Protein AF-A0A354BS02-F1 (afdb_monomer_lite)

Radius of gyration: 36.71 Å; chains: 1; bounding box: 96×66×116 Å

Sequence (1036 aa):
MIKRTTTLLITLSLFSIITPDICSGQAYDDGSKKVTSSFQWPEGKKMAISLTFDDARLSQIDKGIPLLDKYGVKGTFYVSPGSLMQRLDGWKKAVKTGHDIGNHSVVHPCTGNFTWARSKALEDYSLLSMKSELDSASNIIKEALGIDPVSFAYPCGQKFTGKGVNTKSYIPVIASMFESGRGWLDEAANDPSYCDMAQLTGMELDGKSFDQILKLIETAKAGGQWLVLAGHEMNVDGVQTSRLETLEAICKYASDPANGVWIDNVHNIASYVKEKRGEKAHEKMPLYRNPVYPVAMRVSDLLTQMTLEEKIGQINMPCVYEGPLGKTIQEKTEAVRKLTEGKFEGMPGPIGGFFTLANTILHEGTLQQANFFNELQKTAINKTRLGIPLLQTEEGTHGLMCSGGTIFPEGLALGSTWNMKLINDIYTIAAREARSVGIHQIFTLVVEPNRDPRLGRNQEGYSEDPWFCSMMAKTIVNAVQGSDVSARDKTVAGLCHYPGQSQPSGGLERGAMEISERTLREVFLPPWETGIKIAGALGVMATYPAIDRIPTHANEFILTKILREEFGFKGLVLSEGGGLNTISYMNLAKNAGETGEFALKAGLDVGISYEDGYILPMIENVKGGKVSMELIDRAVTRILEQKFRLGLFENPFVDSAYAVNVTHTKESQYVALEAAREGIVLLKNEKDLLPLKKEIRSIAVIGPNADNEKNQLGDYTSKVVLQEIVTVLDGVKAKVGSGTSVKYIKGCDVIGDKYQDIAGARKIAKASDIAIVVLGENEWQSPDKTGTNGEGYDVASLDLTGSQEELLKVVYETGTPVILVLINGRPLSIRWAAEKIPAIVEAWIPGEMGGHAVADILFGDCNPSGKLTITVPRHSGQLPSYYNYMPEKEHWINEGWGKAYADMPATPLWEFGFGLSYTEFEYSNLQITPSETGTHGDIHVSVDVKNTGRREGKEVAQLYIRDLIASVTVPVKELKGFDKVLLQPGQQKTVRFKLTHDDLSLYNKYMDRVVEPGTFEVMVGGSSQDIRVKGKFEIK

Structure (mmCIF, N/CA/C/O backbone):
data_AF-A0A354BS02-F1
#
_entry.id   AF-A0A354BS02-F1
#
loop_
_atom_site.group_PDB
_atom_site.id
_atom_site.type_symbol
_atom_site.label_atom_id
_atom_site.label_alt_id
_atom_site.label_comp_id
_atom_site.label_asym_id
_atom_site.label_entity_id
_atom_site.label_seq_id
_atom_site.pdbx_PDB_ins_code
_atom_site.Cartn_x
_atom_site.Cartn_y
_atom_site.Cartn_z
_atom_site.occupancy
_atom_site.B_iso_or_equiv
_atom_site.auth_seq_id
_atom_site.auth_comp_id
_atom_site.auth_asym_id
_atom_site.auth_atom_id
_atom_site.pdbx_PDB_model_num
ATOM 1 N N . MET A 1 1 ? -58.705 -1.487 -15.635 1.00 28.72 1 MET A N 1
ATOM 2 C CA . MET A 1 1 ? -59.235 -0.810 -16.839 1.00 28.72 1 MET A CA 1
ATOM 3 C C . MET A 1 1 ? -58.769 0.644 -16.828 1.00 28.72 1 MET A C 1
ATOM 5 O O . MET A 1 1 ? -58.981 1.298 -15.824 1.00 28.72 1 MET A O 1
ATOM 9 N N . ILE A 1 2 ? -58.202 1.110 -17.950 1.00 26.27 2 ILE A N 1
ATOM 10 C CA . ILE A 1 2 ? -58.206 2.510 -18.438 1.00 26.27 2 ILE A CA 1
ATOM 11 C C . ILE A 1 2 ? -57.230 3.542 -17.805 1.00 26.27 2 ILE A C 1
ATOM 13 O O . ILE A 1 2 ? -57.414 3.998 -16.689 1.00 26.27 2 ILE A O 1
ATOM 17 N N . LYS A 1 3 ? -56.253 3.925 -18.660 1.00 25.09 3 LYS A N 1
ATOM 18 C CA . LYS A 1 3 ? -55.643 5.246 -19.005 1.00 25.09 3 LYS A CA 1
ATOM 19 C C . LYS A 1 3 ? -55.232 6.222 -17.880 1.00 25.09 3 LYS A C 1
ATOM 21 O O . LYS A 1 3 ? -56.056 6.621 -17.079 1.00 25.09 3 LYS A O 1
ATOM 26 N N . ARG A 1 4 ? -53.951 6.620 -17.760 1.00 28.12 4 ARG A N 1
ATOM 27 C CA . ARG A 1 4 ? -53.107 7.523 -18.606 1.00 28.12 4 ARG A CA 1
ATOM 28 C C . ARG A 1 4 ? -53.584 8.984 -18.694 1.00 28.12 4 ARG A C 1
ATOM 30 O O . ARG A 1 4 ? -54.427 9.277 -19.533 1.00 28.12 4 ARG A O 1
ATOM 37 N N . THR A 1 5 ? -52.890 9.844 -17.939 1.00 28.70 5 THR A N 1
ATOM 38 C CA . THR A 1 5 ? -52.533 11.273 -18.158 1.00 28.70 5 THR A CA 1
ATOM 39 C C . THR A 1 5 ? -51.672 11.674 -16.942 1.00 28.70 5 THR A C 1
ATOM 41 O O . THR A 1 5 ? -52.013 11.244 -15.848 1.00 28.70 5 THR A O 1
ATOM 44 N N . THR A 1 6 ? -50.553 12.402 -16.945 1.00 26.86 6 THR A N 1
ATOM 45 C CA . THR A 1 6 ? -49.752 13.194 -17.900 1.00 26.86 6 THR A CA 1
ATOM 46 C C . THR A 1 6 ? -48.403 13.390 -17.171 1.00 26.86 6 THR A C 1
ATOM 48 O O . THR A 1 6 ? -48.414 13.583 -15.959 1.00 26.86 6 THR A O 1
ATOM 51 N N . THR A 1 7 ? -47.228 13.233 -17.780 1.00 25.17 7 THR A N 1
ATOM 52 C CA . THR A 1 7 ? -46.321 14.358 -18.096 1.00 25.17 7 THR A CA 1
ATOM 53 C C . THR A 1 7 ? -45.189 13.813 -18.960 1.00 25.17 7 THR A C 1
ATOM 55 O O . THR A 1 7 ? -44.450 12.920 -18.555 1.00 25.17 7 THR A O 1
ATOM 58 N N . LEU A 1 8 ? -45.125 14.335 -20.181 1.00 25.73 8 LEU A N 1
ATOM 59 C CA . LEU A 1 8 ? -44.116 14.081 -21.192 1.00 25.73 8 LEU A CA 1
ATOM 60 C C . LEU A 1 8 ? -43.230 15.327 -21.232 1.00 25.73 8 LEU A C 1
ATOM 62 O O . LEU A 1 8 ? -43.694 16.384 -21.650 1.00 25.73 8 LEU A O 1
ATOM 66 N N . LEU A 1 9 ? -41.985 15.211 -20.784 1.00 24.38 9 LEU A N 1
ATOM 67 C CA . LEU A 1 9 ? -40.919 16.139 -21.138 1.00 24.38 9 LEU A CA 1
ATOM 68 C C . LEU A 1 9 ? -39.575 15.426 -20.969 1.00 24.38 9 LEU A C 1
ATOM 70 O O . LEU A 1 9 ? -39.285 14.879 -19.911 1.00 24.38 9 LEU A O 1
ATOM 74 N N . ILE A 1 10 ? -38.781 15.505 -22.038 1.00 25.69 10 ILE A N 1
ATOM 75 C CA . ILE A 1 10 ? -37.363 15.144 -22.150 1.00 25.69 10 ILE A CA 1
ATOM 76 C C . ILE A 1 10 ? -37.089 13.655 -22.438 1.00 25.69 10 ILE A C 1
ATOM 78 O O . ILE A 1 10 ? -36.631 12.880 -21.607 1.00 25.69 10 ILE A O 1
ATOM 82 N N . THR A 1 11 ? -37.290 13.285 -23.703 1.00 29.92 11 THR A N 1
ATOM 83 C CA . THR A 1 11 ? -36.511 12.247 -24.396 1.00 29.92 11 THR A CA 1
ATOM 84 C C . THR A 1 11 ? -35.736 12.929 -25.513 1.00 29.92 11 THR A C 1
ATOM 86 O O . THR A 1 11 ? -36.372 13.334 -26.481 1.00 29.92 11 THR A O 1
ATOM 89 N N . LEU A 1 12 ? -34.414 13.076 -25.360 1.00 26.66 12 LEU A N 1
ATOM 90 C CA . LEU A 1 12 ? -33.385 13.088 -26.421 1.00 26.66 12 LEU A CA 1
ATOM 91 C C . LEU A 1 12 ? -32.039 13.550 -25.832 1.00 26.66 12 LEU A C 1
ATOM 93 O O . LEU A 1 12 ? -31.660 14.709 -25.951 1.00 26.66 12 LEU A O 1
ATOM 97 N N . SER A 1 13 ? -31.319 12.632 -25.188 1.00 27.30 13 SER A N 1
ATOM 98 C CA . SER A 1 13 ? -29.888 12.788 -24.879 1.00 27.30 13 SER A CA 1
ATOM 99 C C . SER A 1 13 ? -29.284 11.440 -24.474 1.00 27.30 13 SER A C 1
ATOM 101 O O . SER A 1 13 ? -28.909 11.205 -23.333 1.00 27.30 13 SER A O 1
ATOM 103 N N . LEU A 1 14 ? -29.225 10.517 -25.432 1.00 28.14 14 LEU A N 1
ATOM 104 C CA . LEU A 1 14 ? -28.499 9.251 -25.311 1.00 28.14 14 LEU A CA 1
ATOM 105 C C . LEU A 1 14 ? -27.933 8.897 -26.688 1.00 28.14 14 LEU A C 1
ATOM 107 O O . LEU A 1 14 ? -28.407 7.979 -27.329 1.00 28.14 14 LEU A O 1
ATOM 111 N N . PHE A 1 15 ? -27.001 9.718 -27.174 1.00 26.17 15 PHE A N 1
ATOM 112 C CA . PHE A 1 15 ? -26.013 9.400 -28.218 1.00 26.17 15 PHE A CA 1
ATOM 113 C C . PHE A 1 15 ? -25.020 10.571 -28.288 1.00 26.17 15 PHE A C 1
ATOM 115 O O . PHE A 1 15 ? -25.043 11.387 -29.201 1.00 26.17 15 PHE A O 1
ATOM 122 N N . SER A 1 16 ? -24.208 10.730 -27.244 1.00 26.75 16 SER A N 1
ATOM 123 C CA . SER A 1 16 ? -23.024 11.606 -27.231 1.00 26.75 16 SER A CA 1
ATOM 124 C C . SER A 1 16 ? -22.088 11.128 -26.124 1.00 26.75 16 SER A C 1
ATOM 126 O O . SER A 1 16 ? -21.835 11.825 -25.151 1.00 26.75 16 SER A O 1
ATOM 128 N N . ILE A 1 17 ? -21.650 9.876 -26.227 1.00 33.22 17 ILE A N 1
ATOM 129 C CA . ILE A 1 17 ? -20.509 9.360 -25.474 1.00 33.22 17 ILE A CA 1
ATOM 130 C C . ILE A 1 17 ? -19.709 8.545 -26.482 1.00 33.22 17 ILE A C 1
ATOM 132 O O . ILE A 1 17 ? -20.242 7.584 -27.030 1.00 33.22 17 ILE A O 1
ATOM 136 N N . ILE A 1 18 ? -18.489 9.014 -26.744 1.00 30.03 18 ILE A N 1
ATOM 137 C CA . ILE A 1 18 ? -17.275 8.361 -27.265 1.00 30.03 18 ILE A CA 1
ATOM 138 C C . ILE A 1 18 ? -16.557 9.388 -28.152 1.00 30.03 18 ILE A C 1
ATOM 140 O O . ILE A 1 18 ? -16.787 9.453 -29.352 1.00 30.03 18 ILE A O 1
ATOM 144 N N . THR A 1 19 ? -15.670 10.164 -27.533 1.00 25.91 19 THR A N 1
ATOM 145 C CA . THR A 1 19 ? -14.375 10.561 -28.105 1.00 25.91 19 THR A CA 1
ATOM 146 C C . THR A 1 19 ? -13.430 10.862 -26.936 1.00 25.91 19 THR A C 1
ATOM 148 O O . THR A 1 19 ? -13.609 11.863 -26.246 1.00 25.91 19 THR A O 1
ATOM 151 N N . PRO A 1 20 ? -12.445 9.998 -26.643 1.00 30.59 20 PRO A N 1
ATOM 152 C CA . PRO A 1 20 ? -11.220 10.423 -25.990 1.00 30.59 20 PRO A CA 1
ATOM 153 C C . PRO A 1 20 ? -10.284 10.971 -27.071 1.00 30.59 20 PRO A C 1
ATOM 155 O O . PRO A 1 20 ? -9.922 10.239 -27.992 1.00 30.59 20 PRO A O 1
ATOM 158 N N . ASP A 1 21 ? -9.898 12.241 -26.960 1.00 25.50 21 ASP A N 1
ATOM 159 C CA . ASP A 1 21 ? -8.846 12.831 -27.790 1.00 25.50 21 ASP A CA 1
ATOM 160 C C . ASP A 1 21 ? -7.500 12.167 -27.466 1.00 25.50 21 ASP A C 1
ATOM 162 O O . ASP A 1 21 ? -6.736 12.590 -26.600 1.00 25.50 21 ASP A O 1
ATOM 166 N N . ILE A 1 22 ? -7.234 11.082 -28.186 1.00 31.38 22 ILE A N 1
ATOM 167 C CA . ILE A 1 22 ? -5.904 10.596 -28.522 1.00 31.38 22 ILE A CA 1
ATOM 168 C C . ILE A 1 22 ? -5.712 10.979 -29.983 1.00 31.38 22 ILE A C 1
ATOM 170 O O . ILE A 1 22 ? -6.235 10.301 -30.859 1.00 31.38 22 ILE A O 1
ATOM 174 N N . CYS A 1 23 ? -5.002 12.077 -30.232 1.00 28.00 23 CYS A N 1
ATOM 175 C CA . CYS A 1 23 ? -4.124 12.256 -31.388 1.00 28.00 23 CYS A CA 1
ATOM 176 C C . CYS A 1 23 ? -3.534 13.667 -31.342 1.00 28.00 23 CYS A C 1
ATOM 178 O O . CYS A 1 23 ? -4.193 14.645 -31.677 1.00 28.00 23 CYS A O 1
ATOM 180 N N . SER A 1 24 ? -2.237 13.781 -31.063 1.00 31.80 24 SER A N 1
ATOM 181 C CA . SER A 1 24 ? -1.431 14.865 -31.635 1.00 31.80 24 SER A CA 1
ATOM 182 C C . SER A 1 24 ? -1.188 14.589 -33.130 1.00 31.80 24 SER A C 1
ATOM 184 O O . SER A 1 24 ? -0.051 14.492 -33.585 1.00 31.80 24 SER A O 1
ATOM 186 N N . GLY A 1 25 ? -2.270 14.385 -33.878 1.00 33.53 25 GLY A N 1
ATOM 187 C CA . GLY A 1 25 ? -2.303 14.164 -35.317 1.00 33.53 25 GLY A CA 1
ATOM 188 C C . GLY A 1 25 ? -3.422 15.028 -35.876 1.00 33.53 25 GLY A C 1
ATOM 189 O O . GLY A 1 25 ? -4.485 15.110 -35.268 1.00 33.53 25 GLY A O 1
ATOM 190 N N . GLN A 1 26 ? -3.149 15.738 -36.970 1.00 36.22 26 GLN A N 1
ATOM 191 C CA . GLN A 1 26 ? -4.096 16.653 -37.610 1.00 36.22 26 GLN A CA 1
ATOM 192 C C . GLN A 1 26 ? -5.499 16.033 -37.706 1.00 36.22 26 GLN A C 1
ATOM 194 O O . GLN A 1 26 ? -5.660 14.938 -38.240 1.00 36.22 26 GLN A O 1
ATOM 199 N N . ALA A 1 27 ? -6.505 16.743 -37.191 1.00 35.94 27 ALA A N 1
ATOM 200 C CA . ALA A 1 27 ? -7.903 16.366 -37.349 1.00 35.94 27 ALA A CA 1
ATOM 201 C C . ALA A 1 27 ? -8.261 16.270 -38.843 1.00 35.94 27 ALA A C 1
ATOM 203 O O . ALA A 1 27 ? -7.871 17.135 -39.632 1.00 35.94 27 ALA A O 1
ATOM 204 N N . TYR A 1 28 ? -9.009 15.234 -39.225 1.00 38.12 28 TYR A N 1
ATOM 205 C CA . TYR A 1 28 ? -9.583 15.133 -40.566 1.00 38.12 28 TYR A CA 1
ATOM 206 C C . TYR A 1 28 ? -10.642 16.232 -40.754 1.00 38.12 28 TYR A C 1
ATOM 208 O O . TYR A 1 28 ? -11.520 16.399 -39.908 1.00 38.12 28 TYR A O 1
ATOM 216 N N . ASP A 1 29 ? -10.536 16.986 -41.852 1.00 47.91 29 ASP A N 1
ATOM 217 C CA . ASP A 1 29 ? -11.510 18.005 -42.264 1.00 47.91 29 ASP A CA 1
ATOM 218 C C . ASP A 1 29 ? -12.873 17.344 -42.556 1.00 47.91 29 ASP A C 1
ATOM 220 O O . ASP A 1 29 ? -12.931 16.263 -43.145 1.00 47.91 29 ASP A O 1
ATOM 224 N N . ASP A 1 30 ? -13.979 17.981 -42.167 1.00 48.28 30 ASP A N 1
ATOM 225 C CA . ASP A 1 30 ? -15.344 17.428 -42.252 1.00 48.28 30 ASP A CA 1
ATOM 226 C C . ASP A 1 30 ? -15.929 17.435 -43.681 1.00 48.28 30 ASP A C 1
ATOM 228 O O . ASP A 1 30 ? -17.108 17.143 -43.899 1.00 48.28 30 ASP A O 1
ATOM 232 N N . GLY A 1 31 ? -15.096 17.768 -44.670 1.00 46.62 31 GLY A N 1
ATOM 233 C CA . GLY A 1 31 ? -15.442 17.790 -46.087 1.00 46.62 31 GLY A CA 1
ATOM 234 C C . GLY A 1 31 ? -16.284 18.996 -46.515 1.00 46.62 31 GLY A C 1
ATOM 235 O O . GLY A 1 31 ? -16.718 19.047 -47.667 1.00 46.62 31 GLY A O 1
ATOM 236 N N . SER A 1 32 ? -16.518 19.985 -45.643 1.00 42.81 32 SER A N 1
ATOM 237 C CA . SER A 1 32 ? -17.361 21.149 -45.961 1.00 42.81 32 SER A CA 1
ATOM 238 C C . SER A 1 32 ? -16.666 22.243 -46.790 1.00 42.81 32 SER A C 1
ATOM 240 O O . SER A 1 32 ? -17.338 23.142 -47.309 1.00 42.81 32 SER A O 1
ATOM 242 N N . LYS A 1 33 ? -15.342 22.172 -46.996 1.00 44.88 33 LYS A N 1
ATOM 243 C CA . LYS A 1 33 ? -14.582 23.104 -47.847 1.00 44.88 33 LYS A CA 1
ATOM 244 C C . LYS A 1 33 ? -13.908 22.376 -49.011 1.00 44.88 33 LYS A C 1
ATOM 246 O O . LYS A 1 33 ? -13.169 21.420 -48.822 1.00 44.88 33 LYS A O 1
ATOM 251 N N . LYS A 1 34 ? -14.097 22.879 -50.240 1.00 42.97 34 LYS A N 1
ATOM 252 C CA . LYS A 1 34 ? -13.237 22.528 -51.385 1.00 42.97 34 LYS A CA 1
ATOM 253 C C . LYS A 1 34 ? -11.831 23.064 -51.112 1.00 42.97 34 LYS A C 1
ATOM 255 O O . LYS A 1 34 ? -11.533 24.209 -51.445 1.00 42.97 34 LYS A O 1
ATOM 260 N N . VAL A 1 35 ? -10.987 22.257 -50.482 1.00 45.34 35 VAL A N 1
ATOM 261 C CA . VAL A 1 35 ? -9.570 22.566 -50.302 1.00 45.34 35 VAL A CA 1
ATOM 262 C C . VAL A 1 35 ? -8.863 22.265 -51.621 1.00 45.34 35 VAL A C 1
ATOM 264 O O . VAL A 1 35 ? -8.707 21.116 -52.020 1.00 45.34 35 VAL A O 1
ATOM 267 N N . THR A 1 36 ? -8.458 23.306 -52.345 1.00 49.44 36 THR A N 1
ATOM 268 C CA . THR A 1 36 ? -7.369 23.180 -53.319 1.00 49.44 36 THR A CA 1
ATOM 269 C C . THR A 1 36 ? -6.092 22.920 -52.526 1.00 49.44 36 THR A C 1
ATOM 271 O O . THR A 1 36 ? -5.727 23.768 -51.710 1.00 49.44 36 THR A O 1
ATOM 274 N N . SER A 1 37 ? -5.451 21.764 -52.729 1.00 53.25 37 SER A N 1
ATOM 275 C CA . SER A 1 37 ? -4.179 21.415 -52.081 1.00 53.25 37 SER A CA 1
ATOM 276 C C . SER A 1 37 ? -3.185 22.579 -52.195 1.00 53.25 37 SER A C 1
ATOM 278 O O . SER A 1 37 ? -2.930 23.089 -53.287 1.00 53.25 37 SER A O 1
ATOM 280 N N . SER A 1 38 ? -2.661 23.043 -51.057 1.00 65.06 38 SER A N 1
ATOM 281 C CA . SER A 1 38 ? -1.632 24.090 -50.983 1.00 65.06 38 SER A CA 1
ATOM 282 C C . SER A 1 38 ? -0.214 23.534 -51.165 1.00 65.06 38 SER A C 1
ATOM 284 O O . SER A 1 38 ? 0.758 24.291 -51.094 1.00 65.06 38 SER A O 1
ATOM 286 N N . PHE A 1 39 ? -0.086 22.222 -51.394 1.00 86.31 39 PHE A N 1
ATOM 287 C CA . PHE A 1 39 ? 1.188 21.545 -51.572 1.00 86.31 39 PHE A CA 1
ATOM 288 C C . PHE A 1 39 ? 1.863 21.986 -52.876 1.00 86.31 39 PHE A C 1
ATOM 290 O O . PHE A 1 39 ? 1.281 21.914 -53.959 1.00 86.31 39 PHE A O 1
ATOM 297 N N . GLN A 1 40 ? 3.111 22.443 -52.779 1.00 88.94 40 GLN A N 1
ATOM 298 C CA . GLN A 1 40 ? 3.878 22.904 -53.932 1.00 88.94 40 GLN A CA 1
ATOM 299 C C . GLN A 1 40 ? 4.818 21.804 -54.418 1.00 88.94 40 GLN A C 1
ATOM 301 O O . GLN A 1 40 ? 5.766 21.444 -53.725 1.00 88.94 40 GLN A O 1
ATOM 306 N N . TRP A 1 41 ? 4.564 21.308 -55.627 1.00 92.69 41 TRP A N 1
ATOM 307 C CA . TRP A 1 41 ? 5.465 20.418 -56.359 1.00 92.69 41 TRP A CA 1
ATOM 308 C C . TRP A 1 41 ? 6.677 21.189 -56.920 1.00 92.69 41 TRP A C 1
ATOM 310 O O . TRP A 1 41 ? 6.593 22.408 -57.120 1.00 92.69 41 TRP A O 1
ATOM 320 N N . PRO A 1 42 ? 7.816 20.517 -57.190 1.00 91.69 42 PRO A N 1
ATOM 321 C CA . PRO A 1 42 ? 9.027 21.195 -57.645 1.00 91.69 42 PRO A CA 1
ATOM 322 C C . PRO A 1 42 ? 8.810 21.876 -58.999 1.00 91.69 42 PRO A C 1
ATOM 324 O O . PRO A 1 42 ? 7.957 21.461 -59.776 1.00 91.69 42 PRO A O 1
ATOM 327 N N . GLU A 1 43 ? 9.582 22.929 -59.283 1.00 88.31 43 GLU A N 1
ATOM 328 C CA . GLU A 1 43 ? 9.665 23.567 -60.611 1.00 88.31 43 GLU A CA 1
ATOM 329 C C . GLU A 1 43 ? 8.308 23.961 -61.242 1.00 88.31 43 GLU A C 1
ATOM 331 O O . GLU A 1 43 ? 8.148 23.964 -62.462 1.00 88.31 43 GLU A O 1
ATOM 336 N N . GLY A 1 44 ? 7.302 24.287 -60.421 1.00 82.94 44 GLY A N 1
ATOM 337 C CA . GLY A 1 44 ? 5.974 24.695 -60.900 1.00 82.94 44 GLY A CA 1
ATOM 338 C C . GLY A 1 44 ? 5.137 23.559 -61.500 1.00 82.94 44 GLY A C 1
ATOM 339 O O . GLY A 1 44 ? 4.165 23.816 -62.217 1.00 82.94 44 GLY A O 1
ATOM 340 N N . LYS A 1 45 ? 5.502 22.301 -61.228 1.00 93.75 45 LYS A N 1
ATOM 341 C CA . LYS A 1 45 ? 4.715 21.124 -61.607 1.00 93.75 45 LYS A CA 1
ATOM 342 C C . LYS A 1 45 ? 3.355 21.142 -60.897 1.00 93.75 45 LYS A C 1
ATOM 344 O O . LYS A 1 45 ? 3.184 21.738 -59.838 1.00 93.75 45 LYS A O 1
ATOM 349 N N . LYS A 1 46 ? 2.360 20.511 -61.516 1.00 93.00 46 LYS A N 1
ATOM 350 C CA . LYS A 1 46 ? 0.971 20.459 -61.036 1.00 93.00 46 LYS A CA 1
ATOM 351 C C . LYS A 1 46 ? 0.651 19.166 -60.301 1.00 93.00 46 LYS A C 1
ATOM 353 O O . LYS A 1 46 ? -0.291 19.150 -59.529 1.00 93.00 46 LYS A O 1
ATOM 358 N N . MET A 1 47 ? 1.391 18.092 -60.559 1.00 95.56 47 MET A N 1
ATOM 359 C CA . MET A 1 47 ? 1.194 16.786 -59.931 1.00 95.56 47 MET A CA 1
ATOM 360 C C . MET A 1 47 ? 2.452 15.923 -60.048 1.00 95.56 47 MET A C 1
ATOM 362 O O . MET A 1 47 ? 3.338 16.242 -60.852 1.00 95.56 47 MET A O 1
ATOM 366 N N . ALA A 1 48 ? 2.474 14.795 -59.335 1.00 97.50 48 ALA A N 1
ATOM 367 C CA . ALA A 1 48 ? 3.519 13.781 -59.454 1.00 97.50 48 ALA A CA 1
ATOM 368 C C . ALA A 1 48 ? 2.967 12.412 -59.892 1.00 97.50 48 ALA A C 1
ATOM 370 O O . ALA A 1 48 ? 1.876 12.025 -59.474 1.00 97.50 48 ALA A O 1
ATOM 371 N N . ILE A 1 49 ? 3.716 11.667 -60.710 1.00 97.94 49 ILE A N 1
ATOM 372 C CA . ILE A 1 49 ? 3.425 10.281 -61.104 1.00 97.94 49 ILE A CA 1
ATOM 373 C C . ILE A 1 49 ? 4.587 9.382 -60.684 1.00 97.94 49 ILE A C 1
ATOM 375 O O . ILE A 1 49 ? 5.734 9.676 -61.012 1.00 97.94 49 ILE A O 1
ATOM 379 N N . SER A 1 50 ? 4.285 8.246 -60.057 1.00 98.12 50 SER A N 1
ATOM 380 C CA . SER A 1 50 ? 5.247 7.155 -59.875 1.00 98.12 50 SER A CA 1
ATOM 381 C C . SER A 1 50 ? 4.797 5.900 -60.600 1.00 98.12 50 SER A C 1
ATOM 383 O O . SER A 1 50 ? 3.651 5.475 -60.464 1.00 98.12 50 SER A O 1
ATOM 385 N N . LEU A 1 51 ? 5.712 5.295 -61.357 1.00 98.06 51 LEU A N 1
ATOM 386 C CA . LEU A 1 51 ? 5.504 3.995 -61.990 1.00 98.06 51 LEU A CA 1
ATOM 387 C C . LEU A 1 51 ? 6.138 2.916 -61.121 1.00 98.06 51 LEU A C 1
ATOM 389 O O . LEU A 1 51 ? 7.337 2.974 -60.840 1.00 98.06 51 LEU A O 1
ATOM 393 N N . THR A 1 52 ? 5.331 1.949 -60.702 1.00 97.81 52 THR A N 1
ATOM 394 C CA . THR A 1 52 ? 5.737 0.895 -59.776 1.00 97.81 52 THR A CA 1
ATOM 395 C C . THR A 1 52 ? 5.442 -0.487 -60.336 1.00 97.81 52 THR A C 1
ATOM 397 O O . THR A 1 52 ? 4.402 -0.678 -60.970 1.00 97.81 52 THR A O 1
ATOM 400 N N . PHE A 1 53 ? 6.354 -1.439 -60.118 1.00 97.56 53 PHE A N 1
ATOM 401 C CA . PHE A 1 53 ? 6.216 -2.797 -60.644 1.00 97.56 53 PHE A CA 1
ATOM 402 C C . PHE A 1 53 ? 6.605 -3.880 -59.634 1.00 97.56 53 PHE A C 1
ATOM 404 O O . PHE A 1 53 ? 7.651 -3.763 -58.994 1.00 97.56 53 PHE A O 1
ATOM 411 N N . ASP A 1 54 ? 5.800 -4.942 -59.549 1.00 95.50 54 ASP A N 1
ATOM 412 C CA . ASP A 1 54 ? 5.909 -5.985 -58.512 1.00 95.50 54 ASP A CA 1
ATOM 413 C C . ASP A 1 54 ? 6.532 -7.295 -59.028 1.00 95.50 54 ASP A C 1
ATOM 415 O O . ASP A 1 54 ? 6.699 -7.506 -60.230 1.00 95.50 54 ASP A O 1
ATOM 419 N N . ASP A 1 55 ? 6.909 -8.188 -58.112 1.00 92.44 55 ASP A N 1
ATOM 420 C CA . ASP A 1 55 ? 7.421 -9.553 -58.342 1.00 92.44 55 ASP A CA 1
ATOM 421 C C . ASP A 1 55 ? 8.791 -9.720 -59.026 1.00 92.44 55 ASP A C 1
ATOM 423 O O . ASP A 1 55 ? 9.242 -10.858 -59.197 1.00 92.44 55 ASP A O 1
ATOM 427 N N . ALA A 1 56 ? 9.472 -8.644 -59.431 1.00 94.00 56 ALA A N 1
ATOM 428 C CA . ALA A 1 56 ? 10.717 -8.716 -60.211 1.00 94.00 56 ALA A CA 1
ATOM 429 C C . ALA A 1 56 ? 10.600 -9.571 -61.499 1.00 94.00 56 ALA A C 1
ATOM 431 O O . ALA A 1 56 ? 11.455 -10.416 -61.790 1.00 94.00 56 ALA A O 1
ATOM 432 N N . ARG A 1 57 ? 9.526 -9.380 -62.280 1.00 94.00 57 ARG A N 1
ATOM 433 C CA . ARG A 1 57 ? 9.268 -10.136 -63.522 1.00 94.00 57 ARG A CA 1
ATOM 434 C C . ARG A 1 57 ? 10.390 -9.931 -64.545 1.00 94.00 57 ARG A C 1
ATOM 436 O O . ARG A 1 57 ? 10.855 -8.812 -64.747 1.00 94.00 57 ARG A O 1
ATOM 443 N N . LEU A 1 58 ? 10.765 -10.982 -65.283 1.00 93.25 58 LEU A N 1
ATOM 444 C CA . LEU A 1 58 ? 11.868 -10.934 -66.266 1.00 93.25 58 LEU A CA 1
ATOM 445 C C . LEU A 1 58 ? 11.710 -9.799 -67.295 1.00 93.25 58 LEU A C 1
ATOM 447 O O . LEU A 1 58 ? 12.674 -9.114 -67.632 1.00 93.25 58 LEU A O 1
ATOM 451 N N . SER A 1 59 ? 10.475 -9.547 -67.739 1.00 94.50 59 SER A N 1
ATOM 452 C CA . SER A 1 59 ? 10.151 -8.482 -68.694 1.00 94.50 59 SER A CA 1
ATOM 453 C C . SER A 1 59 ? 10.480 -7.072 -68.191 1.00 94.50 59 SER A C 1
ATOM 455 O O . SER A 1 59 ? 10.704 -6.179 -69.007 1.00 94.50 59 SER A O 1
ATOM 457 N N . GLN A 1 60 ? 10.507 -6.855 -66.870 1.00 96.25 60 GLN A N 1
ATOM 458 C CA . GLN A 1 60 ? 10.841 -5.555 -66.282 1.00 96.25 60 GLN A CA 1
ATOM 459 C C . GLN A 1 60 ? 12.287 -5.182 -66.608 1.00 96.25 60 GLN A C 1
ATOM 461 O O . GLN A 1 60 ? 12.532 -4.081 -67.085 1.00 96.25 60 GLN A O 1
ATOM 466 N N . ILE A 1 61 ? 13.228 -6.120 -66.465 1.00 95.94 61 ILE A N 1
ATOM 467 C CA . ILE A 1 61 ? 14.625 -5.925 -66.876 1.00 95.94 61 ILE A CA 1
ATOM 468 C C . ILE A 1 61 ? 14.755 -5.908 -68.401 1.00 95.94 61 ILE A C 1
ATOM 470 O O . ILE A 1 61 ? 15.394 -5.017 -68.957 1.00 95.94 61 ILE A O 1
ATOM 474 N N . ASP A 1 62 ? 14.161 -6.895 -69.076 1.00 93.69 62 ASP A N 1
ATOM 475 C CA . ASP A 1 62 ? 14.452 -7.159 -70.489 1.00 93.69 62 ASP A CA 1
ATOM 476 C C . ASP A 1 62 ? 13.822 -6.107 -71.430 1.00 93.69 62 ASP A C 1
ATOM 478 O O . ASP A 1 62 ? 14.360 -5.834 -72.503 1.00 93.69 62 ASP A O 1
ATOM 482 N N . LYS A 1 63 ? 12.685 -5.507 -71.046 1.00 94.81 63 LYS A N 1
ATOM 483 C CA . LYS A 1 63 ? 11.921 -4.558 -71.883 1.00 94.81 63 LYS A CA 1
ATOM 484 C C . LYS A 1 63 ? 11.552 -3.268 -71.156 1.00 94.81 63 LYS A C 1
ATOM 486 O O . LYS A 1 63 ? 11.605 -2.194 -71.751 1.00 94.81 63 LYS A O 1
ATOM 491 N N . GLY A 1 64 ? 11.183 -3.376 -69.883 1.00 95.19 64 GLY A N 1
ATOM 492 C CA . GLY A 1 64 ? 10.663 -2.269 -69.092 1.00 95.19 64 GLY A CA 1
ATOM 493 C C . GLY A 1 64 ? 11.678 -1.173 -68.792 1.00 95.19 64 GLY A C 1
ATOM 494 O O . GLY A 1 64 ? 11.495 -0.032 -69.203 1.00 95.19 64 GLY A O 1
ATOM 495 N N . ILE A 1 65 ? 12.769 -1.516 -68.113 1.00 95.69 65 ILE A N 1
ATOM 496 C CA . ILE A 1 65 ? 13.844 -0.585 -67.759 1.00 95.69 65 ILE A CA 1
ATOM 497 C C . ILE A 1 65 ? 14.438 0.089 -69.000 1.00 95.69 65 ILE A C 1
ATOM 499 O O . ILE A 1 65 ? 14.507 1.313 -68.996 1.00 95.69 65 ILE A O 1
ATOM 503 N N . PRO A 1 66 ? 14.777 -0.625 -70.097 1.00 95.94 66 PRO A N 1
ATOM 504 C CA . PRO A 1 66 ? 15.209 0.028 -71.333 1.00 95.94 66 PRO A CA 1
ATOM 505 C C . PRO A 1 66 ? 14.214 1.070 -71.864 1.00 95.94 66 PRO A C 1
ATOM 507 O O . PRO A 1 66 ? 14.634 2.114 -72.363 1.00 95.94 66 PRO A O 1
ATOM 510 N N . LEU A 1 67 ? 12.905 0.808 -71.754 1.00 96.19 67 LEU A N 1
ATOM 511 C CA . LEU A 1 67 ? 11.870 1.767 -72.136 1.00 96.19 67 LEU A CA 1
ATOM 512 C C . LEU A 1 67 ? 11.861 2.986 -71.205 1.00 96.19 67 LEU A C 1
ATOM 514 O O . LEU A 1 67 ? 11.811 4.106 -71.700 1.00 96.19 67 LEU A O 1
ATOM 518 N N . LEU A 1 68 ? 11.922 2.796 -69.886 1.00 96.62 68 LEU A N 1
ATOM 519 C CA . LEU A 1 68 ? 11.932 3.910 -68.931 1.00 96.62 68 LEU A CA 1
ATOM 520 C C . LEU A 1 68 ? 13.204 4.763 -69.067 1.00 96.62 68 LEU A C 1
ATOM 522 O O . LEU A 1 68 ? 13.116 5.988 -69.177 1.00 96.62 68 LEU A O 1
ATOM 526 N N . ASP A 1 69 ? 14.370 4.120 -69.168 1.00 95.19 69 ASP A N 1
ATOM 527 C CA . ASP A 1 69 ? 15.666 4.776 -69.359 1.00 95.19 69 ASP A CA 1
ATOM 528 C C . ASP A 1 69 ? 15.713 5.588 -70.663 1.00 95.19 69 ASP A C 1
ATOM 530 O O . ASP A 1 69 ? 16.282 6.679 -70.677 1.00 95.19 69 ASP A O 1
ATOM 534 N N . LYS A 1 70 ? 15.058 5.121 -71.742 1.00 95.12 70 LYS A N 1
ATOM 535 C CA . LYS A 1 70 ? 14.923 5.871 -73.009 1.00 95.12 70 LYS A CA 1
ATOM 536 C C . LYS A 1 70 ? 14.290 7.256 -72.809 1.00 95.12 70 LYS A C 1
ATOM 538 O O . LYS A 1 70 ? 14.641 8.177 -73.542 1.00 95.12 70 LYS A O 1
ATOM 543 N N . TYR A 1 71 ? 13.384 7.408 -71.842 1.00 94.94 71 TYR A N 1
ATOM 544 C CA . TYR A 1 71 ? 12.726 8.681 -71.511 1.00 94.94 71 TYR A CA 1
ATOM 545 C C . TYR A 1 71 ? 13.316 9.360 -70.266 1.00 94.94 71 TYR A C 1
ATOM 547 O O . TYR A 1 71 ? 12.787 10.372 -69.814 1.00 94.94 71 TYR A O 1
ATOM 555 N N . GLY A 1 72 ? 14.397 8.814 -69.695 1.00 93.56 72 GLY A N 1
ATOM 556 C CA . GLY A 1 72 ? 14.993 9.311 -68.453 1.00 93.56 72 GLY A CA 1
ATOM 557 C C . GLY A 1 72 ? 14.110 9.127 -67.213 1.00 93.56 72 GLY A C 1
ATOM 558 O O . GLY A 1 72 ? 14.396 9.722 -66.179 1.00 93.56 72 GLY A O 1
ATOM 559 N N . VAL A 1 73 ? 13.055 8.312 -67.296 1.00 95.69 73 VAL A N 1
ATOM 560 C CA . VAL A 1 73 ? 12.089 8.099 -66.211 1.00 95.69 73 VAL A CA 1
ATOM 561 C C . VAL A 1 73 ? 12.620 7.062 -65.228 1.00 95.69 73 VAL A C 1
ATOM 563 O O . VAL A 1 73 ? 13.077 5.991 -65.627 1.00 95.69 73 VAL A O 1
ATOM 566 N N . LYS A 1 74 ? 12.512 7.343 -63.928 1.00 96.94 74 LYS A N 1
ATOM 567 C CA . LYS A 1 74 ? 12.850 6.388 -62.867 1.00 96.94 74 LYS A CA 1
ATOM 568 C C . LYS A 1 74 ? 11.580 5.754 -62.314 1.00 96.94 74 LYS A C 1
ATOM 570 O O . LYS A 1 74 ? 10.717 6.433 -61.782 1.00 96.94 74 LYS A O 1
ATOM 575 N N . GLY A 1 75 ? 11.444 4.444 -62.499 1.00 97.00 75 GLY A N 1
ATOM 576 C CA . GLY A 1 75 ? 10.434 3.624 -61.823 1.00 97.00 75 GLY A CA 1
ATOM 577 C C . GLY A 1 75 ? 10.922 3.058 -60.486 1.00 97.00 75 GLY A C 1
ATOM 578 O O . GLY A 1 75 ? 12.132 3.013 -60.242 1.00 97.00 75 GLY A O 1
ATOM 579 N N . THR A 1 76 ? 9.972 2.589 -59.675 1.00 98.25 76 THR A N 1
ATOM 580 C CA . THR A 1 76 ? 10.219 1.750 -58.493 1.00 98.25 76 THR A CA 1
ATOM 581 C C . THR A 1 76 ? 9.890 0.295 -58.810 1.00 98.25 76 THR A C 1
ATOM 583 O O . THR A 1 76 ? 8.826 -0.001 -59.352 1.00 98.25 76 THR A O 1
ATOM 586 N N . PHE A 1 77 ? 10.765 -0.629 -58.434 1.00 97.88 77 PHE A N 1
ATOM 587 C CA . PHE A 1 77 ? 10.552 -2.062 -58.612 1.00 97.88 77 PHE A CA 1
ATOM 588 C C . PHE A 1 77 ? 10.581 -2.760 -57.260 1.00 97.88 77 PHE A C 1
ATOM 590 O O . PHE A 1 77 ? 11.601 -2.736 -56.576 1.00 97.88 77 PHE A O 1
ATOM 597 N N . TYR A 1 78 ? 9.477 -3.386 -56.873 1.00 97.50 78 TYR A N 1
ATOM 598 C CA . TYR A 1 78 ? 9.386 -4.127 -55.625 1.00 97.50 78 TYR A CA 1
ATOM 599 C C . TYR A 1 78 ? 9.712 -5.586 -55.895 1.00 97.50 78 TYR A C 1
ATOM 601 O O . TYR A 1 78 ? 9.000 -6.294 -56.608 1.00 97.50 78 TYR A O 1
ATOM 609 N N . VAL A 1 79 ? 10.844 -6.024 -55.356 1.00 94.75 79 VAL A N 1
ATOM 610 C CA . VAL A 1 79 ? 11.458 -7.285 -55.755 1.00 94.75 79 VAL A CA 1
ATOM 611 C C . VAL A 1 79 ? 11.265 -8.349 -54.683 1.00 94.75 79 VAL A C 1
ATOM 613 O O . VAL A 1 79 ? 11.565 -8.143 -53.505 1.00 94.75 79 VAL A O 1
ATOM 616 N N . SER A 1 80 ? 10.797 -9.522 -55.104 1.00 91.19 80 SER A N 1
ATOM 617 C CA . SER A 1 80 ? 10.896 -10.732 -54.291 1.00 91.19 80 SER A CA 1
ATOM 618 C C . SER A 1 80 ? 12.280 -11.360 -54.516 1.00 91.19 80 SER A C 1
ATOM 620 O O . SER A 1 80 ? 12.650 -11.601 -55.673 1.00 91.19 80 SER A O 1
ATOM 622 N N . PRO A 1 81 ? 13.058 -11.662 -53.459 1.00 88.62 81 PRO A N 1
ATOM 623 C CA . PRO A 1 81 ? 14.426 -12.168 -53.566 1.00 88.62 81 PRO A CA 1
ATOM 624 C C . PRO A 1 81 ? 14.614 -13.362 -54.513 1.00 88.62 81 PRO A C 1
ATOM 626 O O . PRO A 1 81 ? 15.574 -13.392 -55.279 1.00 88.62 81 PRO A O 1
ATOM 629 N N . GLY A 1 82 ? 13.688 -14.327 -54.529 1.00 86.75 82 GLY A N 1
ATOM 630 C CA . GLY A 1 82 ? 13.784 -15.485 -55.427 1.00 86.75 82 GLY A CA 1
ATOM 631 C C . GLY A 1 82 ? 13.748 -15.116 -56.918 1.00 86.75 82 GLY A C 1
ATOM 632 O O . GLY A 1 82 ? 14.482 -15.691 -57.722 1.00 86.75 82 GLY A O 1
ATOM 633 N N . SER A 1 83 ? 12.930 -14.131 -57.291 1.00 88.19 83 SER A N 1
ATOM 634 C CA . SER A 1 83 ? 12.814 -13.636 -58.670 1.00 88.19 83 SER A CA 1
ATOM 635 C C . SER A 1 83 ? 13.959 -12.691 -59.036 1.00 88.19 83 SER A C 1
ATOM 637 O O . SER A 1 83 ? 14.503 -12.780 -60.138 1.00 88.19 83 SER A O 1
ATOM 639 N N . LEU A 1 84 ? 14.388 -11.847 -58.087 1.00 91.06 84 LEU A N 1
ATOM 640 C CA . LEU A 1 84 ? 15.531 -10.939 -58.229 1.00 91.06 84 LEU A CA 1
ATOM 641 C C . LEU A 1 84 ? 16.778 -11.674 -58.752 1.00 91.06 84 LEU A C 1
ATOM 643 O O . LEU A 1 84 ? 17.434 -11.220 -59.694 1.00 91.06 84 LEU A O 1
ATOM 647 N N . MET A 1 85 ? 17.079 -12.842 -58.177 1.00 90.25 85 MET A N 1
ATOM 648 C CA . MET A 1 85 ? 18.294 -13.602 -58.489 1.00 90.25 85 MET A CA 1
ATOM 649 C C . MET A 1 85 ? 18.356 -14.102 -59.941 1.00 90.25 85 MET A C 1
ATOM 651 O O . MET A 1 85 ? 19.447 -14.323 -60.461 1.00 90.25 85 MET A O 1
ATOM 655 N N . GLN A 1 86 ? 17.224 -14.219 -60.644 1.00 91.44 86 GLN A N 1
ATOM 656 C CA . GLN A 1 86 ? 17.176 -14.713 -62.031 1.00 91.44 86 GLN A CA 1
ATOM 657 C C . GLN A 1 86 ? 17.752 -13.719 -63.059 1.00 91.44 86 GLN A C 1
ATOM 659 O O . GLN A 1 86 ? 18.089 -14.103 -64.186 1.00 91.44 86 GLN A O 1
ATOM 664 N N . ARG A 1 87 ? 17.839 -12.432 -62.693 1.00 91.44 87 ARG A N 1
ATOM 665 C CA . ARG A 1 87 ? 18.338 -11.328 -63.534 1.00 91.44 87 ARG A CA 1
ATOM 666 C C . ARG A 1 87 ? 19.197 -10.341 -62.734 1.00 91.44 87 ARG A C 1
ATOM 668 O O . ARG A 1 87 ? 19.121 -9.133 -62.950 1.00 91.44 87 ARG A O 1
ATOM 675 N N . LEU A 1 88 ? 20.025 -10.843 -61.815 1.00 93.56 88 LEU A N 1
ATOM 676 C CA . LEU A 1 88 ? 20.759 -10.019 -60.845 1.00 93.56 88 LEU A CA 1
ATOM 677 C C . LEU A 1 88 ? 21.567 -8.870 -61.478 1.00 93.56 88 LEU A C 1
ATOM 679 O O . LEU A 1 88 ? 21.514 -7.742 -60.991 1.00 93.56 88 LEU A O 1
ATOM 683 N N . ASP A 1 89 ? 22.280 -9.118 -62.578 1.00 93.50 89 ASP A N 1
ATOM 684 C CA . ASP A 1 89 ? 23.076 -8.075 -63.245 1.00 93.50 89 ASP A CA 1
ATOM 685 C C . ASP A 1 89 ? 22.210 -6.959 -63.848 1.00 93.50 89 ASP A C 1
ATOM 687 O O . ASP A 1 89 ? 22.602 -5.789 -63.837 1.00 93.50 89 ASP A O 1
ATOM 691 N N . GLY A 1 90 ? 21.006 -7.301 -64.317 1.00 94.31 90 GLY A N 1
ATOM 692 C CA . GLY A 1 90 ? 20.014 -6.328 -64.770 1.00 94.31 90 GLY A CA 1
ATOM 693 C C . GLY A 1 90 ? 19.539 -5.432 -63.629 1.00 94.31 90 GLY A C 1
ATOM 694 O O . GLY A 1 90 ? 19.499 -4.214 -63.781 1.00 94.31 90 GLY A O 1
ATOM 695 N N . TRP A 1 91 ? 19.281 -6.014 -62.457 1.00 96.19 91 TRP A N 1
ATOM 696 C CA . TRP A 1 91 ? 18.901 -5.268 -61.255 1.00 96.19 91 TRP A CA 1
ATOM 697 C C . TRP A 1 91 ? 20.036 -4.391 -60.714 1.00 96.19 91 TRP A C 1
ATOM 699 O O . TRP A 1 91 ? 19.809 -3.235 -60.367 1.00 96.19 91 TRP A O 1
ATOM 709 N N . LYS A 1 92 ? 21.287 -4.867 -60.740 1.00 95.31 92 LYS A N 1
ATOM 710 C CA . LYS A 1 92 ? 22.462 -4.032 -60.425 1.00 95.31 92 LYS A CA 1
ATOM 711 C C . LYS A 1 92 ? 22.588 -2.843 -61.376 1.00 95.31 92 LYS A C 1
ATOM 713 O O . LYS A 1 92 ? 22.987 -1.758 -60.957 1.00 95.31 92 LYS A O 1
ATOM 718 N N . LYS A 1 93 ? 22.264 -3.031 -62.661 1.00 94.56 93 LYS A N 1
ATOM 719 C CA . LYS A 1 93 ? 22.216 -1.935 -63.634 1.00 94.56 93 LYS A CA 1
ATOM 720 C C . LYS A 1 93 ? 21.076 -0.962 -63.320 1.00 94.56 93 LYS A C 1
ATOM 722 O O . LYS A 1 93 ? 21.331 0.234 -63.346 1.00 94.56 93 LYS A O 1
ATOM 727 N N . ALA A 1 94 ? 19.891 -1.464 -62.971 1.00 94.81 94 ALA A N 1
ATOM 728 C CA . ALA A 1 94 ? 18.737 -0.654 -62.575 1.00 94.81 94 ALA A CA 1
ATOM 729 C C . ALA A 1 94 ? 19.065 0.297 -61.412 1.00 94.81 94 ALA A C 1
ATOM 731 O O . ALA A 1 94 ? 18.811 1.496 -61.494 1.00 94.81 94 ALA A O 1
ATOM 732 N N . VAL A 1 95 ? 19.715 -0.228 -60.367 1.00 95.06 95 VAL A N 1
ATOM 733 C CA . VAL A 1 95 ? 20.194 0.567 -59.225 1.00 95.06 95 VAL A CA 1
ATOM 734 C C . VAL A 1 95 ? 21.169 1.652 -59.688 1.00 95.06 95 VAL A C 1
ATOM 736 O O . VAL A 1 95 ? 21.012 2.821 -59.348 1.00 95.06 95 VAL A O 1
ATOM 739 N N . LYS A 1 96 ? 22.158 1.297 -60.521 1.00 93.38 96 LYS A N 1
ATOM 740 C CA . LYS A 1 96 ? 23.142 2.261 -61.050 1.00 93.38 96 LYS A CA 1
ATOM 741 C C . LYS A 1 96 ? 22.516 3.349 -61.919 1.00 93.38 96 LYS A C 1
ATOM 743 O O . LYS A 1 96 ? 23.064 4.446 -61.977 1.00 93.38 96 LYS A O 1
ATOM 748 N N . THR A 1 97 ? 21.414 3.058 -62.609 1.00 92.50 97 THR A N 1
ATOM 749 C CA . THR A 1 97 ? 20.687 4.056 -63.398 1.00 92.50 97 THR A CA 1
ATOM 750 C C . THR A 1 97 ? 19.674 4.843 -62.568 1.00 92.50 97 THR A C 1
ATOM 752 O O . THR A 1 97 ? 19.017 5.712 -63.128 1.00 92.50 97 THR A O 1
ATOM 755 N N . GLY A 1 98 ? 19.586 4.636 -61.250 1.00 93.88 98 GLY A N 1
ATOM 756 C CA . GLY A 1 98 ? 18.772 5.452 -60.342 1.00 93.88 98 GLY A CA 1
ATOM 757 C C . GLY A 1 98 ? 17.317 4.998 -60.201 1.00 93.88 98 GLY A C 1
ATOM 758 O O . GLY A 1 98 ? 16.472 5.788 -59.781 1.00 93.88 98 GLY A O 1
ATOM 759 N N . HIS A 1 99 ? 16.997 3.759 -60.580 1.00 97.38 99 HIS A N 1
ATOM 760 C CA . HIS A 1 99 ? 15.713 3.155 -60.224 1.00 97.38 99 HIS A CA 1
ATOM 761 C C . HIS A 1 99 ? 15.673 2.801 -58.736 1.00 97.38 99 HIS A C 1
ATOM 763 O O . HIS A 1 99 ? 16.665 2.326 -58.182 1.00 97.38 99 HIS A O 1
ATOM 769 N N . ASP A 1 100 ? 14.511 2.997 -58.114 1.00 97.00 100 ASP A N 1
ATOM 770 C CA . ASP A 1 100 ? 14.263 2.573 -56.735 1.00 97.00 100 ASP A CA 1
ATOM 771 C C . ASP A 1 100 ? 13.952 1.071 -56.712 1.00 97.00 100 ASP A C 1
ATOM 773 O O . ASP A 1 100 ? 13.170 0.582 -57.533 1.00 97.00 100 ASP A O 1
ATOM 777 N N . ILE A 1 101 ? 14.568 0.340 -55.785 1.00 97.56 101 ILE A N 1
ATOM 778 C CA . ILE A 1 101 ? 14.350 -1.094 -55.599 1.00 97.56 101 ILE A CA 1
ATOM 779 C C . ILE A 1 101 ? 13.791 -1.313 -54.194 1.00 97.56 101 ILE A C 1
ATOM 781 O O . ILE A 1 101 ? 14.504 -1.219 -53.193 1.00 97.56 101 ILE A O 1
ATOM 785 N N . GLY A 1 102 ? 12.498 -1.615 -54.144 1.00 96.00 102 GLY A N 1
ATOM 786 C CA . GLY A 1 102 ? 11.738 -1.809 -52.921 1.00 96.00 102 GLY A CA 1
ATOM 787 C C . GLY A 1 102 ? 11.607 -3.276 -52.516 1.00 96.00 102 GLY A C 1
ATOM 788 O O . GLY A 1 102 ? 11.848 -4.205 -53.288 1.00 96.00 102 GLY A O 1
ATOM 789 N N . ASN A 1 103 ? 11.184 -3.492 -51.277 1.00 97.06 103 ASN A N 1
ATOM 790 C CA . ASN A 1 103 ? 10.950 -4.811 -50.704 1.00 97.06 103 ASN A CA 1
ATOM 791 C C . ASN A 1 103 ? 9.551 -5.336 -51.086 1.00 97.06 103 ASN A C 1
ATOM 793 O O . ASN A 1 103 ? 8.560 -4.613 -50.956 1.00 97.06 103 ASN A O 1
ATOM 797 N N . HIS A 1 104 ? 9.461 -6.599 -51.518 1.00 94.81 104 HIS A N 1
ATOM 798 C CA . HIS A 1 104 ? 8.190 -7.288 -51.776 1.00 94.81 104 HIS A CA 1
ATOM 799 C C . HIS A 1 104 ? 8.071 -8.633 -51.048 1.00 94.81 104 HIS A C 1
ATOM 801 O O . HIS A 1 104 ? 7.485 -9.584 -51.569 1.00 94.81 104 HIS A O 1
ATOM 807 N N . SER A 1 105 ? 8.636 -8.723 -49.839 1.00 94.31 105 SER A N 1
ATOM 808 C CA . SER A 1 105 ? 8.769 -9.931 -49.006 1.00 94.31 105 SER A CA 1
ATOM 809 C C . SER A 1 105 ? 9.587 -11.067 -49.648 1.00 94.31 105 SER A C 1
ATOM 811 O O . SER A 1 105 ? 9.937 -11.018 -50.827 1.00 94.31 105 SER A O 1
ATOM 813 N N . VAL A 1 106 ? 9.934 -12.093 -48.864 1.00 91.62 106 VAL A N 1
ATOM 814 C CA . VAL A 1 106 ? 10.699 -13.261 -49.330 1.00 91.62 106 VAL A CA 1
ATOM 815 C C . VAL A 1 106 ? 9.792 -14.211 -50.099 1.00 91.62 106 VAL A C 1
ATOM 817 O O . VAL A 1 106 ? 10.101 -14.590 -51.229 1.00 91.62 106 VAL A O 1
ATOM 820 N N . VAL A 1 107 ? 8.677 -14.603 -49.483 1.00 90.56 107 VAL A N 1
ATOM 821 C CA . VAL A 1 107 ? 7.791 -15.651 -49.986 1.00 90.56 107 VAL A CA 1
ATOM 822 C C . VAL A 1 107 ? 6.505 -15.114 -50.592 1.00 90.56 107 VAL A C 1
ATOM 824 O O . VAL A 1 107 ? 5.728 -15.923 -51.087 1.00 90.56 107 VAL A O 1
ATOM 827 N N . HIS A 1 108 ? 6.259 -13.802 -50.607 1.00 91.19 108 HIS A N 1
ATOM 828 C CA . HIS A 1 108 ? 5.006 -13.207 -51.089 1.00 91.19 108 HIS A CA 1
ATOM 829 C C . HIS A 1 108 ? 3.783 -13.798 -50.347 1.00 91.19 108 HIS A C 1
ATOM 831 O O . HIS A 1 108 ? 2.997 -14.543 -50.955 1.00 91.19 108 HIS A O 1
ATOM 837 N N . PRO A 1 109 ? 3.668 -13.584 -49.014 1.00 92.75 109 PRO A N 1
ATOM 838 C CA . PRO A 1 109 ? 2.552 -14.081 -48.215 1.00 92.75 109 PRO A CA 1
ATOM 839 C C . PRO A 1 109 ? 1.262 -13.348 -48.590 1.00 92.75 109 PRO A C 1
ATOM 841 O O . PRO A 1 109 ? 1.273 -12.151 -48.855 1.00 92.75 109 PRO A O 1
ATOM 844 N N . CYS A 1 110 ? 0.138 -14.059 -48.623 1.00 92.88 110 CYS A N 1
ATOM 845 C CA . CYS A 1 110 ? -1.153 -13.489 -49.018 1.00 92.88 110 CYS A CA 1
ATOM 846 C C . CYS A 1 110 ? -2.301 -14.165 -48.256 1.00 92.88 110 CYS A C 1
ATOM 848 O O . CYS A 1 110 ? -2.059 -15.068 -47.462 1.00 92.88 110 CYS A O 1
ATOM 850 N N . THR A 1 111 ? -3.549 -13.749 -48.479 1.00 91.69 111 THR A N 1
ATOM 851 C CA . THR A 1 111 ? -4.710 -14.395 -47.852 1.00 91.69 111 THR A CA 1
ATOM 852 C C . THR A 1 111 ? -4.804 -15.874 -48.238 1.00 91.69 111 THR A C 1
ATOM 854 O O . THR A 1 111 ? -4.726 -16.238 -49.415 1.00 91.69 111 THR A O 1
ATOM 857 N N . GLY A 1 112 ? -5.043 -16.737 -47.250 1.00 90.62 112 GLY A N 1
ATOM 858 C CA . GLY A 1 112 ? -5.293 -18.170 -47.427 1.00 90.62 112 GLY A CA 1
ATOM 859 C C . GLY A 1 112 ? -6.560 -18.491 -48.234 1.00 90.62 112 GLY A C 1
ATOM 860 O O . GLY A 1 112 ? -6.771 -19.646 -48.626 1.00 90.62 112 GLY A O 1
ATOM 861 N N . ASN A 1 113 ? -7.381 -17.479 -48.539 1.00 90.88 113 ASN A N 1
ATOM 862 C CA . ASN A 1 113 ? -8.465 -17.582 -49.516 1.00 90.88 113 ASN A CA 1
ATOM 863 C C . ASN A 1 113 ? -7.942 -17.905 -50.921 1.00 90.88 113 ASN A C 1
ATOM 865 O O . ASN A 1 113 ? -8.617 -18.594 -51.689 1.00 90.88 113 ASN A O 1
ATOM 869 N N . PHE A 1 114 ? -6.718 -17.488 -51.249 1.00 90.62 114 PHE A N 1
ATOM 870 C CA . PHE A 1 114 ? -6.053 -17.934 -52.460 1.00 90.62 114 PHE A CA 1
ATOM 871 C C . PHE A 1 114 ? -5.384 -19.287 -52.235 1.00 90.62 114 PHE A C 1
ATOM 873 O O . PHE A 1 114 ? -4.472 -19.431 -51.423 1.00 90.62 114 PHE A O 1
ATOM 880 N N . THR A 1 115 ? -5.793 -20.292 -53.012 1.00 89.81 115 THR A N 1
ATOM 881 C CA . THR A 1 115 ? -5.268 -21.663 -52.894 1.00 89.81 115 THR A CA 1
ATOM 882 C C . THR A 1 115 ? -3.739 -21.726 -52.996 1.00 89.81 115 THR A C 1
ATOM 884 O O . THR A 1 115 ? -3.121 -22.514 -52.287 1.00 89.81 115 THR A O 1
ATOM 887 N N . TRP A 1 116 ? -3.122 -20.864 -53.812 1.00 89.69 116 TRP A N 1
ATOM 888 C CA . TRP A 1 116 ? -1.666 -20.789 -53.985 1.00 89.69 116 TRP A CA 1
ATOM 889 C C . TRP A 1 116 ? -0.919 -20.171 -52.788 1.00 89.69 116 TRP A C 1
ATOM 891 O O . TRP A 1 116 ? 0.292 -20.349 -52.673 1.00 89.69 116 TRP A O 1
ATOM 901 N N . ALA A 1 117 ? -1.613 -19.452 -51.900 1.00 89.56 117 ALA A N 1
ATOM 902 C CA . ALA A 1 117 ? -1.017 -18.744 -50.768 1.00 89.56 117 ALA A CA 1
ATOM 903 C C . ALA A 1 117 ? -1.181 -19.475 -49.427 1.00 89.56 117 ALA A C 1
ATOM 905 O O . ALA A 1 117 ? -0.597 -19.056 -48.436 1.00 89.56 117 ALA A O 1
ATOM 906 N N . ARG A 1 118 ? -1.935 -20.583 -49.369 1.00 91.69 118 ARG A N 1
ATOM 907 C CA . ARG A 1 118 ? -2.288 -21.263 -48.105 1.00 91.69 118 ARG A CA 1
ATOM 908 C C . ARG A 1 118 ? -1.100 -21.699 -47.249 1.00 91.69 118 ARG A C 1
ATOM 910 O O . ARG A 1 118 ? -1.210 -21.691 -46.034 1.00 91.69 118 ARG A O 1
ATOM 917 N N . SER A 1 119 ? 0.027 -22.067 -47.854 1.00 90.06 119 SER A N 1
ATOM 918 C CA . SER A 1 119 ? 1.245 -22.450 -47.120 1.00 90.06 119 SER A CA 1
ATOM 919 C C . SER A 1 119 ? 2.023 -21.260 -46.541 1.00 90.06 119 SER A C 1
ATOM 921 O O . SER A 1 119 ? 3.044 -21.454 -45.892 1.00 90.06 119 SER A O 1
ATOM 923 N N . LYS A 1 120 ? 1.578 -20.037 -46.831 1.00 91.81 120 LYS A N 1
ATOM 924 C CA . LYS A 1 120 ? 2.179 -18.750 -46.458 1.00 91.81 120 LYS A CA 1
ATOM 925 C C . LYS A 1 120 ? 1.073 -17.720 -46.190 1.00 91.81 120 LYS A C 1
ATOM 927 O O . LYS A 1 120 ? 1.150 -16.569 -46.620 1.00 91.81 120 LYS A O 1
ATOM 932 N N . ALA A 1 121 ? -0.004 -18.186 -45.559 1.00 94.81 121 ALA A N 1
ATOM 933 C CA . ALA A 1 121 ? -1.211 -17.409 -45.347 1.00 94.81 121 ALA A CA 1
ATOM 934 C C . ALA A 1 121 ? -0.956 -16.296 -44.322 1.00 94.81 121 ALA A C 1
ATOM 936 O O . ALA A 1 121 ? -0.472 -16.571 -43.224 1.00 94.81 121 ALA A O 1
ATOM 937 N N . LEU A 1 122 ? -1.310 -15.049 -44.640 1.00 95.00 122 LEU A N 1
ATOM 938 C CA . LEU A 1 122 ? -1.176 -13.916 -43.707 1.00 95.00 122 LEU A CA 1
ATOM 939 C C . LEU A 1 122 ? -1.997 -14.116 -42.427 1.00 95.00 122 LEU A C 1
ATOM 941 O O . LEU A 1 122 ? -1.654 -13.610 -41.359 1.00 95.00 122 LEU A O 1
ATOM 945 N N . GLU A 1 123 ? -3.063 -14.898 -42.516 1.00 95.19 123 GLU A N 1
ATOM 946 C CA . GLU A 1 123 ? -3.887 -15.295 -41.389 1.00 95.19 123 GLU A CA 1
ATOM 947 C C . GLU A 1 123 ? -3.111 -16.131 -40.347 1.00 95.19 123 GLU A C 1
ATOM 949 O O . GLU A 1 123 ? -3.500 -16.157 -39.180 1.00 95.19 123 GLU A O 1
ATOM 954 N N . ASP A 1 124 ? -2.011 -16.783 -40.737 1.00 93.81 124 ASP A N 1
ATOM 955 C CA . ASP A 1 124 ? -1.120 -17.538 -39.842 1.00 93.81 124 ASP A CA 1
ATOM 956 C C . ASP A 1 124 ? 0.089 -16.709 -39.362 1.00 93.81 124 ASP A C 1
ATOM 958 O O . ASP A 1 124 ? 0.883 -17.176 -38.544 1.00 93.81 124 ASP A O 1
ATOM 962 N N . TYR A 1 125 ? 0.237 -15.468 -39.839 1.00 93.38 125 TYR A N 1
ATOM 963 C CA . TYR A 1 125 ? 1.323 -14.578 -39.434 1.00 93.38 125 TYR A CA 1
ATOM 964 C C . TYR A 1 125 ? 0.993 -13.837 -38.130 1.00 93.38 125 TYR A C 1
ATOM 966 O O . TYR A 1 125 ? -0.138 -13.426 -37.871 1.00 93.38 125 TYR A O 1
ATOM 974 N N . SER A 1 126 ? 2.032 -13.589 -37.334 1.00 89.06 126 SER A N 1
ATOM 975 C CA . SER A 1 126 ? 2.049 -12.561 -36.290 1.00 89.06 126 SER A CA 1
ATOM 976 C C . SER A 1 126 ? 2.725 -11.290 -36.824 1.00 89.06 126 SER A C 1
ATOM 978 O O . SER A 1 126 ? 3.397 -11.325 -37.856 1.00 89.06 126 SER A O 1
ATOM 980 N N . LEU A 1 127 ? 2.614 -10.159 -36.116 1.00 86.25 127 LEU A N 1
ATOM 981 C CA . LEU A 1 127 ? 3.385 -8.953 -36.470 1.00 86.25 127 LEU A CA 1
ATOM 982 C C . LEU A 1 127 ? 4.900 -9.220 -36.465 1.00 86.25 127 LEU A C 1
ATOM 984 O O . LEU A 1 127 ? 5.621 -8.691 -37.307 1.00 86.25 127 LEU A O 1
ATOM 988 N N . LEU A 1 128 ? 5.370 -10.086 -35.561 1.00 81.44 128 LEU A N 1
ATOM 989 C CA . LEU A 1 128 ? 6.777 -10.461 -35.464 1.00 81.44 128 LEU A CA 1
ATOM 990 C C . LEU A 1 128 ? 7.233 -11.311 -36.654 1.00 81.44 128 LEU A C 1
ATOM 992 O O . LEU A 1 128 ? 8.279 -11.030 -37.234 1.00 81.44 128 LEU A O 1
ATOM 996 N N . SER A 1 129 ? 6.455 -12.328 -37.039 1.00 89.38 129 SER A N 1
ATOM 997 C CA . SER A 1 129 ? 6.805 -13.159 -38.197 1.00 89.38 129 SER A CA 1
ATOM 998 C C . SER A 1 129 ? 6.735 -12.354 -39.494 1.00 89.38 129 SER A C 1
ATOM 1000 O O . SER A 1 129 ? 7.605 -12.511 -40.344 1.00 89.38 129 SER A O 1
ATOM 1002 N N . MET A 1 130 ? 5.776 -11.426 -39.612 1.00 93.25 130 MET A N 1
ATOM 1003 C CA . MET A 1 130 ? 5.727 -10.482 -40.730 1.00 93.25 130 MET A CA 1
ATOM 1004 C C . MET A 1 130 ? 6.961 -9.584 -40.760 1.00 93.25 130 MET A C 1
ATOM 1006 O O . MET A 1 130 ? 7.565 -9.407 -41.809 1.00 93.25 130 MET A O 1
ATOM 1010 N N . LYS A 1 131 ? 7.396 -9.046 -39.619 1.00 86.31 131 LYS A N 1
ATOM 1011 C CA . LYS A 1 131 ? 8.623 -8.250 -39.576 1.00 86.31 131 LYS A CA 1
ATOM 1012 C C . LYS A 1 131 ? 9.860 -9.062 -39.977 1.00 86.31 131 LYS A C 1
ATOM 1014 O O . LYS A 1 131 ? 10.658 -8.581 -40.773 1.00 86.31 131 LYS A O 1
ATOM 1019 N N . SER A 1 132 ? 10.003 -10.284 -39.464 1.00 87.38 132 SER A N 1
ATOM 1020 C CA . SER A 1 132 ? 11.133 -11.168 -39.784 1.00 87.38 132 SER A CA 1
ATOM 1021 C C . SER A 1 132 ? 11.198 -11.516 -41.274 1.00 87.38 132 SER A C 1
ATOM 1023 O O . SER A 1 132 ? 12.278 -11.497 -41.866 1.00 87.38 132 SER A O 1
ATOM 1025 N N . GLU A 1 133 ? 10.044 -11.762 -41.892 1.00 92.81 133 GLU A N 1
ATOM 1026 C CA . GLU A 1 133 ? 9.892 -11.934 -43.338 1.00 92.81 133 GLU A CA 1
ATOM 1027 C C . GLU A 1 133 ? 10.430 -10.711 -44.106 1.00 92.81 133 GLU A C 1
ATOM 1029 O O . GLU A 1 133 ? 11.220 -10.845 -45.041 1.00 92.81 133 GLU A O 1
ATOM 1034 N N . LEU A 1 134 ? 10.052 -9.502 -43.682 1.00 93.88 134 LEU A N 1
ATOM 1035 C CA . LEU A 1 134 ? 10.470 -8.256 -44.328 1.00 93.88 134 LEU A CA 1
ATOM 1036 C C . LEU A 1 134 ? 11.955 -7.947 -44.113 1.00 93.88 134 LEU A C 1
ATOM 1038 O O . LEU A 1 134 ? 12.630 -7.575 -45.072 1.00 93.88 134 LEU A O 1
ATOM 1042 N N . ASP A 1 135 ? 12.477 -8.138 -42.898 1.00 90.00 135 ASP A N 1
ATOM 1043 C CA . ASP A 1 135 ? 13.904 -7.977 -42.593 1.00 90.00 135 ASP A CA 1
ATOM 1044 C C . ASP A 1 135 ? 14.746 -8.931 -43.449 1.00 90.00 135 ASP A C 1
ATOM 1046 O O . ASP A 1 135 ? 15.752 -8.523 -44.029 1.00 90.00 135 ASP A O 1
ATOM 1050 N N . SER A 1 136 ? 14.305 -10.187 -43.584 1.00 93.06 136 SER A N 1
ATOM 1051 C CA . SER A 1 136 ? 14.990 -11.198 -44.395 1.00 93.06 136 SER A CA 1
ATOM 1052 C C . SER A 1 136 ? 15.047 -10.786 -45.864 1.00 93.06 136 SER A C 1
ATOM 1054 O O . SER A 1 136 ? 16.112 -10.836 -46.476 1.00 93.06 136 SER A O 1
ATOM 1056 N N . ALA A 1 137 ? 13.932 -10.309 -46.424 1.00 94.38 137 ALA A N 1
ATOM 1057 C CA . ALA A 1 137 ? 13.911 -9.800 -47.792 1.00 94.38 137 ALA A CA 1
ATOM 1058 C C . ALA A 1 137 ? 14.844 -8.594 -47.970 1.00 94.38 137 ALA A C 1
ATOM 1060 O O . ALA A 1 137 ? 15.626 -8.571 -48.920 1.00 94.38 137 ALA A O 1
ATOM 1061 N N . SER A 1 138 ? 14.823 -7.632 -47.041 1.00 94.50 138 SER A N 1
ATOM 1062 C CA . SER A 1 138 ? 15.699 -6.456 -47.099 1.00 94.50 138 SER A CA 1
ATOM 1063 C C . SER A 1 138 ? 17.178 -6.831 -47.022 1.00 94.50 138 SER A C 1
ATOM 1065 O O . SER A 1 138 ? 17.972 -6.294 -47.790 1.00 94.50 138 SER A O 1
ATOM 1067 N N . ASN A 1 139 ? 17.550 -7.775 -46.153 1.00 91.19 139 ASN A N 1
ATOM 1068 C CA . ASN A 1 139 ? 18.929 -8.247 -46.032 1.00 91.19 139 ASN A CA 1
ATOM 1069 C C . ASN A 1 139 ? 19.405 -8.943 -47.309 1.00 91.19 139 ASN A C 1
ATOM 1071 O O . ASN A 1 139 ? 20.491 -8.637 -47.792 1.00 91.19 139 ASN A O 1
ATOM 1075 N N . ILE A 1 140 ? 18.579 -9.804 -47.912 1.00 93.88 140 ILE A N 1
ATOM 1076 C CA . ILE A 1 140 ? 18.944 -10.465 -49.173 1.00 93.88 140 ILE A CA 1
ATOM 1077 C C . ILE A 1 140 ? 19.103 -9.435 -50.299 1.00 93.88 140 ILE A C 1
ATOM 1079 O O . ILE A 1 140 ? 20.059 -9.511 -51.068 1.00 93.88 140 ILE A O 1
ATOM 1083 N N . ILE A 1 141 ? 18.204 -8.447 -50.396 1.00 95.12 141 ILE A N 1
ATOM 1084 C CA . ILE A 1 141 ? 18.326 -7.370 -51.392 1.00 95.12 141 ILE A CA 1
ATOM 1085 C C . ILE A 1 141 ? 19.614 -6.569 -51.160 1.00 95.12 141 ILE A C 1
ATOM 1087 O O . ILE A 1 141 ? 20.347 -6.300 -52.115 1.00 95.12 141 ILE A O 1
ATOM 1091 N N . LYS A 1 142 ? 19.932 -6.246 -49.902 1.00 94.31 142 LYS A N 1
ATOM 1092 C CA . LYS A 1 142 ? 21.160 -5.543 -49.523 1.00 94.31 142 LYS A CA 1
ATOM 1093 C C . LYS A 1 142 ? 22.413 -6.309 -49.906 1.00 94.31 142 LYS A C 1
ATOM 1095 O O . LYS A 1 142 ? 23.306 -5.734 -50.521 1.00 94.31 142 LYS A O 1
ATOM 1100 N N . GLU A 1 143 ? 22.474 -7.595 -49.593 1.00 94.00 143 GLU A N 1
ATOM 1101 C CA . GLU A 1 143 ? 23.600 -8.453 -49.959 1.00 94.00 143 GLU A CA 1
ATOM 1102 C C . GLU A 1 143 ? 23.740 -8.595 -51.481 1.00 94.00 143 GLU A C 1
ATOM 1104 O O . GLU A 1 143 ? 24.850 -8.567 -52.014 1.00 94.00 143 GLU A O 1
ATOM 1109 N N . ALA A 1 144 ? 22.622 -8.697 -52.204 1.00 93.56 144 ALA A N 1
ATOM 1110 C CA . ALA A 1 144 ? 22.618 -8.901 -53.648 1.00 93.56 144 ALA A CA 1
ATOM 1111 C C . ALA A 1 144 ? 22.961 -7.629 -54.452 1.00 93.56 144 ALA A C 1
ATOM 1113 O O . ALA A 1 144 ? 23.664 -7.706 -55.469 1.00 93.56 144 ALA A O 1
ATOM 1114 N N . LEU A 1 145 ? 22.452 -6.467 -54.027 1.00 95.44 145 LEU A N 1
ATOM 1115 C CA . LEU A 1 145 ? 22.493 -5.212 -54.791 1.00 95.44 145 LEU A CA 1
ATOM 1116 C C . LEU A 1 145 ? 23.334 -4.101 -54.147 1.00 95.44 145 LEU A C 1
ATOM 1118 O O . LEU A 1 145 ? 23.653 -3.130 -54.830 1.00 95.44 145 LEU A O 1
ATOM 1122 N N . GLY A 1 146 ? 23.720 -4.233 -52.875 1.00 92.69 146 GLY A N 1
ATOM 1123 C CA . GLY A 1 146 ? 24.492 -3.223 -52.146 1.00 92.69 146 GLY A CA 1
ATOM 1124 C C . GLY A 1 146 ? 23.683 -1.996 -51.713 1.00 92.69 146 GLY A C 1
ATOM 1125 O O . GLY A 1 146 ? 24.271 -0.941 -51.490 1.00 92.69 146 GLY A O 1
ATOM 1126 N N . ILE A 1 147 ? 22.356 -2.117 -51.616 1.00 92.88 147 ILE A N 1
ATOM 1127 C CA . ILE A 1 147 ? 21.435 -1.034 -51.234 1.00 92.88 147 ILE A CA 1
ATOM 1128 C C . ILE A 1 147 ? 20.482 -1.476 -50.120 1.00 92.88 147 ILE A C 1
ATOM 1130 O O . ILE A 1 147 ? 20.085 -2.635 -50.066 1.00 92.88 147 ILE A O 1
ATOM 1134 N N . ASP A 1 148 ? 20.078 -0.558 -49.246 1.00 91.25 148 ASP A N 1
ATOM 1135 C CA . ASP A 1 148 ? 19.015 -0.804 -48.269 1.00 91.25 148 ASP A CA 1
ATOM 1136 C C . ASP A 1 148 ? 17.656 -0.427 -48.890 1.00 91.25 148 ASP A C 1
ATOM 1138 O O . ASP A 1 148 ? 17.473 0.739 -49.238 1.00 91.25 148 ASP A O 1
ATOM 1142 N N . PRO A 1 149 ? 16.692 -1.359 -49.036 1.00 93.75 149 PRO A N 1
ATOM 1143 C CA . PRO A 1 149 ? 15.363 -1.017 -49.540 1.00 93.75 149 PRO A CA 1
ATOM 1144 C C . PRO A 1 149 ? 14.653 -0.043 -48.600 1.00 93.75 149 PRO A C 1
ATOM 1146 O O . PRO A 1 149 ? 14.502 -0.321 -47.408 1.00 93.75 149 PRO A O 1
ATOM 1149 N N . VAL A 1 150 ? 14.190 1.080 -49.147 1.00 93.25 150 VAL A N 1
ATOM 1150 C CA . VAL A 1 150 ? 13.506 2.148 -48.396 1.00 93.25 150 VAL A CA 1
ATOM 1151 C C . VAL A 1 150 ? 11.999 2.174 -48.633 1.00 93.25 150 VAL A C 1
ATOM 1153 O O . VAL A 1 150 ? 11.274 2.783 -47.855 1.00 93.25 150 VAL A O 1
ATOM 1156 N N . SER A 1 151 ? 11.504 1.485 -49.658 1.00 94.69 151 SER A N 1
ATOM 1157 C CA . SER A 1 151 ? 10.080 1.374 -49.973 1.00 94.69 151 SER A CA 1
ATOM 1158 C C . SER A 1 151 ? 9.614 -0.085 -49.885 1.00 94.69 151 SER A C 1
ATOM 1160 O O . SER A 1 151 ? 10.379 -1.021 -50.132 1.00 94.69 151 SER A O 1
ATOM 1162 N N . PHE A 1 152 ? 8.348 -0.297 -49.522 1.00 96.69 152 PHE A N 1
ATOM 1163 C CA . PHE A 1 152 ? 7.709 -1.613 -49.453 1.00 96.69 152 PHE A CA 1
ATOM 1164 C C . PHE A 1 152 ? 6.397 -1.659 -50.241 1.00 96.69 152 PHE A C 1
ATOM 1166 O O . PHE A 1 152 ? 5.670 -0.670 -50.317 1.00 96.69 152 PHE A O 1
ATOM 1173 N N . ALA A 1 153 ? 6.077 -2.827 -50.791 1.00 96.56 153 ALA A N 1
ATOM 1174 C CA . ALA A 1 153 ? 4.814 -3.097 -51.461 1.00 96.56 153 ALA A CA 1
ATOM 1175 C C . ALA A 1 153 ? 4.058 -4.226 -50.779 1.00 96.56 153 ALA A C 1
ATOM 1177 O O . ALA A 1 153 ? 4.581 -5.337 -50.671 1.00 96.56 153 ALA A O 1
ATOM 1178 N N . TYR A 1 154 ? 2.817 -3.952 -50.375 1.00 95.88 154 TYR A N 1
ATOM 1179 C CA . TYR A 1 154 ? 1.946 -4.938 -49.743 1.00 95.88 154 TYR A CA 1
ATOM 1180 C C . TYR A 1 154 ? 1.583 -6.047 -50.749 1.00 95.88 154 TYR A C 1
ATOM 1182 O O . TYR A 1 154 ? 0.918 -5.744 -51.745 1.00 95.88 154 TYR A O 1
ATOM 1190 N N . PRO A 1 155 ? 1.958 -7.320 -50.507 1.00 92.44 155 PRO A N 1
ATOM 1191 C CA . PRO A 1 155 ? 1.562 -8.451 -51.346 1.00 92.44 155 PRO A CA 1
ATOM 1192 C C . PRO A 1 155 ? 0.054 -8.473 -51.610 1.00 92.44 155 PRO A C 1
ATOM 1194 O O . PRO A 1 155 ? -0.753 -8.582 -50.681 1.00 92.44 155 PRO A O 1
ATOM 1197 N N . CYS A 1 156 ? -0.342 -8.342 -52.878 1.00 89.38 156 CYS A N 1
ATOM 1198 C CA . CYS A 1 156 ? -1.749 -8.251 -53.296 1.00 89.38 156 CYS A CA 1
ATOM 1199 C C . CYS A 1 156 ? -2.576 -7.184 -52.531 1.00 89.38 156 CYS A C 1
ATOM 1201 O O . CYS A 1 156 ? -3.781 -7.359 -52.339 1.00 89.38 156 CYS A O 1
ATOM 1203 N N . GLY A 1 157 ? -1.938 -6.120 -52.030 1.00 89.00 157 GLY A N 1
ATOM 1204 C CA . GLY A 1 157 ? -2.584 -5.037 -51.277 1.00 89.00 157 GLY A CA 1
ATOM 1205 C C . GLY A 1 157 ? -3.043 -5.390 -49.852 1.00 89.00 157 GLY A C 1
ATOM 1206 O O . GLY A 1 157 ? -3.685 -4.563 -49.204 1.00 89.00 157 GLY A O 1
ATOM 1207 N N . GLN A 1 158 ? -2.735 -6.586 -49.337 1.00 93.06 158 GLN A N 1
ATOM 1208 C CA . GLN A 1 158 ? -3.168 -7.026 -48.003 1.00 93.06 158 GLN A CA 1
ATOM 1209 C C . GLN A 1 158 ? -2.395 -6.294 -46.898 1.00 93.06 158 GLN A C 1
ATOM 1211 O O . GLN A 1 158 ? -1.184 -6.188 -46.988 1.00 93.06 158 GLN A O 1
ATOM 1216 N N . LYS A 1 159 ? -3.071 -5.798 -45.850 1.00 94.19 159 LYS A N 1
ATOM 1217 C CA . LYS A 1 159 ? -2.467 -4.946 -44.790 1.00 94.19 159 LYS A CA 1
ATOM 1218 C C . LYS A 1 159 ? -2.603 -5.514 -43.367 1.00 94.19 159 LYS A C 1
ATOM 1220 O O . LYS A 1 159 ? -2.228 -4.859 -42.392 1.00 94.19 159 LYS A O 1
ATOM 1225 N N . PHE A 1 160 ? -3.139 -6.728 -43.236 1.00 94.88 160 PHE A N 1
ATOM 1226 C CA . PHE A 1 160 ? -3.468 -7.351 -41.953 1.00 94.88 160 PHE A CA 1
ATOM 1227 C C . PHE A 1 160 ? -2.883 -8.761 -41.828 1.00 94.88 160 PHE A C 1
ATOM 1229 O O . PHE A 1 160 ? -2.754 -9.472 -42.822 1.00 94.88 160 PHE A O 1
ATOM 1236 N N . THR A 1 161 ? -2.562 -9.163 -40.598 1.00 94.69 161 THR A N 1
ATOM 1237 C CA . THR A 1 161 ? -2.183 -10.535 -40.221 1.00 94.69 161 THR A CA 1
ATOM 1238 C C . THR A 1 161 ? -3.118 -11.085 -39.144 1.00 94.69 161 THR A C 1
ATOM 1240 O O . THR A 1 161 ? -3.834 -10.319 -38.498 1.00 94.69 161 THR A O 1
ATOM 1243 N N . GLY A 1 162 ? -3.122 -12.404 -38.928 1.00 92.38 162 GLY A N 1
ATOM 1244 C CA . GLY A 1 162 ? -3.932 -13.074 -37.900 1.00 92.38 162 GLY A CA 1
ATOM 1245 C C . GLY A 1 162 ? -5.391 -13.357 -38.301 1.00 92.38 162 GLY A C 1
ATOM 1246 O O . GLY A 1 162 ? -5.867 -12.925 -39.351 1.00 92.38 162 GLY A O 1
ATOM 1247 N N . LYS A 1 163 ? -6.121 -14.097 -37.448 1.00 92.38 163 LYS A N 1
ATOM 1248 C CA . LYS A 1 163 ? -7.504 -14.570 -37.691 1.00 92.38 163 LYS A CA 1
ATOM 1249 C C . LYS A 1 163 ? -8.510 -14.016 -36.681 1.00 92.38 163 LYS A C 1
ATOM 1251 O O . LYS A 1 163 ? -8.286 -14.097 -35.473 1.00 92.38 163 LYS A O 1
ATOM 1256 N N . GLY A 1 164 ? -9.672 -13.577 -37.168 1.00 89.00 164 GLY A N 1
ATOM 1257 C CA . GLY A 1 164 ? -10.827 -13.212 -36.341 1.00 89.00 164 GLY A CA 1
ATOM 1258 C C . GLY A 1 164 ? -10.512 -12.083 -35.358 1.00 89.00 164 GLY A C 1
ATOM 1259 O O . GLY A 1 164 ? -9.987 -11.046 -35.747 1.00 89.00 164 GLY A O 1
ATOM 1260 N N . VAL A 1 165 ? -10.789 -12.296 -34.069 1.00 79.50 165 VAL A N 1
ATOM 1261 C CA . VAL A 1 165 ? -10.494 -11.312 -33.005 1.00 79.50 165 VAL A CA 1
ATOM 1262 C C . VAL A 1 165 ? -8.996 -11.009 -32.844 1.00 79.50 165 VAL A C 1
ATOM 1264 O O . VAL A 1 165 ? -8.641 -10.022 -32.210 1.00 79.50 165 VAL A O 1
ATOM 1267 N N . ASN A 1 166 ? -8.119 -11.829 -33.435 1.00 80.00 166 ASN A N 1
ATOM 1268 C CA . ASN A 1 166 ? -6.668 -11.646 -33.402 1.00 80.00 166 ASN A CA 1
ATOM 1269 C C . ASN A 1 166 ? -6.112 -10.936 -34.647 1.00 80.00 166 ASN A C 1
ATOM 1271 O O . ASN A 1 166 ? -4.892 -10.846 -34.786 1.00 80.00 166 ASN A O 1
ATOM 1275 N N . THR A 1 167 ? -6.961 -10.466 -35.568 1.00 91.50 167 THR A N 1
ATOM 1276 C CA . THR A 1 167 ? -6.506 -9.754 -36.766 1.00 91.50 167 THR A CA 1
ATOM 1277 C C . THR A 1 167 ? -5.886 -8.402 -36.393 1.00 91.50 167 THR A C 1
ATOM 1279 O O . THR A 1 167 ? -6.507 -7.593 -35.706 1.00 91.50 167 THR A O 1
ATOM 1282 N N . LYS A 1 168 ? -4.653 -8.143 -36.845 1.00 88.38 168 LYS A N 1
ATOM 1283 C CA . LYS A 1 168 ? -3.898 -6.912 -36.556 1.00 88.38 168 LYS A CA 1
ATOM 1284 C C . LYS A 1 168 ? -3.379 -6.273 -37.839 1.00 88.38 168 LYS A C 1
ATOM 1286 O O . LYS A 1 168 ? -2.899 -6.966 -38.732 1.00 88.38 168 LYS A O 1
ATOM 1291 N N . SER A 1 169 ? -3.449 -4.945 -37.917 1.00 93.00 169 SER A N 1
ATOM 1292 C CA . SER A 1 169 ? -2.773 -4.184 -38.974 1.00 93.00 169 SER A CA 1
ATOM 1293 C C . SER A 1 169 ? -1.262 -4.304 -38.800 1.00 93.00 169 SER A C 1
ATOM 1295 O O . SER A 1 169 ? -0.760 -4.112 -37.691 1.00 93.00 169 SER A O 1
ATOM 1297 N N . TYR A 1 170 ? -0.536 -4.588 -39.882 1.00 92.38 170 TYR A N 1
ATOM 1298 C CA . TYR A 1 170 ? 0.929 -4.534 -39.879 1.00 92.38 170 TYR A CA 1
ATOM 1299 C C . TYR A 1 170 ? 1.483 -3.250 -40.507 1.00 92.38 170 TYR A C 1
ATOM 1301 O O . TYR A 1 170 ? 2.689 -3.122 -40.686 1.00 92.38 170 TYR A O 1
ATOM 1309 N N . ILE A 1 171 ? 0.635 -2.253 -40.760 1.00 91.50 171 ILE A N 1
ATOM 1310 C CA . ILE A 1 171 ? 1.060 -0.923 -41.219 1.00 91.50 171 ILE A CA 1
ATOM 1311 C C . ILE A 1 171 ? 2.055 -0.268 -40.244 1.00 91.50 171 ILE A C 1
ATOM 1313 O O . ILE A 1 171 ? 3.067 0.244 -40.719 1.00 91.50 171 ILE A O 1
ATOM 1317 N N . PRO A 1 172 ? 1.895 -0.358 -38.903 1.00 84.19 172 PRO A N 1
ATOM 1318 C CA . PRO A 1 172 ? 2.915 0.142 -37.975 1.00 84.19 172 PRO A CA 1
ATOM 1319 C C . PRO A 1 172 ? 4.278 -0.555 -38.124 1.00 84.19 172 PRO A C 1
ATOM 1321 O O . PRO A 1 172 ? 5.316 0.074 -37.922 1.00 84.19 172 PRO A O 1
ATOM 1324 N N . VAL A 1 173 ? 4.299 -1.837 -38.526 1.00 85.12 173 VAL A N 1
ATOM 1325 C CA . VAL A 1 173 ? 5.550 -2.542 -38.862 1.00 85.12 173 VAL A CA 1
ATOM 1326 C C . VAL A 1 173 ? 6.199 -1.866 -40.066 1.00 85.12 173 VAL A C 1
ATOM 1328 O O . VAL A 1 173 ? 7.380 -1.531 -40.001 1.00 85.12 173 VAL A O 1
ATOM 1331 N N . ILE A 1 174 ? 5.427 -1.603 -41.124 1.00 91.00 174 ILE A N 1
ATOM 1332 C CA . ILE A 1 174 ? 5.923 -0.948 -42.341 1.00 91.00 174 ILE A CA 1
ATOM 1333 C C . ILE A 1 174 ? 6.436 0.459 -42.040 1.00 91.00 174 ILE A C 1
ATOM 1335 O O . ILE A 1 174 ? 7.568 0.765 -42.401 1.00 91.00 174 ILE A O 1
ATOM 1339 N N . ALA A 1 175 ? 5.672 1.263 -41.296 1.00 85.88 175 ALA A N 1
ATOM 1340 C CA . ALA A 1 175 ? 6.076 2.600 -40.865 1.00 85.88 175 ALA A CA 1
ATOM 1341 C C . ALA A 1 175 ? 7.409 2.586 -40.096 1.00 85.88 175 ALA A C 1
ATOM 1343 O O . ALA A 1 175 ? 8.248 3.465 -40.278 1.00 85.88 175 ALA A O 1
ATOM 1344 N N . SER A 1 176 ? 7.647 1.556 -39.274 1.00 77.38 176 SER A N 1
ATOM 1345 C CA . SER A 1 176 ? 8.899 1.416 -38.518 1.00 77.38 176 SER A CA 1
ATOM 1346 C C . SER A 1 176 ? 10.102 0.967 -39.360 1.00 77.38 176 SER A C 1
ATOM 1348 O O . SER A 1 176 ? 11.245 1.142 -38.936 1.00 77.38 176 SER A O 1
ATOM 1350 N N . MET A 1 177 ? 9.872 0.383 -40.540 1.00 85.06 177 MET A N 1
ATOM 1351 C CA . MET A 1 177 ? 10.910 -0.276 -41.344 1.00 85.06 177 MET A CA 1
ATOM 1352 C C . MET A 1 177 ? 11.253 0.445 -42.645 1.00 85.06 177 MET A C 1
ATOM 1354 O O . MET A 1 177 ? 12.406 0.376 -43.071 1.00 85.06 177 MET A O 1
ATOM 1358 N N . PHE A 1 178 ? 10.274 1.101 -43.263 1.00 90.50 178 PHE A N 1
ATOM 1359 C CA . PHE A 1 178 ? 10.366 1.663 -44.604 1.00 90.50 178 PHE A CA 1
ATOM 1360 C C . PHE A 1 178 ? 9.907 3.119 -44.607 1.00 90.50 178 PHE A C 1
ATOM 1362 O O . PHE A 1 178 ? 9.014 3.515 -43.859 1.00 90.50 178 PHE A O 1
ATOM 1369 N N . GLU A 1 179 ? 10.493 3.913 -45.496 1.00 89.75 179 GLU A N 1
ATOM 1370 C CA . GLU A 1 179 ? 10.072 5.282 -45.753 1.00 89.75 179 GLU A CA 1
ATOM 1371 C C . GLU A 1 179 ? 8.636 5.330 -46.273 1.00 89.75 179 GLU A C 1
ATOM 1373 O O . GLU A 1 179 ? 7.888 6.227 -45.876 1.00 89.75 179 GLU A O 1
ATOM 1378 N N . SER A 1 180 ? 8.276 4.377 -47.139 1.00 93.62 180 SER A N 1
ATOM 1379 C CA . SER A 1 180 ? 6.939 4.260 -47.704 1.00 93.62 180 SER A CA 1
ATOM 1380 C C . SER A 1 180 ? 6.463 2.814 -47.856 1.00 93.62 180 SER A C 1
ATOM 1382 O O . SER A 1 180 ? 7.252 1.892 -48.066 1.00 93.62 180 SER A O 1
ATOM 1384 N N . GLY A 1 181 ? 5.148 2.622 -47.765 1.00 95.25 181 GLY A N 1
ATOM 1385 C CA . GLY A 1 181 ? 4.448 1.366 -47.997 1.00 95.25 181 GLY A CA 1
ATOM 1386 C C . GLY A 1 181 ? 3.316 1.577 -48.992 1.00 95.25 181 GLY A C 1
ATOM 1387 O O . GLY A 1 181 ? 2.465 2.428 -48.766 1.00 95.25 181 GLY A O 1
ATOM 1388 N N . ARG A 1 182 ? 3.290 0.816 -50.085 1.00 95.56 182 ARG A N 1
ATOM 1389 C CA . ARG A 1 182 ? 2.407 1.058 -51.232 1.00 95.56 182 ARG A CA 1
ATOM 1390 C C . ARG A 1 182 ? 1.425 -0.099 -51.445 1.00 95.56 182 ARG A C 1
ATOM 1392 O O . ARG A 1 182 ? 1.828 -1.262 -51.492 1.00 95.56 182 ARG A O 1
ATOM 1399 N N . GLY A 1 183 ? 0.133 0.229 -51.536 1.00 92.94 183 GLY A N 1
ATOM 1400 C CA . GLY A 1 183 ? -0.997 -0.692 -51.723 1.00 92.94 183 GLY A CA 1
ATOM 1401 C C . GLY A 1 183 ? -1.197 -1.195 -53.160 1.00 92.94 183 GLY A C 1
ATOM 1402 O O . GLY A 1 183 ? -0.332 -1.069 -54.020 1.00 92.94 183 GLY A O 1
ATOM 1403 N N . TRP A 1 184 ? -2.335 -1.819 -53.441 1.00 88.75 184 TRP A N 1
ATOM 1404 C CA . TRP A 1 184 ? -2.675 -2.280 -54.788 1.00 88.75 184 TRP A CA 1
ATOM 1405 C C . TRP A 1 184 ? -4.196 -2.366 -54.928 1.00 88.75 184 TRP A C 1
ATOM 1407 O O . TRP A 1 184 ? -4.857 -2.823 -53.997 1.00 88.75 184 TRP A O 1
ATOM 1417 N N . LEU A 1 185 ? -4.725 -1.954 -56.088 1.00 85.44 185 LEU A N 1
ATOM 1418 C CA . LEU A 1 185 ? -6.164 -1.830 -56.389 1.00 85.44 185 LEU A CA 1
ATOM 1419 C C . LEU A 1 185 ? -6.896 -0.746 -55.574 1.00 85.44 185 LEU A C 1
ATOM 1421 O O . LEU A 1 185 ? -8.080 -0.884 -55.278 1.00 85.44 185 LEU A O 1
ATOM 1425 N N . ASP A 1 186 ? -6.210 0.344 -55.230 1.00 89.75 186 ASP A N 1
ATOM 1426 C CA . ASP A 1 186 ? -6.830 1.483 -54.544 1.00 89.75 186 ASP A CA 1
ATOM 1427 C C . ASP A 1 186 ? -7.591 2.410 -55.528 1.00 89.75 186 ASP A C 1
ATOM 1429 O O . ASP A 1 186 ? -7.319 2.442 -56.733 1.00 89.75 186 ASP A O 1
ATOM 1433 N N . GLU A 1 187 ? -8.554 3.186 -55.018 1.00 83.75 187 GLU A N 1
ATOM 1434 C CA . GLU A 1 187 ? -9.537 3.926 -55.838 1.00 83.75 187 GLU A CA 1
ATOM 1435 C C . GLU A 1 187 ? -9.194 5.408 -56.091 1.00 83.75 187 GLU A C 1
ATOM 1437 O O . GLU A 1 187 ? -9.856 6.063 -56.899 1.00 83.75 187 GLU A O 1
ATOM 1442 N N . ALA A 1 188 ? -8.170 5.954 -55.429 1.00 87.81 188 ALA A N 1
ATOM 1443 C CA . ALA A 1 188 ? -7.821 7.374 -55.500 1.00 87.81 188 ALA A CA 1
ATOM 1444 C C . ALA A 1 188 ? -6.305 7.608 -55.472 1.00 87.81 188 ALA A C 1
ATOM 1446 O O . ALA A 1 188 ? -5.552 6.742 -55.038 1.00 87.81 188 ALA A O 1
ATOM 1447 N N . ALA A 1 189 ? -5.872 8.789 -55.926 1.00 93.56 189 ALA A N 1
ATOM 1448 C CA . ALA A 1 189 ? -4.487 9.246 -55.825 1.00 93.56 189 ALA A CA 1
ATOM 1449 C C . ALA A 1 189 ? -4.172 9.796 -54.420 1.00 93.56 189 ALA A C 1
ATOM 1451 O O . ALA A 1 189 ? -5.067 10.177 -53.664 1.00 93.56 189 ALA A O 1
ATOM 1452 N N . ASN A 1 190 ? -2.886 9.876 -54.079 1.00 95.44 190 ASN A N 1
ATOM 1453 C CA . ASN A 1 190 ? -2.427 10.326 -52.767 1.00 95.44 190 ASN A CA 1
ATOM 1454 C C . ASN A 1 190 ? -2.449 11.856 -52.679 1.00 95.44 190 ASN A C 1
ATOM 1456 O O . ASN A 1 190 ? -1.852 12.535 -53.514 1.00 95.44 190 ASN A O 1
ATOM 1460 N N . ASP A 1 191 ? -3.085 12.412 -51.648 1.00 94.06 191 ASP A N 1
ATOM 1461 C CA . ASP A 1 191 ? -2.945 13.836 -51.338 1.00 94.06 191 ASP A CA 1
ATOM 1462 C C . ASP A 1 191 ? -1.589 14.084 -50.650 1.00 94.06 191 ASP A C 1
ATOM 1464 O O . ASP A 1 191 ? -1.392 13.634 -49.517 1.00 94.06 191 ASP A O 1
ATOM 1468 N N . PRO A 1 192 ? -0.645 14.801 -51.282 1.00 92.25 192 PRO A N 1
ATOM 1469 C CA . PRO A 1 192 ? 0.675 15.043 -50.716 1.00 92.25 192 PRO A CA 1
ATOM 1470 C C . PRO A 1 192 ? 0.654 15.928 -49.465 1.00 92.25 192 PRO A C 1
ATOM 1472 O O . PRO A 1 192 ? 1.669 15.987 -48.782 1.00 92.25 192 PRO A O 1
ATOM 1475 N N . SER A 1 193 ? -0.459 16.555 -49.084 1.00 88.75 193 SER A N 1
ATOM 1476 C CA . SER A 1 193 ? -0.585 17.240 -47.790 1.00 88.75 193 SER A CA 1
ATOM 1477 C C . SER A 1 193 ? -0.954 16.305 -46.634 1.00 88.75 193 SER A C 1
ATOM 1479 O O . SER A 1 193 ? -0.646 16.640 -45.495 1.00 88.75 193 SER A O 1
ATOM 1481 N N . TYR A 1 194 ? -1.571 15.148 -46.910 1.00 86.75 194 TYR A N 1
ATOM 1482 C CA . TYR A 1 194 ? -2.199 14.309 -45.875 1.00 86.75 194 TYR A CA 1
ATOM 1483 C C . TYR A 1 194 ? -1.867 12.816 -45.926 1.00 86.75 194 TYR A C 1
ATOM 1485 O O . TYR A 1 194 ? -2.033 12.132 -44.922 1.00 86.75 194 TYR A O 1
ATOM 1493 N N . CYS A 1 195 ? -1.435 12.274 -47.067 1.00 89.94 195 CYS A N 1
ATOM 1494 C CA . CYS A 1 195 ? -1.254 10.832 -47.222 1.00 89.94 195 CYS A CA 1
ATOM 1495 C C . CYS A 1 195 ? -0.297 10.242 -46.172 1.00 89.94 195 CYS A C 1
ATOM 1497 O O . CYS A 1 195 ? 0.769 10.811 -45.911 1.00 89.94 195 CYS A O 1
ATOM 1499 N N . ASP A 1 196 ? -0.668 9.085 -45.619 1.00 90.06 196 ASP A N 1
ATOM 1500 C CA . ASP A 1 196 ? 0.198 8.275 -44.764 1.00 90.06 196 ASP A CA 1
ATOM 1501 C C . ASP A 1 196 ? 1.227 7.550 -45.636 1.00 90.06 196 ASP A C 1
ATOM 1503 O O . ASP A 1 196 ? 0.885 6.757 -46.517 1.00 90.06 196 ASP A O 1
ATOM 1507 N N . MET A 1 197 ? 2.504 7.820 -45.380 1.00 92.75 197 MET A N 1
ATOM 1508 C CA . MET A 1 197 ? 3.608 7.258 -46.149 1.00 92.75 197 MET A CA 1
ATOM 1509 C C . MET A 1 197 ? 3.684 5.737 -46.023 1.00 92.75 197 MET A C 1
ATOM 1511 O O . MET A 1 197 ? 4.048 5.076 -46.989 1.00 92.75 197 MET A O 1
ATOM 1515 N N . ALA A 1 198 ? 3.285 5.151 -44.893 1.00 91.94 198 ALA A N 1
ATOM 1516 C CA . ALA A 1 198 ? 3.266 3.700 -44.720 1.00 91.94 198 ALA A CA 1
ATOM 1517 C C . ALA A 1 198 ? 2.085 3.020 -45.438 1.00 91.94 198 ALA A C 1
ATOM 1519 O O . ALA A 1 198 ? 2.038 1.788 -45.503 1.00 91.94 198 ALA A O 1
ATOM 1520 N N . GLN A 1 199 ? 1.139 3.797 -45.975 1.00 92.81 199 GLN A N 1
ATOM 1521 C CA . GLN A 1 199 ? -0.088 3.305 -46.593 1.00 92.81 199 GLN A CA 1
ATOM 1522 C C . GLN A 1 199 ? -0.477 4.107 -47.849 1.00 92.81 199 GLN A C 1
ATOM 1524 O O . GLN A 1 199 ? -1.640 4.466 -48.043 1.00 92.81 199 GLN A O 1
ATOM 1529 N N . LEU A 1 200 ? 0.485 4.350 -48.736 1.00 95.44 200 LEU A N 1
ATOM 1530 C CA . LEU A 1 200 ? 0.229 4.956 -50.037 1.00 95.44 200 LEU A CA 1
ATOM 1531 C C . LEU A 1 200 ? -0.736 4.100 -50.860 1.00 95.44 200 LEU A C 1
ATOM 1533 O O . LEU A 1 200 ? -0.634 2.871 -50.907 1.00 95.44 200 LEU A O 1
ATOM 1537 N N . THR A 1 201 ? -1.645 4.773 -51.552 1.00 95.00 201 THR A N 1
ATOM 1538 C CA . THR A 1 201 ? -2.538 4.162 -52.541 1.00 95.00 201 THR A CA 1
ATOM 1539 C C . THR A 1 201 ? -1.759 3.792 -53.802 1.00 95.00 201 THR A C 1
ATOM 1541 O O . THR A 1 201 ? -0.914 4.566 -54.256 1.00 95.00 201 THR A O 1
ATOM 1544 N N . GLY A 1 202 ? -2.023 2.605 -54.354 1.00 94.44 202 GLY A N 1
ATOM 1545 C CA . GLY A 1 202 ? -1.473 2.122 -55.621 1.00 94.44 202 GLY A CA 1
ATOM 1546 C C . GLY A 1 202 ? -2.590 1.793 -56.610 1.00 94.44 202 GLY A C 1
ATOM 1547 O O . GLY A 1 202 ? -3.314 0.809 -56.437 1.00 94.44 202 GLY A O 1
ATOM 1548 N N . MET A 1 203 ? -2.726 2.602 -57.661 1.00 94.25 203 MET A N 1
ATOM 1549 C CA . MET A 1 203 ? -3.755 2.425 -58.686 1.00 94.25 203 MET A CA 1
ATOM 1550 C C . MET A 1 203 ? -3.302 1.421 -59.745 1.00 94.25 203 MET A C 1
ATOM 1552 O O . MET A 1 203 ? -2.173 1.473 -60.223 1.00 94.25 203 MET A O 1
ATOM 1556 N N . GLU A 1 204 ? -4.190 0.517 -60.145 1.00 94.50 204 GLU A N 1
ATOM 1557 C CA . GLU A 1 204 ? -3.873 -0.535 -61.114 1.00 94.50 204 GLU A CA 1
ATOM 1558 C C . GLU A 1 204 ? -3.449 0.032 -62.480 1.00 94.50 204 GLU A C 1
ATOM 1560 O O . GLU A 1 204 ? -4.130 0.893 -63.042 1.00 94.50 204 GLU A O 1
ATOM 1565 N N . LEU A 1 205 ? -2.357 -0.486 -63.041 1.00 95.25 205 LEU A N 1
ATOM 1566 C CA . LEU A 1 205 ? -1.883 -0.166 -64.390 1.00 95.25 205 LEU A CA 1
ATOM 1567 C C . LEU A 1 205 ? -2.135 -1.300 -65.390 1.00 95.25 205 LEU A C 1
ATOM 1569 O O . LEU A 1 205 ? -2.352 -1.048 -66.578 1.00 95.25 205 LEU A O 1
ATOM 1573 N N . ASP A 1 206 ? -2.117 -2.544 -64.919 1.00 94.75 206 ASP A N 1
ATOM 1574 C CA . ASP A 1 206 ? -2.199 -3.717 -65.781 1.00 94.75 206 ASP A CA 1
ATOM 1575 C C . ASP A 1 206 ? -3.498 -3.745 -66.600 1.00 94.75 206 ASP A C 1
ATOM 1577 O O . ASP A 1 206 ? -4.590 -3.440 -66.121 1.00 94.75 206 ASP A O 1
ATOM 1581 N N . GLY A 1 207 ? -3.375 -4.089 -67.883 1.00 92.62 207 GLY A N 1
ATOM 1582 C CA . GLY A 1 207 ? -4.500 -4.199 -68.812 1.00 92.62 207 GLY A CA 1
ATOM 1583 C C . GLY A 1 207 ? -5.171 -2.879 -69.220 1.00 92.62 207 GLY A C 1
ATOM 1584 O O . GLY A 1 207 ? -6.008 -2.905 -70.126 1.00 92.62 207 GLY A O 1
ATOM 1585 N N . LYS A 1 208 ? -4.811 -1.736 -68.619 1.00 93.81 208 LYS A N 1
ATOM 1586 C CA . LYS A 1 208 ? -5.391 -0.429 -68.961 1.00 93.81 208 LYS A CA 1
ATOM 1587 C C . LYS A 1 208 ? -4.736 0.165 -70.208 1.00 93.81 208 LYS A C 1
ATOM 1589 O O . LYS A 1 208 ? -3.533 0.054 -70.422 1.00 93.81 208 LYS A O 1
ATOM 1594 N N . SER A 1 209 ? -5.559 0.810 -71.030 1.00 95.69 209 SER A N 1
ATOM 1595 C CA . SER A 1 209 ? -5.115 1.648 -72.148 1.00 95.69 209 SER A CA 1
ATOM 1596 C C . SER A 1 209 ? -4.653 3.023 -71.661 1.00 95.69 209 SER A C 1
ATOM 1598 O O . SER A 1 209 ? -5.054 3.480 -70.586 1.00 95.69 209 SER A O 1
ATOM 1600 N N . PHE A 1 210 ? -3.876 3.731 -72.485 1.00 96.62 210 PHE A N 1
ATOM 1601 C CA . PHE A 1 210 ? -3.462 5.095 -72.163 1.00 96.62 210 PHE A CA 1
ATOM 1602 C C . PHE A 1 210 ? -4.648 6.040 -71.928 1.00 96.62 210 PHE A C 1
ATOM 1604 O O . PHE A 1 210 ? -4.595 6.813 -70.983 1.00 96.62 210 PHE A O 1
ATOM 1611 N N . ASP A 1 211 ? -5.752 5.927 -72.673 1.00 95.88 211 ASP A N 1
ATOM 1612 C CA . ASP A 1 211 ? -6.942 6.771 -72.462 1.00 95.88 211 ASP A CA 1
ATOM 1613 C C . ASP A 1 211 ? -7.566 6.588 -71.071 1.00 95.88 211 ASP A C 1
ATOM 1615 O O . ASP A 1 211 ? -8.108 7.526 -70.483 1.00 95.88 211 ASP A O 1
ATOM 1619 N N . GLN A 1 212 ? -7.499 5.373 -70.522 1.00 95.19 212 GLN A N 1
ATOM 1620 C CA . GLN A 1 212 ? -7.972 5.096 -69.166 1.00 95.19 212 GLN A CA 1
ATOM 1621 C C . GLN A 1 212 ? -7.020 5.684 -68.122 1.00 95.19 212 GLN A C 1
ATOM 1623 O O . GLN A 1 212 ? -7.487 6.282 -67.155 1.00 95.19 212 GLN A O 1
ATOM 1628 N N . ILE A 1 213 ? -5.706 5.567 -68.333 1.00 96.25 213 ILE A N 1
ATOM 1629 C CA . ILE A 1 213 ? -4.701 6.159 -67.441 1.00 96.25 213 ILE A CA 1
ATOM 1630 C C . ILE A 1 213 ? -4.726 7.688 -67.508 1.00 96.25 213 ILE A C 1
ATOM 1632 O O . ILE A 1 213 ? -4.649 8.344 -66.476 1.00 96.25 213 ILE A O 1
ATOM 1636 N N . LEU A 1 214 ? -4.916 8.270 -68.690 1.00 95.81 214 LEU A N 1
ATOM 1637 C CA . LEU A 1 214 ? -4.989 9.712 -68.887 1.00 95.81 214 LEU A CA 1
ATOM 1638 C C . LEU A 1 214 ? -6.129 10.331 -68.070 1.00 95.81 214 LEU A C 1
ATOM 1640 O O . LEU A 1 214 ? -5.947 11.388 -67.479 1.00 95.81 214 LEU A O 1
ATOM 1644 N N . LYS A 1 215 ? -7.274 9.647 -67.939 1.00 94.25 215 LYS A N 1
ATOM 1645 C CA . LYS A 1 215 ? -8.361 10.092 -67.046 1.00 94.25 215 LYS A CA 1
ATOM 1646 C C . LYS A 1 215 ? -7.930 10.145 -65.578 1.00 94.25 215 LYS A C 1
ATOM 1648 O O . LYS A 1 215 ? -8.307 11.082 -64.875 1.00 94.25 215 LYS A O 1
ATOM 1653 N N . LEU A 1 216 ? -7.139 9.173 -65.120 1.00 93.88 216 LEU A N 1
ATOM 1654 C CA . LEU A 1 216 ? -6.586 9.168 -63.761 1.00 93.88 216 LEU A CA 1
ATOM 1655 C C . LEU A 1 216 ? -5.571 10.301 -63.576 1.00 93.88 216 LEU A C 1
ATOM 1657 O O . LEU A 1 216 ? -5.625 11.003 -62.570 1.00 93.88 216 LEU A O 1
ATOM 1661 N N . ILE A 1 217 ? -4.707 10.520 -64.573 1.00 95.50 217 ILE A N 1
ATOM 1662 C CA . ILE A 1 217 ? -3.732 11.618 -64.591 1.00 95.50 217 ILE A CA 1
ATOM 1663 C C . ILE A 1 217 ? -4.447 12.967 -64.497 1.00 95.50 217 ILE A C 1
ATOM 1665 O O . ILE A 1 217 ? -4.126 13.754 -63.616 1.00 95.50 217 ILE A O 1
ATOM 1669 N N . GLU A 1 218 ? -5.440 13.236 -65.347 1.00 93.94 218 GLU A N 1
ATOM 1670 C CA . GLU A 1 218 ? -6.160 14.517 -65.329 1.00 93.94 218 GLU A CA 1
ATOM 1671 C C . GLU A 1 218 ? -6.943 14.726 -64.024 1.00 93.94 218 GLU A C 1
ATOM 1673 O O . GLU A 1 218 ? -7.000 15.843 -63.509 1.00 93.94 218 GLU A O 1
ATOM 1678 N N . THR A 1 219 ? -7.484 13.653 -63.439 1.00 92.62 219 THR A N 1
ATOM 1679 C CA . THR A 1 219 ? -8.156 13.715 -62.131 1.00 92.62 219 THR A CA 1
ATOM 1680 C C . THR A 1 219 ? -7.168 14.072 -61.018 1.00 92.62 219 THR A C 1
ATOM 1682 O O . THR A 1 219 ? -7.395 15.034 -60.285 1.00 92.62 219 THR A O 1
ATOM 1685 N N . ALA A 1 220 ? -6.038 13.362 -60.926 1.00 92.75 220 ALA A N 1
ATOM 1686 C CA . ALA A 1 220 ? -4.998 13.640 -59.935 1.00 92.75 220 ALA A CA 1
ATOM 1687 C C . ALA A 1 220 ? -4.403 15.047 -60.118 1.00 92.75 220 ALA A C 1
ATOM 1689 O O . ALA A 1 220 ? -4.184 15.773 -59.150 1.00 92.75 220 ALA A O 1
ATOM 1690 N N . LYS A 1 221 ? -4.212 15.476 -61.370 1.00 93.12 221 LYS A N 1
ATOM 1691 C CA . LYS A 1 221 ? -3.715 16.806 -61.738 1.00 93.12 221 LYS A CA 1
ATOM 1692 C C . LYS A 1 221 ? -4.656 17.930 -61.331 1.00 93.12 221 LYS A C 1
ATOM 1694 O O . LYS A 1 221 ? -4.179 18.970 -60.884 1.00 93.12 221 LYS A O 1
ATOM 1699 N N . ALA A 1 222 ? -5.970 17.733 -61.445 1.00 90.44 222 ALA A N 1
ATOM 1700 C CA . ALA A 1 222 ? -6.956 18.705 -60.975 1.00 90.44 222 ALA A CA 1
ATOM 1701 C C . ALA A 1 222 ? -6.901 18.901 -59.448 1.00 90.44 222 ALA A C 1
ATOM 1703 O O . ALA A 1 222 ? -7.174 20.000 -58.968 1.00 90.44 222 ALA A O 1
ATOM 1704 N N . GLY A 1 223 ? -6.529 17.856 -58.701 1.00 87.50 223 GLY A N 1
ATOM 1705 C CA . GLY A 1 223 ? -6.375 17.888 -57.244 1.00 87.50 223 GLY A CA 1
ATOM 1706 C C . GLY A 1 223 ? -4.967 18.222 -56.739 1.00 87.50 223 GLY A C 1
ATOM 1707 O O . GLY A 1 223 ? -4.784 18.341 -55.532 1.00 87.50 223 GLY A O 1
ATOM 1708 N N . GLY A 1 224 ? -3.970 18.356 -57.618 1.00 93.00 224 GLY A N 1
ATOM 1709 C CA . GLY A 1 224 ? -2.575 18.531 -57.204 1.00 93.00 224 GLY A CA 1
ATOM 1710 C C . GLY A 1 224 ? -1.947 17.286 -56.564 1.00 93.00 224 GLY A C 1
ATOM 1711 O O . GLY A 1 224 ? -1.037 17.404 -55.749 1.00 93.00 224 GLY A O 1
ATOM 1712 N N . GLN A 1 225 ? -2.452 16.095 -56.882 1.00 95.75 225 GLN A N 1
ATOM 1713 C CA . GLN A 1 225 ? -2.174 14.855 -56.155 1.00 95.75 225 GLN A CA 1
ATOM 1714 C C . GLN A 1 225 ? -0.965 14.079 -56.698 1.00 95.75 225 GLN A C 1
ATOM 1716 O O . GLN A 1 225 ? -0.438 14.351 -57.777 1.00 95.75 225 GLN A O 1
ATOM 1721 N N . TRP A 1 226 ? -0.543 13.069 -55.943 1.00 97.12 226 TRP A N 1
ATOM 1722 C CA . TRP A 1 226 ? 0.474 12.103 -56.334 1.00 97.12 226 TRP A CA 1
ATOM 1723 C C . TRP A 1 226 ? -0.164 10.781 -56.772 1.00 97.12 226 TRP A C 1
ATOM 1725 O O . TRP A 1 226 ? -0.718 10.027 -55.968 1.00 97.12 226 TRP A O 1
ATOM 1735 N N . LEU A 1 227 ? -0.076 10.496 -58.069 1.00 97.38 227 LEU A N 1
ATOM 1736 C CA . LEU A 1 227 ? -0.598 9.280 -58.679 1.00 97.38 227 LEU A CA 1
ATOM 1737 C C . LEU A 1 227 ? 0.477 8.187 -58.703 1.00 97.38 227 LEU A C 1
ATOM 1739 O O . LEU A 1 227 ? 1.462 8.291 -59.431 1.00 97.38 227 LEU A O 1
ATOM 1743 N N . VAL A 1 228 ? 0.268 7.107 -57.956 1.00 97.75 228 VAL A N 1
ATOM 1744 C CA . VAL A 1 228 ? 1.147 5.931 -57.983 1.00 97.75 228 VAL A CA 1
ATOM 1745 C C . VAL A 1 228 ? 0.464 4.834 -58.791 1.00 97.75 228 VAL A C 1
ATOM 1747 O O . VAL A 1 228 ? -0.603 4.355 -58.413 1.00 97.75 228 VAL A O 1
ATOM 1750 N N . LEU A 1 229 ? 1.062 4.453 -59.918 1.00 97.56 229 LEU A N 1
ATOM 1751 C CA . LEU A 1 229 ? 0.564 3.412 -60.815 1.00 97.56 229 LEU A CA 1
ATOM 1752 C C . LEU A 1 229 ? 1.310 2.102 -60.543 1.00 97.56 229 LEU A C 1
ATOM 1754 O O . LEU A 1 229 ? 2.540 2.076 -60.572 1.00 97.56 229 LEU A O 1
ATOM 1758 N N . ALA A 1 230 ? 0.574 1.027 -60.283 1.00 96.38 230 ALA A N 1
ATOM 1759 C CA . ALA A 1 230 ? 1.091 -0.282 -59.902 1.00 96.38 230 ALA A CA 1
ATOM 1760 C C . ALA A 1 230 ? 0.782 -1.336 -60.970 1.00 96.38 230 ALA A C 1
ATOM 1762 O O . ALA A 1 230 ? -0.382 -1.576 -61.305 1.00 96.38 230 ALA A O 1
ATOM 1763 N N . GLY A 1 231 ? 1.833 -1.960 -61.497 1.00 94.94 231 GLY A N 1
ATOM 1764 C CA . GLY A 1 231 ? 1.754 -3.030 -62.487 1.00 94.94 231 GLY A CA 1
ATOM 1765 C C . GLY A 1 231 ? 2.648 -4.222 -62.152 1.00 94.94 231 GLY A C 1
ATOM 1766 O O . GLY A 1 231 ? 3.376 -4.203 -61.165 1.00 94.94 231 GLY A O 1
ATOM 1767 N N . HIS A 1 232 ? 2.626 -5.256 -62.989 1.00 95.12 232 HIS A N 1
ATOM 1768 C CA . HIS A 1 232 ? 3.476 -6.441 -62.805 1.00 95.12 232 HIS A CA 1
ATOM 1769 C C . HIS A 1 232 ? 4.361 -6.684 -64.031 1.00 95.12 232 HIS A C 1
ATOM 1771 O O . HIS A 1 232 ? 5.533 -6.304 -64.048 1.00 95.12 232 HIS A O 1
ATOM 1777 N N . GLU A 1 233 ? 3.837 -7.313 -65.084 1.00 94.25 233 GLU A N 1
ATOM 1778 C CA . GLU A 1 233 ? 4.614 -7.580 -66.298 1.00 94.25 233 GLU A CA 1
ATOM 1779 C C . GLU A 1 233 ? 4.684 -6.356 -67.218 1.00 94.25 233 GLU A C 1
ATOM 1781 O O . GLU A 1 233 ? 3.775 -5.537 -67.253 1.00 94.25 233 GLU A O 1
ATOM 1786 N N . MET A 1 234 ? 5.755 -6.238 -68.007 1.00 95.94 234 MET A N 1
ATOM 1787 C CA . MET A 1 234 ? 5.975 -5.122 -68.940 1.00 95.94 234 MET A CA 1
ATOM 1788 C C . MET A 1 234 ? 6.167 -5.674 -70.352 1.00 95.94 234 MET A C 1
ATOM 1790 O O . MET A 1 234 ? 7.288 -5.947 -70.789 1.00 95.94 234 MET A O 1
ATOM 1794 N N . ASN A 1 235 ? 5.061 -5.907 -71.057 1.00 93.50 235 ASN A N 1
ATOM 1795 C CA . ASN A 1 235 ? 5.069 -6.608 -72.341 1.00 93.50 235 ASN A CA 1
ATOM 1796 C C . ASN A 1 235 ? 4.013 -6.053 -73.312 1.00 93.50 235 ASN A C 1
ATOM 1798 O O . ASN A 1 235 ? 3.311 -5.094 -72.998 1.00 93.50 235 ASN A O 1
ATOM 1802 N N . VAL A 1 236 ? 3.946 -6.599 -74.527 1.00 89.12 236 VAL A N 1
ATOM 1803 C CA . VAL A 1 236 ? 2.940 -6.201 -75.529 1.00 89.12 236 VAL A CA 1
ATOM 1804 C C . VAL A 1 236 ? 1.550 -6.751 -75.188 1.00 89.12 236 VAL A C 1
ATOM 1806 O O . VAL A 1 236 ? 0.556 -6.053 -75.361 1.00 89.12 236 VAL A O 1
ATOM 1809 N N . ASP A 1 237 ? 1.494 -7.961 -74.638 1.00 84.88 237 ASP A N 1
ATOM 1810 C CA . ASP A 1 237 ? 0.295 -8.681 -74.221 1.00 84.88 237 ASP A CA 1
ATOM 1811 C C . ASP A 1 237 ? 0.596 -9.601 -73.021 1.00 84.88 237 ASP A C 1
ATOM 1813 O O . ASP A 1 237 ? 1.757 -9.810 -72.659 1.00 84.88 237 ASP A O 1
ATOM 1817 N N . GLY A 1 238 ? -0.460 -10.113 -72.380 1.00 85.06 238 GLY A N 1
ATOM 1818 C CA . GLY A 1 238 ? -0.369 -11.023 -71.236 1.00 85.06 238 GLY A CA 1
ATOM 1819 C C . GLY A 1 238 ? -1.445 -10.788 -70.170 1.00 85.06 238 GLY A C 1
ATOM 1820 O O . GLY A 1 238 ? -2.301 -9.906 -70.298 1.00 85.06 238 GLY A O 1
ATOM 1821 N N . VAL A 1 239 ? -1.420 -11.622 -69.127 1.00 79.56 239 VAL A N 1
ATOM 1822 C CA . VAL A 1 239 ? -2.288 -11.517 -67.941 1.00 79.56 239 VAL A CA 1
ATOM 1823 C C . VAL A 1 239 ? -1.506 -10.773 -66.856 1.00 79.56 239 VAL A C 1
ATOM 1825 O O . VAL A 1 239 ? -0.356 -11.117 -66.616 1.00 79.56 239 VAL A O 1
ATOM 1828 N N . GLN A 1 240 ? -2.118 -9.769 -66.210 1.00 88.75 240 GLN A N 1
ATOM 1829 C CA . GLN A 1 240 ? -1.421 -8.837 -65.298 1.00 88.75 240 GLN A CA 1
ATOM 1830 C C . GLN A 1 240 ? -0.215 -8.153 -65.968 1.00 88.75 240 GLN A C 1
ATOM 1832 O O . GLN A 1 240 ? 0.913 -8.162 -65.478 1.00 88.75 240 GLN A O 1
ATOM 1837 N N . THR A 1 241 ? -0.464 -7.581 -67.148 1.00 94.81 241 THR A N 1
ATOM 1838 C CA . THR A 1 241 ? 0.567 -6.931 -67.958 1.00 94.81 241 THR A CA 1
ATOM 1839 C C . THR A 1 241 ? 0.271 -5.450 -68.140 1.00 94.81 241 THR A C 1
ATOM 1841 O O . THR A 1 241 ? -0.756 -5.054 -68.700 1.00 94.81 241 THR A O 1
ATOM 1844 N N . SER A 1 242 ? 1.233 -4.629 -67.745 1.00 96.06 242 SER A N 1
ATOM 1845 C CA . SER A 1 242 ? 1.341 -3.223 -68.093 1.00 96.06 242 SER A CA 1
ATOM 1846 C C . SER A 1 242 ? 1.861 -3.113 -69.524 1.00 96.06 242 SER A C 1
ATOM 1848 O O . SER A 1 242 ? 3.019 -3.425 -69.818 1.00 96.06 242 SER A O 1
ATOM 1850 N N . ARG A 1 243 ? 0.981 -2.711 -70.449 1.00 95.88 243 ARG A N 1
ATOM 1851 C CA . ARG A 1 243 ? 1.289 -2.716 -71.885 1.00 95.88 243 ARG A CA 1
ATOM 1852 C C . ARG A 1 243 ? 2.388 -1.711 -72.213 1.00 95.88 243 ARG A C 1
ATOM 1854 O O . ARG A 1 243 ? 2.266 -0.534 -71.868 1.00 95.88 243 ARG A O 1
ATOM 1861 N N . LEU A 1 244 ? 3.416 -2.140 -72.948 1.00 95.56 244 LEU A N 1
ATOM 1862 C CA . LEU A 1 244 ? 4.542 -1.274 -73.338 1.00 95.56 244 LEU A CA 1
ATOM 1863 C C . LEU A 1 244 ? 4.089 -0.020 -74.100 1.00 95.56 244 LEU A C 1
ATOM 1865 O O . LEU A 1 244 ? 4.648 1.050 -73.885 1.00 95.56 244 LEU A O 1
ATOM 1869 N N . GLU A 1 245 ? 3.049 -0.126 -74.933 1.00 95.88 245 GLU A N 1
ATOM 1870 C CA . GLU A 1 245 ? 2.452 1.023 -75.636 1.00 95.88 245 GLU A CA 1
ATOM 1871 C C . GLU A 1 245 ? 1.886 2.074 -74.667 1.00 95.88 245 GLU A C 1
ATOM 1873 O O . GLU A 1 245 ? 2.048 3.275 -74.878 1.00 95.88 245 GLU A O 1
ATOM 1878 N N . THR A 1 246 ? 1.265 1.624 -73.573 1.00 96.88 246 THR A N 1
ATOM 1879 C CA . THR A 1 246 ? 0.651 2.500 -72.570 1.00 96.88 246 THR A CA 1
ATOM 1880 C C . THR A 1 246 ? 1.727 3.130 -71.700 1.00 96.88 246 THR A C 1
ATOM 1882 O O . THR A 1 246 ? 1.698 4.335 -71.478 1.00 96.88 246 THR A O 1
ATOM 1885 N N . LEU A 1 247 ? 2.727 2.349 -71.283 1.00 96.94 247 LEU A N 1
ATOM 1886 C CA . LEU A 1 247 ? 3.900 2.849 -70.566 1.00 96.94 247 LEU A CA 1
ATOM 1887 C C . LEU A 1 247 ? 4.655 3.909 -71.373 1.00 96.94 247 LEU A C 1
ATOM 1889 O O . LEU A 1 247 ? 4.964 4.976 -70.848 1.00 96.94 247 LEU A O 1
ATOM 1893 N N . GLU A 1 248 ? 4.897 3.655 -72.663 1.00 97.19 248 GLU A N 1
ATOM 1894 C CA . GLU A 1 248 ? 5.556 4.626 -73.535 1.00 97.19 248 GLU A CA 1
ATOM 1895 C C . GLU A 1 248 ? 4.724 5.909 -73.681 1.00 97.19 248 GLU A C 1
ATOM 1897 O O . GLU A 1 248 ? 5.284 7.007 -73.663 1.00 97.19 248 GLU A O 1
ATOM 1902 N N . ALA A 1 249 ? 3.397 5.794 -73.796 1.00 97.38 249 ALA A N 1
ATOM 1903 C CA . ALA A 1 249 ? 2.505 6.948 -73.864 1.00 97.38 249 ALA A CA 1
ATOM 1904 C C . ALA A 1 249 ? 2.500 7.766 -72.559 1.00 97.38 249 ALA A C 1
ATOM 1906 O O . ALA A 1 249 ? 2.557 8.994 -72.624 1.00 97.38 249 ALA A O 1
ATOM 1907 N N . ILE A 1 250 ? 2.522 7.113 -71.388 1.00 97.50 250 ILE A N 1
ATOM 1908 C CA . ILE A 1 250 ? 2.648 7.789 -70.085 1.00 97.50 250 ILE A CA 1
ATOM 1909 C C . ILE A 1 250 ? 3.975 8.545 -70.002 1.00 97.50 250 ILE A C 1
ATOM 1911 O O . ILE A 1 250 ? 3.971 9.726 -69.660 1.00 97.50 250 ILE A O 1
ATOM 1915 N N . CYS A 1 251 ? 5.096 7.903 -70.354 1.00 96.31 251 CYS A N 1
ATOM 1916 C CA . CYS A 1 251 ? 6.404 8.556 -70.358 1.00 96.31 251 CYS A CA 1
ATOM 1917 C C . CYS A 1 251 ? 6.418 9.766 -71.299 1.00 96.31 251 CYS A C 1
ATOM 1919 O O . CYS A 1 251 ? 6.784 10.854 -70.872 1.00 96.31 251 CYS A O 1
ATOM 1921 N N . LYS A 1 252 ? 5.941 9.622 -72.544 1.00 96.00 252 LYS A N 1
ATOM 1922 C CA . LYS A 1 252 ? 5.842 10.739 -73.502 1.00 96.00 252 LYS A CA 1
ATOM 1923 C C . LYS A 1 252 ? 4.999 11.896 -72.958 1.00 96.00 252 LYS A C 1
ATOM 1925 O O . LYS A 1 252 ? 5.420 13.044 -73.057 1.00 96.00 252 LYS A O 1
ATOM 1930 N N . TYR A 1 253 ? 3.833 11.598 -72.382 1.00 95.81 253 TYR A N 1
ATOM 1931 C CA . TYR A 1 253 ? 2.944 12.612 -71.815 1.00 95.81 253 TYR A CA 1
ATOM 1932 C C . TYR A 1 253 ? 3.599 13.336 -70.633 1.00 95.81 253 TYR A C 1
ATOM 1934 O O . TYR A 1 253 ? 3.563 14.563 -70.570 1.00 95.81 253 TYR A O 1
ATOM 1942 N N . ALA A 1 254 ? 4.218 12.601 -69.708 1.00 93.56 254 ALA A N 1
ATOM 1943 C CA . ALA A 1 254 ? 4.826 13.180 -68.515 1.00 93.56 254 ALA A CA 1
ATOM 1944 C C . ALA A 1 254 ? 6.129 13.945 -68.806 1.00 93.56 254 ALA A C 1
ATOM 1946 O O . ALA A 1 254 ? 6.431 14.921 -68.119 1.00 93.56 254 ALA A O 1
ATOM 1947 N N . SER A 1 255 ? 6.882 13.531 -69.830 1.00 88.50 255 SER A N 1
ATOM 1948 C CA . SER A 1 255 ? 8.101 14.213 -70.276 1.00 88.50 255 SER A CA 1
ATOM 1949 C C . SER A 1 255 ? 7.831 15.513 -71.040 1.00 88.50 255 SER A C 1
ATOM 1951 O O . SER A 1 255 ? 8.752 16.314 -71.175 1.00 88.50 255 SER A O 1
ATOM 1953 N N . ASP A 1 256 ? 6.608 15.752 -71.527 1.00 92.44 256 ASP A N 1
ATOM 1954 C CA . ASP A 1 256 ? 6.231 17.034 -72.131 1.00 92.44 256 ASP A CA 1
ATOM 1955 C C . ASP A 1 256 ? 6.064 18.110 -71.035 1.00 92.44 256 ASP A C 1
ATOM 1957 O O . ASP A 1 256 ? 5.146 18.021 -70.205 1.00 92.44 256 ASP A O 1
ATOM 1961 N N . PRO A 1 257 ? 6.911 19.161 -71.012 1.00 87.06 257 PRO A N 1
ATOM 1962 C CA . PRO A 1 257 ? 6.836 20.210 -70.001 1.00 87.06 257 PRO A CA 1
ATOM 1963 C C . PRO A 1 257 ? 5.475 20.916 -69.946 1.00 87.06 257 PRO A C 1
ATOM 1965 O O . PRO A 1 257 ? 5.072 21.347 -68.863 1.00 87.06 257 PRO A O 1
ATOM 1968 N N . ALA A 1 258 ? 4.744 20.999 -71.067 1.00 91.06 258 ALA A N 1
ATOM 1969 C CA . ALA A 1 258 ? 3.430 21.642 -71.133 1.00 91.06 258 ALA A CA 1
ATOM 1970 C C . ALA A 1 258 ? 2.384 20.939 -70.250 1.00 91.06 258 ALA A C 1
ATOM 1972 O O . ALA A 1 258 ? 1.438 21.572 -69.770 1.00 91.06 258 ALA A O 1
ATOM 1973 N N . ASN A 1 259 ? 2.574 19.647 -69.973 1.00 93.69 259 ASN A N 1
ATOM 1974 C CA . ASN A 1 259 ? 1.664 18.874 -69.137 1.00 93.69 259 ASN A CA 1
ATOM 1975 C C . ASN A 1 259 ? 1.896 19.088 -67.637 1.00 93.69 259 ASN A C 1
ATOM 1977 O O . ASN A 1 259 ? 1.006 18.774 -66.845 1.00 93.69 259 ASN A O 1
ATOM 1981 N N . GLY A 1 260 ? 3.032 19.670 -67.233 1.00 93.25 260 GLY A N 1
ATOM 1982 C CA . GLY A 1 260 ? 3.303 20.028 -65.840 1.00 93.25 260 GLY A CA 1
ATOM 1983 C C . GLY A 1 260 ? 3.349 18.831 -64.886 1.00 93.25 260 GLY A C 1
ATOM 1984 O O . GLY A 1 260 ? 2.994 18.979 -63.722 1.00 93.25 260 GLY A O 1
ATOM 1985 N N . VAL A 1 261 ? 3.755 17.652 -65.357 1.00 95.88 261 VAL A N 1
ATOM 1986 C CA . VAL A 1 261 ? 3.875 16.437 -64.538 1.00 95.88 261 VAL A CA 1
ATOM 1987 C C . VAL A 1 261 ? 5.323 16.251 -64.086 1.00 95.88 261 VAL A C 1
ATOM 1989 O O . VAL A 1 261 ? 6.257 16.442 -64.873 1.00 95.88 261 VAL A O 1
ATOM 1992 N N . TRP A 1 262 ? 5.520 15.917 -62.812 1.00 96.75 262 TRP A N 1
ATOM 1993 C CA . TRP A 1 262 ? 6.771 15.345 -62.319 1.00 96.75 262 TRP A CA 1
ATOM 1994 C C . TRP A 1 262 ? 6.632 13.825 -62.316 1.00 96.75 262 TRP A C 1
ATOM 1996 O O . TRP A 1 262 ? 5.744 13.299 -61.659 1.00 96.75 262 TRP A O 1
ATOM 2006 N N . ILE A 1 263 ? 7.449 13.111 -63.083 1.00 97.06 263 ILE A N 1
ATOM 2007 C CA . ILE A 1 263 ? 7.445 11.647 -63.090 1.00 97.06 263 ILE A CA 1
ATOM 2008 C C . ILE A 1 263 ? 8.759 11.143 -62.510 1.00 97.06 263 ILE A C 1
ATOM 2010 O O . ILE A 1 263 ? 9.826 11.490 -63.012 1.00 97.06 263 ILE A O 1
ATOM 2014 N N . ASP A 1 264 ? 8.677 10.361 -61.439 1.00 96.88 264 ASP A N 1
ATOM 2015 C CA . ASP A 1 264 ? 9.850 9.865 -60.722 1.00 96.88 264 ASP A CA 1
ATOM 2016 C C . ASP A 1 264 ? 9.509 8.625 -59.885 1.00 96.88 264 ASP A C 1
ATOM 2018 O O . ASP A 1 264 ? 8.347 8.217 -59.769 1.00 96.88 264 ASP A O 1
ATOM 2022 N N . ASN A 1 265 ? 10.530 8.014 -59.294 1.00 97.19 265 ASN A N 1
ATOM 2023 C CA . ASN A 1 265 ? 10.358 6.856 -58.434 1.00 97.19 265 ASN A CA 1
ATOM 2024 C C . ASN A 1 265 ? 9.697 7.251 -57.094 1.00 97.19 265 ASN A C 1
ATOM 2026 O O . ASN A 1 265 ? 9.630 8.426 -56.720 1.00 97.19 265 ASN A O 1
ATOM 2030 N N . VAL A 1 266 ? 9.163 6.258 -56.379 1.00 97.00 266 VAL A N 1
ATOM 2031 C CA . VAL A 1 266 ? 8.412 6.473 -55.132 1.00 97.00 266 VAL A CA 1
ATOM 2032 C C . VAL A 1 266 ? 9.285 7.093 -54.048 1.00 97.00 266 VAL A C 1
ATOM 2034 O O . VAL A 1 266 ? 8.820 7.998 -53.363 1.00 97.00 266 VAL A O 1
ATOM 2037 N N . HIS A 1 267 ? 10.534 6.642 -53.913 1.00 94.88 267 HIS A N 1
ATOM 2038 C CA . HIS A 1 267 ? 11.484 7.176 -52.938 1.00 94.88 267 HIS A CA 1
ATOM 2039 C C . HIS A 1 267 ? 11.695 8.690 -53.109 1.00 94.88 267 HIS A C 1
ATOM 2041 O O . HIS A 1 267 ? 11.468 9.450 -52.171 1.00 94.88 267 HIS A O 1
ATOM 2047 N N . ASN A 1 268 ? 12.022 9.149 -54.319 1.00 95.06 268 ASN A N 1
ATOM 2048 C CA . ASN A 1 268 ? 12.290 10.560 -54.606 1.00 95.06 268 ASN A CA 1
ATOM 2049 C C . ASN A 1 268 ? 11.077 11.451 -54.300 1.00 95.06 268 ASN A C 1
ATOM 2051 O O . ASN A 1 268 ? 11.215 12.513 -53.685 1.00 95.06 268 ASN A O 1
ATOM 2055 N N . ILE A 1 269 ? 9.878 11.016 -54.703 1.00 95.94 269 ILE A N 1
ATOM 2056 C CA . ILE A 1 269 ? 8.647 11.774 -54.450 1.00 95.94 269 ILE A CA 1
ATOM 2057 C C . ILE A 1 269 ? 8.275 11.743 -52.961 1.00 95.94 269 ILE A C 1
ATOM 2059 O O . ILE A 1 269 ? 7.954 12.793 -52.406 1.00 95.94 269 ILE A O 1
ATOM 2063 N N . ALA A 1 270 ? 8.368 10.592 -52.286 1.00 93.56 270 ALA A N 1
ATOM 2064 C CA . ALA A 1 270 ? 8.104 10.478 -50.850 1.00 93.56 270 ALA A CA 1
ATOM 2065 C C . ALA A 1 270 ? 9.049 11.366 -50.028 1.00 93.56 270 ALA A C 1
ATOM 2067 O O . ALA A 1 270 ? 8.582 12.126 -49.178 1.00 93.56 270 ALA A O 1
ATOM 2068 N N . SER A 1 271 ? 10.350 11.333 -50.326 1.00 91.56 271 SER A N 1
ATOM 2069 C CA . SER A 1 271 ? 11.358 12.169 -49.670 1.00 91.56 271 SER A CA 1
ATOM 2070 C C . SER A 1 271 ? 11.060 13.660 -49.846 1.00 91.56 271 SER A C 1
ATOM 2072 O O . SER A 1 271 ? 11.093 14.408 -48.869 1.00 91.56 271 SER A O 1
ATOM 2074 N N . TYR A 1 272 ? 10.677 14.091 -51.053 1.00 93.38 272 TYR A N 1
ATOM 2075 C CA . TYR A 1 272 ? 10.271 15.478 -51.301 1.00 93.38 272 TYR A CA 1
ATOM 2076 C C . TYR A 1 272 ? 9.023 15.872 -50.504 1.00 93.38 272 TYR A C 1
ATOM 2078 O O . TYR A 1 272 ? 8.971 16.952 -49.912 1.00 93.38 272 TYR A O 1
ATOM 2086 N N . VAL A 1 273 ? 8.007 15.004 -50.467 1.00 91.88 273 VAL A N 1
ATOM 2087 C CA . VAL A 1 273 ? 6.779 15.267 -49.705 1.00 91.88 273 VAL A CA 1
ATOM 2088 C C . VAL A 1 273 ? 7.081 15.406 -48.215 1.00 91.88 273 VAL A C 1
ATOM 2090 O O . VAL A 1 273 ? 6.624 16.369 -47.600 1.00 91.88 273 VAL A O 1
ATOM 2093 N N . LYS A 1 274 ? 7.900 14.515 -47.649 1.00 87.31 274 LYS A N 1
ATOM 2094 C CA . LYS A 1 274 ? 8.331 14.591 -46.246 1.00 87.31 274 LYS A CA 1
ATOM 2095 C C . LYS A 1 274 ? 9.083 15.883 -45.947 1.00 87.31 274 LYS A C 1
ATOM 2097 O O . LYS A 1 274 ? 8.733 16.585 -44.999 1.00 87.31 274 LYS A O 1
ATOM 2102 N N . GLU A 1 275 ? 10.040 16.249 -46.800 1.00 87.75 275 GLU A N 1
ATOM 2103 C CA . GLU A 1 275 ? 10.789 17.502 -46.673 1.00 87.75 275 GLU A CA 1
ATOM 2104 C C . GLU A 1 275 ? 9.846 18.717 -46.653 1.00 87.75 275 GLU A C 1
ATOM 2106 O O . GLU A 1 275 ? 9.948 19.575 -45.776 1.00 87.75 275 GLU A O 1
ATOM 2111 N N . LYS A 1 276 ? 8.870 18.773 -47.570 1.00 89.19 276 LYS A N 1
ATOM 2112 C CA . LYS A 1 276 ? 7.893 19.873 -47.639 1.00 89.19 276 LYS A CA 1
ATOM 2113 C C . LYS A 1 276 ? 6.915 19.917 -46.472 1.00 89.19 276 LYS A C 1
ATOM 2115 O O . LYS A 1 276 ? 6.432 21.001 -46.148 1.00 89.19 276 LYS A O 1
ATOM 2120 N N . ARG A 1 277 ? 6.650 18.783 -45.825 1.00 86.69 277 ARG A N 1
ATOM 2121 C CA . ARG A 1 277 ? 5.860 18.715 -44.588 1.00 86.69 277 ARG A CA 1
ATOM 2122 C C . ARG A 1 277 ? 6.674 19.044 -43.330 1.00 86.69 277 ARG A C 1
ATOM 2124 O O . ARG A 1 277 ? 6.089 19.179 -42.260 1.00 86.69 277 ARG A O 1
ATOM 2131 N N . GLY A 1 278 ? 7.997 19.195 -43.439 1.00 79.00 278 GLY A N 1
ATOM 2132 C CA . GLY A 1 278 ? 8.886 19.343 -42.283 1.00 79.00 278 GLY A CA 1
ATOM 2133 C C . GLY A 1 278 ? 9.073 18.043 -41.491 1.00 79.00 278 GLY A C 1
ATOM 2134 O O . GLY A 1 278 ? 9.500 18.082 -40.336 1.00 79.00 278 GLY A O 1
ATOM 2135 N N . GLU A 1 279 ? 8.748 16.896 -42.090 1.00 76.94 279 GLU A N 1
ATOM 2136 C CA . GLU A 1 279 ? 8.986 15.575 -41.511 1.00 76.94 279 GLU A CA 1
ATOM 2137 C C . GLU A 1 279 ? 10.478 15.217 -41.646 1.00 76.94 279 GLU A C 1
ATOM 2139 O O . GLU A 1 279 ? 11.107 15.470 -42.676 1.00 76.94 279 GLU A O 1
ATOM 2144 N N . LYS A 1 280 ? 11.078 14.632 -40.600 1.00 58.78 280 LYS A N 1
ATOM 2145 C CA . LYS A 1 280 ? 12.471 14.154 -40.658 1.00 58.78 280 LYS A CA 1
ATOM 2146 C C . LYS A 1 280 ? 12.588 12.931 -41.580 1.00 58.78 280 LYS A C 1
ATOM 2148 O O . LYS A 1 280 ? 11.639 12.160 -41.719 1.00 58.78 280 LYS A O 1
ATOM 2153 N N . ALA A 1 281 ? 13.776 12.724 -42.158 1.00 55.84 281 ALA A N 1
ATOM 2154 C CA . ALA A 1 281 ? 14.119 11.480 -42.851 1.00 55.84 281 ALA A CA 1
ATOM 2155 C C . ALA A 1 281 ? 13.867 10.260 -41.941 1.00 55.84 281 ALA A C 1
ATOM 2157 O O . ALA A 1 281 ? 14.007 10.355 -40.722 1.00 55.84 281 ALA A O 1
ATOM 2158 N N . HIS A 1 282 ? 13.467 9.128 -42.531 1.00 55.28 282 HIS A N 1
ATOM 2159 C CA . HIS A 1 282 ? 13.141 7.897 -41.800 1.00 55.28 282 HIS A CA 1
ATOM 2160 C C . HIS A 1 282 ? 14.339 7.425 -40.958 1.00 55.28 282 HIS A C 1
ATOM 2162 O O . HIS A 1 282 ? 15.328 6.928 -41.494 1.00 55.28 282 HIS A O 1
ATOM 2168 N N . GLU A 1 283 ? 14.264 7.595 -39.636 1.00 55.09 283 GLU A N 1
ATOM 2169 C CA . GLU A 1 283 ? 15.190 6.978 -38.686 1.00 55.09 283 GLU A CA 1
ATOM 2170 C C . GLU A 1 283 ? 14.571 5.664 -38.196 1.00 55.09 283 GLU A C 1
ATOM 2172 O O . GLU A 1 283 ? 13.525 5.661 -37.542 1.00 55.09 283 GLU A O 1
ATOM 2177 N N . LYS A 1 284 ? 15.216 4.529 -38.497 1.00 61.69 284 LYS A N 1
ATOM 2178 C CA . LYS A 1 284 ? 14.815 3.226 -37.947 1.00 61.69 284 LYS A CA 1
ATOM 2179 C C . LYS A 1 284 ? 14.846 3.298 -36.420 1.00 61.69 284 LYS A C 1
ATOM 2181 O O . LYS A 1 284 ? 15.911 3.451 -35.823 1.00 61.69 284 LYS A O 1
ATOM 2186 N N . MET A 1 285 ? 13.681 3.160 -35.788 1.00 71.06 285 MET A N 1
ATOM 2187 C CA . MET A 1 285 ? 13.591 3.094 -34.330 1.00 71.06 285 MET A CA 1
ATOM 2188 C C . MET A 1 285 ? 14.393 1.887 -33.811 1.00 71.06 285 MET A C 1
ATOM 2190 O O . MET A 1 285 ? 14.196 0.780 -34.325 1.00 71.06 285 MET A O 1
ATOM 2194 N N . PRO A 1 286 ? 15.249 2.054 -32.782 1.00 82.31 286 PRO A N 1
ATOM 2195 C CA . PRO A 1 286 ? 15.890 0.929 -32.104 1.00 82.31 286 PRO A CA 1
ATOM 2196 C C . PRO A 1 286 ? 14.851 -0.094 -31.630 1.00 82.31 286 PRO A C 1
ATOM 2198 O O . PRO A 1 286 ? 13.753 0.295 -31.222 1.00 82.31 286 PRO A O 1
ATOM 2201 N N . LEU A 1 287 ? 15.193 -1.387 -31.646 1.00 85.75 287 LEU A N 1
ATOM 2202 C CA . LEU A 1 287 ? 14.257 -2.468 -31.310 1.00 85.75 287 LEU A CA 1
ATOM 2203 C C . LEU A 1 287 ? 13.634 -2.244 -29.928 1.00 85.75 287 LEU A C 1
ATOM 2205 O O . LEU A 1 287 ? 12.408 -2.266 -29.810 1.00 85.75 287 LEU A O 1
ATOM 2209 N N . TYR A 1 288 ? 14.433 -1.913 -28.910 1.00 92.94 288 TYR A N 1
ATOM 2210 C CA . TYR A 1 288 ? 13.910 -1.631 -27.572 1.00 92.94 288 TYR A CA 1
ATOM 2211 C C . TYR A 1 288 ? 12.957 -0.429 -27.490 1.00 92.94 288 TYR A C 1
ATOM 2213 O O . TYR A 1 288 ? 12.192 -0.342 -26.533 1.00 92.94 288 TYR A O 1
ATOM 2221 N N . ARG A 1 289 ? 12.948 0.493 -28.460 1.00 87.94 289 ARG A N 1
ATOM 2222 C CA . ARG A 1 289 ? 11.995 1.620 -28.509 1.00 87.94 289 ARG A CA 1
ATOM 2223 C C . ARG A 1 289 ? 10.728 1.301 -29.291 1.00 87.94 289 ARG A C 1
ATOM 2225 O O . ARG A 1 289 ? 9.791 2.086 -29.249 1.00 87.94 289 ARG A O 1
ATOM 2232 N N . ASN A 1 290 ? 10.688 0.183 -30.010 1.00 82.81 290 ASN A N 1
ATOM 2233 C CA . ASN A 1 290 ? 9.571 -0.151 -30.879 1.00 82.81 290 ASN A CA 1
ATOM 2234 C C . ASN A 1 290 ? 8.560 -1.061 -30.141 1.00 82.81 290 ASN A C 1
ATOM 2236 O O . ASN A 1 290 ? 8.861 -2.233 -29.893 1.00 82.81 290 ASN A O 1
ATOM 2240 N N . PRO A 1 291 ? 7.349 -0.564 -29.818 1.00 81.50 291 PRO A N 1
ATOM 2241 C CA . PRO A 1 291 ? 6.359 -1.301 -29.030 1.00 81.50 291 PRO A CA 1
ATOM 2242 C C . PRO A 1 291 ? 5.730 -2.488 -29.769 1.00 81.50 291 PRO A C 1
ATOM 2244 O O . PRO A 1 291 ? 5.017 -3.280 -29.158 1.00 81.50 291 PRO A O 1
ATOM 2247 N N . VAL A 1 292 ? 6.000 -2.654 -31.070 1.00 76.50 292 VAL A N 1
ATOM 2248 C CA . VAL A 1 292 ? 5.576 -3.845 -31.821 1.00 76.50 292 VAL A CA 1
ATOM 2249 C C . VAL A 1 292 ? 6.280 -5.108 -31.311 1.00 76.50 292 VAL A C 1
ATOM 2251 O O . VAL A 1 292 ? 5.747 -6.214 -31.443 1.00 76.50 292 VAL A O 1
ATOM 2254 N N . TYR A 1 293 ? 7.465 -4.966 -30.713 1.00 79.25 293 TYR A N 1
ATOM 2255 C CA . TYR A 1 293 ? 8.201 -6.091 -30.158 1.00 79.25 293 TYR A CA 1
ATOM 2256 C C . TYR A 1 293 ? 7.747 -6.431 -28.729 1.00 79.25 293 TYR A C 1
ATOM 2258 O O . TYR A 1 293 ? 7.623 -5.539 -27.890 1.00 79.25 293 TYR A O 1
ATOM 2266 N N . PRO A 1 294 ? 7.576 -7.728 -28.409 1.00 82.88 294 PRO A N 1
ATOM 2267 C CA . PRO A 1 294 ? 7.438 -8.213 -27.042 1.00 82.88 294 PRO A CA 1
ATOM 2268 C C . PRO A 1 294 ? 8.462 -7.621 -26.068 1.00 82.88 294 PRO A C 1
ATOM 2270 O O . PRO A 1 294 ? 9.650 -7.528 -26.386 1.00 82.88 294 PRO A O 1
ATOM 2273 N N . VAL A 1 295 ? 8.005 -7.316 -24.849 1.00 90.81 295 VAL A N 1
ATOM 2274 C CA . VAL A 1 295 ? 8.820 -6.731 -23.768 1.00 90.81 295 VAL A CA 1
ATOM 2275 C C . VAL A 1 295 ? 10.138 -7.479 -23.573 1.00 90.81 295 VAL A C 1
ATOM 2277 O O . VAL A 1 295 ? 11.184 -6.845 -23.542 1.00 90.81 295 VAL A O 1
ATOM 2280 N N . ALA A 1 296 ? 10.121 -8.814 -23.534 1.00 91.06 296 ALA A N 1
ATOM 2281 C CA . ALA A 1 296 ? 11.331 -9.615 -23.337 1.00 91.06 296 ALA A CA 1
ATOM 2282 C C . ALA A 1 296 ? 12.419 -9.349 -24.399 1.00 91.06 296 ALA A C 1
ATOM 2284 O O . ALA A 1 296 ? 13.597 -9.252 -24.066 1.00 91.06 296 ALA A O 1
ATOM 2285 N N . MET A 1 297 ? 12.039 -9.167 -25.670 1.00 89.75 297 MET A N 1
ATOM 2286 C CA . MET A 1 297 ? 13.005 -8.837 -26.726 1.00 89.75 297 MET A CA 1
ATOM 2287 C C . MET A 1 297 ? 13.513 -7.404 -26.604 1.00 89.75 297 MET A C 1
ATOM 2289 O O . MET A 1 297 ? 14.696 -7.162 -26.818 1.00 89.75 297 MET A O 1
ATOM 2293 N N . ARG A 1 298 ? 12.640 -6.462 -26.230 1.00 94.25 298 ARG A N 1
ATOM 2294 C CA . ARG A 1 298 ? 13.025 -5.062 -26.000 1.00 94.25 298 ARG A CA 1
ATOM 2295 C C . ARG A 1 298 ? 14.006 -4.938 -24.836 1.00 94.25 298 ARG A C 1
ATOM 2297 O O . ARG A 1 298 ? 14.989 -4.214 -24.946 1.00 94.25 298 ARG A O 1
ATOM 2304 N N . VAL A 1 299 ? 13.773 -5.681 -23.754 1.00 97.56 299 VAL A N 1
ATOM 2305 C CA . VAL A 1 299 ? 14.686 -5.760 -22.607 1.00 97.56 299 VAL A CA 1
ATOM 2306 C C . VAL A 1 299 ? 16.016 -6.372 -23.022 1.00 97.56 299 VAL A C 1
ATOM 2308 O O . VAL A 1 299 ? 17.048 -5.772 -22.752 1.00 97.56 299 VAL A O 1
ATOM 2311 N N . SER A 1 300 ? 16.006 -7.511 -23.723 1.00 95.50 300 SER A N 1
ATOM 2312 C CA . SER A 1 300 ? 17.237 -8.156 -24.194 1.00 95.50 300 SER A CA 1
ATOM 2313 C C . SER A 1 300 ? 18.059 -7.236 -25.102 1.00 95.50 300 SER A C 1
ATOM 2315 O O . SER A 1 300 ? 19.267 -7.124 -24.919 1.00 95.50 300 SER A O 1
ATOM 2317 N N . ASP A 1 301 ? 17.419 -6.559 -26.059 1.00 96.12 301 ASP A N 1
ATOM 2318 C CA . ASP A 1 301 ? 18.082 -5.604 -26.951 1.00 96.12 301 ASP A CA 1
ATOM 2319 C C . ASP A 1 301 ? 18.713 -4.450 -26.166 1.00 96.12 301 ASP A C 1
ATOM 2321 O O . ASP A 1 301 ? 19.903 -4.173 -26.324 1.00 96.12 301 ASP A O 1
ATOM 2325 N N . LEU A 1 302 ? 17.954 -3.829 -25.258 1.00 98.00 302 LEU A N 1
ATOM 2326 C CA . LEU A 1 302 ? 18.455 -2.725 -24.443 1.00 98.00 302 LEU A CA 1
ATOM 2327 C C . LEU A 1 302 ? 19.610 -3.167 -23.533 1.00 98.00 302 LEU A C 1
ATOM 2329 O O . LEU A 1 302 ? 20.631 -2.489 -23.461 1.00 98.00 302 LEU A O 1
ATOM 2333 N N . LEU A 1 303 ? 19.485 -4.324 -22.884 1.00 97.94 303 LEU A N 1
ATOM 2334 C CA . LEU A 1 303 ? 20.469 -4.841 -21.936 1.00 97.94 303 LEU A CA 1
ATOM 2335 C C . LEU A 1 303 ? 21.835 -5.107 -22.586 1.00 97.94 303 LEU A C 1
ATOM 2337 O O . LEU A 1 303 ? 22.867 -4.853 -21.960 1.00 97.94 303 LEU A O 1
ATOM 2341 N N . THR A 1 304 ? 21.855 -5.576 -23.840 1.00 97.12 304 THR A N 1
ATOM 2342 C CA . THR A 1 304 ? 23.105 -5.793 -24.599 1.00 97.12 304 THR A CA 1
ATOM 2343 C C . THR A 1 304 ? 23.806 -4.494 -24.990 1.00 97.12 304 THR A C 1
ATOM 2345 O O . THR A 1 304 ? 25.014 -4.490 -25.216 1.00 97.12 304 THR A O 1
ATOM 2348 N N . GLN A 1 305 ? 23.069 -3.383 -25.041 1.00 97.50 305 GLN A N 1
ATOM 2349 C CA . GLN A 1 305 ? 23.606 -2.069 -25.381 1.00 97.50 305 GLN A CA 1
ATOM 2350 C C . GLN A 1 305 ? 24.111 -1.297 -24.159 1.00 97.50 305 GLN A C 1
ATOM 2352 O O . GLN A 1 305 ? 24.800 -0.293 -24.347 1.00 97.50 305 GLN A O 1
ATOM 2357 N N . MET A 1 306 ? 23.762 -1.711 -22.937 1.00 98.56 306 MET A N 1
ATOM 2358 C CA . MET A 1 306 ? 24.115 -1.012 -21.697 1.00 98.56 306 MET A CA 1
ATOM 2359 C C . MET A 1 306 ? 25.546 -1.309 -21.230 1.00 98.56 306 MET A C 1
ATOM 2361 O O . MET A 1 306 ? 25.984 -2.462 -21.228 1.00 98.56 306 MET A O 1
ATOM 2365 N N . THR A 1 307 ? 26.245 -0.282 -20.747 1.00 98.25 307 THR A N 1
ATOM 2366 C CA . THR A 1 307 ? 27.517 -0.447 -20.025 1.00 98.25 307 THR A CA 1
ATOM 2367 C C . THR A 1 307 ? 27.280 -0.953 -18.600 1.00 98.25 307 THR A C 1
ATOM 2369 O O . THR A 1 307 ? 26.158 -0.917 -18.089 1.00 98.25 307 THR A O 1
ATOM 2372 N N . LEU A 1 308 ? 28.340 -1.414 -17.924 1.00 98.19 308 LEU A N 1
ATOM 2373 C CA . LEU A 1 308 ? 28.252 -1.781 -16.508 1.00 98.19 308 LEU A CA 1
ATOM 2374 C C . LEU A 1 308 ? 27.813 -0.579 -15.659 1.00 98.19 308 LEU A C 1
ATOM 2376 O O . LEU A 1 308 ? 26.935 -0.710 -14.819 1.00 98.19 308 LEU A O 1
ATOM 2380 N N . GLU A 1 309 ? 28.371 0.600 -15.911 1.00 97.81 309 GLU A N 1
ATOM 2381 C CA . GLU A 1 309 ? 28.054 1.832 -15.192 1.00 97.81 309 GLU A CA 1
ATOM 2382 C C . GLU A 1 309 ? 26.575 2.233 -15.339 1.00 97.81 309 GLU A C 1
ATOM 2384 O O . GLU A 1 309 ? 25.936 2.598 -14.354 1.00 97.81 309 GLU A O 1
ATOM 2389 N N . GLU A 1 310 ? 25.997 2.106 -16.538 1.00 98.31 310 GLU A N 1
ATOM 2390 C CA . GLU A 1 310 ? 24.564 2.344 -16.762 1.00 98.31 310 GLU A CA 1
ATOM 2391 C C . GLU A 1 310 ? 23.696 1.303 -16.044 1.00 98.31 310 GLU A C 1
ATOM 2393 O O . GLU A 1 310 ? 22.665 1.655 -15.475 1.00 98.31 310 GLU A O 1
ATOM 2398 N N . LYS A 1 311 ? 24.115 0.031 -16.024 1.00 98.62 311 LYS A N 1
ATOM 2399 C CA . LYS A 1 311 ? 23.427 -1.040 -15.283 1.00 98.62 311 LYS A CA 1
ATOM 2400 C C . LYS A 1 311 ? 23.444 -0.787 -13.775 1.00 98.62 311 LYS A C 1
ATOM 2402 O O . LYS A 1 311 ? 22.405 -0.906 -13.133 1.00 98.62 311 LYS A O 1
ATOM 2407 N N . ILE A 1 312 ? 24.584 -0.359 -13.230 1.00 97.75 312 ILE A N 1
ATOM 2408 C CA . ILE A 1 312 ? 24.706 0.039 -11.823 1.00 97.75 312 ILE A CA 1
ATOM 2409 C C . ILE A 1 312 ? 23.853 1.276 -11.519 1.00 97.75 312 ILE A C 1
ATOM 2411 O O . ILE A 1 312 ? 23.180 1.318 -10.493 1.00 97.75 312 ILE A O 1
ATOM 2415 N N . GLY A 1 313 ? 23.792 2.252 -12.427 1.00 97.81 313 GLY A N 1
ATOM 2416 C CA . GLY A 1 313 ? 22.869 3.380 -12.295 1.00 97.81 313 GLY A CA 1
ATOM 2417 C C . GLY A 1 313 ? 21.407 2.930 -12.175 1.00 97.81 313 GLY A C 1
ATOM 2418 O O . GLY A 1 313 ? 20.681 3.425 -11.317 1.00 97.81 313 GLY A O 1
ATOM 2419 N N . GLN A 1 314 ? 20.980 1.936 -12.966 1.00 98.38 314 GLN A N 1
ATOM 2420 C CA . GLN A 1 314 ? 19.598 1.442 -12.938 1.00 98.38 314 GLN A CA 1
ATOM 2421 C C . GLN A 1 314 ? 19.194 0.746 -11.632 1.00 98.38 314 GLN A C 1
ATOM 2423 O O . GLN A 1 314 ? 18.050 0.918 -11.219 1.00 98.38 314 GLN A O 1
ATOM 2428 N N . ILE A 1 315 ? 20.093 0.007 -10.971 1.00 97.69 315 ILE A N 1
ATOM 2429 C CA . ILE A 1 315 ? 19.794 -0.683 -9.696 1.00 97.69 315 ILE A CA 1
ATOM 2430 C C . ILE A 1 315 ? 19.773 0.257 -8.478 1.00 97.69 315 ILE A C 1
ATOM 2432 O O . ILE A 1 315 ? 19.590 -0.197 -7.351 1.00 97.69 315 ILE A O 1
ATOM 2436 N N . ASN A 1 316 ? 19.958 1.563 -8.680 1.00 97.56 316 ASN A N 1
ATOM 2437 C CA . ASN A 1 316 ? 19.884 2.571 -7.630 1.00 97.56 316 ASN A CA 1
ATOM 2438 C C . ASN A 1 316 ? 18.674 3.485 -7.867 1.00 97.56 316 ASN A C 1
ATOM 2440 O O . ASN A 1 316 ? 18.508 4.040 -8.956 1.00 97.56 316 ASN A O 1
ATOM 2444 N N . MET A 1 317 ? 17.833 3.648 -6.843 1.00 97.19 317 MET A N 1
ATOM 2445 C CA . MET A 1 317 ? 16.677 4.557 -6.836 1.00 97.19 317 MET A CA 1
ATOM 2446 C C . MET A 1 317 ? 16.600 5.272 -5.481 1.00 97.19 317 MET A C 1
ATOM 2448 O O . MET A 1 317 ? 15.755 4.934 -4.654 1.00 97.19 317 MET A O 1
ATOM 2452 N N . PRO A 1 318 ? 17.524 6.206 -5.200 1.00 95.94 318 PRO A N 1
ATOM 2453 C CA . PRO A 1 318 ? 17.742 6.700 -3.853 1.00 95.94 318 PRO A CA 1
ATOM 2454 C C . PRO A 1 318 ? 16.562 7.522 -3.329 1.00 95.94 318 PRO A C 1
ATOM 2456 O O . PRO A 1 318 ? 15.966 8.322 -4.060 1.00 95.94 318 PRO A O 1
ATOM 2459 N N . CYS A 1 319 ? 16.303 7.375 -2.033 1.00 96.50 319 CYS A N 1
ATOM 2460 C CA . CYS A 1 319 ? 15.517 8.283 -1.225 1.00 96.50 319 CYS A CA 1
ATOM 2461 C C . CYS A 1 319 ? 16.129 9.680 -1.284 1.00 96.50 319 CYS A C 1
ATOM 2463 O O . CYS A 1 319 ? 17.314 9.882 -1.008 1.00 96.50 319 CYS A O 1
ATOM 2465 N N . VAL A 1 320 ? 15.324 10.685 -1.616 1.00 96.19 320 VAL A N 1
ATOM 2466 C CA . VAL A 1 320 ? 15.854 12.045 -1.798 1.00 96.19 320 VAL A CA 1
ATOM 2467 C C . VAL A 1 320 ? 16.235 12.694 -0.463 1.00 96.19 320 VAL A C 1
ATOM 2469 O O . VAL A 1 320 ? 17.043 13.627 -0.435 1.00 96.19 320 VAL A O 1
ATOM 2472 N N . TYR A 1 321 ? 15.736 12.186 0.670 1.00 93.69 321 TYR A N 1
ATOM 2473 C CA . TYR A 1 321 ? 16.128 12.674 1.996 1.00 93.69 321 TYR A CA 1
ATOM 2474 C C . TYR A 1 321 ? 17.583 12.346 2.368 1.00 93.69 321 TYR A C 1
ATOM 2476 O O . TYR A 1 321 ? 18.129 13.025 3.239 1.00 93.69 321 TYR A O 1
ATOM 2484 N N . GLU A 1 322 ? 18.245 11.421 1.667 1.00 92.94 322 GLU A N 1
ATOM 2485 C CA . GLU A 1 322 ? 19.605 10.960 1.967 1.00 92.94 322 GLU A CA 1
ATOM 2486 C C . GLU A 1 322 ? 20.638 12.099 2.021 1.00 92.94 322 GLU A C 1
ATOM 2488 O O . GLU A 1 322 ? 20.641 13.031 1.207 1.00 92.94 322 GLU A O 1
ATOM 2493 N N . GLY A 1 323 ? 21.529 12.026 3.013 1.00 89.62 323 GLY A N 1
ATOM 2494 C CA . GLY A 1 323 ? 22.531 13.058 3.306 1.00 89.62 323 GLY A CA 1
ATOM 2495 C C . GLY A 1 323 ? 23.498 13.367 2.151 1.00 89.62 323 GLY A C 1
ATOM 2496 O O . GLY A 1 323 ? 23.730 14.551 1.888 1.00 89.62 323 GLY A O 1
ATOM 2497 N N . PRO A 1 324 ? 24.031 12.359 1.425 1.00 91.94 324 PRO A N 1
ATOM 2498 C CA . PRO A 1 324 ? 24.898 12.571 0.262 1.00 91.94 324 PRO A CA 1
ATOM 2499 C C . PRO A 1 324 ? 24.281 13.431 -0.848 1.00 91.94 324 PRO A C 1
ATOM 2501 O O . PRO A 1 324 ? 25.014 14.047 -1.616 1.00 91.94 324 PRO A O 1
ATOM 2504 N N . LEU A 1 325 ? 22.950 13.531 -0.917 1.00 94.25 325 LEU A N 1
ATOM 2505 C CA . LEU A 1 325 ? 22.251 14.336 -1.924 1.00 94.25 325 LEU A CA 1
ATOM 2506 C C . LEU A 1 325 ? 22.137 15.821 -1.545 1.00 94.25 325 LEU A C 1
ATOM 2508 O O . LEU A 1 325 ? 21.588 16.606 -2.310 1.00 94.25 325 LEU A O 1
ATOM 2512 N N . GLY A 1 326 ? 22.643 16.222 -0.378 1.00 95.62 326 GLY A N 1
ATOM 2513 C CA . GLY A 1 326 ? 22.584 17.595 0.124 1.00 95.62 326 GLY A CA 1
ATOM 2514 C C . GLY A 1 326 ? 21.662 17.750 1.330 1.00 95.62 326 GLY A C 1
ATOM 2515 O O . GLY A 1 326 ? 20.901 16.846 1.682 1.00 95.62 326 GLY A O 1
ATOM 2516 N N . LYS A 1 327 ? 21.736 18.913 1.986 1.00 95.00 327 LYS A N 1
ATOM 2517 C CA . LYS A 1 327 ? 21.004 19.212 3.231 1.00 95.00 327 LYS A CA 1
ATOM 2518 C C . LYS A 1 327 ? 19.813 20.135 3.004 1.00 95.00 327 LYS A C 1
ATOM 2520 O O . LYS A 1 327 ? 18.855 20.093 3.769 1.00 95.00 327 LYS A O 1
ATOM 2525 N N . THR A 1 328 ? 19.869 20.962 1.966 1.00 96.75 328 THR A N 1
ATOM 2526 C CA . THR A 1 328 ? 18.802 21.902 1.603 1.00 96.75 328 THR A CA 1
ATOM 2527 C C . THR A 1 328 ? 17.992 21.404 0.405 1.00 96.75 328 THR A C 1
ATOM 2529 O O . THR A 1 328 ? 18.473 20.598 -0.392 1.00 96.75 328 THR A O 1
ATOM 2532 N N . ILE A 1 329 ? 16.771 21.925 0.238 1.00 96.81 329 ILE A N 1
ATOM 2533 C CA . ILE A 1 329 ? 15.923 21.644 -0.936 1.00 96.81 329 ILE A CA 1
ATOM 2534 C C . ILE A 1 329 ? 16.662 21.991 -2.236 1.00 96.81 329 ILE A C 1
ATOM 2536 O O . ILE A 1 329 ? 16.623 21.219 -3.192 1.00 96.81 329 ILE A O 1
ATOM 2540 N N . GLN A 1 330 ? 17.381 23.118 -2.267 1.00 97.81 330 GLN A N 1
ATOM 2541 C CA . GLN A 1 330 ? 18.121 23.562 -3.449 1.00 97.81 330 GLN A CA 1
ATOM 2542 C C . GLN A 1 330 ? 19.251 22.592 -3.820 1.00 97.81 330 GLN A C 1
ATOM 2544 O O . GLN A 1 330 ? 19.360 22.200 -4.981 1.00 97.81 330 GLN A O 1
ATOM 2549 N N . GLU A 1 331 ? 20.067 22.180 -2.845 1.00 98.00 331 GLU A N 1
ATOM 2550 C CA . GLU A 1 331 ? 21.150 21.213 -3.068 1.00 98.00 331 GLU A CA 1
ATOM 2551 C C . GLU A 1 331 ? 20.603 19.869 -3.557 1.00 98.00 331 GLU A C 1
ATOM 2553 O O . GLU A 1 331 ? 21.096 19.336 -4.550 1.00 98.00 331 GLU A O 1
ATOM 2558 N N . LYS A 1 332 ? 19.535 19.367 -2.922 1.00 98.00 332 LYS A N 1
ATOM 2559 C CA . LYS A 1 332 ? 18.875 18.111 -3.309 1.00 98.00 332 LYS A CA 1
ATOM 2560 C C . LYS A 1 332 ? 18.267 18.180 -4.707 1.00 98.00 332 LYS A C 1
ATOM 2562 O O . LYS A 1 332 ? 18.409 17.239 -5.482 1.00 98.00 332 LYS A O 1
ATOM 2567 N N . THR A 1 333 ? 17.657 19.307 -5.069 1.00 98.44 333 THR A N 1
ATOM 2568 C CA . THR A 1 333 ? 17.121 19.534 -6.421 1.00 98.44 333 THR A CA 1
ATOM 2569 C C . THR A 1 333 ? 18.229 19.461 -7.475 1.00 98.44 333 THR A C 1
ATOM 2571 O O . THR A 1 333 ? 18.065 18.821 -8.515 1.00 98.44 333 THR A O 1
ATOM 2574 N N . GLU A 1 334 ? 19.382 20.078 -7.207 1.00 98.12 334 GLU A N 1
ATOM 2575 C CA . GLU A 1 334 ? 20.537 20.019 -8.107 1.00 98.12 334 GLU A CA 1
ATOM 2576 C C . GLU A 1 334 ? 21.139 18.606 -8.182 1.00 98.12 334 GLU A C 1
ATOM 2578 O O . GLU A 1 334 ? 21.476 18.131 -9.269 1.00 98.12 334 GLU A O 1
ATOM 2583 N N . ALA A 1 335 ? 21.231 17.900 -7.051 1.00 98.06 335 ALA A N 1
ATOM 2584 C CA . ALA A 1 335 ? 21.693 16.515 -7.004 1.00 98.06 335 ALA A CA 1
ATOM 2585 C C . ALA A 1 335 ? 20.797 15.585 -7.838 1.00 98.06 335 ALA A C 1
ATOM 2587 O O . ALA A 1 335 ? 21.305 14.817 -8.653 1.00 98.06 335 ALA A O 1
ATOM 2588 N N . VAL A 1 336 ? 19.472 15.707 -7.711 1.00 98.31 336 VAL A N 1
ATOM 2589 C CA . VAL A 1 336 ? 18.477 14.955 -8.496 1.00 98.31 336 VAL A CA 1
ATOM 2590 C C . VAL A 1 336 ? 18.651 15.186 -10.004 1.00 98.31 336 VAL A C 1
ATOM 2592 O O . VAL A 1 336 ? 18.662 14.228 -10.784 1.00 98.31 336 VAL A O 1
ATOM 2595 N N . ARG A 1 337 ? 18.858 16.437 -10.440 1.00 98.50 337 ARG A N 1
ATOM 2596 C CA . ARG A 1 337 ? 19.134 16.751 -11.855 1.00 98.50 337 ARG A CA 1
ATOM 2597 C C . ARG A 1 337 ? 20.428 16.097 -12.340 1.00 98.50 337 ARG A C 1
ATOM 2599 O O . ARG A 1 337 ? 20.438 15.460 -13.393 1.00 98.50 337 ARG A O 1
ATOM 2606 N N . LYS A 1 338 ? 21.506 16.190 -11.556 1.00 98.25 338 LYS A N 1
ATOM 2607 C CA . LYS A 1 338 ? 22.800 15.565 -11.881 1.00 98.25 338 LYS A CA 1
ATOM 2608 C C . LYS A 1 338 ? 22.726 14.039 -11.927 1.00 98.25 338 LYS A C 1
ATOM 2610 O O . LYS A 1 338 ? 23.302 13.449 -12.837 1.00 98.25 338 LYS A O 1
ATOM 2615 N N . LEU A 1 339 ? 22.012 13.404 -10.997 1.00 97.94 339 LEU A N 1
ATOM 2616 C CA . LEU A 1 339 ? 21.785 11.952 -10.984 1.00 97.94 339 LEU A CA 1
ATOM 2617 C C . LEU A 1 339 ? 21.022 11.494 -12.229 1.00 97.94 339 LEU A C 1
ATOM 2619 O O . LEU A 1 339 ? 21.391 10.500 -12.852 1.00 97.94 339 LEU A O 1
ATOM 2623 N N . THR A 1 340 ? 20.007 12.261 -12.631 1.00 98.31 340 THR A N 1
ATOM 2624 C CA . THR A 1 340 ? 19.231 12.000 -13.851 1.00 98.31 340 THR A CA 1
ATOM 2625 C C . THR A 1 340 ? 20.105 12.056 -15.108 1.00 98.31 340 THR A C 1
ATOM 2627 O O . THR A 1 340 ? 19.966 11.222 -15.998 1.00 98.31 340 THR A O 1
ATOM 2630 N N . GLU A 1 341 ? 21.036 13.011 -15.182 1.00 97.44 341 GLU A N 1
ATOM 2631 C CA . GLU A 1 341 ? 21.981 13.130 -16.302 1.00 97.44 341 GLU A CA 1
ATOM 2632 C C . GLU A 1 341 ? 23.155 12.131 -16.238 1.00 97.44 341 GLU A C 1
ATOM 2634 O O . GLU A 1 341 ? 23.931 12.060 -17.191 1.00 97.44 341 GLU A O 1
ATOM 2639 N N . GLY A 1 342 ? 23.322 11.383 -15.139 1.00 96.50 342 GLY A N 1
ATOM 2640 C CA . GLY A 1 342 ? 24.497 10.532 -14.910 1.00 96.50 342 GLY A CA 1
ATOM 2641 C C . GLY A 1 342 ? 25.789 11.323 -14.663 1.00 96.50 342 GLY A C 1
ATOM 2642 O O . GLY A 1 342 ? 26.866 10.887 -15.053 1.00 96.50 342 GLY A O 1
ATOM 2643 N N . LYS A 1 343 ? 25.681 12.516 -14.065 1.00 96.75 343 LYS A N 1
ATOM 2644 C CA . LYS A 1 343 ? 26.794 13.450 -13.796 1.00 96.75 343 LYS A CA 1
ATOM 2645 C C . LYS A 1 343 ? 27.033 13.707 -12.307 1.00 96.75 343 LYS A C 1
ATOM 2647 O O . LYS A 1 343 ? 27.774 14.623 -11.952 1.00 96.75 343 LYS A O 1
ATOM 2652 N N . PHE A 1 344 ? 26.352 12.974 -11.433 1.00 96.12 344 PHE A N 1
ATOM 2653 C CA . PHE A 1 344 ? 26.530 13.115 -9.994 1.00 96.12 344 PHE A CA 1
ATOM 2654 C C . PHE A 1 344 ? 27.815 12.410 -9.548 1.00 96.12 344 PHE A C 1
ATOM 2656 O O . PHE A 1 344 ? 28.040 11.250 -9.886 1.00 96.12 344 PHE A O 1
ATOM 2663 N N . GLU A 1 345 ? 28.662 13.110 -8.796 1.00 92.12 345 GLU A N 1
ATOM 2664 C CA . GLU A 1 345 ? 29.913 12.549 -8.288 1.00 92.12 345 GLU A CA 1
ATOM 2665 C C . GLU A 1 345 ? 29.628 11.387 -7.324 1.00 92.12 345 GLU A C 1
ATOM 2667 O O . GLU A 1 345 ? 28.841 11.523 -6.393 1.00 92.12 345 GLU A O 1
ATOM 2672 N N . GLY A 1 346 ? 30.253 10.232 -7.561 1.00 89.62 346 GLY A N 1
ATOM 2673 C CA . GLY A 1 346 ? 30.036 9.013 -6.773 1.00 89.62 346 GLY A CA 1
ATOM 2674 C C . GLY A 1 346 ? 28.942 8.077 -7.303 1.00 89.62 346 GLY A C 1
ATOM 2675 O O . GLY A 1 346 ? 28.906 6.921 -6.888 1.00 89.62 346 GLY A O 1
ATOM 2676 N N . MET A 1 347 ? 28.118 8.510 -8.266 1.00 95.31 347 MET A N 1
ATOM 2677 C CA . MET A 1 347 ? 27.175 7.638 -8.975 1.00 95.31 347 MET A CA 1
ATOM 2678 C C . MET A 1 347 ? 27.712 7.328 -10.384 1.00 95.31 347 MET A C 1
ATOM 2680 O O . MET A 1 347 ? 27.885 8.251 -11.179 1.00 95.31 347 MET A O 1
ATOM 2684 N N . PRO A 1 348 ? 27.990 6.057 -10.729 1.00 92.44 348 PRO A N 1
ATOM 2685 C CA . PRO A 1 348 ? 28.713 5.722 -11.958 1.00 92.44 348 PRO A CA 1
ATOM 2686 C C . PRO A 1 348 ? 27.928 5.945 -13.258 1.00 92.44 348 PRO A C 1
ATOM 2688 O O . PRO A 1 348 ? 28.546 6.120 -14.306 1.00 92.44 348 PRO A O 1
ATOM 2691 N N . GLY A 1 349 ? 26.594 5.940 -13.221 1.00 95.06 349 GLY A N 1
ATOM 2692 C CA . GLY A 1 349 ? 25.764 6.104 -14.413 1.00 95.06 349 GLY A CA 1
ATOM 2693 C C . GLY A 1 349 ? 24.406 6.747 -14.127 1.00 95.06 349 GLY A C 1
ATOM 2694 O O . GLY A 1 349 ? 24.090 7.036 -12.972 1.00 95.06 349 GLY A O 1
ATOM 2695 N N . PRO A 1 350 ? 23.590 6.993 -15.169 1.00 97.19 350 PRO A N 1
ATOM 2696 C CA . PRO A 1 350 ? 22.250 7.549 -15.009 1.00 97.19 350 PRO A CA 1
ATOM 2697 C C . PRO A 1 350 ? 21.362 6.661 -14.132 1.00 97.19 350 PRO A C 1
ATOM 2699 O O . PRO A 1 350 ? 21.278 5.446 -14.336 1.00 97.19 350 PRO A O 1
ATOM 2702 N N . ILE A 1 351 ? 20.692 7.292 -13.171 1.00 97.31 351 ILE A N 1
ATOM 2703 C CA . ILE A 1 351 ? 19.937 6.615 -12.113 1.00 97.31 351 ILE A CA 1
ATOM 2704 C C . ILE A 1 351 ? 18.697 5.872 -12.650 1.00 97.31 351 ILE A C 1
ATOM 2706 O O . ILE A 1 351 ? 18.120 6.238 -13.679 1.00 97.31 351 ILE A O 1
ATOM 2710 N N . GLY A 1 352 ? 18.254 4.825 -11.949 1.00 97.88 352 GLY A N 1
ATOM 2711 C CA . GLY A 1 352 ? 17.040 4.078 -12.288 1.00 97.88 352 GLY A CA 1
ATOM 2712 C C . GLY A 1 352 ? 15.755 4.866 -12.041 1.00 97.88 352 GLY A C 1
ATOM 2713 O O . GLY A 1 352 ? 14.762 4.675 -12.752 1.00 97.88 352 GLY A O 1
ATOM 2714 N N . GLY A 1 353 ? 15.786 5.770 -11.065 1.00 98.12 353 GLY A N 1
ATOM 2715 C CA . GLY A 1 353 ? 14.621 6.460 -10.540 1.00 98.12 353 GLY A CA 1
ATOM 2716 C C . GLY A 1 353 ? 14.917 7.165 -9.222 1.00 98.12 353 GLY A C 1
ATOM 2717 O O . GLY A 1 353 ? 16.079 7.306 -8.842 1.00 98.12 353 GLY A O 1
ATOM 2718 N N . PHE A 1 354 ? 13.862 7.578 -8.526 1.00 98.31 354 PHE A N 1
ATOM 2719 C CA . PHE A 1 354 ? 13.949 8.173 -7.193 1.00 98.31 354 PHE A CA 1
ATOM 2720 C C . PHE A 1 354 ? 12.855 7.616 -6.292 1.00 98.31 354 PHE A C 1
ATOM 2722 O O . PHE A 1 354 ? 11.792 7.206 -6.765 1.00 98.31 354 PHE A O 1
ATOM 2729 N N . PHE A 1 355 ? 13.130 7.658 -4.995 1.00 97.69 355 PHE A N 1
ATOM 2730 C CA . PHE A 1 355 ? 12.188 7.344 -3.934 1.00 97.69 355 PHE A CA 1
ATOM 2731 C C . PHE A 1 355 ? 11.996 8.608 -3.070 1.00 97.69 355 PHE A C 1
ATOM 2733 O O . PHE A 1 355 ? 12.937 9.388 -2.907 1.00 97.69 355 PHE A O 1
ATOM 2740 N N . THR A 1 356 ? 10.789 8.868 -2.562 1.00 96.62 356 THR A N 1
ATOM 2741 C CA . THR A 1 356 ? 10.463 10.012 -1.673 1.00 96.62 356 THR A CA 1
ATOM 2742 C C . THR A 1 356 ? 10.820 11.415 -2.192 1.00 96.62 356 THR A C 1
ATOM 2744 O O . THR A 1 356 ? 11.040 12.354 -1.415 1.00 96.62 356 THR A O 1
ATOM 2747 N N . LEU A 1 357 ? 10.906 11.593 -3.514 1.00 97.69 357 LEU A N 1
ATOM 2748 C CA . LEU A 1 357 ? 11.297 12.862 -4.130 1.00 97.69 357 LEU A CA 1
ATOM 2749 C C . LEU A 1 357 ? 10.268 13.967 -3.876 1.00 97.69 357 LEU A C 1
ATOM 2751 O O . LEU A 1 357 ? 10.642 15.053 -3.423 1.00 97.69 357 LEU A O 1
ATOM 2755 N N . ALA A 1 358 ? 8.991 13.709 -4.165 1.00 97.56 358 ALA A N 1
ATOM 2756 C CA . ALA A 1 358 ? 7.938 14.708 -4.042 1.00 97.56 358 ALA A CA 1
ATOM 2757 C C . ALA A 1 358 ? 7.779 15.148 -2.585 1.00 97.56 358 ALA A C 1
ATOM 2759 O O . ALA A 1 358 ? 7.775 16.350 -2.312 1.00 97.56 358 ALA A O 1
ATOM 2760 N N . ASN A 1 359 ? 7.760 14.194 -1.649 1.00 96.69 359 ASN A N 1
ATOM 2761 C CA . ASN A 1 359 ? 7.675 14.496 -0.221 1.00 96.69 359 ASN A CA 1
ATOM 2762 C C . ASN A 1 359 ? 8.877 15.298 0.305 1.00 96.69 359 ASN A C 1
ATOM 2764 O O . ASN A 1 359 ? 8.757 16.033 1.281 1.00 96.69 359 ASN A O 1
ATOM 2768 N N . THR A 1 360 ? 10.059 15.138 -0.298 1.00 97.12 360 THR A N 1
ATOM 2769 C CA . THR A 1 360 ? 11.289 15.738 0.239 1.00 97.12 360 THR A CA 1
ATOM 2770 C C . THR A 1 360 ? 11.572 17.141 -0.287 1.00 97.12 360 THR A C 1
ATOM 2772 O O . THR A 1 360 ? 12.143 17.945 0.454 1.00 97.12 360 THR A O 1
ATOM 2775 N N . ILE A 1 361 ? 11.262 17.423 -1.558 1.00 97.94 361 ILE A N 1
ATOM 2776 C CA . ILE A 1 361 ? 11.647 18.693 -2.195 1.00 97.94 361 ILE A CA 1
ATOM 2777 C C . ILE A 1 361 ? 10.515 19.427 -2.927 1.00 97.94 361 ILE A C 1
ATOM 2779 O O . ILE A 1 361 ? 10.732 20.576 -3.308 1.00 97.94 361 ILE A O 1
ATOM 2783 N N . LEU A 1 362 ? 9.328 18.829 -3.121 1.00 97.69 362 LEU A N 1
ATOM 2784 C CA . LEU A 1 362 ? 8.239 19.411 -3.930 1.00 97.69 362 LEU A CA 1
ATOM 2785 C C . LEU A 1 362 ? 7.011 19.775 -3.078 1.00 97.69 362 LEU A C 1
ATOM 2787 O O . LEU A 1 362 ? 5.958 19.134 -3.129 1.00 97.69 362 LEU A O 1
ATOM 2791 N N . HIS A 1 363 ? 7.167 20.816 -2.262 1.00 97.19 363 HIS A N 1
ATOM 2792 C CA . HIS A 1 363 ? 6.200 21.186 -1.227 1.00 97.19 363 HIS A CA 1
ATOM 2793 C C . HIS A 1 363 ? 5.067 22.118 -1.694 1.00 97.19 363 HIS A C 1
ATOM 2795 O O . HIS A 1 363 ? 4.135 22.343 -0.927 1.00 97.19 363 HIS A O 1
ATOM 2801 N N . GLU A 1 364 ? 5.107 22.650 -2.922 1.00 97.00 364 GLU A N 1
ATOM 2802 C CA . GLU A 1 364 ? 4.104 23.607 -3.439 1.00 97.00 364 GLU A CA 1
ATOM 2803 C C . GLU A 1 364 ? 2.864 22.928 -4.057 1.00 97.00 364 GLU A C 1
ATOM 2805 O O . GLU A 1 364 ? 1.982 23.596 -4.597 1.00 97.00 364 GLU A O 1
ATOM 2810 N N . GLY A 1 365 ? 2.785 21.597 -3.980 1.00 95.88 365 GLY A N 1
ATOM 2811 C CA . GLY A 1 365 ? 1.629 20.808 -4.398 1.00 95.88 365 GLY A CA 1
ATOM 2812 C C . GLY A 1 365 ? 1.699 20.262 -5.828 1.00 95.88 365 GLY A C 1
ATOM 2813 O O . GLY A 1 365 ? 2.738 20.270 -6.498 1.00 95.88 365 GLY A O 1
ATOM 2814 N N . THR A 1 366 ? 0.554 19.776 -6.304 1.00 97.81 366 THR A N 1
ATOM 2815 C CA . THR A 1 366 ? 0.396 18.931 -7.501 1.00 97.81 366 THR A CA 1
ATOM 2816 C C . THR A 1 366 ? 0.997 19.514 -8.783 1.00 97.81 366 THR A C 1
ATOM 2818 O O . THR A 1 366 ? 1.623 18.796 -9.564 1.00 97.81 366 THR A O 1
ATOM 2821 N N . LEU A 1 367 ? 0.843 20.824 -9.016 1.00 98.31 367 LEU A N 1
ATOM 2822 C CA . LEU A 1 367 ? 1.339 21.464 -10.240 1.00 98.31 367 LEU A CA 1
ATOM 2823 C C . LEU A 1 367 ? 2.874 21.469 -10.299 1.00 98.31 367 LEU A C 1
ATOM 2825 O O . LEU A 1 367 ? 3.452 21.192 -11.352 1.00 98.31 367 LEU A O 1
ATOM 2829 N N . GLN A 1 368 ? 3.537 21.762 -9.174 1.00 98.38 368 GLN A N 1
ATOM 2830 C CA . GLN A 1 368 ? 4.998 21.717 -9.076 1.00 98.38 368 GLN A CA 1
ATOM 2831 C C . GLN A 1 368 ? 5.501 20.292 -9.320 1.00 98.38 368 GLN A C 1
ATOM 2833 O O . GLN A 1 368 ? 6.433 20.097 -10.100 1.00 98.38 368 GLN A O 1
ATOM 2838 N N . GLN A 1 369 ? 4.843 19.307 -8.706 1.00 98.50 369 GLN A N 1
ATOM 2839 C CA . GLN A 1 369 ? 5.186 17.891 -8.824 1.00 98.50 369 GLN A CA 1
ATOM 2840 C C . GLN A 1 369 ? 5.124 17.409 -10.275 1.00 98.50 369 GLN A C 1
ATOM 2842 O O . GLN A 1 369 ? 6.147 16.993 -10.820 1.00 98.50 369 GLN A O 1
ATOM 2847 N N . ALA A 1 370 ? 3.972 17.555 -10.937 1.00 98.62 370 ALA A N 1
ATOM 2848 C CA . ALA A 1 370 ? 3.790 17.117 -12.322 1.00 98.62 370 ALA A CA 1
ATOM 2849 C C . ALA A 1 370 ? 4.787 17.784 -13.288 1.00 98.62 370 ALA A C 1
ATOM 2851 O O . ALA A 1 370 ? 5.363 17.133 -14.164 1.00 98.62 370 ALA A O 1
ATOM 2852 N N . ASN A 1 371 ? 5.040 19.087 -13.119 1.00 98.69 371 ASN A N 1
ATOM 2853 C CA . ASN A 1 371 ? 5.987 19.813 -13.963 1.00 98.69 371 ASN A CA 1
ATOM 2854 C C . ASN A 1 371 ? 7.436 19.357 -13.740 1.00 98.69 371 ASN A C 1
ATOM 2856 O O . ASN A 1 371 ? 8.170 19.177 -14.715 1.00 98.69 371 ASN A O 1
ATOM 2860 N N . PHE A 1 372 ? 7.844 19.140 -12.487 1.00 98.81 372 PHE A N 1
ATOM 2861 C CA . PHE A 1 372 ? 9.203 18.713 -12.164 1.00 98.81 372 PHE A CA 1
ATOM 2862 C C . PHE A 1 372 ? 9.466 17.264 -12.589 1.00 98.81 372 PHE A C 1
ATOM 2864 O O . PHE A 1 372 ? 10.494 16.981 -13.201 1.00 98.81 372 PHE A O 1
ATOM 2871 N N . PHE A 1 373 ? 8.523 16.341 -12.381 1.00 98.75 373 PHE A N 1
ATOM 2872 C CA . PHE A 1 373 ? 8.670 14.972 -12.883 1.00 98.75 373 PHE A CA 1
ATOM 2873 C C . PHE A 1 373 ? 8.744 14.925 -14.416 1.00 98.75 373 PHE A C 1
ATOM 2875 O O . PHE A 1 373 ? 9.593 14.219 -14.967 1.00 98.75 373 PHE A O 1
ATOM 2882 N N . ASN A 1 374 ? 7.957 15.747 -15.119 1.00 98.81 374 ASN A N 1
ATOM 2883 C CA . ASN A 1 374 ? 8.083 15.914 -16.569 1.00 98.81 374 ASN A CA 1
ATOM 2884 C C . ASN A 1 374 ? 9.457 16.481 -16.985 1.00 98.81 374 ASN A C 1
ATOM 2886 O O . ASN A 1 374 ? 10.013 16.053 -18.000 1.00 98.81 374 ASN A O 1
ATOM 2890 N N . GLU A 1 375 ? 10.023 17.432 -16.232 1.00 98.69 375 GLU A N 1
ATOM 2891 C CA . GLU A 1 375 ? 11.386 17.951 -16.451 1.00 98.69 375 GLU A CA 1
ATOM 2892 C C . GLU A 1 375 ? 12.432 16.828 -16.355 1.00 98.69 375 GLU A C 1
ATOM 2894 O O . GLU A 1 375 ? 13.286 16.691 -17.241 1.00 98.69 375 GLU A O 1
ATOM 2899 N N . LEU A 1 376 ? 12.346 15.988 -15.320 1.00 98.75 376 LEU A N 1
ATOM 2900 C CA . LEU A 1 376 ? 13.275 14.876 -15.119 1.00 98.75 376 LEU A CA 1
ATOM 2901 C C . LEU A 1 376 ? 13.139 13.808 -16.208 1.00 98.75 376 LEU A C 1
ATOM 2903 O O . LEU A 1 376 ? 14.153 13.363 -16.741 1.00 98.75 376 LEU A O 1
ATOM 2907 N N . GLN A 1 377 ? 11.917 13.453 -16.616 1.00 98.62 377 GLN A N 1
ATOM 2908 C CA . GLN A 1 377 ? 11.713 12.508 -17.720 1.00 98.62 377 GLN A CA 1
ATOM 2909 C C . GLN A 1 377 ? 12.297 13.041 -19.037 1.00 98.62 377 GLN A C 1
ATOM 2911 O O . GLN A 1 377 ? 13.001 12.319 -19.744 1.00 98.62 377 GLN A O 1
ATOM 2916 N N . LYS A 1 378 ? 12.101 14.334 -19.347 1.00 98.62 378 LYS A N 1
ATOM 2917 C CA . LYS A 1 378 ? 12.708 14.973 -20.532 1.00 98.62 378 LYS A CA 1
ATOM 2918 C C . LYS A 1 378 ? 14.232 14.918 -20.476 1.00 98.62 378 LYS A C 1
ATOM 2920 O O . LYS A 1 378 ? 14.876 14.702 -21.501 1.00 98.62 378 LYS A O 1
ATOM 2925 N N . THR A 1 379 ? 14.803 15.119 -19.294 1.00 98.44 379 THR A N 1
ATOM 2926 C CA . THR A 1 379 ? 16.250 15.055 -19.064 1.00 98.44 379 THR A CA 1
ATOM 2927 C C . THR A 1 379 ? 16.767 13.633 -19.285 1.00 98.44 379 THR A C 1
ATOM 2929 O O . THR A 1 379 ? 17.676 13.447 -20.092 1.00 98.44 379 THR A O 1
ATOM 2932 N N . ALA A 1 380 ? 16.149 12.631 -18.655 1.00 98.38 380 ALA A N 1
ATOM 2933 C CA . ALA A 1 380 ? 16.531 11.228 -18.787 1.00 98.38 380 ALA A CA 1
ATOM 2934 C C . ALA A 1 380 ? 16.499 10.759 -20.249 1.00 98.38 380 ALA A C 1
ATOM 2936 O O . ALA A 1 380 ? 17.446 10.134 -20.719 1.00 98.38 380 ALA A O 1
ATOM 2937 N N . ILE A 1 381 ? 15.457 11.128 -20.998 1.00 96.75 381 ILE A N 1
ATOM 2938 C CA . ILE A 1 381 ? 15.266 10.697 -22.390 1.00 96.75 381 ILE A CA 1
ATOM 2939 C C . ILE A 1 381 ? 16.216 11.409 -23.360 1.00 96.75 381 ILE A C 1
ATOM 2941 O O . ILE A 1 381 ? 16.767 10.764 -24.252 1.00 96.75 381 ILE A O 1
ATOM 2945 N N . ASN A 1 382 ? 16.410 12.724 -23.206 1.00 96.38 382 ASN A N 1
ATOM 2946 C CA . ASN A 1 382 ? 17.104 13.541 -24.209 1.00 96.38 382 ASN A CA 1
ATOM 2947 C C . ASN A 1 382 ? 18.596 13.750 -23.930 1.00 96.38 382 ASN A C 1
ATOM 2949 O O . ASN A 1 382 ? 19.337 14.097 -24.848 1.00 96.38 382 ASN A O 1
ATOM 2953 N N . LYS A 1 383 ? 19.041 13.608 -22.675 1.00 97.19 383 LYS A N 1
ATOM 2954 C CA . LYS A 1 383 ? 20.428 13.900 -22.274 1.00 97.19 383 LYS A CA 1
ATOM 2955 C C . LYS A 1 383 ? 21.242 12.667 -21.887 1.00 97.19 383 LYS A C 1
ATOM 2957 O O . LYS A 1 383 ? 22.426 12.810 -21.595 1.00 97.19 383 LYS A O 1
ATOM 2962 N N . THR A 1 384 ? 20.647 11.474 -21.903 1.00 97.62 384 THR A N 1
ATOM 2963 C CA . THR A 1 384 ? 21.367 10.211 -21.685 1.00 97.62 384 THR A CA 1
ATOM 2964 C C . THR A 1 384 ? 21.454 9.411 -22.983 1.00 97.62 384 THR A C 1
ATOM 2966 O O . THR A 1 384 ? 20.615 9.546 -23.871 1.00 97.62 384 THR A O 1
ATOM 2969 N N . ARG A 1 385 ? 22.479 8.562 -23.104 1.00 96.94 385 ARG A N 1
ATOM 2970 C CA . ARG A 1 385 ? 22.802 7.839 -24.345 1.00 96.94 385 ARG A CA 1
ATOM 2971 C C . ARG A 1 385 ? 21.682 6.910 -24.825 1.00 96.94 385 ARG A C 1
ATOM 2973 O O . ARG A 1 385 ? 21.414 6.847 -26.020 1.00 96.94 385 ARG A O 1
ATOM 2980 N N . LEU A 1 386 ? 21.056 6.179 -23.901 1.00 97.44 386 LEU A N 1
ATOM 2981 C CA . LEU A 1 386 ? 19.994 5.213 -24.204 1.00 97.44 386 LEU A CA 1
ATOM 2982 C C . LEU A 1 386 ? 18.585 5.783 -23.970 1.00 97.44 386 LEU A C 1
ATOM 2984 O O . LEU A 1 386 ? 17.601 5.195 -24.410 1.00 97.44 386 LEU A O 1
ATOM 2988 N N . GLY A 1 387 ? 18.457 6.945 -23.325 1.00 97.38 387 GLY A N 1
ATOM 2989 C CA . GLY A 1 387 ? 17.164 7.577 -23.061 1.00 97.38 387 GLY A CA 1
ATOM 2990 C C . GLY A 1 387 ? 16.201 6.690 -22.265 1.00 97.38 387 GLY A C 1
ATOM 2991 O O . GLY A 1 387 ? 15.024 6.610 -22.609 1.00 97.38 387 GLY A O 1
ATOM 2992 N N . ILE A 1 388 ? 16.710 5.973 -21.257 1.00 98.62 388 ILE A N 1
ATOM 2993 C CA . ILE A 1 388 ? 15.902 5.098 -20.397 1.00 98.62 388 ILE A CA 1
ATOM 2994 C C . ILE A 1 388 ? 15.090 5.990 -19.437 1.00 98.62 388 ILE A C 1
ATOM 2996 O O . ILE A 1 388 ? 15.698 6.773 -18.705 1.00 98.62 388 ILE A O 1
ATOM 3000 N N . PRO A 1 389 ? 13.746 5.896 -19.410 1.00 98.56 389 PRO A N 1
ATOM 3001 C CA . PRO A 1 389 ? 12.909 6.725 -18.542 1.00 98.56 389 PRO A CA 1
ATOM 3002 C C . PRO A 1 389 ? 13.121 6.386 -17.062 1.00 98.56 389 PRO A C 1
ATOM 3004 O O . PRO A 1 389 ? 13.516 5.270 -16.713 1.00 98.56 389 PRO A O 1
ATOM 3007 N N . LEU A 1 390 ? 12.837 7.341 -16.180 1.00 98.75 390 LEU A N 1
ATOM 3008 C CA . LEU A 1 390 ? 12.966 7.171 -14.730 1.00 98.75 390 LEU A CA 1
ATOM 3009 C C . LEU A 1 390 ? 11.755 6.448 -14.137 1.00 98.75 390 LEU A C 1
ATOM 3011 O O . LEU A 1 390 ? 10.625 6.657 -14.578 1.00 98.75 390 LEU A O 1
ATOM 3015 N N . LEU A 1 391 ? 11.992 5.664 -13.083 1.00 98.38 391 LEU A N 1
ATOM 3016 C CA . LEU A 1 391 ? 10.950 5.056 -12.258 1.00 98.38 391 LEU A CA 1
ATOM 3017 C C . LEU A 1 391 ? 10.788 5.832 -10.941 1.00 98.38 391 LEU A C 1
ATOM 3019 O O . LEU A 1 391 ? 11.600 5.725 -10.031 1.00 98.38 391 LEU A O 1
ATOM 3023 N N . GLN A 1 392 ? 9.751 6.656 -10.862 1.00 98.38 392 GLN A N 1
ATOM 3024 C CA . GLN A 1 392 ? 9.440 7.459 -9.670 1.00 98.38 392 GLN A CA 1
ATOM 3025 C C . GLN A 1 392 ? 8.603 6.673 -8.658 1.00 98.38 392 GLN A C 1
ATOM 3027 O O . GLN A 1 392 ? 7.574 6.103 -9.036 1.00 98.38 392 GLN A O 1
ATOM 3032 N N . THR A 1 393 ? 9.028 6.689 -7.397 1.00 98.44 393 THR A N 1
ATOM 3033 C CA . THR A 1 393 ? 8.403 5.967 -6.284 1.00 98.44 393 THR A CA 1
ATOM 3034 C C . THR A 1 393 ? 8.116 6.914 -5.125 1.00 98.44 393 THR A C 1
ATOM 3036 O O . THR A 1 393 ? 8.958 7.745 -4.782 1.00 98.44 393 THR A O 1
ATOM 3039 N N . GLU A 1 394 ? 6.943 6.776 -4.521 1.00 98.00 394 GLU A N 1
ATOM 3040 C CA . GLU A 1 394 ? 6.570 7.460 -3.279 1.00 98.00 394 GLU A CA 1
ATOM 3041 C C . GLU A 1 394 ? 5.932 6.491 -2.289 1.00 98.00 394 GLU A C 1
ATOM 3043 O O . GLU A 1 394 ? 5.627 5.350 -2.636 1.00 98.00 394 GLU A O 1
ATOM 3048 N N . GLU A 1 395 ? 5.723 6.954 -1.062 1.00 97.62 395 GLU A N 1
ATOM 3049 C CA . GLU A 1 395 ? 4.969 6.193 -0.066 1.00 97.62 395 GLU A CA 1
ATOM 3050 C C . GLU A 1 395 ? 3.461 6.327 -0.281 1.00 97.62 395 GLU A C 1
ATOM 3052 O O . GLU A 1 395 ? 2.955 7.342 -0.778 1.00 97.62 395 GLU A O 1
ATOM 3057 N N . GLY A 1 396 ? 2.752 5.260 0.078 1.00 96.44 396 GLY A N 1
ATOM 3058 C CA . GLY A 1 396 ? 1.326 5.079 -0.151 1.00 96.44 396 GLY A CA 1
ATOM 3059 C C . GLY A 1 396 ? 0.542 4.597 1.068 1.00 96.44 396 GLY A C 1
ATOM 3060 O O . GLY A 1 396 ? -0.602 4.193 0.882 1.00 96.44 396 GLY A O 1
ATOM 3061 N N . THR A 1 397 ? 1.133 4.584 2.270 1.00 95.75 397 THR A N 1
ATOM 3062 C CA . THR A 1 397 ? 0.647 3.871 3.469 1.00 95.75 397 THR A CA 1
ATOM 3063 C C . THR A 1 397 ? -0.848 4.035 3.719 1.00 95.75 397 THR A C 1
ATOM 3065 O O . THR A 1 397 ? -1.563 3.042 3.836 1.00 95.75 397 THR A O 1
ATOM 3068 N N . HIS A 1 398 ? -1.353 5.267 3.702 1.00 97.19 398 HIS A N 1
ATOM 3069 C CA . HIS A 1 398 ? -2.769 5.589 3.906 1.00 97.19 398 HIS A CA 1
ATOM 3070 C C . HIS A 1 398 ? -3.237 6.709 2.962 1.00 97.19 398 HIS A C 1
ATOM 3072 O O . HIS A 1 398 ? -3.989 7.608 3.330 1.00 97.19 398 HIS A O 1
ATOM 3078 N N . GLY A 1 399 ? -2.757 6.669 1.720 1.00 96.44 399 GLY A N 1
ATOM 3079 C CA . GLY A 1 399 ? -2.873 7.766 0.760 1.00 96.44 399 GLY A CA 1
ATOM 3080 C C . GLY A 1 399 ? -1.512 8.103 0.164 1.00 96.44 399 GLY A C 1
ATOM 3081 O O . GLY A 1 399 ? -0.491 7.574 0.593 1.00 96.44 399 GLY A O 1
ATOM 3082 N N . LEU A 1 400 ? -1.487 8.961 -0.853 1.00 97.31 400 LEU A N 1
ATOM 3083 C CA . LEU A 1 400 ? -0.229 9.397 -1.450 1.00 97.31 400 LEU A CA 1
ATOM 3084 C C . LEU A 1 400 ? 0.507 10.345 -0.492 1.00 97.31 400 LEU A C 1
ATOM 3086 O O . LEU A 1 400 ? 0.011 11.434 -0.202 1.00 97.31 400 LEU A O 1
ATOM 3090 N N . MET A 1 401 ? 1.722 9.980 -0.076 1.00 96.25 401 MET A N 1
ATOM 3091 C CA . MET A 1 401 ? 2.556 10.825 0.780 1.00 96.25 401 MET A CA 1
ATOM 3092 C C . MET A 1 401 ? 3.222 11.957 -0.022 1.00 96.25 401 MET A C 1
ATOM 3094 O O . MET A 1 401 ? 4.429 11.969 -0.258 1.00 96.25 401 MET A O 1
ATOM 3098 N N . CYS A 1 402 ? 2.448 12.955 -0.442 1.00 93.44 402 CYS A N 1
ATOM 3099 C CA . CYS A 1 402 ? 2.989 14.191 -1.002 1.00 93.44 402 CYS A CA 1
ATOM 3100 C C . CYS A 1 402 ? 2.132 15.404 -0.641 1.00 93.44 402 CYS A C 1
ATOM 3102 O O . CYS A 1 402 ? 0.927 15.297 -0.417 1.00 93.44 402 CYS A O 1
ATOM 3104 N N . SER A 1 403 ? 2.755 16.584 -0.654 1.00 95.50 403 SER A N 1
ATOM 3105 C CA . SER A 1 403 ? 2.050 17.851 -0.451 1.00 95.50 403 SER A CA 1
ATOM 3106 C C . SER A 1 403 ? 0.876 17.969 -1.434 1.00 95.50 403 SER A C 1
ATOM 3108 O O . SER A 1 403 ? 1.062 17.807 -2.643 1.00 95.50 403 SER A O 1
ATOM 3110 N N . GLY A 1 404 ? -0.333 18.204 -0.923 1.00 95.31 404 GLY A N 1
ATOM 3111 C CA . GLY A 1 404 ? -1.559 18.289 -1.723 1.00 95.31 404 GLY A CA 1
ATOM 3112 C C . GLY A 1 404 ? -2.338 16.977 -1.927 1.00 95.31 404 GLY A C 1
ATOM 3113 O O . GLY A 1 404 ? -3.486 17.066 -2.343 1.00 95.31 404 GLY A O 1
ATOM 3114 N N . GLY A 1 405 ? -1.795 15.796 -1.599 1.00 97.06 405 GLY A N 1
ATOM 3115 C CA . GLY A 1 405 ? -2.515 14.508 -1.685 1.00 97.06 405 GLY A CA 1
ATOM 3116 C C . GLY A 1 405 ? -3.552 14.293 -0.572 1.00 97.06 405 GLY A C 1
ATOM 3117 O O . GLY A 1 405 ? -3.425 14.857 0.509 1.00 97.06 405 GLY A O 1
ATOM 3118 N N . THR A 1 406 ? -4.594 13.495 -0.812 1.00 98.50 406 THR A N 1
ATOM 3119 C CA . THR A 1 406 ? -5.632 13.221 0.209 1.00 98.50 406 THR A CA 1
ATOM 3120 C C . THR A 1 406 ? -5.084 12.373 1.362 1.00 98.50 406 THR A C 1
ATOM 3122 O O . THR A 1 406 ? -4.467 11.338 1.105 1.00 98.50 406 THR A O 1
ATOM 3125 N N . ILE A 1 407 ? -5.354 12.764 2.616 1.00 98.44 407 ILE A N 1
ATOM 3126 C CA . ILE A 1 407 ? -4.868 12.060 3.815 1.00 98.44 407 ILE A CA 1
ATOM 3127 C C . ILE A 1 407 ? -6.011 11.259 4.459 1.00 98.44 407 ILE A C 1
ATOM 3129 O O . ILE A 1 407 ? -6.894 11.814 5.120 1.00 98.44 407 ILE A O 1
ATOM 3133 N N . PHE A 1 408 ? -5.993 9.935 4.286 1.00 98.75 408 PHE A N 1
ATOM 3134 C CA . PHE A 1 408 ? -6.990 9.024 4.863 1.00 98.75 408 PHE A CA 1
ATOM 3135 C C . PHE A 1 408 ? -6.607 8.603 6.297 1.00 98.75 408 PHE A C 1
ATOM 3137 O O . PHE A 1 408 ? -5.480 8.864 6.721 1.00 98.75 408 PHE A O 1
ATOM 3144 N N . PRO A 1 409 ? -7.512 7.961 7.065 1.00 98.56 409 PRO A N 1
ATOM 3145 C CA . PRO A 1 409 ? -7.141 7.291 8.315 1.00 98.56 409 PRO A CA 1
ATOM 3146 C C . PRO A 1 409 ? -6.033 6.252 8.107 1.00 98.56 409 PRO A C 1
ATOM 3148 O O . PRO A 1 409 ? -5.919 5.712 7.010 1.00 98.56 409 PRO A O 1
ATOM 3151 N N . GLU A 1 410 ? -5.279 5.910 9.152 1.00 96.31 410 GLU A N 1
ATOM 3152 C CA . GLU A 1 410 ? -4.125 5.000 9.048 1.00 96.31 410 GLU A CA 1
ATOM 3153 C C . GLU A 1 410 ? -4.355 3.631 9.725 1.00 96.31 410 GLU A C 1
ATOM 3155 O O . GLU A 1 410 ? -5.108 3.515 10.697 1.00 96.31 410 GLU A O 1
ATOM 3160 N N . GLY A 1 411 ? -3.739 2.579 9.164 1.00 95.94 411 GLY A N 1
ATOM 3161 C CA . GLY A 1 411 ? -3.673 1.195 9.662 1.00 95.94 411 GLY A CA 1
ATOM 3162 C C . GLY A 1 411 ? -4.909 0.675 10.384 1.00 95.94 411 GLY A C 1
ATOM 3163 O O . GLY A 1 411 ? -5.908 0.342 9.743 1.00 95.94 411 GLY A O 1
ATOM 3164 N N . LEU A 1 412 ? -4.849 0.567 11.717 1.00 98.00 412 LEU A N 1
ATOM 3165 C CA . LEU A 1 412 ? -5.932 0.009 12.539 1.00 98.00 412 LEU A CA 1
ATOM 3166 C C . LEU A 1 412 ? -7.257 0.774 12.402 1.00 98.00 412 LEU A C 1
ATOM 3168 O O . LEU A 1 412 ? -8.315 0.156 12.549 1.00 98.00 412 LEU A O 1
ATOM 3172 N N . ALA A 1 413 ? -7.233 2.064 12.052 1.00 98.50 413 ALA A N 1
ATOM 3173 C CA . ALA A 1 413 ? -8.438 2.823 11.726 1.00 98.50 413 ALA A CA 1
ATOM 3174 C C . ALA A 1 413 ? -9.116 2.266 10.466 1.00 98.50 413 ALA A C 1
ATOM 3176 O O . ALA A 1 413 ? -10.311 1.968 10.470 1.00 98.50 413 ALA A O 1
ATOM 3177 N N . LEU A 1 414 ? -8.334 2.052 9.402 1.00 98.75 414 LEU A N 1
ATOM 3178 C CA . LEU A 1 414 ? -8.811 1.465 8.148 1.00 98.75 414 LEU A CA 1
ATOM 3179 C C . LEU A 1 414 ? -9.208 0.000 8.320 1.00 98.75 414 LEU A C 1
ATOM 3181 O O . LEU A 1 414 ? -10.254 -0.414 7.819 1.00 98.75 414 LEU A O 1
ATOM 3185 N N . GLY A 1 415 ? -8.421 -0.778 9.062 1.00 98.56 415 GLY A N 1
ATOM 3186 C CA . GLY A 1 415 ? -8.756 -2.157 9.406 1.00 98.56 415 GLY A CA 1
ATOM 3187 C C . GLY A 1 415 ? -10.097 -2.237 10.129 1.00 98.56 415 GLY A C 1
ATOM 3188 O O . GLY A 1 415 ? -10.975 -3.009 9.736 1.00 98.56 415 GLY A O 1
ATOM 3189 N N . SER A 1 416 ? -10.309 -1.354 11.107 1.00 98.88 416 SER A N 1
ATOM 3190 C CA . SER A 1 416 ? -11.535 -1.311 11.904 1.00 98.88 416 SER A CA 1
ATOM 3191 C C . SER A 1 416 ? -12.789 -0.971 11.099 1.00 98.88 416 SER A C 1
ATOM 3193 O O . SER A 1 416 ? -13.895 -1.184 11.596 1.00 98.88 416 SER A O 1
ATOM 3195 N N . THR A 1 417 ? -12.659 -0.541 9.837 1.00 98.88 417 THR A N 1
ATOM 3196 C CA . THR A 1 417 ? -13.808 -0.385 8.935 1.00 98.88 417 THR A CA 1
ATOM 3197 C C . THR A 1 417 ? -14.463 -1.716 8.573 1.00 98.88 417 THR A C 1
ATOM 3199 O O . THR A 1 417 ? -15.671 -1.726 8.337 1.00 98.88 417 THR A O 1
ATOM 3202 N N . TRP A 1 418 ? -13.706 -2.823 8.502 1.00 98.81 418 TRP A N 1
ATOM 3203 C CA . TRP A 1 418 ? -14.167 -4.109 7.953 1.00 98.81 418 TRP A CA 1
ATOM 3204 C C . TRP A 1 418 ? -14.890 -3.938 6.603 1.00 98.81 418 TRP A C 1
ATOM 3206 O O . TRP A 1 418 ? -15.952 -4.514 6.361 1.00 98.81 418 TRP A O 1
ATOM 3216 N N . ASN A 1 419 ? -14.345 -3.084 5.729 1.00 98.69 419 ASN A N 1
ATOM 3217 C CA . ASN A 1 419 ? -14.983 -2.691 4.475 1.00 98.69 419 ASN A CA 1
ATOM 3218 C C . ASN A 1 419 ? -13.979 -2.676 3.312 1.00 98.69 419 ASN A C 1
ATOM 3220 O O . ASN A 1 419 ? -13.428 -1.641 2.946 1.00 98.69 419 ASN A O 1
ATOM 3224 N N . MET A 1 420 ? -13.780 -3.837 2.679 1.00 98.38 420 MET A N 1
ATOM 3225 C CA . MET A 1 420 ? -12.838 -3.990 1.557 1.00 98.38 420 MET A CA 1
ATOM 3226 C C . MET A 1 420 ? -13.191 -3.113 0.350 1.00 98.38 420 MET A C 1
ATOM 3228 O O . MET A 1 420 ? -12.304 -2.728 -0.407 1.00 98.38 420 MET A O 1
ATOM 3232 N N . LYS A 1 421 ? -14.467 -2.748 0.162 1.00 98.44 421 LYS A N 1
ATOM 3233 C CA . LYS A 1 421 ? -14.844 -1.802 -0.893 1.00 98.44 421 LYS A CA 1
ATOM 3234 C C . LYS A 1 421 ? -14.283 -0.410 -0.586 1.00 98.44 421 LYS A C 1
ATOM 3236 O O . LYS A 1 421 ? -13.717 0.214 -1.473 1.00 98.44 421 LYS A O 1
ATOM 3241 N N . LEU A 1 422 ? -14.403 0.048 0.658 1.00 98.75 422 LEU A N 1
ATOM 3242 C CA . LEU A 1 422 ? -13.879 1.350 1.064 1.00 98.75 422 LEU A CA 1
ATOM 3243 C C . LEU A 1 422 ? -12.351 1.395 0.959 1.00 98.75 422 LEU A C 1
ATOM 3245 O O . LEU A 1 422 ? -11.809 2.360 0.435 1.00 98.75 422 LEU A O 1
ATOM 3249 N N . ILE A 1 423 ? -11.667 0.313 1.342 1.00 98.75 423 ILE A N 1
ATOM 3250 C CA . ILE A 1 423 ? -10.225 0.150 1.100 1.00 98.75 423 ILE A CA 1
ATOM 3251 C C . ILE A 1 423 ? -9.902 0.248 -0.400 1.00 98.75 423 ILE A C 1
ATOM 3253 O O . ILE A 1 423 ? -8.978 0.956 -0.793 1.00 98.75 423 ILE A O 1
ATOM 3257 N N . ASN A 1 424 ? -10.677 -0.418 -1.263 1.00 98.81 424 ASN A N 1
ATOM 3258 C CA . ASN A 1 424 ? -10.489 -0.334 -2.713 1.00 98.81 424 ASN A CA 1
ATOM 3259 C C . ASN A 1 424 ? -10.649 1.101 -3.247 1.00 98.81 424 ASN A C 1
ATOM 3261 O O . ASN A 1 424 ? -9.844 1.527 -4.077 1.00 98.81 424 ASN A O 1
ATOM 3265 N N . ASP A 1 425 ? -11.646 1.840 -2.756 1.00 98.81 425 ASP A N 1
ATOM 3266 C CA . ASP A 1 425 ? -11.895 3.231 -3.145 1.00 98.81 425 ASP A CA 1
ATOM 3267 C C . ASP A 1 425 ? -10.707 4.131 -2.733 1.00 98.81 425 ASP A C 1
ATOM 3269 O O . ASP A 1 425 ? -10.189 4.880 -3.565 1.00 98.81 425 ASP A O 1
ATOM 3273 N N . ILE A 1 426 ? -10.203 3.989 -1.497 1.00 98.88 426 ILE A N 1
ATOM 3274 C CA . ILE A 1 426 ? -9.039 4.731 -0.967 1.00 98.88 426 ILE A CA 1
ATOM 3275 C C . ILE A 1 426 ? -7.806 4.532 -1.850 1.00 98.88 426 ILE A C 1
ATOM 3277 O O . ILE A 1 426 ? -7.216 5.497 -2.337 1.00 98.88 426 ILE A O 1
ATOM 3281 N N . TYR A 1 427 ? -7.422 3.282 -2.105 1.00 98.81 427 TYR A N 1
ATOM 3282 C CA . TYR A 1 427 ? -6.197 3.010 -2.857 1.00 98.81 427 TYR A CA 1
ATOM 3283 C C . TYR A 1 427 ? -6.348 3.241 -4.365 1.00 98.81 427 TYR A C 1
ATOM 3285 O O . TYR A 1 427 ? -5.355 3.491 -5.049 1.00 98.81 427 TYR A O 1
ATOM 3293 N N . THR A 1 428 ? -7.579 3.245 -4.887 1.00 98.81 428 THR A N 1
ATOM 3294 C CA . THR A 1 428 ? -7.857 3.730 -6.245 1.00 98.81 428 THR A CA 1
ATOM 3295 C C . THR A 1 428 ? -7.614 5.236 -6.339 1.00 98.81 428 THR A C 1
ATOM 3297 O O . THR A 1 428 ? -7.009 5.694 -7.309 1.00 98.81 428 THR A O 1
ATOM 3300 N N . ILE A 1 429 ? -8.032 6.009 -5.329 1.00 98.88 429 ILE A N 1
ATOM 3301 C CA . ILE A 1 429 ? -7.736 7.444 -5.248 1.00 98.88 429 ILE A CA 1
ATOM 3302 C C . ILE A 1 429 ? -6.226 7.665 -5.121 1.00 98.88 429 ILE A C 1
ATOM 3304 O O . ILE A 1 429 ? -5.675 8.423 -5.914 1.00 98.88 429 ILE A O 1
ATOM 3308 N N . ALA A 1 430 ? -5.547 6.963 -4.208 1.00 98.75 430 ALA A N 1
ATOM 3309 C CA . ALA A 1 430 ? -4.103 7.099 -4.013 1.00 98.75 430 ALA A CA 1
ATOM 3310 C C . ALA A 1 430 ? -3.313 6.835 -5.310 1.00 98.75 430 ALA A C 1
ATOM 3312 O O . ALA A 1 430 ? -2.461 7.637 -5.694 1.00 98.75 430 ALA A O 1
ATOM 3313 N N . ALA A 1 431 ? -3.636 5.758 -6.037 1.00 98.81 431 ALA A N 1
ATOM 3314 C CA . ALA A 1 431 ? -2.989 5.440 -7.310 1.00 98.81 431 ALA A CA 1
ATOM 3315 C C . ALA A 1 431 ? -3.289 6.473 -8.408 1.00 98.81 431 ALA A C 1
ATOM 3317 O O . ALA A 1 431 ? -2.385 6.851 -9.156 1.00 98.81 431 ALA A O 1
ATOM 3318 N N . ARG A 1 432 ? -4.528 6.980 -8.478 1.00 98.75 432 ARG A N 1
ATOM 3319 C CA . ARG A 1 432 ? -4.915 8.041 -9.418 1.00 98.75 432 ARG A CA 1
ATOM 3320 C C . ARG A 1 432 ? -4.145 9.331 -9.152 1.00 98.75 432 ARG A C 1
ATOM 3322 O O . ARG A 1 432 ? -3.602 9.904 -10.095 1.00 98.75 432 ARG A O 1
ATOM 3329 N N . GLU A 1 433 ? -4.099 9.780 -7.899 1.00 98.69 433 GLU A N 1
ATOM 3330 C CA . GLU A 1 433 ? -3.369 10.988 -7.498 1.00 98.69 433 GLU A CA 1
ATOM 3331 C C . GLU A 1 433 ? -1.876 10.832 -7.821 1.00 98.69 433 GLU A C 1
ATOM 3333 O O . GLU A 1 433 ? -1.314 11.673 -8.527 1.00 98.69 433 GLU A O 1
ATOM 3338 N N . ALA A 1 434 ? -1.275 9.694 -7.454 1.00 98.69 434 ALA A N 1
ATOM 3339 C CA . ALA A 1 434 ? 0.136 9.396 -7.703 1.00 98.69 434 ALA A CA 1
ATOM 3340 C C . ALA A 1 434 ? 0.474 9.377 -9.199 1.00 98.69 434 ALA A C 1
ATOM 3342 O O . ALA A 1 434 ? 1.372 10.091 -9.662 1.00 98.69 434 ALA A O 1
ATOM 3343 N N . ARG A 1 435 ? -0.273 8.598 -9.991 1.00 98.56 435 ARG A N 1
ATOM 3344 C CA . ARG A 1 435 ? -0.004 8.462 -11.426 1.00 98.56 435 ARG A CA 1
ATOM 3345 C C . ARG A 1 435 ? -0.182 9.780 -12.166 1.00 98.56 435 ARG A C 1
ATOM 3347 O O . ARG A 1 435 ? 0.580 10.054 -13.091 1.00 98.56 435 ARG A O 1
ATOM 3354 N N . SER A 1 436 ? -1.129 10.615 -11.736 1.00 98.44 436 SER A N 1
ATOM 3355 C CA . SER A 1 436 ? -1.404 11.901 -12.378 1.00 98.44 436 SER A CA 1
ATOM 3356 C C . SER A 1 436 ? -0.235 12.890 -12.301 1.00 98.44 436 SER A C 1
ATOM 3358 O O . SER A 1 436 ? -0.049 13.669 -13.233 1.00 98.44 436 SER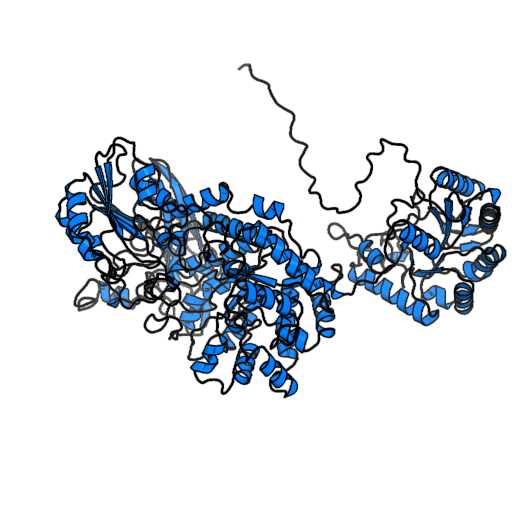 A O 1
ATOM 3360 N N . VAL A 1 437 ? 0.596 12.823 -11.252 1.00 98.19 437 VAL A N 1
ATOM 3361 C CA . VAL A 1 437 ? 1.796 13.667 -11.109 1.00 98.19 437 VAL A CA 1
ATOM 3362 C C . VAL A 1 437 ? 3.070 13.021 -11.658 1.00 98.19 437 VAL A C 1
ATOM 3364 O O . VAL A 1 437 ? 4.112 13.667 -11.679 1.00 98.19 437 VAL A O 1
ATOM 3367 N N . GLY A 1 438 ? 3.009 11.781 -12.152 1.00 98.06 438 GLY A N 1
ATOM 3368 C CA . GLY A 1 438 ? 4.166 11.070 -12.708 1.00 98.06 438 GLY A CA 1
ATOM 3369 C C . GLY A 1 438 ? 4.887 10.156 -11.714 1.00 98.06 438 GLY A C 1
ATOM 3370 O O . GLY A 1 438 ? 6.041 9.793 -11.947 1.00 98.06 438 GLY A O 1
ATOM 3371 N N . ILE A 1 439 ? 4.225 9.769 -10.619 1.00 98.62 439 ILE A N 1
ATOM 3372 C CA . ILE A 1 439 ? 4.678 8.693 -9.729 1.00 98.62 439 ILE A CA 1
ATOM 3373 C C . ILE A 1 439 ? 4.169 7.359 -10.282 1.00 98.62 439 ILE A C 1
ATOM 3375 O O . ILE A 1 439 ? 3.018 7.233 -10.690 1.00 98.62 439 ILE A O 1
ATOM 3379 N N . HIS A 1 440 ? 5.031 6.345 -10.318 1.00 98.69 440 HIS A N 1
ATOM 3380 C CA . HIS A 1 440 ? 4.736 5.073 -10.985 1.00 98.69 440 HIS A CA 1
ATOM 3381 C C . HIS A 1 440 ? 4.590 3.906 -10.015 1.00 98.69 440 HIS A C 1
ATOM 3383 O O . HIS A 1 440 ? 4.050 2.869 -10.398 1.00 98.69 440 HIS A O 1
ATOM 3389 N N . GLN A 1 441 ? 5.079 4.056 -8.786 1.00 98.69 441 GLN A N 1
ATOM 3390 C CA . GLN A 1 441 ? 5.028 3.040 -7.743 1.00 98.69 441 GLN A CA 1
ATOM 3391 C C . GLN A 1 441 ? 4.668 3.707 -6.420 1.00 98.69 441 GLN A C 1
ATOM 3393 O O . GLN A 1 441 ? 5.200 4.778 -6.123 1.00 98.69 441 GLN A O 1
ATOM 3398 N N . ILE A 1 442 ? 3.798 3.066 -5.646 1.00 98.00 442 ILE A N 1
ATOM 3399 C CA . ILE A 1 442 ? 3.542 3.454 -4.260 1.00 98.00 442 ILE A CA 1
ATOM 3400 C C . ILE A 1 442 ? 3.940 2.308 -3.329 1.00 98.00 442 ILE A C 1
ATOM 3402 O O . ILE A 1 442 ? 3.568 1.159 -3.578 1.00 98.00 442 ILE A O 1
ATOM 3406 N N . PHE A 1 443 ? 4.746 2.616 -2.318 1.00 97.31 443 PHE A N 1
ATOM 3407 C CA . PHE A 1 443 ? 5.306 1.666 -1.353 1.00 97.31 443 PHE A CA 1
ATOM 3408 C C . PHE A 1 443 ? 4.761 1.904 0.062 1.00 97.31 443 PHE A C 1
ATOM 3410 O O . PHE A 1 443 ? 3.821 2.678 0.246 1.00 97.31 443 PHE A O 1
ATOM 3417 N N . THR A 1 444 ? 5.269 1.134 1.027 1.00 92.56 444 THR A N 1
ATOM 3418 C CA . THR A 1 444 ? 4.800 1.098 2.425 1.00 92.56 444 THR A CA 1
ATOM 3419 C C . THR A 1 444 ? 3.321 0.731 2.531 1.00 92.56 444 THR A C 1
ATOM 3421 O O . THR A 1 444 ? 2.588 1.113 3.433 1.00 92.56 444 THR A O 1
ATOM 3424 N N . LEU A 1 445 ? 2.870 -0.111 1.597 1.00 96.56 445 LEU A N 1
ATOM 3425 C CA . LEU A 1 445 ? 1.582 -0.788 1.685 1.00 96.56 445 LEU A CA 1
ATOM 3426 C C . LEU A 1 445 ? 1.748 -1.981 2.634 1.00 96.56 445 LEU A C 1
ATOM 3428 O O . LEU A 1 445 ? 2.052 -3.097 2.197 1.00 96.56 445 LEU A O 1
ATOM 3432 N N . VAL A 1 446 ? 1.640 -1.719 3.940 1.00 96.00 446 VAL A N 1
ATOM 3433 C CA . VAL A 1 446 ? 1.964 -2.690 4.993 1.00 96.00 446 VAL A CA 1
ATOM 3434 C C . VAL A 1 446 ? 0.860 -3.730 5.144 1.00 96.00 446 VAL A C 1
ATOM 3436 O O . VAL A 1 446 ? -0.208 -3.465 5.680 1.00 96.00 446 VAL A O 1
ATOM 3439 N N . VAL A 1 447 ? 1.118 -4.952 4.681 1.00 95.69 447 VAL A N 1
ATOM 3440 C CA . VAL A 1 447 ? 0.125 -6.047 4.661 1.00 95.69 447 VAL A CA 1
ATOM 3441 C C . VAL A 1 447 ? 0.422 -7.143 5.678 1.00 95.69 447 VAL A C 1
ATOM 3443 O O . VAL A 1 447 ? -0.143 -8.231 5.610 1.00 95.69 447 VAL A O 1
ATOM 3446 N N . GLU A 1 448 ? 1.335 -6.893 6.607 1.00 92.06 448 GLU A N 1
ATOM 3447 C CA . GLU A 1 448 ? 1.735 -7.872 7.610 1.00 92.06 448 GLU A CA 1
ATOM 3448 C C . GLU A 1 448 ? 0.784 -7.873 8.825 1.00 92.06 448 GLU A C 1
ATOM 3450 O O . GLU A 1 448 ? 0.265 -6.817 9.191 1.00 92.06 448 GLU A O 1
ATOM 3455 N N . PRO A 1 449 ? 0.528 -9.029 9.471 1.00 96.12 449 PRO A N 1
ATOM 3456 C CA . PRO A 1 449 ? -0.276 -9.065 10.690 1.00 96.12 449 PRO A CA 1
ATOM 3457 C C . PRO A 1 449 ? 0.462 -8.503 11.911 1.00 96.12 449 PRO A C 1
ATOM 3459 O O . PRO A 1 449 ? 1.508 -9.020 12.279 1.00 96.12 449 PRO A O 1
ATOM 3462 N N . ASN A 1 450 ? -0.125 -7.537 12.613 1.00 95.69 450 ASN A N 1
ATOM 3463 C CA . ASN A 1 450 ? 0.413 -6.945 13.842 1.00 95.69 450 ASN A CA 1
ATOM 3464 C C . ASN A 1 450 ? 0.415 -7.959 15.004 1.00 95.69 450 ASN A C 1
ATOM 3466 O O . ASN A 1 450 ? -0.647 -8.313 15.519 1.00 95.69 450 ASN A O 1
ATOM 3470 N N . ARG A 1 451 ? 1.590 -8.434 15.445 1.00 94.75 451 ARG A N 1
ATOM 3471 C CA . ARG A 1 451 ? 1.706 -9.485 16.484 1.00 94.75 451 ARG A CA 1
ATOM 3472 C C . ARG A 1 451 ? 2.331 -9.031 17.802 1.00 94.75 451 ARG A C 1
ATOM 3474 O O . ARG A 1 451 ? 2.099 -9.683 18.823 1.00 94.75 451 ARG A O 1
ATOM 3481 N N . ASP A 1 452 ? 3.062 -7.921 17.811 1.00 95.75 452 ASP A N 1
ATOM 3482 C CA . ASP A 1 452 ? 3.548 -7.267 19.024 1.00 95.75 452 ASP A CA 1
ATOM 3483 C C . ASP A 1 452 ? 3.184 -5.773 19.018 1.00 95.75 452 ASP A C 1
ATOM 3485 O O . ASP A 1 452 ? 3.888 -4.983 18.388 1.00 95.75 452 ASP A O 1
ATOM 3489 N N . PRO A 1 453 ? 2.121 -5.351 19.732 1.00 95.38 453 PRO A N 1
ATOM 3490 C CA . PRO A 1 453 ? 1.625 -3.975 19.703 1.00 95.38 453 PRO A CA 1
ATOM 3491 C C . PRO A 1 453 ? 2.610 -2.928 20.251 1.00 95.38 453 PRO A C 1
ATOM 3493 O O . PRO A 1 453 ? 2.350 -1.737 20.111 1.00 95.38 453 PRO A O 1
ATOM 3496 N N . ARG A 1 454 ? 3.735 -3.328 20.863 1.00 96.25 454 ARG A N 1
ATOM 3497 C CA . ARG A 1 454 ? 4.771 -2.398 21.352 1.00 96.25 454 ARG A CA 1
ATOM 3498 C C . ARG A 1 454 ? 5.535 -1.694 20.237 1.00 96.25 454 ARG A C 1
ATOM 3500 O O . ARG A 1 454 ? 6.008 -0.581 20.449 1.00 96.25 454 ARG A O 1
ATOM 3507 N N . LEU A 1 455 ? 5.634 -2.332 19.074 1.00 94.81 455 LEU A N 1
ATOM 3508 C CA . LEU A 1 455 ? 6.317 -1.784 17.909 1.00 94.81 455 LEU A CA 1
ATOM 3509 C C . LEU A 1 455 ? 5.646 -0.478 17.442 1.00 94.81 455 LEU A C 1
ATOM 3511 O O . LEU A 1 455 ? 4.415 -0.388 17.358 1.00 94.81 455 LEU A O 1
ATOM 3515 N N . GLY A 1 456 ? 6.474 0.518 17.116 1.00 93.19 456 GLY A N 1
ATOM 3516 C CA . GLY A 1 456 ? 6.151 1.802 16.476 1.00 93.19 456 GLY A CA 1
ATOM 3517 C C . GLY A 1 456 ? 5.147 1.694 15.335 1.00 93.19 456 GLY A C 1
ATOM 3518 O O . GLY A 1 456 ? 4.100 2.331 15.304 1.00 93.19 456 GLY A O 1
ATOM 3519 N N . ARG A 1 457 ? 5.485 0.799 14.416 1.00 93.19 457 ARG A N 1
ATOM 3520 C CA . ARG A 1 457 ? 4.927 0.687 13.068 1.00 93.19 457 ARG A CA 1
ATOM 3521 C C . ARG A 1 457 ? 3.667 -0.165 12.967 1.00 93.19 457 ARG A C 1
ATOM 3523 O O . ARG A 1 457 ? 3.146 -0.381 11.880 1.00 93.19 457 ARG A O 1
ATOM 3530 N N . ASN A 1 458 ? 3.117 -0.624 14.096 1.00 89.69 458 ASN A N 1
ATOM 3531 C CA . ASN A 1 458 ? 1.804 -1.279 14.077 1.00 89.69 458 ASN A CA 1
ATOM 3532 C C . ASN A 1 458 ? 0.699 -0.350 13.562 1.00 89.69 458 ASN A C 1
ATOM 3534 O O . ASN A 1 458 ? -0.315 -0.847 13.076 1.00 89.69 458 ASN A O 1
ATOM 3538 N N . GLN A 1 459 ? 0.903 0.969 13.647 1.00 93.38 459 GLN A N 1
ATOM 3539 C CA . GLN A 1 459 ? -0.021 1.945 13.081 1.00 93.38 459 GLN A CA 1
ATOM 3540 C C . GLN A 1 459 ? -0.134 1.876 11.561 1.00 93.38 459 GLN A C 1
ATOM 3542 O O . GLN A 1 459 ? -1.139 2.325 11.037 1.00 93.38 459 GLN A O 1
ATOM 3547 N N . GLU A 1 460 ? 0.842 1.289 10.868 1.00 95.38 460 GLU A N 1
ATOM 3548 C CA . GLU A 1 460 ? 0.835 1.143 9.410 1.00 95.38 460 GLU A CA 1
ATOM 3549 C C . GLU A 1 460 ? 0.049 -0.110 8.983 1.00 95.38 460 GLU A C 1
ATOM 3551 O O . GLU A 1 460 ? -0.538 -0.156 7.902 1.00 95.38 460 GLU A O 1
ATOM 3556 N N . GLY A 1 461 ? 0.015 -1.133 9.846 1.00 95.06 461 GLY A N 1
ATOM 3557 C CA . GLY A 1 461 ? -0.672 -2.402 9.613 1.00 95.06 461 GLY A CA 1
ATOM 3558 C C . GLY A 1 461 ? -2.162 -2.365 9.966 1.00 95.06 461 GLY A C 1
ATOM 3559 O O . GLY A 1 461 ? -2.623 -1.596 10.809 1.00 95.06 461 GLY A O 1
ATOM 3560 N N . TYR A 1 462 ? -2.945 -3.242 9.336 1.00 97.69 462 TYR A N 1
ATOM 3561 C CA . TYR A 1 462 ? -4.411 -3.186 9.426 1.00 97.69 462 TYR A CA 1
ATOM 3562 C C . TYR A 1 462 ? -5.025 -4.130 10.458 1.00 97.69 462 TYR A C 1
ATOM 3564 O O . TYR A 1 462 ? -6.165 -3.917 10.871 1.00 97.69 462 TYR A O 1
ATOM 3572 N N . SER A 1 463 ? -4.343 -5.214 10.831 1.00 98.25 463 SER A N 1
ATOM 3573 C CA . SER A 1 463 ? -4.922 -6.262 11.676 1.00 98.25 463 SER A CA 1
ATOM 3574 C C . SER A 1 463 ? -3.862 -7.183 12.278 1.00 98.25 463 SER A C 1
ATOM 3576 O O . SER A 1 463 ? -2.769 -7.284 11.743 1.00 98.25 463 SER A O 1
ATOM 3578 N N . GLU A 1 464 ? -4.196 -7.905 13.351 1.00 98.25 464 GLU A N 1
ATOM 3579 C CA . GLU A 1 464 ? -3.416 -9.058 13.841 1.00 98.25 464 GLU A CA 1
ATOM 3580 C C . GLU A 1 464 ? -3.698 -10.373 13.087 1.00 98.25 464 GLU A C 1
ATOM 3582 O O . GLU A 1 464 ? -3.051 -11.393 13.347 1.00 98.25 464 GLU A O 1
ATOM 3587 N N . ASP A 1 465 ? -4.681 -10.382 12.180 1.00 98.56 465 ASP A N 1
ATOM 3588 C CA . ASP A 1 465 ? -5.188 -11.594 11.541 1.00 98.56 465 ASP A CA 1
ATOM 3589 C C . ASP A 1 465 ? -4.585 -11.861 10.141 1.00 98.56 465 ASP A C 1
ATOM 3591 O O . ASP A 1 465 ? -4.728 -11.029 9.239 1.00 98.56 465 ASP A O 1
ATOM 3595 N N . PRO A 1 466 ? -3.974 -13.042 9.899 1.00 97.75 466 PRO A N 1
ATOM 3596 C CA . PRO A 1 466 ? -3.387 -13.389 8.601 1.00 97.75 466 PRO A CA 1
ATOM 3597 C C . PRO A 1 466 ? -4.375 -13.405 7.428 1.00 97.75 466 PRO A C 1
ATOM 3599 O O . PRO A 1 466 ? -4.023 -12.988 6.320 1.00 97.75 466 PRO A O 1
ATOM 3602 N N . TRP A 1 467 ? -5.608 -13.877 7.638 1.00 98.38 467 TRP A N 1
ATOM 3603 C CA . TRP A 1 467 ? -6.609 -13.954 6.571 1.00 98.38 467 TRP A CA 1
ATOM 3604 C C . TRP A 1 467 ? -7.121 -12.556 6.203 1.00 98.38 467 TRP A C 1
ATOM 3606 O O . TRP A 1 467 ? -7.180 -12.207 5.021 1.00 98.38 467 TRP A O 1
ATOM 3616 N N . PHE A 1 468 ? -7.396 -11.711 7.199 1.00 98.75 468 PHE A N 1
ATOM 3617 C CA . PHE A 1 468 ? -7.786 -10.317 7.002 1.00 98.75 468 PHE A CA 1
ATOM 3618 C C . PHE A 1 468 ? -6.704 -9.551 6.238 1.00 98.75 468 PHE A C 1
ATOM 3620 O O . PHE A 1 468 ? -6.994 -8.916 5.222 1.00 98.75 468 PHE A O 1
ATOM 3627 N N . CYS A 1 469 ? -5.444 -9.670 6.663 1.00 98.56 469 CYS A N 1
ATOM 3628 C CA . CYS A 1 469 ? -4.310 -9.060 5.973 1.00 98.56 469 CYS A CA 1
ATOM 3629 C C . CYS A 1 469 ? -4.142 -9.585 4.535 1.00 98.56 469 CYS A C 1
ATOM 3631 O O . CYS A 1 469 ? -3.800 -8.821 3.633 1.00 98.56 469 CYS A O 1
ATOM 3633 N N . SER A 1 470 ? -4.478 -10.852 4.273 1.00 98.56 470 SER A N 1
ATOM 3634 C CA . SER A 1 470 ? -4.515 -11.401 2.909 1.00 98.56 470 SER A CA 1
ATOM 3635 C C . SER A 1 470 ? -5.582 -10.744 2.036 1.00 98.56 470 SER A C 1
ATOM 3637 O O . SER A 1 470 ? -5.333 -10.438 0.865 1.00 98.56 470 SER A O 1
ATOM 3639 N N . MET A 1 471 ? -6.761 -10.468 2.597 1.00 98.56 471 MET A N 1
ATOM 3640 C CA . MET A 1 471 ? -7.809 -9.732 1.889 1.00 98.56 471 MET A CA 1
ATOM 3641 C C . MET A 1 471 ? -7.434 -8.263 1.670 1.00 98.56 471 MET A C 1
ATOM 3643 O O . MET A 1 471 ? -7.710 -7.735 0.590 1.00 98.56 471 MET A O 1
ATOM 3647 N N . MET A 1 472 ? -6.741 -7.629 2.623 1.00 98.62 472 MET A N 1
ATOM 3648 C CA . MET A 1 472 ? -6.169 -6.288 2.446 1.00 98.62 472 MET A CA 1
ATOM 3649 C C . MET A 1 472 ? -5.164 -6.269 1.293 1.00 98.62 472 MET A C 1
ATOM 3651 O O . MET A 1 472 ? -5.348 -5.504 0.349 1.00 98.62 472 MET A O 1
ATOM 3655 N N . ALA A 1 473 ? -4.178 -7.173 1.292 1.00 98.62 473 ALA A N 1
ATOM 3656 C CA . ALA A 1 473 ? -3.180 -7.272 0.227 1.00 98.62 473 ALA A CA 1
ATOM 3657 C C . ALA A 1 473 ? -3.829 -7.424 -1.155 1.00 98.62 473 ALA A C 1
ATOM 3659 O O . ALA A 1 473 ? -3.522 -6.674 -2.081 1.00 98.62 473 ALA A O 1
ATOM 3660 N N . LYS A 1 474 ? -4.793 -8.343 -1.287 1.00 98.62 474 LYS A N 1
ATOM 3661 C CA . LYS A 1 474 ? -5.544 -8.537 -2.534 1.00 98.62 474 LYS A CA 1
ATOM 3662 C C . LYS A 1 474 ? -6.269 -7.267 -2.976 1.00 98.62 474 LYS A C 1
ATOM 3664 O O . LYS A 1 474 ? -6.240 -6.911 -4.154 1.00 98.62 474 LYS A O 1
ATOM 3669 N N . THR A 1 475 ? -6.955 -6.611 -2.046 1.00 98.81 475 THR A N 1
ATOM 3670 C CA . THR A 1 475 ? -7.772 -5.424 -2.316 1.00 98.81 475 THR A CA 1
ATOM 3671 C C . THR A 1 475 ? -6.911 -4.250 -2.763 1.00 98.81 475 THR A C 1
ATOM 3673 O O . THR A 1 475 ? -7.223 -3.622 -3.776 1.00 98.81 475 THR A O 1
ATOM 3676 N N . ILE A 1 476 ? -5.811 -4.003 -2.051 1.00 98.75 476 ILE A N 1
ATOM 3677 C CA . ILE A 1 476 ? -4.863 -2.926 -2.332 1.00 98.75 476 ILE A CA 1
ATOM 3678 C C . ILE A 1 476 ? -4.201 -3.152 -3.692 1.00 98.75 476 ILE A C 1
ATOM 3680 O O . ILE A 1 476 ? -4.259 -2.274 -4.547 1.00 98.75 476 ILE A O 1
ATOM 3684 N N . VAL A 1 477 ? -3.652 -4.342 -3.955 1.00 98.75 477 VAL A N 1
ATOM 3685 C CA . VAL A 1 477 ? -2.984 -4.637 -5.237 1.00 98.75 477 VAL A CA 1
ATOM 3686 C C . VAL A 1 477 ? -3.931 -4.424 -6.421 1.00 98.75 477 VAL A C 1
ATOM 3688 O O . VAL A 1 477 ? -3.557 -3.773 -7.398 1.00 98.75 477 VAL A O 1
ATOM 3691 N N . ASN A 1 478 ? -5.177 -4.895 -6.322 1.00 98.69 478 ASN A N 1
ATOM 3692 C CA . ASN A 1 478 ? -6.174 -4.698 -7.376 1.00 98.69 478 ASN A CA 1
ATOM 3693 C C . ASN A 1 478 ? -6.555 -3.221 -7.568 1.00 98.69 478 ASN A C 1
ATOM 3695 O O . ASN A 1 478 ? -6.744 -2.785 -8.704 1.00 98.69 478 ASN A O 1
ATOM 3699 N N . ALA A 1 479 ? -6.676 -2.450 -6.483 1.00 98.69 479 ALA A N 1
ATOM 3700 C CA . ALA A 1 479 ? -7.000 -1.024 -6.544 1.00 98.69 479 ALA A CA 1
ATOM 3701 C C . ALA A 1 479 ? -5.881 -0.223 -7.225 1.00 98.69 479 ALA A C 1
ATOM 3703 O O . ALA A 1 479 ? -6.133 0.550 -8.155 1.00 98.69 479 ALA A O 1
ATOM 3704 N N . VAL A 1 480 ? -4.647 -0.469 -6.784 1.00 98.75 480 VAL A N 1
ATOM 3705 C CA . VAL A 1 480 ? -3.454 0.289 -7.159 1.00 98.75 480 VAL A CA 1
ATOM 3706 C C . VAL A 1 480 ? -2.983 -0.053 -8.571 1.00 98.75 480 VAL A C 1
ATOM 3708 O O . VAL A 1 480 ? -2.775 0.849 -9.382 1.00 98.75 480 VAL A O 1
ATOM 3711 N N . GLN A 1 481 ? -2.876 -1.347 -8.892 1.00 98.00 481 GLN A N 1
ATOM 3712 C CA . GLN A 1 481 ? -2.331 -1.807 -10.176 1.00 98.00 481 GLN A CA 1
ATOM 3713 C C . GLN A 1 481 ? -3.390 -1.974 -11.265 1.00 98.00 481 GLN A C 1
ATOM 3715 O O . GLN A 1 481 ? -3.083 -1.827 -12.447 1.00 98.00 481 GLN A O 1
ATOM 3720 N N . GLY A 1 482 ? -4.636 -2.282 -10.888 1.00 95.94 482 GLY A N 1
ATOM 3721 C CA . GLY A 1 482 ? -5.675 -2.667 -11.840 1.00 95.94 482 GLY A CA 1
ATOM 3722 C C . GLY A 1 482 ? -5.296 -3.903 -12.668 1.00 95.94 482 GLY A C 1
ATOM 3723 O O . GLY A 1 482 ? -4.378 -4.650 -12.339 1.00 95.94 482 GLY A O 1
ATOM 3724 N N . SER A 1 483 ? -6.013 -4.121 -13.773 1.00 92.88 483 SER A N 1
ATOM 3725 C CA . SER A 1 483 ? -5.683 -5.172 -14.749 1.00 92.88 483 SER A CA 1
ATOM 3726 C C . SER A 1 483 ? -4.625 -4.743 -15.773 1.00 92.88 483 SER A C 1
ATOM 3728 O O . SER A 1 483 ? -4.098 -5.587 -16.494 1.00 92.88 483 SER A O 1
ATOM 3730 N N . ASP A 1 484 ? -4.352 -3.440 -15.871 1.00 94.00 484 ASP A N 1
ATOM 3731 C CA . ASP A 1 484 ? -3.363 -2.839 -16.764 1.00 94.00 484 ASP A CA 1
ATOM 3732 C C . ASP A 1 484 ? -2.614 -1.729 -16.017 1.00 94.00 484 ASP A C 1
ATOM 3734 O O . ASP A 1 484 ? -3.125 -0.624 -15.830 1.00 94.00 484 ASP A O 1
ATOM 3738 N N . VAL A 1 485 ? -1.382 -2.031 -15.605 1.00 96.62 485 VAL A N 1
ATOM 3739 C CA . VAL A 1 485 ? -0.539 -1.110 -14.829 1.00 96.62 485 VAL A CA 1
ATOM 3740 C C . VAL A 1 485 ? -0.019 0.072 -15.663 1.00 96.62 485 VAL A C 1
ATOM 3742 O O . VAL A 1 485 ? 0.524 1.025 -15.109 1.00 96.62 485 VAL A O 1
ATOM 3745 N N . SER A 1 486 ? -0.170 0.040 -16.994 1.00 95.19 486 SER A N 1
ATOM 3746 C CA . SER A 1 486 ? 0.194 1.163 -17.870 1.00 95.19 486 SER A CA 1
ATOM 3747 C C . SER A 1 486 ? -0.869 2.267 -17.913 1.00 95.19 486 SER A C 1
ATOM 3749 O O . SER A 1 486 ? -0.598 3.364 -18.412 1.00 95.19 486 SER A O 1
ATOM 3751 N N . ALA A 1 487 ? -2.063 2.002 -17.374 1.00 95.94 487 ALA A N 1
ATOM 3752 C CA . ALA A 1 487 ? -3.165 2.950 -17.356 1.00 95.94 487 ALA A CA 1
ATOM 3753 C C . ALA A 1 487 ? -2.812 4.250 -16.609 1.00 95.94 487 ALA A C 1
ATOM 3755 O O . ALA A 1 487 ? -2.028 4.282 -15.659 1.00 95.94 487 ALA A O 1
ATOM 3756 N N . ARG A 1 488 ? -3.430 5.355 -17.043 1.00 94.88 488 ARG A N 1
ATOM 3757 C CA . ARG A 1 488 ? -3.129 6.726 -16.579 1.00 94.88 488 ARG A CA 1
ATOM 3758 C C . ARG A 1 488 ? -3.479 7.014 -15.114 1.00 94.88 488 ARG A C 1
ATOM 3760 O O . ARG A 1 488 ? -3.179 8.096 -14.626 1.00 94.88 488 ARG A O 1
ATOM 3767 N N . ASP A 1 489 ? -4.161 6.094 -14.449 1.00 96.81 489 ASP A N 1
ATOM 3768 C CA . ASP A 1 489 ? -4.630 6.179 -13.067 1.00 96.81 489 ASP A CA 1
ATOM 3769 C C . ASP A 1 489 ? -4.158 4.986 -12.216 1.00 96.81 489 ASP A C 1
ATOM 3771 O O . ASP A 1 489 ? -4.686 4.768 -11.127 1.00 96.81 489 ASP A O 1
ATOM 3775 N N . LYS A 1 490 ? -3.185 4.206 -12.714 1.00 98.38 490 LYS A N 1
ATOM 3776 C CA . LYS A 1 490 ? -2.628 3.029 -12.038 1.00 98.38 490 LYS A CA 1
ATOM 3777 C C . LYS A 1 490 ? -1.132 3.162 -11.779 1.00 98.38 490 LYS A C 1
ATOM 3779 O O . LYS A 1 490 ? -0.387 3.793 -12.533 1.00 98.38 490 LYS A O 1
ATOM 3784 N N . THR A 1 491 ? -0.694 2.540 -10.692 1.00 98.56 491 THR A N 1
ATOM 3785 C CA . THR A 1 491 ? 0.706 2.463 -10.263 1.00 98.56 491 THR A CA 1
ATOM 3786 C C . THR A 1 491 ? 1.044 1.032 -9.855 1.00 98.56 491 THR A C 1
ATOM 3788 O O . THR A 1 491 ? 0.184 0.163 -9.766 1.00 98.56 491 THR A O 1
ATOM 3791 N N . VAL A 1 492 ? 2.319 0.744 -9.633 1.00 98.69 492 VAL A N 1
ATOM 3792 C CA . VAL A 1 492 ? 2.754 -0.513 -9.015 1.00 98.69 492 VAL A CA 1
ATOM 3793 C C . VAL A 1 492 ? 2.451 -0.473 -7.521 1.00 98.69 492 VAL A C 1
ATOM 3795 O O . VAL A 1 492 ? 2.775 0.512 -6.857 1.00 98.69 492 VAL A O 1
ATOM 3798 N N . ALA A 1 493 ? 1.899 -1.569 -6.998 1.00 98.50 493 ALA A N 1
ATOM 3799 C CA . ALA A 1 493 ? 1.735 -1.778 -5.566 1.00 98.50 493 ALA A CA 1
ATOM 3800 C C . ALA A 1 493 ? 3.025 -2.370 -4.985 1.00 98.50 493 ALA A C 1
ATOM 3802 O O . ALA A 1 493 ? 3.387 -3.506 -5.307 1.00 98.50 493 ALA A O 1
ATOM 3803 N N . GLY A 1 494 ? 3.711 -1.590 -4.153 1.00 98.12 494 GLY A N 1
ATOM 3804 C CA . GLY A 1 494 ? 4.865 -1.999 -3.362 1.00 98.12 494 GLY A CA 1
ATOM 3805 C C . GLY A 1 494 ? 4.448 -2.453 -1.969 1.00 98.12 494 GLY A C 1
ATOM 3806 O O . GLY A 1 494 ? 4.196 -1.624 -1.098 1.00 98.12 494 GLY A O 1
ATOM 3807 N N . LEU A 1 495 ? 4.356 -3.768 -1.767 1.00 97.88 495 LEU A N 1
ATOM 3808 C CA . LEU A 1 495 ? 3.964 -4.356 -0.486 1.00 97.88 495 LEU A CA 1
ATOM 3809 C C . LEU A 1 495 ? 5.137 -4.356 0.512 1.00 97.88 495 LEU A C 1
ATOM 3811 O O . LEU A 1 495 ? 6.266 -4.698 0.139 1.00 97.88 495 LEU A O 1
ATOM 3815 N N . CYS A 1 496 ? 4.852 -4.031 1.778 1.00 94.88 496 CYS A N 1
ATOM 3816 C CA . CYS A 1 496 ? 5.840 -3.915 2.859 1.00 94.88 496 CYS A CA 1
ATOM 3817 C C . CYS A 1 496 ? 5.444 -4.710 4.131 1.00 94.88 496 CYS A C 1
ATOM 3819 O O . CYS A 1 496 ? 4.263 -4.962 4.360 1.00 94.88 496 CYS A O 1
ATOM 3821 N N . HIS A 1 497 ? 6.380 -5.176 4.967 1.00 93.19 497 HIS A N 1
ATOM 3822 C CA . HIS A 1 497 ? 7.816 -5.379 4.697 1.00 93.19 497 HIS A CA 1
ATOM 3823 C C . HIS A 1 497 ? 8.074 -6.888 4.575 1.00 93.19 497 HIS A C 1
ATOM 3825 O O . HIS A 1 497 ? 7.691 -7.667 5.442 1.00 93.19 497 HIS A O 1
ATOM 3831 N N . TYR A 1 498 ? 8.652 -7.334 3.461 1.00 95.75 498 TYR A N 1
ATOM 3832 C CA . TYR A 1 498 ? 8.699 -8.748 3.102 1.00 95.75 498 TYR A CA 1
ATOM 3833 C C . TYR A 1 498 ? 9.883 -9.499 3.706 1.00 95.75 498 TYR A C 1
ATOM 3835 O O . TYR A 1 498 ? 11.033 -9.170 3.396 1.00 95.75 498 TYR A O 1
ATOM 3843 N N . PRO A 1 499 ? 9.584 -10.621 4.372 1.00 91.50 499 PRO A N 1
ATOM 3844 C CA . PRO A 1 499 ? 8.457 -10.781 5.272 1.00 91.50 499 PRO A CA 1
ATOM 3845 C C . PRO A 1 499 ? 8.953 -10.555 6.692 1.00 91.50 499 PRO A C 1
ATOM 3847 O O . PRO A 1 499 ? 9.971 -11.124 7.083 1.00 91.50 499 PRO A O 1
ATOM 3850 N N . GLY A 1 500 ? 8.200 -9.811 7.487 1.00 79.00 500 GLY A N 1
ATOM 3851 C CA . GLY A 1 500 ? 8.411 -9.810 8.920 1.00 79.00 500 GLY A CA 1
ATOM 3852 C C . GLY A 1 500 ? 8.979 -8.509 9.459 1.00 79.00 500 GLY A C 1
ATOM 3853 O O . GLY A 1 500 ? 10.124 -8.167 9.217 1.00 79.00 500 GLY A O 1
ATOM 3854 N N . GLN A 1 501 ? 8.220 -7.847 10.312 1.00 86.50 501 GLN A N 1
ATOM 3855 C CA . GLN A 1 501 ? 8.708 -6.783 11.191 1.00 86.50 501 GLN A CA 1
ATOM 3856 C C . GLN A 1 501 ? 7.848 -6.621 12.434 1.00 86.50 501 GLN A C 1
ATOM 3858 O O . GLN A 1 501 ? 8.278 -6.010 13.405 1.00 86.50 501 GLN A O 1
ATOM 3863 N N . SER A 1 502 ? 6.654 -7.208 12.419 1.00 88.25 502 SER A N 1
ATOM 3864 C CA . SER A 1 502 ? 5.571 -6.968 13.370 1.00 88.25 502 SER A CA 1
ATOM 3865 C C . SER A 1 502 ? 5.636 -7.806 14.653 1.00 88.25 502 SER A C 1
ATOM 3867 O O . SER A 1 502 ? 4.797 -7.637 15.540 1.00 88.25 502 SER A O 1
ATOM 3869 N N . GLN A 1 503 ? 6.609 -8.720 14.768 1.00 92.81 503 GLN A N 1
ATOM 3870 C CA . GLN A 1 503 ? 6.867 -9.506 15.982 1.00 92.81 503 GLN A CA 1
ATOM 3871 C C . GLN A 1 503 ? 8.360 -9.539 16.354 1.00 92.81 503 GLN A C 1
ATOM 3873 O O . GLN A 1 503 ? 8.945 -10.623 16.481 1.00 92.81 503 GLN A O 1
ATOM 3878 N N . PRO A 1 504 ? 9.017 -8.379 16.509 1.00 92.12 504 PRO A N 1
ATOM 3879 C CA . PRO A 1 504 ? 10.426 -8.366 16.847 1.00 92.12 504 PRO A CA 1
ATOM 3880 C C . PRO A 1 504 ? 10.621 -8.835 18.290 1.00 92.12 504 PRO A C 1
ATOM 3882 O O . PRO A 1 504 ? 9.865 -8.473 19.198 1.00 92.12 504 PRO A O 1
ATOM 3885 N N . SER A 1 505 ? 11.667 -9.622 18.532 1.00 90.06 505 SER A N 1
ATOM 3886 C CA . SER A 1 505 ? 12.034 -10.023 19.888 1.00 90.06 505 SER A CA 1
ATOM 3887 C C . SER A 1 505 ? 12.306 -8.778 20.741 1.00 90.06 505 SER A C 1
ATOM 3889 O O . SER A 1 505 ? 13.079 -7.898 20.367 1.00 90.06 505 SER A O 1
ATOM 3891 N N . GLY A 1 506 ? 11.616 -8.677 21.879 1.00 89.12 506 GLY A N 1
ATOM 3892 C CA . GLY A 1 506 ? 11.679 -7.513 22.768 1.00 89.12 506 GLY A CA 1
ATOM 3893 C C . GLY A 1 506 ? 10.762 -6.339 22.398 1.00 89.12 506 GLY A C 1
ATOM 3894 O O . GLY A 1 506 ? 10.646 -5.428 23.213 1.00 89.12 506 GLY A O 1
ATOM 3895 N N . GLY A 1 507 ? 10.065 -6.378 21.256 1.00 90.69 507 GLY A N 1
ATOM 3896 C CA . GLY A 1 507 ? 9.150 -5.313 20.820 1.00 90.69 507 GLY A CA 1
ATOM 3897 C C . GLY A 1 507 ? 9.844 -4.082 20.225 1.00 90.69 507 GLY A C 1
ATOM 3898 O O . GLY A 1 507 ? 9.219 -3.031 20.156 1.00 90.69 507 GLY A O 1
ATOM 3899 N N . LEU A 1 508 ? 11.121 -4.202 19.843 1.00 91.06 508 LEU A N 1
ATOM 3900 C CA . LEU A 1 508 ? 11.926 -3.117 19.274 1.00 91.06 508 LEU A CA 1
ATOM 3901 C C . LEU A 1 508 ? 12.030 -3.238 17.755 1.00 91.06 508 LEU A C 1
ATOM 3903 O O . LEU A 1 508 ? 12.316 -4.314 17.229 1.00 91.06 508 LEU A O 1
ATOM 3907 N N . GLU A 1 509 ? 11.885 -2.125 17.055 1.00 89.94 509 GLU A N 1
ATOM 3908 C CA . GLU A 1 509 ? 12.096 -2.017 15.622 1.00 89.94 509 GLU A CA 1
ATOM 3909 C C . GLU A 1 509 ? 13.472 -2.571 15.208 1.00 89.94 509 GLU A C 1
ATOM 3911 O O . GLU A 1 509 ? 14.485 -2.406 15.892 1.00 89.94 509 GLU A O 1
ATOM 3916 N N . ARG A 1 510 ? 13.498 -3.276 14.066 1.00 89.94 510 ARG A N 1
ATOM 3917 C CA . ARG A 1 510 ? 14.657 -4.015 13.519 1.00 89.94 510 ARG A CA 1
ATOM 3918 C C . ARG A 1 510 ? 15.133 -5.187 14.385 1.00 89.94 510 ARG A C 1
ATOM 3920 O O . ARG A 1 510 ? 16.097 -5.858 14.012 1.00 89.94 510 ARG A O 1
ATOM 3927 N N . GLY A 1 511 ? 14.476 -5.456 15.514 1.00 91.00 511 GLY A N 1
ATOM 3928 C CA . GLY A 1 511 ? 14.731 -6.634 16.334 1.00 91.00 511 GLY A CA 1
ATOM 3929 C C . GLY A 1 511 ? 14.502 -7.919 15.539 1.00 91.00 511 GLY A C 1
ATOM 3930 O O . GLY A 1 511 ? 13.604 -7.996 14.705 1.00 91.00 511 GLY A O 1
ATOM 3931 N N . ALA A 1 512 ? 15.328 -8.936 15.787 1.00 92.50 512 ALA A N 1
ATOM 3932 C CA . ALA A 1 512 ? 15.201 -10.225 15.114 1.00 92.50 512 ALA A CA 1
ATOM 3933 C C . ALA A 1 512 ? 13.830 -10.865 15.381 1.00 92.50 512 ALA A C 1
ATOM 3935 O O . ALA A 1 512 ? 13.284 -10.752 16.481 1.00 92.50 512 ALA A O 1
ATOM 3936 N N . MET A 1 513 ? 13.309 -11.590 14.395 1.00 93.75 513 MET A N 1
ATOM 3937 C CA . MET A 1 513 ? 12.100 -12.391 14.548 1.00 93.75 513 MET A CA 1
ATOM 3938 C C . MET A 1 513 ? 12.489 -13.830 14.876 1.00 93.75 513 MET A C 1
ATOM 3940 O O . MET A 1 513 ? 12.906 -14.607 14.016 1.00 93.75 513 MET A O 1
ATOM 3944 N N . GLU A 1 514 ? 12.357 -14.188 16.151 1.00 93.12 514 GLU A N 1
ATOM 3945 C CA . GLU A 1 514 ? 12.653 -15.531 16.657 1.00 93.12 514 GLU A CA 1
ATOM 3946 C C . GLU A 1 514 ? 11.449 -16.460 16.457 1.00 93.12 514 GLU A C 1
ATOM 3948 O O . GLU A 1 514 ? 10.739 -16.818 17.397 1.00 93.12 514 GLU A O 1
ATOM 3953 N N . ILE A 1 515 ? 11.196 -16.820 15.199 1.00 94.06 515 ILE A N 1
ATOM 3954 C CA . ILE A 1 515 ? 10.048 -17.636 14.792 1.00 94.06 515 ILE A CA 1
ATOM 3955 C C . ILE A 1 515 ? 10.476 -18.899 14.043 1.00 94.06 515 ILE A C 1
ATOM 3957 O O . ILE A 1 515 ? 11.529 -18.949 13.412 1.00 94.06 515 ILE A O 1
ATOM 3961 N N . SER A 1 516 ? 9.631 -19.931 14.100 1.00 94.62 516 SER A N 1
ATOM 3962 C CA . SER A 1 516 ? 9.804 -21.146 13.295 1.00 94.62 516 SER A CA 1
ATOM 3963 C C . SER A 1 516 ? 9.379 -20.919 11.839 1.00 94.62 516 SER A C 1
ATOM 3965 O O . SER A 1 516 ? 8.540 -20.059 11.566 1.00 94.62 516 SER A O 1
ATOM 3967 N N . GLU A 1 517 ? 9.867 -21.747 10.907 1.00 94.88 517 GLU A N 1
ATOM 3968 C CA . GLU A 1 517 ? 9.390 -21.726 9.513 1.00 94.88 517 GLU A CA 1
ATOM 3969 C C . GLU A 1 517 ? 7.874 -21.963 9.418 1.00 94.88 517 GLU A C 1
ATOM 3971 O O . GLU A 1 517 ? 7.196 -21.342 8.602 1.00 94.88 517 GLU A O 1
ATOM 3976 N N . ARG A 1 518 ? 7.317 -22.813 10.290 1.00 95.69 518 ARG A N 1
ATOM 3977 C CA . ARG A 1 518 ? 5.869 -23.028 10.378 1.00 95.69 518 ARG A CA 1
ATOM 3978 C C . ARG A 1 518 ? 5.130 -21.729 10.673 1.00 95.69 518 ARG A C 1
ATOM 3980 O O . ARG A 1 518 ? 4.229 -21.360 9.932 1.00 95.69 518 ARG A O 1
ATOM 3987 N N . THR A 1 519 ? 5.557 -21.005 11.706 1.00 95.44 519 THR A N 1
ATOM 3988 C CA . THR A 1 519 ? 4.975 -19.706 12.063 1.00 95.44 519 THR A CA 1
ATOM 3989 C C . THR A 1 519 ? 5.137 -18.696 10.928 1.00 95.44 519 THR A C 1
ATOM 3991 O O . THR A 1 519 ? 4.188 -17.986 10.610 1.00 95.44 519 THR A O 1
ATOM 3994 N N . LEU A 1 520 ? 6.302 -18.659 10.272 1.00 96.44 520 LEU A N 1
ATOM 3995 C CA . LEU A 1 520 ? 6.525 -17.818 9.096 1.00 96.44 520 LEU A CA 1
ATOM 3996 C C . LEU A 1 520 ? 5.476 -18.101 8.006 1.00 96.44 520 LEU A C 1
ATOM 3998 O O . LEU A 1 520 ? 4.831 -17.172 7.524 1.00 96.44 520 LEU A O 1
ATOM 4002 N N . ARG A 1 521 ? 5.256 -19.377 7.668 1.00 96.62 521 ARG A N 1
ATOM 4003 C CA . ARG A 1 521 ? 4.328 -19.811 6.611 1.00 96.62 521 ARG A CA 1
ATOM 4004 C C . ARG A 1 521 ? 2.850 -19.652 6.959 1.00 96.62 521 ARG A C 1
ATOM 4006 O O . ARG A 1 521 ? 2.072 -19.304 6.078 1.00 96.62 521 ARG A O 1
ATOM 4013 N N . GLU A 1 522 ? 2.463 -19.901 8.205 1.00 95.50 522 GLU A N 1
ATOM 4014 C CA . GLU A 1 522 ? 1.059 -19.877 8.642 1.00 95.50 522 GLU A CA 1
ATOM 4015 C C . GLU A 1 522 ? 0.587 -18.478 9.061 1.00 95.50 522 GLU A C 1
ATOM 4017 O O . GLU A 1 522 ? -0.599 -18.175 8.953 1.00 95.50 522 GLU A O 1
ATOM 4022 N N . VAL A 1 523 ? 1.494 -17.611 9.525 1.00 95.81 523 VAL A N 1
ATOM 4023 C CA . VAL A 1 523 ? 1.131 -16.296 10.076 1.00 95.81 523 VAL A CA 1
ATOM 4024 C C . VAL A 1 523 ? 1.561 -15.149 9.173 1.00 95.81 523 VAL A C 1
ATOM 4026 O O . VAL A 1 523 ? 0.735 -14.304 8.847 1.00 95.81 523 VAL A O 1
ATOM 4029 N N . PHE A 1 524 ? 2.829 -15.098 8.766 1.00 97.00 524 PHE A N 1
ATOM 4030 C CA . PHE A 1 524 ? 3.394 -13.891 8.149 1.00 97.00 524 PHE A CA 1
ATOM 4031 C C . PHE A 1 524 ? 3.394 -13.925 6.623 1.00 97.00 524 PHE A C 1
ATOM 4033 O O . PHE A 1 524 ? 3.268 -12.878 6.002 1.00 97.00 524 PHE A O 1
ATOM 4040 N N . LEU A 1 525 ? 3.503 -15.108 6.013 1.00 97.50 525 LEU A N 1
ATOM 4041 C CA . LEU A 1 525 ? 3.497 -15.300 4.562 1.00 97.50 525 LEU A CA 1
ATOM 4042 C C . LEU A 1 525 ? 2.124 -15.286 3.850 1.00 97.50 525 LEU A C 1
ATOM 4044 O O . LEU A 1 525 ? 2.125 -14.940 2.664 1.00 97.50 525 LEU A O 1
ATOM 4048 N N . PRO A 1 526 ? 0.967 -15.599 4.476 1.00 97.62 526 PRO A N 1
ATOM 4049 C CA . PRO A 1 526 ? -0.313 -15.650 3.757 1.00 97.62 526 PRO A CA 1
ATOM 4050 C C . PRO A 1 526 ? -0.692 -14.365 2.990 1.00 97.62 526 PRO A C 1
ATOM 4052 O O . PRO A 1 526 ? -1.118 -14.476 1.829 1.00 97.62 526 PRO A O 1
ATOM 4055 N N . PRO A 1 527 ? -0.477 -13.145 3.536 1.00 97.88 527 PRO A N 1
ATOM 4056 C CA . PRO A 1 527 ? -0.770 -11.918 2.798 1.00 97.88 527 PRO A CA 1
ATOM 4057 C C . PRO A 1 527 ? 0.067 -11.745 1.532 1.00 97.88 527 PRO A C 1
ATOM 4059 O O . PRO A 1 527 ? -0.437 -11.281 0.508 1.00 97.88 527 PRO A O 1
ATOM 4062 N N . TRP A 1 528 ? 1.322 -12.185 1.569 1.00 97.81 528 TRP A N 1
ATOM 4063 C CA . TRP A 1 528 ? 2.239 -12.139 0.433 1.00 97.81 528 TRP A CA 1
ATOM 4064 C C . TRP A 1 528 ? 1.884 -13.169 -0.622 1.00 97.81 528 TRP A C 1
ATOM 4066 O O . TRP A 1 528 ? 1.849 -12.838 -1.805 1.00 97.81 528 TRP A O 1
ATOM 4076 N N . GLU A 1 529 ? 1.559 -14.394 -0.201 1.00 97.31 529 GLU A N 1
ATOM 4077 C CA . GLU A 1 529 ? 1.091 -15.432 -1.112 1.00 97.31 529 GLU A CA 1
ATOM 4078 C C . GLU A 1 529 ? -0.135 -14.934 -1.892 1.00 97.31 529 GLU A C 1
ATOM 4080 O O . GLU A 1 529 ? -0.170 -15.010 -3.122 1.00 97.31 529 GLU A O 1
ATOM 4085 N N . THR A 1 530 ? -1.103 -14.337 -1.192 1.00 98.12 530 THR A N 1
ATOM 4086 C CA . THR A 1 530 ? -2.317 -13.788 -1.806 1.00 98.12 530 THR A CA 1
ATOM 4087 C C . THR A 1 530 ? -2.012 -12.584 -2.701 1.00 98.12 530 THR A C 1
ATOM 4089 O O . THR A 1 530 ? -2.440 -12.546 -3.859 1.00 98.12 530 THR A O 1
ATOM 4092 N N . GLY A 1 531 ? -1.253 -11.605 -2.204 1.00 97.94 531 GLY A N 1
ATOM 4093 C CA . GLY A 1 531 ? -0.889 -10.405 -2.958 1.00 97.94 531 GLY A CA 1
ATOM 4094 C C . GLY A 1 531 ? -0.120 -10.725 -4.243 1.00 97.94 531 GLY A C 1
ATOM 4095 O O . GLY A 1 531 ? -0.352 -10.101 -5.276 1.00 97.94 531 GLY A O 1
ATOM 4096 N N . ILE A 1 532 ? 0.745 -11.741 -4.219 1.00 98.06 532 ILE A N 1
ATOM 4097 C CA . ILE A 1 532 ? 1.608 -12.106 -5.347 1.00 98.06 532 ILE A CA 1
ATOM 4098 C C . ILE A 1 532 ? 0.927 -13.109 -6.278 1.00 98.06 532 ILE A C 1
ATOM 4100 O O . ILE A 1 532 ? 0.757 -12.814 -7.459 1.00 98.06 532 ILE A O 1
ATOM 4104 N N . LYS A 1 533 ? 0.527 -14.287 -5.781 1.00 96.38 533 LYS A N 1
ATOM 4105 C CA . LYS A 1 533 ? 0.019 -15.373 -6.639 1.00 96.38 533 LYS A CA 1
ATOM 4106 C C . LYS A 1 533 ? -1.392 -15.104 -7.141 1.00 96.38 533 LYS A C 1
ATOM 4108 O O . LYS A 1 533 ? -1.722 -15.524 -8.246 1.00 96.38 533 LYS A O 1
ATOM 4113 N N . ILE A 1 534 ? -2.222 -14.432 -6.338 1.00 95.81 534 ILE A N 1
ATOM 4114 C CA . ILE A 1 534 ? -3.630 -14.191 -6.677 1.00 95.81 534 ILE A CA 1
ATOM 4115 C C . ILE A 1 534 ? -3.832 -12.796 -7.269 1.00 95.81 534 ILE A C 1
ATOM 4117 O O . ILE A 1 534 ? -4.522 -12.674 -8.278 1.00 95.81 534 ILE A O 1
ATOM 4121 N N . ALA A 1 535 ? -3.255 -11.751 -6.667 1.00 97.81 535 ALA A N 1
ATOM 4122 C CA . ALA A 1 535 ? -3.461 -10.373 -7.126 1.00 97.81 535 ALA A CA 1
ATOM 4123 C C . ALA A 1 535 ? -2.368 -9.849 -8.080 1.00 97.81 535 ALA A C 1
ATOM 4125 O O . ALA A 1 535 ? -2.587 -8.855 -8.768 1.00 97.81 535 ALA A O 1
ATOM 4126 N N . GLY A 1 536 ? -1.212 -10.516 -8.174 1.00 97.56 536 GLY A N 1
ATOM 4127 C CA . GLY A 1 536 ? -0.159 -10.155 -9.126 1.00 97.56 536 GLY A CA 1
ATOM 4128 C C . GLY A 1 536 ? 0.645 -8.910 -8.744 1.00 97.56 536 GLY A C 1
ATOM 4129 O O . GLY A 1 536 ? 1.015 -8.140 -9.631 1.00 97.56 536 GLY A O 1
ATOM 4130 N N . ALA A 1 537 ? 0.911 -8.685 -7.452 1.00 98.31 537 ALA A N 1
ATOM 4131 C CA . ALA A 1 537 ? 1.755 -7.585 -6.979 1.00 98.31 537 ALA A CA 1
ATOM 4132 C C . ALA A 1 537 ? 3.096 -7.526 -7.735 1.00 98.31 537 ALA A C 1
ATOM 4134 O O . ALA A 1 537 ? 3.715 -8.559 -8.017 1.00 98.31 537 ALA A O 1
ATOM 4135 N N . LEU A 1 538 ? 3.547 -6.311 -8.060 1.00 98.50 538 LEU A N 1
ATOM 4136 C CA . LEU A 1 538 ? 4.767 -6.059 -8.837 1.00 98.50 538 LEU A CA 1
ATOM 4137 C C . LEU A 1 538 ? 5.865 -5.328 -8.045 1.00 98.50 538 LEU A C 1
ATOM 4139 O O . LEU A 1 538 ? 6.926 -5.051 -8.608 1.00 98.50 538 LEU A O 1
ATOM 4143 N N . GLY A 1 539 ? 5.654 -5.040 -6.762 1.00 98.19 539 GLY A N 1
ATOM 4144 C CA . GLY A 1 539 ? 6.660 -4.452 -5.881 1.00 98.19 539 GLY A CA 1
ATOM 4145 C C . GLY A 1 539 ? 6.645 -5.099 -4.500 1.00 98.19 539 GLY A C 1
ATOM 4146 O O . GLY A 1 539 ? 5.584 -5.376 -3.944 1.00 98.19 539 GLY A O 1
ATOM 4147 N N . VAL A 1 540 ? 7.836 -5.338 -3.960 1.00 98.19 540 VAL A N 1
ATOM 4148 C CA . VAL A 1 540 ? 8.060 -5.835 -2.602 1.00 98.19 540 VAL A CA 1
ATOM 4149 C C . VAL A 1 540 ? 9.256 -5.094 -2.006 1.00 98.19 540 VAL A C 1
ATOM 4151 O O . VAL A 1 540 ? 10.270 -4.926 -2.682 1.00 98.19 540 VAL A O 1
ATOM 4154 N N . MET A 1 541 ? 9.163 -4.669 -0.748 1.00 98.00 541 MET A N 1
ATOM 4155 C CA . MET A 1 541 ? 10.300 -4.129 0.002 1.00 98.00 541 MET A CA 1
ATOM 4156 C C . MET A 1 541 ? 10.835 -5.184 0.966 1.00 98.00 541 MET A C 1
ATOM 4158 O O . MET A 1 541 ? 10.076 -5.700 1.781 1.00 98.00 541 MET A O 1
ATOM 4162 N N . ALA A 1 542 ? 12.119 -5.525 0.872 1.00 96.44 542 ALA A N 1
ATOM 4163 C CA . ALA A 1 542 ? 12.767 -6.431 1.817 1.00 96.44 542 ALA A CA 1
ATOM 4164 C C . ALA A 1 542 ? 12.947 -5.743 3.176 1.00 96.44 542 ALA A C 1
ATOM 4166 O O . ALA A 1 542 ? 13.447 -4.621 3.217 1.00 96.44 542 ALA A O 1
ATOM 4167 N N . THR A 1 543 ? 12.587 -6.434 4.255 1.00 93.12 543 THR A N 1
ATOM 4168 C CA . THR A 1 543 ? 12.593 -5.905 5.631 1.00 93.12 543 THR A CA 1
ATOM 4169 C C . THR A 1 543 ? 13.959 -5.978 6.333 1.00 93.12 543 THR A C 1
ATOM 4171 O O . THR A 1 543 ? 14.847 -6.715 5.901 1.00 93.12 543 THR A O 1
ATOM 4174 N N . TYR A 1 544 ? 14.137 -5.250 7.442 1.00 92.00 544 TYR A N 1
ATOM 4175 C CA . TYR A 1 544 ? 15.357 -5.278 8.266 1.00 92.00 544 TYR A CA 1
ATOM 4176 C C . TYR A 1 544 ? 15.599 -6.560 9.084 1.00 92.00 544 TYR A C 1
ATOM 4178 O O . TYR A 1 544 ? 16.756 -6.994 9.147 1.00 92.00 544 TYR A O 1
ATOM 4186 N N . PRO A 1 545 ? 14.601 -7.133 9.794 1.00 92.50 545 PRO A N 1
ATOM 4187 C CA . PRO A 1 545 ? 14.849 -8.168 10.786 1.00 92.50 545 PRO A CA 1
ATOM 4188 C C . PRO A 1 545 ? 15.553 -9.402 10.246 1.00 92.50 545 PRO A C 1
ATOM 4190 O O . PRO A 1 545 ? 15.369 -9.841 9.106 1.00 92.50 545 PRO A O 1
ATOM 4193 N N . ALA A 1 546 ? 16.336 -10.002 11.136 1.00 93.62 546 ALA A N 1
ATOM 4194 C CA . ALA A 1 546 ? 16.873 -11.327 10.925 1.00 93.62 546 ALA A CA 1
ATOM 4195 C C . ALA A 1 546 ? 15.837 -12.391 11.281 1.00 93.62 546 ALA A C 1
ATOM 4197 O O . ALA A 1 546 ? 15.283 -12.379 12.382 1.00 93.62 546 ALA A O 1
ATOM 4198 N N . ILE A 1 547 ? 15.640 -13.334 10.365 1.00 94.56 547 ILE A N 1
ATOM 4199 C CA . ILE A 1 547 ? 14.847 -14.547 10.566 1.00 94.56 547 ILE A CA 1
ATOM 4200 C C . ILE A 1 547 ? 15.820 -15.716 10.508 1.00 94.56 547 ILE A C 1
ATOM 4202 O O . ILE A 1 547 ? 16.651 -15.792 9.604 1.00 94.56 547 ILE A O 1
ATOM 4206 N N . ASP A 1 548 ? 15.772 -16.570 11.529 1.00 92.25 548 ASP A N 1
ATOM 4207 C CA . ASP A 1 548 ? 16.780 -17.613 11.756 1.00 92.25 548 ASP A CA 1
ATOM 4208 C C . ASP A 1 548 ? 18.222 -17.058 11.713 1.00 92.25 548 ASP A C 1
ATOM 4210 O O . ASP A 1 548 ? 19.150 -17.644 11.162 1.00 92.25 548 ASP A O 1
ATOM 4214 N N . ARG A 1 549 ? 18.400 -15.862 12.299 1.00 92.12 549 ARG A N 1
ATOM 4215 C CA . ARG A 1 549 ? 19.677 -15.127 12.410 1.00 92.12 549 ARG A CA 1
ATOM 4216 C C . ARG A 1 549 ? 20.281 -14.635 11.089 1.00 92.12 549 ARG A C 1
ATOM 4218 O O . ARG A 1 549 ? 21.407 -14.141 11.102 1.00 92.12 549 ARG A O 1
ATOM 4225 N N . ILE A 1 550 ? 19.541 -14.693 9.984 1.00 94.25 550 ILE A N 1
ATOM 4226 C CA . ILE A 1 550 ? 19.964 -14.149 8.689 1.00 94.25 550 ILE A CA 1
ATOM 4227 C C . ILE A 1 550 ? 19.109 -12.907 8.377 1.00 94.25 550 ILE A C 1
ATOM 4229 O O . ILE A 1 550 ? 17.888 -13.050 8.274 1.00 94.25 550 ILE A O 1
ATOM 4233 N N . PRO A 1 551 ? 19.695 -11.698 8.234 1.00 94.62 551 PRO A N 1
ATOM 4234 C CA . PRO A 1 551 ? 18.951 -10.497 7.854 1.00 94.62 551 PRO A CA 1
ATOM 4235 C C . PRO A 1 551 ? 18.318 -10.688 6.483 1.00 94.62 551 PRO A C 1
ATOM 4237 O O . PRO A 1 551 ? 18.952 -11.223 5.568 1.00 94.62 551 PRO A O 1
ATOM 4240 N N . THR A 1 552 ? 17.076 -10.240 6.333 1.00 95.12 552 THR A N 1
ATOM 4241 C CA . THR A 1 552 ? 16.286 -10.543 5.136 1.00 95.12 552 THR A CA 1
ATOM 4242 C C . THR A 1 552 ? 16.926 -10.010 3.852 1.00 95.12 552 THR A C 1
ATOM 4244 O O . THR A 1 552 ? 16.926 -10.724 2.849 1.00 95.12 552 THR A O 1
ATOM 4247 N N . HIS A 1 553 ? 17.603 -8.850 3.884 1.00 95.75 553 HIS A N 1
ATOM 4248 C CA . HIS A 1 553 ? 18.372 -8.329 2.738 1.00 95.75 553 HIS A CA 1
ATOM 4249 C C . HIS A 1 553 ? 19.450 -9.286 2.210 1.00 95.75 553 HIS A C 1
ATOM 4251 O O . HIS A 1 553 ? 19.795 -9.178 1.041 1.00 95.75 553 HIS A O 1
ATOM 4257 N N . ALA A 1 554 ? 19.966 -10.218 3.020 1.00 95.94 554 ALA A N 1
ATOM 4258 C CA . ALA A 1 554 ? 20.966 -11.218 2.624 1.00 95.94 554 ALA A CA 1
ATOM 4259 C C . ALA A 1 554 ? 20.421 -12.662 2.606 1.00 95.94 554 ALA A C 1
ATOM 4261 O O . ALA A 1 554 ? 21.198 -13.614 2.519 1.00 95.94 554 ALA A O 1
ATOM 4262 N N . ASN A 1 555 ? 19.102 -12.852 2.702 1.00 97.00 555 ASN A N 1
ATOM 4263 C CA . ASN A 1 555 ? 18.502 -14.171 2.877 1.00 97.00 555 ASN A CA 1
ATOM 4264 C C . ASN A 1 555 ? 17.973 -14.756 1.552 1.00 97.00 555 ASN A C 1
ATOM 4266 O O . ASN A 1 555 ? 16.842 -14.493 1.144 1.00 97.00 555 ASN A O 1
ATOM 4270 N N . GLU A 1 556 ? 18.779 -15.592 0.889 1.00 97.31 556 GLU A N 1
ATOM 4271 C CA . GLU A 1 556 ? 18.420 -16.254 -0.380 1.00 97.31 556 GLU A CA 1
ATOM 4272 C C . GLU A 1 556 ? 17.229 -17.220 -0.243 1.00 97.31 556 GLU A C 1
ATOM 4274 O O . GLU A 1 556 ? 16.408 -17.341 -1.157 1.00 97.31 556 GLU A O 1
ATOM 4279 N N . PHE A 1 557 ? 17.079 -17.861 0.920 1.00 97.62 557 PHE A N 1
ATOM 4280 C CA . PHE A 1 557 ? 15.931 -18.725 1.199 1.00 97.62 557 PHE A CA 1
ATOM 4281 C C . PHE A 1 557 ? 14.617 -17.928 1.164 1.00 97.62 557 PHE A C 1
ATOM 4283 O O . PHE A 1 557 ? 13.634 -18.374 0.578 1.00 97.62 557 PHE A O 1
ATOM 4290 N N . ILE A 1 558 ? 14.609 -16.713 1.712 1.00 97.81 558 ILE A N 1
ATOM 4291 C CA . ILE A 1 558 ? 13.421 -15.855 1.731 1.00 97.81 558 ILE A CA 1
ATOM 4292 C C . ILE A 1 558 ? 13.206 -15.139 0.388 1.00 97.81 558 ILE A C 1
ATOM 4294 O O . ILE A 1 558 ? 12.116 -15.220 -0.190 1.00 97.81 558 ILE A O 1
ATOM 4298 N N . LEU A 1 559 ? 14.223 -14.428 -0.113 1.00 98.38 559 LEU A N 1
ATOM 4299 C CA . LEU A 1 559 ? 14.096 -13.525 -1.266 1.00 98.38 559 LEU A CA 1
ATOM 4300 C C . LEU A 1 559 ? 14.158 -14.230 -2.623 1.00 98.38 559 LEU A C 1
ATOM 4302 O O . LEU A 1 559 ? 13.664 -13.680 -3.609 1.00 98.38 559 LEU A O 1
ATOM 4306 N N . THR A 1 560 ? 14.732 -15.432 -2.693 1.00 98.38 560 THR A N 1
ATOM 4307 C CA . THR A 1 560 ? 14.785 -16.220 -3.930 1.00 98.38 560 THR A CA 1
ATOM 4308 C C . THR A 1 560 ? 13.908 -17.457 -3.827 1.00 98.38 560 THR A C 1
ATOM 4310 O O . THR A 1 560 ? 12.914 -17.529 -4.549 1.00 98.38 560 THR A O 1
ATOM 4313 N N . LYS A 1 561 ? 14.194 -18.390 -2.911 1.00 98.38 561 LYS A N 1
ATOM 4314 C CA . LYS A 1 561 ? 13.455 -19.661 -2.859 1.00 98.38 561 LYS A CA 1
ATOM 4315 C C . LYS A 1 561 ? 11.961 -19.446 -2.586 1.00 98.38 561 LYS A C 1
ATOM 4317 O O . LYS A 1 561 ? 11.137 -19.787 -3.428 1.00 98.38 561 LYS A O 1
ATOM 4322 N N . ILE A 1 562 ? 11.586 -18.800 -1.482 1.00 98.06 562 ILE A N 1
ATOM 4323 C CA . ILE A 1 562 ? 10.163 -18.563 -1.184 1.00 98.06 562 ILE A CA 1
ATOM 4324 C C . ILE A 1 562 ? 9.564 -17.543 -2.169 1.00 98.06 562 ILE A C 1
ATOM 4326 O O . ILE A 1 562 ? 8.601 -17.840 -2.875 1.00 98.06 562 ILE A O 1
ATOM 4330 N N . LEU A 1 563 ? 10.139 -16.340 -2.267 1.00 98.56 563 LEU A N 1
ATOM 4331 C CA . LEU A 1 563 ? 9.515 -15.250 -3.026 1.00 98.56 563 LEU A CA 1
ATOM 4332 C C . LEU A 1 563 ? 9.444 -15.512 -4.540 1.00 98.56 563 LEU A C 1
ATOM 4334 O O . LEU A 1 563 ? 8.430 -15.234 -5.185 1.00 98.56 563 LEU A O 1
ATOM 4338 N N . ARG A 1 564 ? 10.536 -15.989 -5.149 1.00 98.06 564 ARG A N 1
ATOM 4339 C CA . ARG A 1 564 ? 10.641 -16.120 -6.611 1.00 98.06 564 ARG A CA 1
ATOM 4340 C C . ARG A 1 564 ? 10.263 -17.511 -7.094 1.00 98.06 564 ARG A C 1
ATOM 4342 O O . ARG A 1 564 ? 9.592 -17.595 -8.121 1.00 98.06 564 ARG A O 1
ATOM 4349 N N . GLU A 1 565 ? 10.680 -18.567 -6.399 1.00 98.25 565 GLU A N 1
ATOM 4350 C CA . GLU A 1 565 ? 10.439 -19.947 -6.842 1.00 98.25 565 GLU A CA 1
ATOM 4351 C C . GLU A 1 565 ? 9.078 -20.467 -6.362 1.00 98.25 565 GLU A C 1
ATOM 4353 O O . GLU A 1 565 ? 8.293 -20.930 -7.187 1.00 98.25 565 GLU A O 1
ATOM 4358 N N . GLU A 1 566 ? 8.751 -20.332 -5.071 1.00 97.31 566 GLU A N 1
ATOM 4359 C CA . GLU A 1 566 ? 7.478 -20.828 -4.519 1.00 97.31 566 GLU A CA 1
ATOM 4360 C C . GLU A 1 566 ? 6.291 -19.899 -4.846 1.00 97.31 566 GLU A C 1
ATOM 4362 O O . GLU A 1 566 ? 5.222 -20.367 -5.252 1.00 97.31 566 GLU A O 1
ATOM 4367 N N . PHE A 1 567 ? 6.456 -18.575 -4.707 1.00 98.00 567 PHE A N 1
ATOM 4368 C CA . PHE A 1 567 ? 5.392 -17.599 -5.002 1.00 98.00 567 PHE A CA 1
ATOM 4369 C C . PHE A 1 567 ? 5.386 -17.096 -6.446 1.00 98.00 567 PHE A C 1
ATOM 4371 O O . PHE A 1 567 ? 4.395 -16.520 -6.892 1.00 98.00 567 PHE A O 1
ATOM 4378 N N . GLY A 1 568 ? 6.460 -17.311 -7.208 1.00 98.06 568 GLY A N 1
ATOM 4379 C CA . GLY A 1 568 ? 6.509 -16.914 -8.614 1.00 98.06 568 GLY A CA 1
ATOM 4380 C C . GLY A 1 568 ? 6.582 -15.401 -8.850 1.00 98.06 568 GLY A C 1
ATOM 4381 O O . GLY A 1 568 ? 6.262 -14.967 -9.958 1.00 98.06 568 GLY A O 1
ATOM 4382 N N . PHE A 1 569 ? 6.995 -14.594 -7.862 1.00 98.62 569 PHE A N 1
ATOM 4383 C CA . PHE A 1 569 ? 6.994 -13.127 -7.939 1.00 98.62 569 PHE A CA 1
ATOM 4384 C C . PHE A 1 569 ? 7.755 -12.599 -9.169 1.00 98.62 569 PHE A C 1
ATOM 4386 O O . PHE A 1 569 ? 8.912 -12.963 -9.408 1.00 98.62 569 PHE A O 1
ATOM 4393 N N . LYS A 1 570 ? 7.123 -11.702 -9.943 1.00 96.75 570 LYS A N 1
ATOM 4394 C CA . LYS A 1 570 ? 7.649 -11.136 -11.210 1.00 96.75 570 LYS A CA 1
ATOM 4395 C C . LYS A 1 570 ? 7.992 -9.640 -11.146 1.00 96.75 570 LYS A C 1
ATOM 4397 O O . LYS A 1 570 ? 8.331 -9.051 -12.172 1.00 96.75 570 LYS A O 1
ATOM 4402 N N . GLY A 1 571 ? 7.861 -9.034 -9.967 1.00 97.75 571 GLY A N 1
ATOM 4403 C CA . GLY A 1 571 ? 8.122 -7.618 -9.716 1.00 97.75 571 GLY A CA 1
ATOM 4404 C C . GLY A 1 571 ? 9.541 -7.315 -9.235 1.00 97.75 571 GLY A C 1
ATOM 4405 O O . GLY A 1 571 ? 10.429 -8.163 -9.364 1.00 97.75 571 GLY A O 1
ATOM 4406 N N . LEU A 1 572 ? 9.737 -6.138 -8.641 1.00 98.62 572 LEU A N 1
ATOM 4407 C CA . LEU A 1 572 ? 11.003 -5.712 -8.033 1.00 98.62 572 LEU A CA 1
ATOM 4408 C C . LEU A 1 572 ? 11.050 -5.953 -6.525 1.00 98.62 572 LEU A C 1
ATOM 4410 O O . LEU A 1 572 ? 10.058 -5.724 -5.834 1.00 98.62 572 LEU A O 1
ATOM 4414 N N . VAL A 1 573 ? 12.222 -6.369 -6.035 1.00 98.62 573 VAL A N 1
ATOM 4415 C CA . VAL A 1 573 ? 12.578 -6.312 -4.610 1.00 98.62 573 VAL A CA 1
ATOM 4416 C C . VAL A 1 573 ? 13.430 -5.070 -4.362 1.00 98.62 573 VAL A C 1
ATOM 4418 O O . VAL A 1 573 ? 14.565 -4.986 -4.841 1.00 98.62 573 VAL A O 1
ATOM 4421 N N . LEU A 1 574 ? 12.881 -4.118 -3.614 1.00 98.06 574 LEU A N 1
ATOM 4422 C CA . LEU A 1 574 ? 13.587 -2.927 -3.142 1.00 98.06 574 LEU A CA 1
ATOM 4423 C C . LEU A 1 574 ? 14.193 -3.184 -1.761 1.00 98.06 574 LEU A C 1
ATOM 4425 O O . LEU A 1 574 ? 13.646 -3.953 -0.967 1.00 98.06 574 LEU A O 1
ATOM 4429 N N . SER A 1 575 ? 15.313 -2.528 -1.462 1.00 96.06 575 SER A N 1
ATOM 4430 C CA . SER A 1 575 ? 15.793 -2.426 -0.085 1.00 96.06 575 SER A CA 1
ATOM 4431 C C . SER A 1 575 ? 14.873 -1.512 0.711 1.00 96.06 575 SER A C 1
ATOM 4433 O O . SER A 1 575 ? 14.205 -0.655 0.142 1.00 96.06 575 SER A O 1
ATOM 4435 N N . GLU A 1 576 ? 14.882 -1.660 2.027 1.00 92.25 576 GLU A N 1
ATOM 4436 C CA . GLU A 1 576 ? 14.370 -0.631 2.928 1.00 92.25 576 GLU A CA 1
ATOM 4437 C C . GLU A 1 576 ? 15.452 0.440 3.172 1.00 92.25 576 GLU A C 1
ATOM 4439 O O . GLU A 1 576 ? 16.603 0.287 2.734 1.00 92.25 576 GLU A O 1
ATOM 4444 N N . GLY A 1 577 ? 15.090 1.530 3.853 1.00 90.38 577 GLY A N 1
ATOM 4445 C CA . GLY A 1 577 ? 15.972 2.657 4.158 1.00 90.38 577 GLY A CA 1
ATOM 4446 C C . GLY A 1 577 ? 17.198 2.266 4.996 1.00 90.38 577 GLY A C 1
ATOM 4447 O O . GLY A 1 577 ? 17.130 2.025 6.200 1.00 90.38 577 GLY A O 1
ATOM 4448 N N . GLY A 1 578 ? 18.372 2.223 4.374 1.00 88.56 578 GLY A N 1
ATOM 4449 C CA . GLY A 1 578 ? 19.605 1.752 5.002 1.00 88.56 578 GLY A CA 1
ATOM 4450 C C . GLY A 1 578 ? 19.601 0.243 5.256 1.00 88.56 578 GLY A C 1
ATOM 4451 O O . GLY A 1 578 ? 20.256 -0.221 6.191 1.00 88.56 578 GLY A O 1
ATOM 4452 N N . GLY A 1 579 ? 18.826 -0.520 4.478 1.00 87.88 579 GLY A N 1
ATOM 4453 C CA . GLY A 1 579 ? 18.676 -1.965 4.631 1.00 87.88 579 GLY A CA 1
ATOM 4454 C C . GLY A 1 579 ? 19.991 -2.731 4.491 1.00 87.88 579 GLY A C 1
ATOM 4455 O O . GLY A 1 579 ? 20.222 -3.683 5.235 1.00 87.88 579 GLY A O 1
ATOM 4456 N N . LEU A 1 580 ? 20.915 -2.296 3.625 1.00 88.94 580 LEU A N 1
ATOM 4457 C CA . LEU A 1 580 ? 22.211 -2.970 3.475 1.00 88.94 580 LEU A CA 1
ATOM 4458 C C . LEU A 1 580 ? 23.087 -2.790 4.724 1.00 88.94 580 LEU A C 1
ATOM 4460 O O . LEU A 1 580 ? 23.888 -3.672 5.043 1.00 88.94 580 LEU A O 1
ATOM 4464 N N . ASN A 1 581 ? 22.904 -1.709 5.490 1.00 87.25 581 ASN A N 1
ATOM 4465 C CA . ASN A 1 581 ? 23.605 -1.529 6.763 1.00 87.25 581 ASN A CA 1
ATOM 4466 C C . ASN A 1 581 ? 23.314 -2.647 7.773 1.00 87.25 581 ASN A C 1
ATOM 4468 O O . ASN A 1 581 ? 24.181 -2.912 8.608 1.00 87.25 581 ASN A O 1
ATOM 4472 N N . THR A 1 582 ? 22.163 -3.331 7.686 1.00 89.06 582 THR A N 1
ATOM 4473 C CA . THR A 1 582 ? 21.836 -4.478 8.559 1.00 89.06 582 THR A CA 1
ATOM 4474 C C . THR A 1 582 ? 22.884 -5.577 8.480 1.00 89.06 582 THR A C 1
ATOM 4476 O O . THR A 1 582 ? 23.388 -6.035 9.502 1.00 89.06 582 THR A O 1
ATOM 4479 N N . ILE A 1 583 ? 23.317 -5.912 7.267 1.00 92.88 583 ILE A N 1
ATOM 4480 C CA . ILE A 1 583 ? 24.353 -6.912 6.998 1.00 92.88 583 ILE A CA 1
ATOM 4481 C C . ILE A 1 583 ? 25.680 -6.495 7.652 1.00 92.88 583 ILE A C 1
ATOM 4483 O O . ILE A 1 583 ? 26.387 -7.320 8.237 1.00 92.88 583 ILE A O 1
ATOM 4487 N N . SER A 1 584 ? 26.000 -5.201 7.585 1.00 88.75 584 SER A N 1
ATOM 4488 C CA . SER A 1 584 ? 27.235 -4.634 8.127 1.00 88.75 584 SER A CA 1
ATOM 4489 C C . SER A 1 584 ? 27.239 -4.603 9.659 1.00 88.75 584 SER A C 1
ATOM 4491 O O . SER A 1 584 ? 28.155 -5.148 10.271 1.00 88.75 584 SER A O 1
ATOM 4493 N N . TYR A 1 585 ? 26.229 -4.009 10.312 1.00 88.69 585 TYR A N 1
ATOM 4494 C CA . TYR A 1 585 ? 26.230 -3.886 11.780 1.00 88.69 585 TYR A CA 1
ATOM 4495 C C . TYR A 1 585 ? 25.964 -5.219 12.494 1.00 88.69 585 TYR A C 1
ATOM 4497 O O . TYR A 1 585 ? 26.328 -5.373 13.660 1.00 88.69 585 TYR A O 1
ATOM 4505 N N . MET A 1 586 ? 25.385 -6.206 11.800 1.00 90.56 586 MET A N 1
ATOM 4506 C CA . MET A 1 586 ? 25.301 -7.592 12.271 1.00 90.56 586 MET A CA 1
ATOM 4507 C C . MET A 1 586 ? 26.603 -8.387 12.066 1.00 90.56 586 MET A C 1
ATOM 4509 O O . MET A 1 586 ? 26.660 -9.565 12.411 1.00 90.56 586 MET A O 1
ATOM 4513 N N . ASN A 1 587 ? 27.667 -7.747 11.566 1.00 92.25 587 ASN A N 1
ATOM 4514 C CA . ASN A 1 587 ? 29.001 -8.319 11.360 1.00 92.25 587 ASN A CA 1
ATOM 4515 C C . ASN A 1 587 ? 29.042 -9.504 10.377 1.00 92.25 587 ASN A C 1
ATOM 4517 O O . ASN A 1 587 ? 29.852 -10.416 10.547 1.00 92.25 587 ASN A O 1
ATOM 4521 N N . LEU A 1 588 ? 28.190 -9.504 9.346 1.00 93.88 588 LEU A N 1
ATOM 4522 C CA . LEU A 1 588 ? 28.213 -10.545 8.310 1.00 93.88 588 LEU A CA 1
ATOM 4523 C C . LEU A 1 588 ? 29.213 -10.240 7.192 1.00 93.88 588 LEU A C 1
ATOM 4525 O O . LEU A 1 588 ? 29.799 -11.165 6.634 1.00 93.88 588 LEU A O 1
ATOM 4529 N N . ALA A 1 589 ? 29.431 -8.961 6.887 1.00 94.56 589 ALA A N 1
ATOM 4530 C CA . ALA A 1 589 ? 30.314 -8.500 5.819 1.00 94.56 589 ALA A CA 1
ATOM 4531 C C . ALA A 1 589 ? 31.467 -7.648 6.369 1.00 94.56 589 ALA A C 1
ATOM 4533 O O . ALA A 1 589 ? 31.296 -6.866 7.303 1.00 94.56 589 ALA A O 1
ATOM 4534 N N . LYS A 1 590 ? 32.656 -7.769 5.767 1.00 93.75 590 LYS A N 1
ATOM 4535 C CA . LYS A 1 590 ? 33.862 -7.021 6.176 1.00 93.75 590 LYS A CA 1
ATOM 4536 C C . LYS A 1 590 ? 33.907 -5.595 5.633 1.00 93.75 590 LYS A C 1
ATOM 4538 O O . LYS A 1 590 ? 34.691 -4.783 6.116 1.00 93.75 590 LYS A O 1
ATOM 4543 N N . ASN A 1 591 ? 33.167 -5.320 4.563 1.00 93.19 591 ASN A N 1
ATOM 4544 C CA . ASN A 1 591 ? 33.125 -4.032 3.875 1.00 93.19 591 ASN A CA 1
ATOM 4545 C C . ASN A 1 591 ? 31.855 -3.928 3.018 1.00 93.19 591 ASN A C 1
ATOM 4547 O O . ASN A 1 591 ? 31.179 -4.925 2.770 1.00 93.19 591 ASN A O 1
ATOM 4551 N N . ALA A 1 592 ? 31.578 -2.724 2.516 1.00 92.00 592 ALA A N 1
ATOM 4552 C CA . ALA A 1 592 ? 30.403 -2.445 1.695 1.00 92.00 592 ALA A CA 1
ATOM 4553 C C . ALA A 1 592 ? 30.320 -3.302 0.417 1.00 92.00 592 ALA A C 1
ATOM 4555 O O . ALA A 1 592 ? 29.225 -3.673 0.003 1.00 92.00 592 ALA A O 1
ATOM 4556 N N . GLY A 1 593 ? 31.459 -3.663 -0.186 1.00 93.38 593 GLY A N 1
ATOM 4557 C CA . GLY A 1 593 ? 31.491 -4.554 -1.346 1.00 93.38 593 GLY A CA 1
ATOM 4558 C C . GLY A 1 593 ? 30.919 -5.939 -1.029 1.00 93.38 593 GLY A C 1
ATOM 4559 O O . GLY A 1 593 ? 30.069 -6.426 -1.769 1.00 93.38 593 GLY A O 1
ATOM 4560 N N . GLU A 1 594 ? 31.329 -6.564 0.079 1.00 95.81 594 GLU A N 1
ATOM 4561 C CA . GLU A 1 594 ? 30.757 -7.852 0.516 1.00 95.81 594 GLU A CA 1
ATOM 4562 C C . GLU A 1 594 ? 29.261 -7.722 0.854 1.00 95.81 594 GLU A C 1
ATOM 4564 O O . GLU A 1 594 ? 28.468 -8.583 0.478 1.00 95.81 594 GLU A O 1
ATOM 4569 N N . THR A 1 595 ? 28.849 -6.612 1.475 1.00 95.56 595 THR A N 1
ATOM 4570 C CA . THR A 1 595 ? 27.434 -6.321 1.749 1.00 95.56 595 THR A CA 1
ATOM 4571 C C . THR A 1 595 ? 26.592 -6.304 0.469 1.00 95.56 595 THR A C 1
ATOM 4573 O O . THR A 1 595 ? 25.553 -6.964 0.393 1.00 95.56 595 THR A O 1
ATOM 4576 N N . GLY A 1 596 ? 27.050 -5.583 -0.559 1.00 95.50 596 GLY A N 1
ATOM 4577 C CA . GLY A 1 596 ? 26.370 -5.515 -1.851 1.00 95.50 596 GLY A CA 1
ATOM 4578 C C . GLY A 1 596 ? 26.312 -6.863 -2.569 1.00 95.50 596 GLY A C 1
ATOM 4579 O O . GLY A 1 596 ? 25.276 -7.221 -3.130 1.00 95.50 596 GLY A O 1
ATOM 4580 N N . GLU A 1 597 ? 27.401 -7.636 -2.514 1.00 96.44 597 GLU A N 1
ATOM 4581 C CA . GLU A 1 597 ? 27.464 -8.995 -3.059 1.00 96.44 597 GLU A CA 1
ATOM 4582 C C . GLU A 1 597 ? 26.408 -9.907 -2.421 1.00 96.44 597 GLU A C 1
ATOM 4584 O O . GLU A 1 597 ? 25.667 -10.574 -3.146 1.00 96.44 597 GLU A O 1
ATOM 4589 N N . PHE A 1 598 ? 26.314 -9.929 -1.088 1.00 97.06 598 PHE A N 1
ATOM 4590 C CA . PHE A 1 598 ? 25.352 -10.775 -0.377 1.00 97.06 598 PHE A CA 1
ATOM 4591 C C . PHE A 1 598 ? 23.914 -10.397 -0.711 1.00 97.06 598 PHE A C 1
ATOM 4593 O O . PHE A 1 598 ? 23.111 -11.277 -1.023 1.00 97.06 598 PHE A O 1
ATOM 4600 N N . ALA A 1 599 ? 23.605 -9.100 -0.723 1.00 97.06 599 ALA A N 1
ATOM 4601 C CA . ALA A 1 599 ? 22.254 -8.642 -1.006 1.00 97.06 599 ALA A CA 1
ATOM 4602 C C . ALA A 1 599 ? 21.818 -8.953 -2.446 1.00 97.06 599 ALA A C 1
ATOM 4604 O O . ALA A 1 599 ? 20.731 -9.488 -2.686 1.00 97.06 599 ALA A O 1
ATOM 4605 N N . LEU A 1 600 ? 22.695 -8.690 -3.422 1.00 97.19 600 LEU A N 1
ATOM 4606 C CA . LEU A 1 600 ? 22.414 -9.011 -4.819 1.00 97.19 600 LEU A CA 1
ATOM 4607 C C . LEU A 1 600 ? 22.291 -10.529 -5.028 1.00 97.19 600 LEU A C 1
ATOM 4609 O O . LEU A 1 600 ? 21.385 -10.968 -5.733 1.00 97.19 600 LEU A O 1
ATOM 4613 N N . LYS A 1 601 ? 23.135 -11.360 -4.401 1.00 97.25 601 LYS A N 1
ATOM 4614 C CA . LYS A 1 601 ? 22.995 -12.827 -4.480 1.00 97.25 601 LYS A CA 1
ATOM 4615 C C . LYS A 1 601 ? 21.657 -13.302 -3.914 1.00 97.25 601 LYS A C 1
ATOM 4617 O O . LYS A 1 601 ? 20.966 -14.050 -4.600 1.00 97.25 601 LYS A O 1
ATOM 4622 N N . ALA A 1 602 ? 21.254 -12.789 -2.750 1.00 97.75 602 ALA A N 1
ATOM 4623 C CA . ALA A 1 602 ? 20.012 -13.173 -2.081 1.00 97.75 602 ALA A CA 1
ATOM 4624 C C . ALA A 1 602 ? 18.753 -12.923 -2.925 1.00 97.75 602 ALA A C 1
ATOM 4626 O O . ALA A 1 602 ? 17.796 -13.690 -2.834 1.00 97.75 602 ALA A O 1
ATOM 4627 N N . GLY A 1 603 ? 18.758 -11.889 -3.772 1.00 97.62 603 GLY A N 1
ATOM 4628 C CA . GLY A 1 603 ? 17.653 -11.595 -4.689 1.00 97.62 603 GLY A CA 1
ATOM 4629 C C . GLY A 1 603 ? 17.164 -10.150 -4.673 1.00 97.62 603 GLY A C 1
ATOM 4630 O O . GLY A 1 603 ? 16.177 -9.864 -5.351 1.00 97.62 603 GLY A O 1
ATOM 4631 N N . LEU A 1 604 ? 17.839 -9.260 -3.938 1.00 97.81 604 LEU A N 1
ATOM 4632 C CA . LEU A 1 604 ? 17.574 -7.824 -3.947 1.00 97.81 604 LEU A CA 1
ATOM 4633 C C . LEU A 1 604 ? 17.862 -7.239 -5.340 1.00 97.81 604 LEU A C 1
ATOM 4635 O O . LEU A 1 604 ? 18.880 -7.571 -5.952 1.00 97.81 604 LEU A O 1
ATOM 4639 N N . ASP A 1 605 ? 16.957 -6.401 -5.852 1.00 98.19 605 ASP A N 1
ATOM 4640 C CA . ASP A 1 605 ? 17.069 -5.826 -7.199 1.00 98.19 605 ASP A CA 1
ATOM 4641 C C . ASP A 1 605 ? 17.483 -4.349 -7.171 1.00 98.19 605 ASP A C 1
ATOM 4643 O O . ASP A 1 605 ? 18.250 -3.915 -8.030 1.00 98.19 605 ASP A O 1
ATOM 4647 N N . VAL A 1 606 ? 16.968 -3.574 -6.209 1.00 97.88 606 VAL A N 1
ATOM 4648 C CA . VAL A 1 606 ? 17.130 -2.114 -6.161 1.00 97.88 606 VAL A CA 1
ATOM 4649 C C . VAL A 1 606 ? 17.544 -1.653 -4.766 1.00 97.88 606 VAL A C 1
ATOM 4651 O O . VAL A 1 606 ? 16.886 -1.985 -3.783 1.00 97.88 606 VAL A O 1
ATOM 4654 N N . GLY A 1 607 ? 18.597 -0.838 -4.689 1.00 96.50 607 GLY A N 1
ATOM 4655 C CA . GLY A 1 607 ? 18.980 -0.110 -3.479 1.00 96.50 607 GLY A CA 1
ATOM 4656 C C . GLY A 1 607 ? 18.349 1.285 -3.433 1.00 96.50 607 GLY A C 1
ATOM 4657 O O . GLY A 1 607 ? 18.420 2.027 -4.420 1.00 96.50 607 GLY A O 1
ATOM 4658 N N . ILE A 1 608 ? 17.764 1.657 -2.288 1.00 95.38 608 ILE A N 1
ATOM 4659 C CA . ILE A 1 608 ? 17.094 2.959 -2.104 1.00 95.38 608 ILE A CA 1
ATOM 4660 C C . ILE A 1 608 ? 17.826 3.938 -1.174 1.00 95.38 608 ILE A C 1
ATOM 4662 O O . ILE A 1 608 ? 17.380 5.068 -1.044 1.00 95.38 608 ILE A O 1
ATOM 4666 N N . SER A 1 609 ? 18.965 3.587 -0.566 1.00 87.75 609 SER A N 1
ATOM 4667 C CA . SER A 1 609 ? 19.623 4.456 0.439 1.00 87.75 609 SER A CA 1
ATOM 4668 C C . SER A 1 609 ? 21.014 4.979 0.082 1.00 87.75 609 SER A C 1
ATOM 4670 O O . SER A 1 609 ? 21.797 5.283 0.971 1.00 87.75 609 SER A O 1
ATOM 4672 N N . TYR A 1 610 ? 21.333 5.128 -1.211 1.00 85.19 610 TYR A N 1
ATOM 4673 C CA . TYR A 1 610 ? 22.666 5.572 -1.664 1.00 85.19 610 TYR A CA 1
ATOM 4674 C C . TYR A 1 610 ? 23.788 4.833 -0.896 1.00 85.19 610 TYR A C 1
ATOM 4676 O O . TYR A 1 610 ? 24.629 5.432 -0.232 1.00 85.19 610 TYR A O 1
ATOM 4684 N N . GLU A 1 611 ? 23.750 3.500 -0.905 1.00 86.69 611 GLU A N 1
ATOM 4685 C CA . GLU A 1 611 ? 24.663 2.679 -0.106 1.00 86.69 611 GLU A CA 1
ATOM 4686 C C . GLU A 1 611 ? 25.832 2.187 -0.964 1.00 86.69 611 GLU A C 1
ATOM 4688 O O . GLU A 1 611 ? 25.637 1.646 -2.055 1.00 86.69 611 GLU A O 1
ATOM 4693 N N . ASP A 1 612 ? 27.054 2.329 -0.439 1.00 87.50 612 ASP A N 1
ATOM 4694 C CA . ASP A 1 612 ? 28.315 2.001 -1.119 1.00 87.50 612 ASP A CA 1
ATOM 4695 C C . ASP A 1 612 ? 28.302 0.618 -1.791 1.00 87.50 612 ASP A C 1
ATOM 4697 O O . ASP A 1 612 ? 28.810 0.443 -2.899 1.00 87.50 612 ASP A O 1
ATOM 4701 N N . GLY A 1 613 ? 27.663 -0.373 -1.163 1.00 90.19 613 GLY A N 1
ATOM 4702 C CA . GLY A 1 613 ? 27.597 -1.734 -1.689 1.00 90.19 613 GLY A CA 1
ATOM 4703 C C . GLY A 1 613 ? 26.933 -1.857 -3.060 1.00 90.19 613 GLY A C 1
ATOM 4704 O O . GLY A 1 613 ? 27.187 -2.838 -3.747 1.00 90.19 613 GLY A O 1
ATOM 4705 N N . TYR A 1 614 ? 26.118 -0.887 -3.482 1.00 93.00 614 TYR A N 1
ATOM 4706 C CA . TYR A 1 614 ? 25.396 -0.896 -4.761 1.00 93.00 614 TYR A CA 1
ATOM 4707 C C . TYR A 1 614 ? 25.928 0.130 -5.774 1.00 93.00 614 TYR A C 1
ATOM 4709 O O . TYR A 1 614 ? 25.339 0.289 -6.841 1.00 93.00 614 TYR A O 1
ATOM 4717 N N . ILE A 1 615 ? 27.048 0.801 -5.486 1.00 93.50 615 ILE A N 1
ATOM 4718 C CA . ILE A 1 615 ? 27.646 1.818 -6.368 1.00 93.50 615 ILE A CA 1
ATOM 4719 C C . ILE A 1 615 ? 29.067 1.429 -6.818 1.00 93.50 615 ILE A C 1
ATOM 4721 O O . ILE A 1 615 ? 29.239 0.444 -7.537 1.00 93.50 615 ILE A O 1
ATOM 4725 N N . LEU A 1 616 ? 30.101 2.191 -6.444 1.00 92.62 616 LEU A N 1
ATOM 4726 C CA . LEU A 1 616 ? 31.484 1.970 -6.881 1.00 92.62 616 LEU A CA 1
ATOM 4727 C C . LEU A 1 616 ? 32.057 0.608 -6.427 1.00 92.62 616 LEU A C 1
ATOM 4729 O O . LEU A 1 616 ? 32.542 -0.124 -7.293 1.00 92.62 616 LEU A O 1
ATOM 4733 N N . PRO A 1 617 ? 31.937 0.186 -5.150 1.00 94.50 617 PRO A N 1
ATOM 4734 C CA . PRO A 1 617 ? 32.298 -1.172 -4.729 1.00 94.50 617 PRO A CA 1
ATOM 4735 C C . PRO A 1 617 ? 31.658 -2.300 -5.549 1.00 94.50 617 PRO A C 1
ATOM 4737 O O . PRO A 1 617 ? 32.294 -3.328 -5.776 1.00 94.50 617 PRO A O 1
ATOM 4740 N N . MET A 1 618 ? 30.427 -2.127 -6.044 1.00 95.69 618 MET A N 1
ATOM 4741 C CA . MET A 1 618 ? 29.797 -3.136 -6.903 1.00 95.69 618 MET A CA 1
ATOM 4742 C C . MET A 1 618 ? 30.514 -3.255 -8.255 1.00 95.69 618 MET A C 1
ATOM 4744 O O . MET A 1 618 ? 30.743 -4.363 -8.740 1.00 95.69 618 MET A O 1
ATOM 4748 N N . ILE A 1 619 ? 30.943 -2.135 -8.845 1.00 95.00 619 ILE A N 1
ATOM 4749 C CA . ILE A 1 619 ? 31.755 -2.145 -10.073 1.00 95.00 619 ILE A CA 1
ATOM 4750 C C . ILE A 1 619 ? 33.068 -2.895 -9.845 1.00 95.00 619 ILE A C 1
ATOM 4752 O O . ILE A 1 619 ? 33.476 -3.696 -10.689 1.00 95.00 619 ILE A O 1
ATOM 4756 N N . GLU A 1 620 ? 33.727 -2.649 -8.714 1.00 95.25 620 GLU A N 1
ATOM 4757 C CA . GLU A 1 620 ? 34.966 -3.335 -8.341 1.00 95.25 620 GLU A CA 1
ATOM 4758 C C . GLU A 1 620 ? 34.745 -4.840 -8.166 1.00 95.25 620 GLU A C 1
ATOM 4760 O O . GLU A 1 620 ? 35.532 -5.638 -8.677 1.00 95.25 620 GLU A O 1
ATOM 4765 N N . ASN A 1 621 ? 33.647 -5.240 -7.521 1.00 96.06 621 ASN A N 1
ATOM 4766 C CA . ASN A 1 621 ? 33.281 -6.643 -7.359 1.00 96.06 621 ASN A CA 1
ATOM 4767 C C . ASN A 1 621 ? 33.034 -7.349 -8.695 1.00 96.06 621 ASN A C 1
ATOM 4769 O O . ASN A 1 621 ? 33.468 -8.491 -8.857 1.00 96.06 621 ASN A O 1
ATOM 4773 N N . VAL A 1 622 ? 32.374 -6.688 -9.651 1.00 97.31 622 VAL A N 1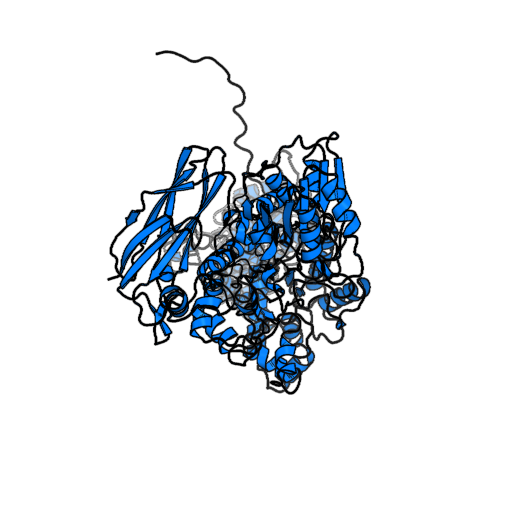
ATOM 4774 C CA . VAL A 1 622 ? 32.136 -7.254 -10.987 1.00 97.31 622 VAL A CA 1
ATOM 4775 C C . VAL A 1 622 ? 33.444 -7.372 -11.766 1.00 97.31 622 VAL A C 1
ATOM 4777 O O . VAL A 1 622 ? 33.768 -8.442 -12.277 1.00 97.31 622 VAL A O 1
ATOM 4780 N N . LYS A 1 623 ? 34.256 -6.307 -11.800 1.00 96.31 623 LYS A N 1
ATOM 4781 C CA . LYS A 1 623 ? 35.568 -6.317 -12.476 1.00 96.31 623 LYS A CA 1
ATOM 4782 C C . LYS A 1 623 ? 36.537 -7.326 -11.851 1.00 96.31 623 LYS A C 1
ATOM 4784 O O . LYS A 1 623 ? 37.346 -7.914 -12.562 1.00 96.31 623 LYS A O 1
ATOM 4789 N N . GLY A 1 624 ? 36.444 -7.538 -10.540 1.00 95.56 624 GLY A N 1
ATOM 4790 C CA . GLY A 1 624 ? 37.221 -8.523 -9.789 1.00 95.56 624 GLY A CA 1
ATOM 4791 C C . GLY A 1 624 ? 36.665 -9.952 -9.827 1.00 95.56 624 GLY A C 1
ATOM 4792 O O . GLY A 1 624 ? 37.280 -10.836 -9.236 1.00 95.56 624 GLY A O 1
ATOM 4793 N N . GLY A 1 625 ? 35.521 -10.192 -10.481 1.00 95.31 625 GLY A N 1
ATOM 4794 C CA . GLY A 1 625 ? 34.908 -11.519 -10.618 1.00 95.31 625 GLY A CA 1
ATOM 4795 C C . GLY A 1 625 ? 34.220 -12.070 -9.361 1.00 95.31 625 GLY A C 1
ATOM 4796 O O . GLY A 1 625 ? 33.885 -13.251 -9.328 1.00 95.31 625 GLY A O 1
ATOM 4797 N N . LYS A 1 626 ? 34.003 -11.248 -8.325 1.00 95.25 626 LYS A N 1
ATOM 4798 C CA . LYS A 1 626 ? 33.267 -11.641 -7.105 1.00 95.25 626 LYS A CA 1
ATOM 4799 C C . LYS A 1 626 ? 31.752 -11.665 -7.321 1.00 95.25 626 LYS A C 1
ATOM 4801 O O . LYS A 1 626 ? 31.052 -12.524 -6.786 1.00 95.25 626 LYS A O 1
ATOM 4806 N N . VAL A 1 627 ? 31.264 -10.729 -8.133 1.00 97.19 627 VAL A N 1
ATOM 4807 C CA . VAL A 1 627 ? 29.879 -10.663 -8.611 1.00 97.19 627 VAL A CA 1
ATOM 4808 C C . VAL A 1 627 ? 29.890 -10.902 -10.114 1.00 97.19 627 VAL A C 1
ATOM 4810 O O . VAL A 1 627 ? 30.684 -10.302 -10.834 1.00 97.19 627 VAL A O 1
ATOM 4813 N N . SER A 1 628 ? 29.032 -11.795 -10.598 1.00 97.75 628 SER A N 1
ATOM 4814 C CA . SER A 1 628 ? 28.950 -12.092 -12.026 1.00 97.75 628 SER A CA 1
ATOM 4815 C C . SER A 1 628 ? 28.087 -11.055 -12.756 1.00 97.75 628 SER A C 1
ATOM 4817 O O . SER A 1 628 ? 27.184 -10.454 -12.165 1.00 97.75 628 SER A O 1
ATOM 4819 N N . MET A 1 629 ? 28.344 -10.847 -14.050 1.00 97.62 629 MET A N 1
ATOM 4820 C CA . MET A 1 629 ? 27.552 -9.915 -14.860 1.00 97.62 629 MET A CA 1
ATOM 4821 C C . MET A 1 629 ? 26.085 -10.354 -14.950 1.00 97.62 629 MET A C 1
ATOM 4823 O O . MET A 1 629 ? 25.186 -9.522 -14.980 1.00 97.62 629 MET A O 1
ATOM 4827 N N . GLU A 1 630 ? 25.832 -11.662 -14.911 1.00 97.94 630 GLU A N 1
ATOM 4828 C CA . GLU A 1 630 ? 24.498 -12.258 -14.959 1.00 97.94 630 GLU A CA 1
ATOM 4829 C C . GLU A 1 630 ? 23.632 -11.847 -13.759 1.00 97.94 630 GLU A C 1
ATOM 4831 O O . GLU A 1 630 ? 22.425 -11.669 -13.912 1.00 97.94 630 GLU A O 1
ATOM 4836 N N . LEU A 1 631 ? 24.220 -11.654 -12.570 1.00 97.81 631 LEU A N 1
ATOM 4837 C CA . LEU A 1 631 ? 23.479 -11.178 -11.394 1.00 97.81 631 LEU A CA 1
ATOM 4838 C C . LEU A 1 631 ? 23.035 -9.719 -11.550 1.00 97.81 631 LEU A C 1
ATOM 4840 O O . LEU A 1 631 ? 21.905 -9.380 -11.192 1.00 97.81 631 LEU A O 1
ATOM 4844 N N . ILE A 1 632 ? 23.897 -8.875 -12.123 1.00 98.44 632 ILE A N 1
ATOM 4845 C CA . ILE A 1 632 ? 23.563 -7.486 -12.464 1.00 98.44 632 ILE A CA 1
ATOM 4846 C C . ILE A 1 632 ? 22.475 -7.466 -13.539 1.00 98.44 632 ILE A C 1
ATOM 4848 O O . ILE A 1 632 ? 21.450 -6.802 -13.386 1.00 98.44 632 ILE A O 1
ATOM 4852 N N . ASP A 1 633 ? 22.661 -8.253 -14.594 1.00 98.62 633 ASP A N 1
ATOM 4853 C CA . ASP A 1 633 ? 21.731 -8.363 -15.712 1.00 98.62 633 ASP A CA 1
ATOM 4854 C C . ASP A 1 633 ? 20.358 -8.866 -15.271 1.00 98.62 633 ASP A C 1
ATOM 4856 O O . ASP A 1 633 ? 19.343 -8.360 -15.750 1.00 98.62 633 ASP A O 1
ATOM 4860 N N . ARG A 1 634 ? 20.297 -9.787 -14.305 1.00 98.25 634 ARG A N 1
ATOM 4861 C CA . ARG A 1 634 ? 19.047 -10.248 -13.688 1.00 98.25 634 ARG A CA 1
ATOM 4862 C C . ARG A 1 634 ? 18.284 -9.100 -13.020 1.00 98.25 634 ARG A C 1
ATOM 4864 O O . ARG A 1 634 ? 17.087 -8.959 -13.269 1.00 98.25 634 ARG A O 1
ATOM 4871 N N . ALA A 1 635 ? 18.950 -8.299 -12.184 1.00 98.50 635 ALA A N 1
ATOM 4872 C CA . ALA A 1 635 ? 18.319 -7.167 -11.498 1.00 98.50 635 ALA A CA 1
ATOM 4873 C C . ALA A 1 635 ? 17.850 -6.101 -12.503 1.00 98.50 635 ALA A C 1
ATOM 4875 O O . ALA A 1 635 ? 16.684 -5.704 -12.504 1.00 98.50 635 ALA A O 1
ATOM 4876 N N . VAL A 1 636 ? 18.718 -5.714 -13.444 1.00 98.81 636 VAL A N 1
ATOM 4877 C CA . VAL A 1 636 ? 18.394 -4.717 -14.476 1.00 98.81 636 VAL A CA 1
ATOM 4878 C C . VAL A 1 636 ? 17.270 -5.190 -15.397 1.00 98.81 636 VAL A C 1
ATOM 4880 O O . VAL A 1 636 ? 16.380 -4.404 -15.711 1.00 98.81 636 VAL A O 1
ATOM 4883 N N . THR A 1 637 ? 17.245 -6.469 -15.783 1.00 98.81 637 THR A N 1
ATOM 4884 C CA . THR A 1 637 ? 16.156 -7.055 -16.586 1.00 98.81 637 THR A CA 1
ATOM 4885 C C . THR A 1 637 ? 14.803 -6.815 -15.925 1.00 98.81 637 THR A C 1
ATOM 4887 O O . THR A 1 637 ? 13.891 -6.316 -16.580 1.00 98.81 637 THR A O 1
ATOM 4890 N N . ARG A 1 638 ? 14.676 -7.088 -14.620 1.00 98.69 638 ARG A N 1
ATOM 4891 C CA . ARG A 1 638 ? 13.421 -6.886 -13.874 1.00 98.69 638 ARG A CA 1
ATOM 4892 C C . ARG A 1 638 ? 13.010 -5.409 -13.835 1.00 98.69 638 ARG A C 1
ATOM 4894 O O . ARG A 1 638 ? 11.833 -5.099 -14.016 1.00 98.69 638 ARG A O 1
ATOM 4901 N N . ILE A 1 639 ? 13.975 -4.500 -13.674 1.00 98.81 639 ILE A N 1
ATOM 4902 C CA . ILE A 1 639 ? 13.733 -3.045 -13.661 1.00 98.81 639 ILE A CA 1
ATOM 4903 C C . ILE A 1 639 ? 13.229 -2.575 -15.027 1.00 98.81 639 ILE A C 1
ATOM 4905 O O . ILE A 1 639 ? 12.231 -1.857 -15.116 1.00 98.81 639 ILE A O 1
ATOM 4909 N N . LEU A 1 640 ? 13.886 -3.003 -16.106 1.00 98.81 640 LEU A N 1
ATOM 4910 C CA . LEU A 1 640 ? 13.489 -2.655 -17.468 1.00 98.81 640 LEU A CA 1
ATOM 4911 C C . LEU A 1 640 ? 12.124 -3.250 -17.826 1.00 98.81 640 LEU A C 1
ATOM 4913 O O . LEU A 1 640 ? 11.288 -2.540 -18.381 1.00 98.81 640 LEU A O 1
ATOM 4917 N N . GLU A 1 641 ? 11.860 -4.510 -17.467 1.00 98.50 641 GLU A N 1
ATOM 4918 C CA . GLU A 1 641 ? 10.545 -5.134 -17.645 1.00 98.50 641 GLU A CA 1
ATOM 4919 C C . GLU A 1 641 ? 9.439 -4.309 -16.989 1.00 98.50 641 GLU A C 1
ATOM 4921 O O . GLU A 1 641 ? 8.403 -4.081 -17.613 1.00 98.50 641 GLU A O 1
ATOM 4926 N N . GLN A 1 642 ? 9.648 -3.825 -15.763 1.00 98.62 642 GLN A N 1
ATOM 4927 C CA . GLN A 1 642 ? 8.654 -2.998 -15.086 1.00 98.62 642 GLN A CA 1
ATOM 4928 C C . GLN A 1 642 ? 8.444 -1.652 -15.786 1.00 98.62 642 GLN A C 1
ATOM 4930 O O . GLN A 1 642 ? 7.299 -1.255 -15.998 1.00 98.62 642 GLN A O 1
ATOM 4935 N N . LYS A 1 643 ? 9.518 -0.987 -16.232 1.00 98.75 643 LYS A N 1
ATOM 4936 C CA . LYS A 1 643 ? 9.423 0.261 -17.013 1.00 98.75 643 LYS A CA 1
ATOM 4937 C C . LYS A 1 643 ? 8.655 0.072 -18.326 1.00 98.75 643 LYS A C 1
ATOM 4939 O O . LYS A 1 643 ? 7.855 0.934 -18.689 1.00 98.75 643 LYS A O 1
ATOM 4944 N N . PHE A 1 644 ? 8.848 -1.056 -19.013 1.00 98.00 644 PHE A N 1
ATOM 4945 C CA . PHE A 1 644 ? 8.061 -1.402 -20.201 1.00 98.00 644 PHE A CA 1
ATOM 4946 C C . PHE A 1 644 ? 6.603 -1.735 -19.863 1.00 98.00 644 PHE A C 1
ATOM 4948 O O . PHE A 1 644 ? 5.712 -1.260 -20.558 1.00 98.00 644 PHE A O 1
ATOM 4955 N N . ARG A 1 645 ? 6.332 -2.500 -18.792 1.00 95.88 645 ARG A N 1
ATOM 4956 C CA . ARG A 1 645 ? 4.957 -2.800 -18.332 1.00 95.88 645 ARG A CA 1
ATOM 4957 C C . ARG A 1 645 ? 4.170 -1.531 -18.004 1.00 95.88 645 ARG A C 1
ATOM 4959 O O . ARG A 1 645 ? 2.979 -1.480 -18.260 1.00 95.88 645 ARG A O 1
ATOM 4966 N N . LEU A 1 646 ? 4.842 -0.515 -17.468 1.00 97.94 646 LEU A N 1
ATOM 4967 C CA . LEU A 1 646 ? 4.268 0.794 -17.148 1.00 97.94 646 LEU A CA 1
ATOM 4968 C C . LEU A 1 646 ? 4.066 1.703 -18.373 1.00 97.94 646 LEU A C 1
ATOM 4970 O O . LEU A 1 646 ? 3.521 2.798 -18.215 1.00 97.94 646 LEU A O 1
ATOM 4974 N N . GLY A 1 647 ? 4.522 1.283 -19.559 1.00 95.94 647 GLY A N 1
ATOM 4975 C CA . GLY A 1 647 ? 4.430 2.048 -20.804 1.00 95.94 647 GLY A CA 1
ATOM 4976 C C . GLY A 1 647 ? 5.348 3.271 -20.864 1.00 95.94 647 GLY A C 1
ATOM 4977 O O . GLY A 1 647 ? 5.086 4.186 -21.640 1.00 95.94 647 GLY A O 1
ATOM 4978 N N . LEU A 1 648 ? 6.408 3.336 -20.045 1.00 97.69 648 LEU A N 1
ATOM 4979 C CA . LEU A 1 648 ? 7.226 4.553 -19.907 1.00 97.69 648 LEU A CA 1
ATOM 4980 C C . LEU A 1 648 ? 8.087 4.856 -21.133 1.00 97.69 648 LEU A C 1
ATOM 4982 O O . LEU A 1 648 ? 8.489 5.997 -21.332 1.00 97.69 648 LEU A O 1
ATOM 4986 N N . PHE A 1 649 ? 8.387 3.854 -21.957 1.00 96.31 649 PHE A N 1
ATOM 4987 C CA . PHE A 1 649 ? 9.109 4.076 -23.210 1.00 96.31 649 PHE A CA 1
ATOM 4988 C C . PHE A 1 649 ? 8.213 4.698 -24.290 1.00 96.31 649 PHE A C 1
ATOM 4990 O O . PHE A 1 649 ? 8.729 5.291 -25.234 1.00 96.31 649 PHE A O 1
ATOM 4997 N N . GLU A 1 650 ? 6.891 4.591 -24.141 1.00 91.56 650 GLU A N 1
ATOM 4998 C CA . GLU A 1 650 ? 5.894 5.143 -25.056 1.00 91.56 650 GLU A CA 1
ATOM 4999 C C . GLU A 1 650 ? 5.320 6.464 -24.532 1.00 91.56 650 GLU A C 1
ATOM 5001 O O . GLU A 1 650 ? 5.261 7.447 -25.266 1.00 91.56 650 GLU A O 1
ATOM 5006 N N . ASN A 1 651 ? 4.921 6.496 -23.256 1.00 93.31 651 ASN A N 1
ATOM 5007 C CA . ASN A 1 651 ? 4.214 7.609 -22.623 1.00 93.31 651 ASN A CA 1
ATOM 5008 C C . ASN A 1 651 ? 4.871 7.995 -21.280 1.00 93.31 651 ASN A C 1
ATOM 5010 O O . ASN A 1 651 ? 4.323 7.706 -20.216 1.00 93.31 651 ASN A O 1
ATOM 5014 N N . PRO A 1 652 ? 6.052 8.643 -21.300 1.00 95.94 652 PRO A N 1
ATOM 5015 C CA . PRO A 1 652 ? 6.791 9.005 -20.086 1.00 95.94 652 PRO A CA 1
ATOM 5016 C C . PRO A 1 652 ? 6.278 10.269 -19.377 1.00 95.94 652 PRO A C 1
ATOM 5018 O O . PRO A 1 652 ? 6.770 10.587 -18.298 1.00 95.94 652 PRO A O 1
ATOM 5021 N N . PHE A 1 653 ? 5.363 11.032 -19.984 1.00 97.56 653 PHE A N 1
ATOM 5022 C CA . PHE A 1 653 ? 4.936 12.350 -19.498 1.00 97.56 653 PHE A CA 1
ATOM 5023 C C . PHE A 1 653 ? 3.487 12.346 -19.014 1.00 97.56 653 PHE A C 1
ATOM 5025 O O . PHE A 1 653 ? 2.663 11.572 -19.497 1.00 97.56 653 PHE A O 1
ATOM 5032 N N . VAL A 1 654 ? 3.172 13.277 -18.114 1.00 98.00 654 VAL A N 1
ATOM 5033 C CA . VAL A 1 654 ? 1.820 13.497 -17.581 1.00 98.00 654 VAL A CA 1
ATOM 5034 C C . VAL A 1 654 ? 1.275 14.878 -17.945 1.00 98.00 654 VAL A C 1
ATOM 5036 O O . VAL A 1 654 ? 2.039 15.811 -18.209 1.00 98.00 654 VAL A O 1
ATOM 5039 N N . ASP A 1 655 ? -0.050 15.022 -17.929 1.00 97.81 655 ASP A N 1
ATOM 5040 C CA . ASP A 1 655 ? -0.742 16.308 -18.057 1.00 97.81 655 ASP A CA 1
ATOM 5041 C C . ASP A 1 655 ? -0.900 16.959 -16.674 1.00 97.81 655 ASP A C 1
ATOM 5043 O O . ASP A 1 655 ? -1.625 16.465 -15.808 1.00 97.81 655 ASP A O 1
ATOM 5047 N N . SER A 1 656 ? -0.225 18.090 -16.469 1.00 97.38 656 SER A N 1
ATOM 5048 C CA . SER A 1 656 ? -0.231 18.797 -15.190 1.00 97.38 656 SER A CA 1
ATOM 5049 C C . SER A 1 656 ? -1.567 19.470 -14.861 1.00 97.38 656 SER A C 1
ATOM 5051 O O . SER A 1 656 ? -1.893 19.602 -13.681 1.00 97.38 656 SER A O 1
ATOM 5053 N N . ALA A 1 657 ? -2.377 19.846 -15.858 1.00 96.69 657 ALA A N 1
ATOM 5054 C CA . ALA A 1 657 ? -3.718 20.379 -15.622 1.00 96.69 657 ALA A CA 1
ATOM 5055 C C . ALA A 1 657 ? -4.676 19.269 -15.171 1.00 96.69 657 ALA A C 1
ATOM 5057 O O . ALA A 1 657 ? -5.468 19.463 -14.247 1.00 96.69 657 ALA A O 1
ATOM 5058 N N . TYR A 1 658 ? -4.571 18.086 -15.783 1.00 97.88 658 TYR A N 1
ATOM 5059 C CA . TYR A 1 658 ? -5.306 16.906 -15.333 1.00 97.88 658 TYR A CA 1
ATOM 5060 C C . TYR A 1 658 ? -4.951 16.544 -13.886 1.00 97.88 658 TYR A C 1
ATOM 5062 O O . TYR A 1 658 ? -5.861 16.343 -13.086 1.00 97.88 658 TYR A O 1
ATOM 5070 N N . ALA A 1 659 ? -3.659 16.535 -13.535 1.00 98.12 659 ALA A N 1
ATOM 5071 C CA . ALA A 1 659 ? -3.189 16.208 -12.188 1.00 98.12 659 ALA A CA 1
ATOM 5072 C C . ALA A 1 659 ? -3.860 17.058 -11.100 1.00 98.12 659 ALA A C 1
ATOM 5074 O O . ALA A 1 659 ? -4.404 16.523 -10.133 1.00 98.12 659 ALA A O 1
ATOM 5075 N N . VAL A 1 660 ? -3.893 18.381 -11.288 1.00 97.94 660 VAL A N 1
ATOM 5076 C CA . VAL A 1 660 ? -4.550 19.317 -10.358 1.00 97.94 660 VAL A CA 1
ATOM 5077 C C . VAL A 1 660 ? -6.046 19.018 -10.217 1.00 97.94 660 VAL A C 1
ATOM 5079 O O . VAL A 1 660 ? -6.580 19.085 -9.116 1.00 97.94 660 VAL A O 1
ATOM 5082 N N . ASN A 1 661 ? -6.726 18.648 -11.304 1.00 97.81 661 ASN A N 1
ATOM 5083 C CA . ASN A 1 661 ? -8.171 18.409 -11.287 1.00 97.81 661 ASN A CA 1
ATOM 5084 C C . ASN A 1 661 ? -8.588 17.107 -10.586 1.00 97.81 661 ASN A C 1
ATOM 5086 O O . ASN A 1 661 ? -9.744 16.988 -10.181 1.00 97.81 661 ASN A O 1
ATOM 5090 N N . VAL A 1 662 ? -7.692 16.120 -10.480 1.00 97.81 662 VAL A N 1
ATOM 5091 C CA . VAL A 1 662 ? -8.007 14.795 -9.908 1.00 97.81 662 VAL A CA 1
ATOM 5092 C C . VAL A 1 662 ? -7.434 14.561 -8.511 1.00 97.81 662 VAL A C 1
ATOM 5094 O O . VAL A 1 662 ? -7.702 13.508 -7.924 1.00 97.81 662 VAL A O 1
ATOM 5097 N N . THR A 1 663 ? -6.683 15.530 -7.984 1.00 98.00 663 THR A N 1
ATOM 5098 C CA . THR A 1 663 ? -6.031 15.464 -6.671 1.00 98.00 663 THR A CA 1
ATOM 5099 C C . THR A 1 663 ? -6.877 16.154 -5.608 1.00 98.00 663 THR A C 1
ATOM 5101 O O . THR A 1 663 ? -7.388 17.247 -5.845 1.00 98.00 663 THR A O 1
ATOM 5104 N N . HIS A 1 664 ? -7.040 15.511 -4.447 1.00 98.06 664 HIS A N 1
ATOM 5105 C CA . HIS A 1 664 ? -7.730 16.053 -3.270 1.00 98.06 664 HIS A CA 1
ATOM 5106 C C . HIS A 1 664 ? -9.122 16.631 -3.570 1.00 98.06 664 HIS A C 1
ATOM 5108 O O . HIS A 1 664 ? -9.542 17.692 -3.104 1.00 98.06 664 HIS A O 1
ATOM 5114 N N . THR A 1 665 ? -9.856 15.896 -4.405 1.00 98.56 665 THR A N 1
ATOM 5115 C CA . THR A 1 665 ? -11.214 16.244 -4.828 1.00 98.56 665 THR A CA 1
ATOM 5116 C C . THR A 1 665 ? -12.209 16.142 -3.669 1.00 98.56 665 THR A C 1
ATOM 5118 O O . THR A 1 665 ? -11.970 15.449 -2.681 1.00 98.56 665 THR A O 1
ATOM 5121 N N . LYS A 1 666 ? -13.399 16.741 -3.819 1.00 98.38 666 LYS A N 1
ATOM 5122 C CA . LYS A 1 666 ? -14.489 16.570 -2.837 1.00 98.38 666 LYS A CA 1
ATOM 5123 C C . LYS A 1 666 ? -14.907 15.112 -2.639 1.00 98.38 666 LYS A C 1
ATOM 5125 O O . LYS A 1 666 ? -15.350 14.751 -1.555 1.00 98.38 666 LYS A O 1
ATOM 5130 N N . GLU A 1 667 ? -14.791 14.293 -3.683 1.00 98.38 667 GLU A N 1
ATOM 5131 C CA . GLU A 1 667 ? -15.027 12.852 -3.587 1.00 98.38 667 GLU A CA 1
ATOM 5132 C C . GLU A 1 667 ? -13.967 12.191 -2.702 1.00 98.38 667 GLU A C 1
ATOM 5134 O O . GLU A 1 667 ? -14.325 11.448 -1.793 1.00 98.38 667 GLU A O 1
ATOM 5139 N N . SER A 1 668 ? -12.687 12.529 -2.896 1.00 98.56 668 SER A N 1
ATOM 5140 C CA . SER A 1 668 ? -11.593 12.027 -2.060 1.00 98.56 668 SER A CA 1
ATOM 5141 C C . SER A 1 668 ? -11.792 12.389 -0.580 1.00 98.56 668 SER A C 1
ATOM 5143 O O . SER A 1 668 ? -11.727 11.511 0.277 1.00 98.56 668 SER A O 1
ATOM 5145 N N . GLN A 1 669 ? -12.141 13.647 -0.286 1.00 98.62 669 GLN A N 1
ATOM 5146 C CA . GLN A 1 669 ? -12.427 14.120 1.079 1.00 98.62 669 GLN A CA 1
ATOM 5147 C C . GLN A 1 669 ? -13.637 13.408 1.704 1.00 98.62 669 GLN A C 1
ATOM 5149 O O . GLN A 1 669 ? -13.641 13.082 2.891 1.00 98.62 669 GLN A O 1
ATOM 5154 N N . TYR A 1 670 ? -14.681 13.140 0.912 1.00 98.69 670 TYR A N 1
ATOM 5155 C CA . TYR A 1 670 ? -15.836 12.376 1.384 1.00 98.69 670 TYR A CA 1
ATOM 5156 C C . TYR A 1 670 ? -15.450 10.936 1.736 1.00 98.69 670 TYR A C 1
ATOM 5158 O O . TYR A 1 670 ? -15.868 10.436 2.778 1.00 98.69 670 TYR A O 1
ATOM 5166 N N . VAL A 1 671 ? -14.620 10.289 0.914 1.00 98.88 671 VAL A N 1
ATOM 5167 C CA . VAL A 1 671 ? -14.099 8.947 1.209 1.00 98.88 671 VAL A CA 1
ATOM 5168 C C . VAL A 1 671 ? -13.234 8.960 2.475 1.00 98.88 671 VAL A C 1
ATOM 5170 O O . VAL A 1 671 ? -13.395 8.068 3.304 1.00 98.88 671 VAL A O 1
ATOM 5173 N N . ALA A 1 672 ? -12.392 9.979 2.684 1.00 98.81 672 ALA A N 1
ATOM 5174 C CA . ALA A 1 672 ? -11.620 10.139 3.922 1.00 98.81 672 ALA A CA 1
ATOM 5175 C C . ALA A 1 672 ? -12.523 10.265 5.160 1.00 98.81 672 ALA A C 1
ATOM 5177 O O . ALA A 1 672 ? -12.310 9.579 6.162 1.00 98.81 672 ALA A O 1
ATOM 5178 N N . LEU A 1 673 ? -13.587 11.067 5.071 1.00 98.81 673 LEU A N 1
ATOM 5179 C CA . LEU A 1 673 ? -14.577 11.206 6.140 1.00 98.81 673 LEU A CA 1
ATOM 5180 C C . LEU A 1 673 ? -15.338 9.900 6.416 1.00 98.81 673 LEU A C 1
ATOM 5182 O O . LEU A 1 673 ? -15.523 9.531 7.576 1.00 98.81 673 LEU A O 1
ATOM 5186 N N . GLU A 1 674 ? -15.789 9.193 5.378 1.00 98.81 674 GLU A N 1
ATOM 5187 C CA . GLU A 1 674 ? -16.481 7.908 5.542 1.00 98.81 674 GLU A CA 1
ATOM 5188 C C . GLU A 1 674 ? -15.558 6.834 6.125 1.00 98.81 674 GLU A C 1
ATOM 5190 O O . GLU A 1 674 ? -15.985 6.086 7.004 1.00 98.81 674 GLU A O 1
ATOM 5195 N N . ALA A 1 675 ? -14.290 6.787 5.709 1.00 98.81 675 ALA A N 1
ATOM 5196 C CA . ALA A 1 675 ? -13.291 5.888 6.280 1.00 98.81 675 ALA A CA 1
ATOM 5197 C C . ALA A 1 675 ? -13.090 6.148 7.775 1.00 98.81 675 ALA A C 1
ATOM 5199 O O . ALA A 1 675 ? -13.135 5.208 8.567 1.00 98.81 675 ALA A O 1
ATOM 5200 N N . ALA A 1 676 ? -12.972 7.415 8.177 1.00 98.81 676 ALA A N 1
ATOM 5201 C CA . ALA A 1 676 ? -12.859 7.785 9.583 1.00 98.81 676 ALA A CA 1
ATOM 5202 C C . ALA A 1 676 ? -14.120 7.387 10.376 1.00 98.81 676 ALA A C 1
ATOM 5204 O O . ALA A 1 676 ? -14.027 6.760 11.429 1.00 98.81 676 ALA A O 1
ATOM 5205 N N . ARG A 1 677 ? -15.320 7.673 9.848 1.00 98.81 677 ARG A N 1
ATOM 5206 C CA . ARG A 1 677 ? -16.603 7.298 10.476 1.00 98.81 677 ARG A CA 1
ATOM 5207 C C . ARG A 1 677 ? -16.758 5.790 10.651 1.00 98.81 677 ARG A C 1
ATOM 5209 O O . ARG A 1 677 ? -17.267 5.344 11.678 1.00 98.81 677 ARG A O 1
ATOM 5216 N N . GLU A 1 678 ? -16.386 5.013 9.637 1.00 98.81 678 GLU A N 1
ATOM 5217 C CA . GLU A 1 678 ? -16.500 3.556 9.669 1.00 98.81 678 GLU A CA 1
ATOM 5218 C C . GLU A 1 678 ? -15.408 2.884 10.504 1.00 98.81 678 GLU A C 1
ATOM 5220 O O . GLU A 1 678 ? -15.651 1.777 10.981 1.00 98.81 678 GLU A O 1
ATOM 5225 N N . GLY A 1 679 ? -14.251 3.530 10.676 1.00 98.69 679 GLY A N 1
ATOM 5226 C CA . GLY A 1 679 ? -13.117 3.029 11.453 1.00 98.69 679 GLY A CA 1
ATOM 5227 C C . GLY A 1 679 ? -13.224 3.265 12.961 1.00 98.69 679 GLY A C 1
ATOM 5228 O O . GLY A 1 679 ? -12.650 2.501 13.734 1.00 98.69 679 GLY A O 1
ATOM 5229 N N . ILE A 1 680 ? -13.984 4.277 13.398 1.00 98.94 680 ILE A N 1
ATOM 5230 C CA . ILE A 1 680 ? -14.188 4.570 14.825 1.00 98.94 680 ILE A CA 1
ATOM 5231 C C . ILE A 1 680 ? -14.926 3.417 15.525 1.00 98.94 680 ILE A C 1
ATOM 5233 O O . ILE A 1 680 ? -16.017 3.000 15.114 1.00 98.94 680 ILE A O 1
ATOM 5237 N N . VAL A 1 681 ? -14.359 2.951 16.641 1.00 98.94 681 VAL A N 1
ATOM 5238 C CA . VAL A 1 681 ? -14.882 1.845 17.452 1.00 98.94 681 VAL A CA 1
ATOM 5239 C C . VAL A 1 681 ? -15.453 2.375 18.766 1.00 98.94 681 VAL A C 1
ATOM 5241 O O . VAL A 1 681 ? -14.775 3.037 19.552 1.00 98.94 681 VAL A O 1
ATOM 5244 N N . LEU A 1 682 ? -16.713 2.049 19.054 1.00 98.94 682 LEU A N 1
ATOM 5245 C CA . LEU A 1 682 ? -17.307 2.323 20.361 1.00 98.94 682 LEU A CA 1
ATOM 5246 C C . LEU A 1 682 ? -16.941 1.191 21.329 1.00 98.94 682 LEU A C 1
ATOM 5248 O O . LEU A 1 682 ? -17.490 0.094 21.241 1.00 98.94 682 LEU A O 1
ATOM 5252 N N . LEU A 1 683 ? -16.018 1.453 22.255 1.00 98.88 683 LEU A N 1
ATOM 5253 C CA . LEU A 1 683 ? -15.508 0.445 23.192 1.00 98.88 683 LEU A CA 1
ATOM 5254 C C . LEU A 1 683 ? -16.392 0.271 24.430 1.00 98.88 683 LEU A C 1
ATOM 5256 O O . LEU A 1 683 ? -16.434 -0.800 25.039 1.00 98.88 683 LEU A O 1
ATOM 5260 N N . LYS A 1 684 ? -17.081 1.341 24.833 1.00 98.81 684 LYS A N 1
ATOM 5261 C CA . LYS A 1 684 ? -17.948 1.348 26.013 1.00 98.81 684 LYS A CA 1
ATOM 5262 C C . LYS A 1 684 ? -19.002 2.444 25.895 1.00 98.81 684 LYS A C 1
ATOM 5264 O O . LYS A 1 684 ? -18.686 3.535 25.426 1.00 98.81 684 LYS A O 1
ATOM 5269 N N . ASN A 1 685 ? -20.232 2.167 26.330 1.00 98.62 685 ASN A N 1
ATOM 5270 C CA . ASN A 1 685 ? -21.317 3.151 26.403 1.00 98.62 685 ASN A CA 1
ATOM 5271 C C . ASN A 1 685 ? -22.336 2.774 27.490 1.00 98.62 685 ASN A C 1
ATOM 5273 O O . ASN A 1 685 ? -23.319 2.082 27.239 1.00 98.62 685 ASN A O 1
ATOM 5277 N N . GLU A 1 686 ? -22.087 3.193 28.724 1.00 98.19 686 GLU A N 1
ATOM 5278 C CA . GLU A 1 686 ? -22.982 2.946 29.851 1.00 98.19 686 GLU A CA 1
ATOM 5279 C C . GLU A 1 686 ? -24.139 3.948 29.889 1.00 98.19 686 GLU A C 1
ATOM 5281 O O . GLU A 1 686 ? -23.953 5.150 29.686 1.00 98.19 686 GLU A O 1
ATOM 5286 N N . LYS A 1 687 ? -25.333 3.451 30.245 1.00 95.12 687 LYS A N 1
ATOM 5287 C CA . LYS A 1 687 ? -26.562 4.248 30.430 1.00 95.12 687 LYS A CA 1
ATOM 5288 C C . LYS A 1 687 ? -26.935 5.097 29.207 1.00 95.12 687 LYS A C 1
ATOM 5290 O O . LYS A 1 687 ? -27.526 6.162 29.377 1.00 95.12 687 LYS A O 1
ATOM 5295 N N . ASP A 1 688 ? -26.573 4.631 28.012 1.00 95.44 688 ASP A N 1
ATOM 5296 C CA . ASP A 1 688 ? -26.819 5.320 26.744 1.00 95.44 688 ASP A CA 1
ATOM 5297 C C . ASP A 1 688 ? -26.347 6.787 26.765 1.00 95.44 688 ASP A C 1
ATOM 5299 O O . ASP A 1 688 ? -27.047 7.684 26.288 1.00 95.44 688 ASP A O 1
ATOM 5303 N N . LEU A 1 689 ? -25.171 7.048 27.362 1.00 97.88 689 LEU A N 1
ATOM 5304 C CA . LEU A 1 689 ? -24.589 8.395 27.406 1.00 97.88 689 LEU A CA 1
ATOM 5305 C C . LEU A 1 689 ? -24.372 8.954 25.993 1.00 97.88 689 LEU A C 1
ATOM 5307 O O . LEU A 1 689 ? -24.627 10.134 25.750 1.00 97.88 689 LEU A O 1
ATOM 5311 N N . LEU A 1 690 ? -23.912 8.106 25.072 1.00 98.50 690 LEU A N 1
ATOM 5312 C CA . LEU A 1 690 ? -23.837 8.403 23.648 1.00 98.50 690 LEU A CA 1
ATOM 5313 C C . LEU A 1 690 ? -25.032 7.787 22.895 1.00 98.50 690 LEU A C 1
ATOM 5315 O O . LEU A 1 690 ? -25.436 6.665 23.219 1.00 98.50 690 LEU A O 1
ATOM 5319 N N . PRO A 1 691 ? -25.559 8.465 21.856 1.00 98.19 691 PRO A N 1
ATOM 5320 C CA . PRO A 1 691 ? -25.098 9.751 21.326 1.00 98.19 691 PRO A CA 1
ATOM 5321 C C . PRO A 1 691 ? -25.570 10.966 22.140 1.00 98.19 691 PRO A C 1
ATOM 5323 O O . PRO A 1 691 ? -26.659 10.980 22.718 1.00 98.19 691 PRO A O 1
ATOM 5326 N N . LEU A 1 692 ? -24.769 12.029 22.116 1.00 97.56 692 LEU A N 1
ATOM 5327 C CA . LEU A 1 692 ? -25.067 13.314 22.732 1.00 97.56 692 LEU A CA 1
ATOM 5328 C C . LEU A 1 692 ? -26.222 14.036 22.051 1.00 97.56 692 LEU A C 1
ATOM 5330 O O . LEU A 1 692 ? -26.385 14.034 20.832 1.00 97.56 692 LEU A O 1
ATOM 5334 N N . LYS A 1 693 ? -27.000 14.745 22.867 1.00 90.88 693 LYS A N 1
ATOM 5335 C CA . LYS A 1 693 ? -28.005 15.686 22.372 1.00 90.88 693 LYS A CA 1
ATOM 5336 C C . LYS A 1 693 ? -27.307 16.939 21.847 1.00 90.88 693 LYS A C 1
ATOM 5338 O O . LYS A 1 693 ? -26.366 17.429 22.460 1.00 90.88 693 LYS A O 1
ATOM 5343 N N . LYS A 1 694 ? -27.821 17.514 20.760 1.00 84.06 694 LYS A N 1
ATOM 5344 C CA . LYS A 1 694 ? -27.293 18.773 20.199 1.00 84.06 694 LYS A CA 1
ATOM 5345 C C . LYS A 1 694 ? -27.583 19.999 21.081 1.00 84.06 694 LYS A C 1
ATOM 5347 O O . LYS A 1 694 ? -26.911 21.014 20.965 1.00 84.06 694 LYS A O 1
ATOM 5352 N N . GLU A 1 695 ? -28.552 19.897 21.991 1.00 84.81 695 GLU A N 1
ATOM 5353 C CA . GLU A 1 695 ? -29.005 20.973 22.888 1.00 84.81 695 GLU A CA 1
ATOM 5354 C C . GLU A 1 695 ? -28.318 20.933 24.273 1.00 84.81 695 GLU A C 1
ATOM 5356 O O . GLU A 1 695 ? -28.963 21.079 25.310 1.00 84.81 695 GLU A O 1
ATOM 5361 N N . ILE A 1 696 ? -27.004 20.698 24.316 1.00 93.00 696 ILE A N 1
ATOM 5362 C CA . ILE A 1 696 ? -26.210 20.761 25.559 1.00 93.00 696 ILE A CA 1
ATOM 5363 C C . ILE A 1 696 ? -25.827 22.220 25.843 1.00 93.00 696 ILE A C 1
ATOM 5365 O O . ILE A 1 696 ? -25.481 22.952 24.913 1.00 93.00 696 ILE A O 1
ATOM 5369 N N . ARG A 1 697 ? -25.868 22.676 27.107 1.00 95.50 697 ARG A N 1
ATOM 5370 C CA . ARG A 1 697 ? -25.539 24.079 27.424 1.00 95.50 697 ARG A CA 1
ATOM 5371 C C . ARG A 1 697 ? -24.040 24.316 27.487 1.00 95.50 697 ARG A C 1
ATOM 5373 O O . ARG A 1 697 ? -23.590 25.370 27.037 1.00 95.50 697 ARG A O 1
ATOM 5380 N N . SER A 1 698 ? -23.269 23.390 28.050 1.00 97.94 698 SER A N 1
ATOM 5381 C CA . SER A 1 698 ? -21.816 23.542 28.166 1.00 97.94 698 SER A CA 1
ATOM 5382 C C . SER A 1 698 ? -21.049 22.233 28.007 1.00 97.94 698 SER A C 1
ATOM 5384 O O . SER A 1 698 ? -21.381 21.216 28.612 1.00 97.94 698 SER A O 1
ATOM 5386 N N . ILE A 1 699 ? -19.981 22.283 27.211 1.00 98.56 699 ILE A N 1
ATOM 5387 C CA . ILE A 1 699 ? -19.098 21.154 26.912 1.00 98.56 699 ILE A CA 1
ATOM 5388 C C . ILE A 1 699 ? -17.664 21.565 27.253 1.00 98.56 699 ILE A C 1
ATOM 5390 O O . ILE A 1 699 ? -17.163 22.567 26.737 1.00 98.56 699 ILE A O 1
ATOM 5394 N N . ALA A 1 700 ? -16.995 20.784 28.099 1.00 98.75 700 ALA A N 1
ATOM 5395 C CA . ALA A 1 700 ? -15.548 20.860 28.254 1.00 98.75 700 ALA A CA 1
ATOM 5396 C C . ALA A 1 700 ? -14.888 19.907 27.253 1.00 98.75 700 ALA A C 1
ATOM 5398 O O . ALA A 1 700 ? -15.208 18.724 27.235 1.00 98.75 700 ALA A O 1
ATOM 5399 N N . VAL A 1 701 ? -13.961 20.412 26.449 1.00 98.81 701 VAL A N 1
ATOM 5400 C CA . VAL A 1 701 ? -13.102 19.624 25.562 1.00 98.81 701 VAL A CA 1
ATOM 5401 C C . VAL A 1 701 ? -11.693 19.677 26.150 1.00 98.81 701 VAL A C 1
ATOM 5403 O O . VAL A 1 701 ? -11.129 20.757 26.316 1.00 98.81 701 VAL A O 1
ATOM 5406 N N . ILE A 1 702 ? -11.157 18.538 26.574 1.00 98.88 702 ILE A N 1
ATOM 5407 C CA . ILE A 1 702 ? -9.955 18.464 27.415 1.00 98.88 702 ILE A CA 1
ATOM 5408 C C . ILE A 1 702 ? -8.960 17.489 26.797 1.00 98.88 702 ILE A C 1
ATOM 5410 O O . ILE A 1 702 ? -9.362 16.417 26.372 1.00 98.88 702 ILE A O 1
ATOM 5414 N N . GLY A 1 703 ? -7.667 17.798 26.831 1.00 98.56 703 GLY A N 1
ATOM 5415 C CA . GLY A 1 703 ? -6.609 16.820 26.567 1.00 98.56 703 GLY A CA 1
ATOM 5416 C C . GLY A 1 703 ? -5.658 17.212 25.434 1.00 98.56 703 GLY A C 1
ATOM 5417 O O . GLY A 1 703 ? -5.996 18.071 24.613 1.00 98.56 703 GLY A O 1
ATOM 5418 N N . PRO A 1 704 ? -4.457 16.601 25.392 1.00 97.81 704 PRO A N 1
ATOM 5419 C CA . PRO A 1 704 ? -3.391 16.966 24.460 1.00 97.81 704 PRO A CA 1
ATOM 5420 C C . PRO A 1 704 ? -3.764 16.794 22.988 1.00 97.81 704 PRO A C 1
ATOM 5422 O O . PRO A 1 704 ? -3.232 17.517 22.148 1.00 97.81 704 PRO A O 1
ATOM 5425 N N . ASN A 1 705 ? -4.670 15.861 22.693 1.00 98.25 705 ASN A N 1
ATOM 5426 C CA . ASN A 1 705 ? -5.045 15.487 21.332 1.00 98.25 705 ASN A CA 1
ATOM 5427 C C . ASN A 1 705 ? -6.355 16.141 20.873 1.00 98.25 705 ASN A C 1
ATOM 5429 O O . ASN A 1 705 ? -6.799 15.906 19.754 1.00 98.25 705 ASN A O 1
ATOM 5433 N N . ALA A 1 706 ? -6.990 16.970 21.709 1.00 98.62 706 ALA A N 1
ATOM 5434 C CA . ALA A 1 706 ? -8.294 17.530 21.368 1.00 98.62 706 ALA A CA 1
ATOM 5435 C C . ALA A 1 706 ? -8.223 18.625 20.290 1.00 98.62 706 ALA A C 1
ATOM 5437 O O . ALA A 1 706 ? -9.170 18.785 19.526 1.00 98.62 706 ALA A O 1
ATOM 5438 N N . ASP A 1 707 ? -7.111 19.363 20.235 1.00 98.19 707 ASP A N 1
ATOM 5439 C CA . ASP A 1 707 ? -6.868 20.459 19.290 1.00 98.19 707 ASP A CA 1
ATOM 5440 C C . ASP A 1 707 ? -5.449 20.362 18.703 1.00 98.19 707 ASP A C 1
ATOM 5442 O O . ASP A 1 707 ? -4.645 21.290 18.785 1.00 98.19 707 ASP A O 1
ATOM 5446 N N . ASN A 1 708 ? -5.097 19.170 18.212 1.00 97.06 708 ASN A N 1
ATOM 5447 C CA . ASN A 1 708 ? -3.816 18.901 17.565 1.00 97.06 708 ASN A CA 1
ATOM 5448 C C . ASN A 1 708 ? -4.063 18.261 16.199 1.00 97.06 708 ASN A C 1
ATOM 5450 O O . ASN A 1 708 ? -4.536 17.131 16.119 1.00 97.06 708 ASN A O 1
ATOM 5454 N N . GLU A 1 709 ? -3.730 18.988 15.135 1.00 96.25 709 GLU A N 1
ATOM 5455 C CA . GLU A 1 709 ? -3.914 18.527 13.759 1.00 96.25 709 GLU A CA 1
ATOM 5456 C C . GLU A 1 709 ? -3.072 17.281 13.462 1.00 96.25 709 GLU A C 1
ATOM 5458 O O . GLU A 1 709 ? -3.605 16.273 13.009 1.00 96.25 709 GLU A O 1
ATOM 5463 N N . LYS A 1 710 ? -1.771 17.323 13.774 1.00 95.50 710 LYS A N 1
ATOM 5464 C CA . LYS A 1 710 ? -0.798 16.305 13.355 1.00 95.50 710 LYS A CA 1
ATOM 5465 C C . LYS A 1 710 ? -0.998 14.946 14.009 1.00 95.50 710 LYS A C 1
ATOM 5467 O O . LYS A 1 710 ? -0.811 13.928 13.353 1.00 95.50 710 LYS A O 1
ATOM 5472 N N . ASN A 1 711 ? -1.397 14.916 15.280 1.00 96.25 711 ASN A N 1
ATOM 5473 C CA . ASN A 1 711 ? -1.573 13.655 16.009 1.00 96.25 711 ASN A CA 1
ATOM 5474 C C . ASN A 1 711 ? -2.686 12.772 15.413 1.00 96.25 711 ASN A C 1
ATOM 5476 O O . ASN A 1 711 ? -2.771 11.599 15.752 1.00 96.25 711 ASN A O 1
ATOM 5480 N N . GLN A 1 712 ? -3.522 13.318 14.526 1.00 96.50 712 GLN A N 1
ATOM 5481 C CA . GLN A 1 712 ? -4.594 12.592 13.847 1.00 96.50 712 GLN A CA 1
ATOM 5482 C C . GLN A 1 712 ? -4.178 12.003 12.491 1.00 96.50 712 GLN A C 1
ATOM 5484 O O . GLN A 1 712 ? -5.004 11.340 11.867 1.00 96.50 712 GLN A O 1
ATOM 5489 N N . LEU A 1 713 ? -2.956 12.273 12.009 1.00 96.69 713 LEU A N 1
ATOM 5490 C CA . LEU A 1 713 ? -2.576 12.025 10.611 1.00 96.69 713 LEU A CA 1
ATOM 5491 C C . LEU A 1 713 ? -1.694 10.795 10.388 1.00 96.69 713 LEU A C 1
ATOM 5493 O O . LEU A 1 713 ? -1.722 10.274 9.283 1.00 96.69 713 LEU A O 1
ATOM 5497 N N . GLY A 1 714 ? -0.960 10.320 11.397 1.00 94.44 714 GLY A N 1
ATOM 5498 C CA . GLY A 1 714 ? -0.066 9.167 11.226 1.00 94.44 714 GLY A CA 1
ATOM 5499 C C . GLY A 1 714 ? 1.359 9.537 10.827 1.00 94.44 714 GLY A C 1
ATOM 5500 O O . GLY A 1 714 ? 1.675 10.723 10.686 1.00 94.44 714 GLY A O 1
ATOM 5501 N N . ASP A 1 715 ? 2.253 8.549 10.708 1.00 89.44 715 ASP A N 1
ATOM 5502 C CA . ASP A 1 715 ? 3.672 8.816 10.429 1.00 89.44 715 ASP A CA 1
ATOM 5503 C C . ASP A 1 715 ? 3.986 9.062 8.954 1.00 89.44 715 ASP A C 1
ATOM 5505 O O . ASP A 1 715 ? 4.642 10.061 8.640 1.00 89.44 715 ASP A O 1
ATOM 5509 N N . TYR A 1 716 ? 3.461 8.259 8.038 1.00 94.25 716 TYR A N 1
ATOM 5510 C CA . TYR A 1 716 ? 3.663 8.405 6.592 1.00 94.25 716 TYR A CA 1
ATOM 5511 C C . TYR A 1 716 ? 2.794 9.510 5.949 1.00 94.25 716 TYR A C 1
ATOM 5513 O O . TYR A 1 716 ? 2.356 9.419 4.800 1.00 94.25 716 TYR A O 1
ATOM 5521 N N . THR A 1 717 ? 2.609 10.618 6.671 1.00 94.38 717 THR A N 1
ATOM 5522 C CA . THR A 1 717 ? 2.012 11.863 6.175 1.00 94.38 717 THR A CA 1
ATOM 5523 C C . THR A 1 717 ? 3.073 12.791 5.576 1.00 94.38 717 THR A C 1
ATOM 5525 O O . THR A 1 717 ? 4.228 12.844 6.004 1.00 94.38 717 THR A O 1
ATOM 5528 N N . SER A 1 718 ? 2.686 13.573 4.563 1.00 93.69 718 SER A N 1
ATOM 5529 C CA . SER A 1 718 ? 3.602 14.492 3.883 1.00 93.69 718 SER A CA 1
ATOM 5530 C C . SER A 1 718 ? 4.230 15.524 4.830 1.00 93.69 718 SER A C 1
ATOM 5532 O O . SER A 1 718 ? 3.541 16.091 5.678 1.00 93.69 718 SER A O 1
ATOM 5534 N N . LYS A 1 719 ? 5.507 15.871 4.618 1.00 91.81 719 LYS A N 1
ATOM 5535 C CA . LYS A 1 719 ? 6.231 16.875 5.430 1.00 91.81 719 LYS A CA 1
ATOM 5536 C C . LYS A 1 719 ? 5.549 18.243 5.462 1.00 91.81 719 LYS A C 1
ATOM 5538 O O . LYS A 1 719 ? 5.657 18.965 6.453 1.00 91.81 719 LYS A O 1
ATOM 5543 N N . VAL A 1 720 ? 4.898 18.613 4.360 1.00 95.62 720 VAL A N 1
ATOM 5544 C CA . VAL A 1 720 ? 4.115 19.843 4.227 1.00 95.62 720 VAL A CA 1
ATOM 5545 C C . VAL A 1 720 ? 2.688 19.461 3.866 1.00 95.62 720 VAL A C 1
ATOM 5547 O O . VAL A 1 720 ? 2.423 19.049 2.742 1.00 95.62 720 VAL A O 1
ATOM 5550 N N . VAL A 1 721 ? 1.794 19.619 4.837 1.00 96.06 721 VAL A N 1
ATOM 5551 C CA . VAL A 1 721 ? 0.348 19.423 4.698 1.00 96.06 721 VAL A CA 1
ATOM 5552 C C . VAL A 1 721 ? -0.264 20.732 4.195 1.00 96.06 721 VAL A C 1
ATOM 5554 O O . VAL A 1 721 ? -0.057 21.783 4.801 1.00 96.06 721 VAL A O 1
ATOM 5557 N N . LEU A 1 722 ? -0.976 20.678 3.067 1.00 96.69 722 LEU A N 1
ATOM 5558 C CA . LEU A 1 722 ? -1.687 21.829 2.480 1.00 96.69 722 LEU A CA 1
ATOM 5559 C C . LEU A 1 722 ? -3.202 21.763 2.702 1.00 96.69 722 LEU A C 1
ATOM 5561 O O . LEU A 1 722 ? -3.912 22.728 2.424 1.00 96.69 722 LEU A O 1
ATOM 5565 N N . GLN A 1 723 ? -3.686 20.610 3.152 1.00 96.12 723 GLN A N 1
ATOM 5566 C CA . GLN A 1 723 ? -5.080 20.325 3.436 1.00 96.12 723 GLN A CA 1
ATOM 5567 C C . GLN A 1 723 ? -5.502 21.025 4.726 1.00 96.12 723 GLN A C 1
ATOM 5569 O O . GLN A 1 723 ? -4.702 21.206 5.643 1.00 96.12 723 GLN A O 1
ATOM 5574 N N . GLU A 1 724 ? -6.777 21.395 4.806 1.00 95.38 724 GLU A N 1
ATOM 5575 C CA . GLU A 1 724 ? -7.379 21.815 6.068 1.00 95.38 724 GLU A CA 1
ATOM 5576 C C . GLU A 1 724 ? -7.608 20.576 6.939 1.00 95.38 724 GLU A C 1
ATOM 5578 O O . GLU A 1 724 ? -8.283 19.638 6.516 1.00 95.38 724 GLU A O 1
ATOM 5583 N N . ILE A 1 725 ? -7.034 20.567 8.143 1.00 97.56 725 ILE A N 1
ATOM 5584 C CA . ILE A 1 725 ? -7.161 19.450 9.081 1.00 97.56 725 ILE A CA 1
ATOM 5585 C C . ILE A 1 725 ? -8.173 19.813 10.157 1.00 97.56 725 ILE A C 1
ATOM 5587 O O . ILE A 1 725 ? -8.032 20.821 10.845 1.00 97.56 725 ILE A O 1
ATOM 5591 N N . VAL A 1 726 ? -9.184 18.968 10.342 1.00 97.88 726 VAL A N 1
ATOM 5592 C CA . VAL A 1 726 ? -10.242 19.225 11.322 1.00 97.88 726 VAL A CA 1
ATOM 5593 C C . VAL A 1 726 ? -9.912 18.523 12.634 1.00 97.88 726 VAL A C 1
ATOM 5595 O O . VAL A 1 726 ? -9.871 17.292 12.704 1.00 97.88 726 VAL A O 1
ATOM 5598 N N . THR A 1 727 ? -9.698 19.295 13.702 1.00 98.69 727 THR A N 1
ATOM 5599 C CA . THR A 1 727 ? -9.459 18.755 15.050 1.00 98.69 727 THR A CA 1
ATOM 5600 C C . THR A 1 727 ? -10.750 18.269 15.708 1.00 98.69 727 THR A C 1
ATOM 5602 O O . THR A 1 727 ? -11.857 18.657 15.320 1.00 98.69 727 THR A O 1
ATOM 5605 N N . VAL A 1 728 ? -10.645 17.427 16.742 1.00 98.69 728 VAL A N 1
ATOM 5606 C CA . VAL A 1 728 ? -11.816 17.004 17.535 1.00 98.69 728 VAL A CA 1
ATOM 5607 C C . VAL A 1 728 ? -12.548 18.213 18.124 1.00 98.69 728 VAL A C 1
ATOM 5609 O O . VAL A 1 728 ? -13.780 18.254 18.119 1.00 98.69 728 VAL A O 1
ATOM 5612 N N . LEU A 1 729 ? -11.811 19.221 18.596 1.00 98.81 729 LEU A N 1
ATOM 5613 C CA . LEU A 1 729 ? -12.377 20.470 19.091 1.00 98.81 729 LEU A CA 1
ATOM 5614 C C . LEU A 1 729 ? -13.202 21.178 18.010 1.00 98.81 729 LEU A C 1
ATOM 5616 O O . LEU A 1 729 ? -14.330 21.599 18.288 1.00 98.81 729 LEU A O 1
ATOM 5620 N N . ASP A 1 730 ? -12.669 21.302 16.797 1.00 98.44 730 ASP A N 1
ATOM 5621 C CA . ASP A 1 730 ? -13.362 21.970 15.696 1.00 98.44 730 ASP A CA 1
ATOM 5622 C C . ASP A 1 730 ? -14.577 21.177 15.213 1.00 98.44 730 ASP A C 1
ATOM 5624 O O . ASP A 1 730 ? -15.652 21.753 15.022 1.00 98.44 730 ASP A O 1
ATOM 5628 N N . GLY A 1 731 ? -14.472 19.847 15.159 1.00 98.25 731 GLY A N 1
ATOM 5629 C CA . GLY A 1 731 ? -15.604 18.959 14.911 1.00 98.25 731 GLY A CA 1
ATOM 5630 C C . GLY A 1 731 ? -16.731 19.145 15.932 1.00 98.25 731 GLY A C 1
ATOM 5631 O O . GLY A 1 731 ? -17.892 19.308 15.552 1.00 98.25 731 GLY A O 1
ATOM 5632 N N . VAL A 1 732 ? -16.408 19.185 17.230 1.00 98.38 732 VAL A N 1
ATOM 5633 C CA . VAL A 1 732 ? -17.395 19.410 18.301 1.00 98.38 732 VAL A CA 1
ATOM 5634 C C . VAL A 1 732 ? -18.041 20.789 18.178 1.00 98.38 732 VAL A C 1
ATOM 5636 O O . VAL A 1 732 ? -19.269 20.887 18.244 1.00 98.38 732 VAL A O 1
ATOM 5639 N N . LYS A 1 733 ? -17.254 21.853 17.958 1.00 97.31 733 LYS A N 1
ATOM 5640 C CA . LYS A 1 733 ? -17.785 23.212 17.742 1.00 97.31 733 LYS A CA 1
ATOM 5641 C C . LYS A 1 733 ? -18.733 23.262 16.542 1.00 97.31 733 LYS A C 1
ATOM 5643 O O . LYS A 1 733 ? -19.764 23.919 16.627 1.00 97.31 733 LYS A O 1
ATOM 5648 N N . ALA A 1 734 ? -18.419 22.550 15.459 1.00 96.19 734 ALA A N 1
ATOM 5649 C CA . ALA A 1 734 ? -19.240 22.514 14.251 1.00 96.19 734 ALA A CA 1
ATOM 5650 C C . ALA A 1 734 ? -20.593 21.798 14.443 1.00 96.19 734 ALA A C 1
ATOM 5652 O O . ALA A 1 734 ? -21.524 22.030 13.669 1.00 96.19 734 ALA A O 1
ATOM 5653 N N . LYS A 1 735 ? -20.732 20.932 15.459 1.00 95.81 735 LYS A N 1
ATOM 5654 C CA . LYS A 1 735 ? -21.976 20.187 15.739 1.00 95.81 735 LYS A CA 1
ATOM 5655 C C . LYS A 1 735 ? -22.968 20.906 16.639 1.00 95.81 735 LYS A C 1
ATOM 5657 O O . LYS A 1 735 ? -24.145 20.534 16.649 1.00 95.81 735 LYS A O 1
ATOM 5662 N N . VAL A 1 736 ? -22.521 21.911 17.385 1.00 95.19 736 VAL A N 1
ATOM 5663 C CA . VAL A 1 736 ? -23.349 22.616 18.368 1.00 95.19 736 VAL A CA 1
ATOM 5664 C C . VAL A 1 736 ? -23.685 24.033 17.910 1.00 95.19 736 VAL A C 1
ATOM 5666 O O . VAL A 1 736 ? -22.953 24.663 17.153 1.00 95.19 736 VAL A O 1
ATOM 5669 N N . GLY A 1 737 ? -24.835 24.544 18.354 1.00 89.75 737 GLY A N 1
ATOM 5670 C CA . GLY A 1 737 ? -25.254 25.911 18.046 1.00 89.75 737 GLY A CA 1
ATOM 5671 C C . GLY A 1 737 ? -24.510 26.957 18.882 1.00 89.75 737 GLY A C 1
ATOM 5672 O O . GLY A 1 737 ? -23.903 26.648 19.905 1.00 89.75 737 GLY A O 1
ATOM 5673 N N . SER A 1 738 ? -24.650 28.233 18.517 1.00 87.38 738 SER A N 1
ATOM 5674 C CA . SER A 1 738 ? -24.047 29.368 19.241 1.00 87.38 738 SER A CA 1
ATOM 5675 C C . SER A 1 738 ? -24.503 29.518 20.703 1.00 87.38 738 SER A C 1
ATOM 5677 O O . SER A 1 738 ? -23.876 30.246 21.470 1.00 87.38 738 SER A O 1
ATOM 5679 N N . GLY A 1 739 ? -25.586 28.841 21.101 1.00 90.44 739 GLY A N 1
ATOM 5680 C CA . GLY A 1 739 ? -26.068 28.784 22.485 1.00 90.44 739 GLY A CA 1
ATOM 5681 C C . GLY A 1 739 ? -25.300 27.815 23.396 1.00 90.44 739 GLY A C 1
ATOM 5682 O O . GLY A 1 739 ? -25.483 27.873 24.612 1.00 90.44 739 GLY A O 1
ATOM 5683 N N . THR A 1 740 ? -24.447 26.948 22.842 1.00 96.31 740 THR A N 1
ATOM 5684 C CA . THR A 1 740 ? -23.625 25.995 23.600 1.00 96.31 740 THR A CA 1
ATOM 5685 C C . THR A 1 740 ? -22.253 26.596 23.905 1.00 96.31 740 THR A C 1
ATOM 5687 O O . THR A 1 740 ? -21.519 27.008 23.011 1.00 96.31 740 THR A O 1
ATOM 5690 N N . SER A 1 741 ? -21.865 26.623 25.181 1.00 97.19 741 SER A N 1
ATOM 5691 C CA . SER A 1 741 ? -20.531 27.058 25.603 1.00 97.19 741 SER A CA 1
ATOM 5692 C C . SER A 1 741 ? -19.535 25.902 25.503 1.00 97.19 741 SER A C 1
ATOM 5694 O O . SER A 1 741 ? -19.539 25.010 26.349 1.00 97.19 741 SER A O 1
ATOM 5696 N N . VAL A 1 742 ? -18.660 25.932 24.496 1.00 98.06 742 VAL A N 1
ATOM 5697 C CA . VAL A 1 742 ? -17.539 24.986 24.367 1.00 98.06 742 VAL A CA 1
ATOM 5698 C C . VAL A 1 742 ? -16.282 25.607 24.976 1.00 98.06 742 VAL A C 1
ATOM 5700 O O . VAL A 1 742 ? -15.861 26.690 24.566 1.00 98.06 742 VAL A O 1
ATOM 5703 N N . LYS A 1 743 ? -15.686 24.945 25.971 1.00 98.38 743 LYS A N 1
ATOM 5704 C CA . LYS A 1 743 ? -14.443 25.381 26.627 1.00 98.38 743 LYS A CA 1
ATOM 5705 C C . LYS A 1 743 ? -13.353 24.354 26.389 1.00 98.38 743 LYS A C 1
ATOM 5707 O O . LYS A 1 743 ? -13.566 23.180 26.667 1.00 98.38 743 LYS A O 1
ATOM 5712 N N . TYR A 1 744 ? -12.193 24.811 25.934 1.00 98.69 744 TYR A N 1
ATOM 5713 C CA . TYR A 1 744 ? -11.045 23.956 25.660 1.00 98.69 744 TYR A CA 1
ATOM 5714 C C . TYR A 1 744 ? -9.911 24.183 26.660 1.00 98.69 744 TYR A C 1
ATOM 5716 O O . TYR A 1 744 ? -9.662 25.318 27.075 1.00 98.69 744 TYR A O 1
ATOM 5724 N N . ILE A 1 745 ? -9.218 23.104 27.021 1.00 98.50 745 ILE A N 1
ATOM 5725 C CA . ILE A 1 745 ? -7.897 23.155 27.648 1.00 98.50 745 ILE A CA 1
ATOM 5726 C C . ILE A 1 745 ? -7.071 21.921 27.273 1.00 98.50 745 ILE A C 1
ATOM 5728 O O . ILE A 1 745 ? -7.558 20.793 27.336 1.00 98.50 745 ILE A O 1
ATOM 5732 N N . LYS A 1 746 ? -5.788 22.123 26.956 1.00 98.25 746 LYS A N 1
ATOM 5733 C CA . LYS A 1 746 ? -4.859 21.027 26.642 1.00 98.25 746 LYS A CA 1
ATOM 5734 C C . LYS A 1 746 ? -4.653 20.078 27.834 1.00 98.25 746 LYS A C 1
ATOM 5736 O O . LYS A 1 746 ? -4.595 18.866 27.678 1.00 98.25 746 LYS A O 1
ATOM 5741 N N . GLY A 1 747 ? -4.574 20.619 29.050 1.00 97.56 747 GLY A N 1
ATOM 5742 C CA . GLY A 1 747 ? -4.466 19.851 30.297 1.00 97.56 747 GLY A CA 1
ATOM 5743 C C . GLY A 1 747 ? -3.066 19.293 30.579 1.00 97.56 747 GLY A C 1
ATOM 5744 O O . GLY A 1 747 ? -2.517 19.586 31.635 1.00 97.56 747 GLY A O 1
ATOM 5745 N N . CYS A 1 748 ? -2.465 18.533 29.663 1.00 96.88 748 CYS A N 1
ATOM 5746 C CA . CYS A 1 748 ? -1.090 18.029 29.790 1.00 96.88 748 CYS A CA 1
ATOM 5747 C C . CYS A 1 748 ? -0.437 17.799 28.417 1.00 96.88 748 CYS A C 1
ATOM 5749 O O . CYS A 1 748 ? -1.106 17.927 27.392 1.00 96.88 748 CYS A O 1
ATOM 5751 N N . ASP A 1 749 ? 0.858 17.484 28.388 1.00 95.44 749 ASP A N 1
ATOM 5752 C CA . ASP A 1 749 ? 1.520 16.898 27.215 1.00 95.44 749 ASP A CA 1
ATOM 5753 C C . ASP A 1 749 ? 1.288 15.377 27.138 1.00 95.44 749 ASP A C 1
ATOM 5755 O O . ASP A 1 749 ? 1.025 14.730 28.152 1.00 95.44 749 ASP A O 1
ATOM 5759 N N . VAL A 1 750 ? 1.408 14.800 25.933 1.00 96.50 750 VAL A N 1
ATOM 5760 C CA . VAL A 1 750 ? 1.286 13.342 25.713 1.00 96.50 750 VAL A CA 1
ATOM 5761 C C . VAL A 1 750 ? 2.370 12.575 26.470 1.00 96.50 750 VAL A C 1
ATOM 5763 O O . VAL A 1 750 ? 2.092 11.561 27.107 1.00 96.50 750 VAL A O 1
ATOM 5766 N N . ILE A 1 751 ? 3.607 13.069 26.439 1.00 94.06 751 ILE A N 1
ATOM 5767 C CA . ILE A 1 751 ? 4.747 12.502 27.159 1.00 94.06 751 ILE A CA 1
ATOM 5768 C C . ILE A 1 751 ? 5.569 13.623 27.801 1.00 94.06 751 ILE A C 1
ATOM 5770 O O . ILE A 1 751 ? 5.667 14.729 27.269 1.00 94.06 751 ILE A O 1
ATOM 5774 N N . GLY A 1 752 ? 6.160 13.331 28.960 1.00 88.50 752 GLY A N 1
ATOM 5775 C CA . GLY A 1 752 ? 6.860 14.323 29.775 1.00 88.50 752 GLY A CA 1
ATOM 5776 C C . GLY A 1 752 ? 5.911 15.242 30.552 1.00 88.50 752 GLY A C 1
ATOM 5777 O O . GLY A 1 752 ? 4.731 14.945 30.732 1.00 88.50 752 GLY A O 1
ATOM 5778 N N . ASP A 1 753 ? 6.459 16.346 31.057 1.00 87.12 753 ASP A N 1
ATOM 5779 C CA . ASP A 1 753 ? 5.810 17.246 32.018 1.00 87.12 753 ASP A CA 1
ATOM 5780 C C . ASP A 1 753 ? 6.032 18.742 31.717 1.00 87.12 753 ASP A C 1
ATOM 5782 O O . ASP A 1 753 ? 5.801 19.588 32.581 1.00 87.12 753 ASP A O 1
ATOM 5786 N N . LYS A 1 754 ? 6.441 19.097 30.486 1.00 87.00 754 LYS A N 1
ATOM 5787 C CA . LYS A 1 754 ? 6.728 20.494 30.096 1.00 87.00 754 LYS A CA 1
ATOM 5788 C C . LYS A 1 754 ? 5.507 21.406 30.249 1.00 87.00 754 LYS A C 1
ATOM 5790 O O . LYS A 1 754 ? 5.650 22.549 30.683 1.00 87.00 754 LYS A O 1
ATOM 5795 N N . TYR A 1 755 ? 4.319 20.919 29.899 1.00 85.62 755 TYR A N 1
ATOM 5796 C CA . TYR A 1 755 ? 3.052 21.610 30.105 1.00 85.62 755 TYR A CA 1
ATOM 5797 C C . TYR A 1 755 ? 2.082 20.762 30.929 1.00 85.62 755 TYR A C 1
ATOM 5799 O O . TYR A 1 755 ? 1.717 19.651 30.541 1.00 85.62 755 TYR A O 1
ATOM 5807 N N . GLN A 1 756 ? 1.603 21.325 32.042 1.00 90.50 756 GLN A N 1
ATOM 5808 C CA . GLN A 1 756 ? 0.569 20.728 32.887 1.00 90.50 756 GLN A CA 1
ATOM 5809 C C . GLN A 1 756 ? -0.347 21.811 33.474 1.00 90.50 756 GLN A C 1
ATOM 5811 O O . GLN A 1 756 ? 0.094 22.682 34.219 1.00 90.50 756 GLN A O 1
ATOM 5816 N N . ASP A 1 757 ? -1.642 21.722 33.178 1.00 95.88 757 ASP A N 1
ATOM 5817 C CA . ASP A 1 757 ? -2.713 22.504 33.804 1.00 95.88 757 ASP A CA 1
ATOM 5818 C C . ASP A 1 757 ? -3.915 21.606 34.150 1.00 95.88 757 ASP A C 1
ATOM 5820 O O . ASP A 1 757 ? -5.048 21.757 33.677 1.00 95.88 757 ASP A O 1
ATOM 5824 N N . ILE A 1 758 ? -3.647 20.619 35.006 1.00 95.56 758 ILE A N 1
ATOM 5825 C CA . ILE A 1 758 ? -4.652 19.673 35.510 1.00 95.56 758 ILE A CA 1
ATOM 5826 C C . ILE A 1 758 ? -5.704 20.396 36.376 1.00 95.56 758 ILE A C 1
ATOM 5828 O O . ILE A 1 758 ? -6.889 20.050 36.364 1.00 95.56 758 ILE A O 1
ATOM 5832 N N . ALA A 1 759 ? -5.305 21.445 37.103 1.00 96.31 759 ALA A N 1
ATOM 5833 C CA . ALA A 1 759 ? -6.219 22.247 37.916 1.00 96.31 759 ALA A CA 1
ATOM 5834 C C . ALA A 1 759 ? -7.219 23.037 37.051 1.00 96.31 759 ALA A C 1
ATOM 5836 O O . ALA A 1 759 ? -8.411 23.094 37.376 1.00 96.31 759 ALA A O 1
ATOM 5837 N N . GLY A 1 760 ? -6.762 23.606 35.932 1.00 97.75 760 GLY A N 1
ATOM 5838 C CA . GLY A 1 760 ? -7.606 24.236 34.924 1.00 97.75 760 GLY A CA 1
ATOM 5839 C C . GLY A 1 760 ? -8.591 23.246 34.304 1.00 97.75 760 GLY A C 1
ATOM 5840 O O . GLY A 1 760 ? -9.786 23.546 34.228 1.00 97.75 760 GLY A O 1
ATOM 5841 N N . ALA A 1 761 ? -8.133 22.035 33.966 1.00 98.00 761 ALA A N 1
ATOM 5842 C CA . ALA A 1 761 ? -8.992 20.971 33.443 1.00 98.00 761 ALA A CA 1
ATOM 5843 C C . ALA A 1 761 ? -10.112 20.593 34.423 1.00 98.00 761 ALA A C 1
ATOM 5845 O O . ALA A 1 761 ? -11.290 20.608 34.053 1.00 98.00 761 ALA A O 1
ATOM 5846 N N . ARG A 1 762 ? -9.775 20.384 35.705 1.00 98.25 762 ARG A N 1
ATOM 5847 C CA . ARG A 1 762 ? -10.751 20.164 36.789 1.00 98.25 762 ARG A CA 1
ATOM 5848 C C . ARG A 1 762 ? -11.792 21.285 36.848 1.00 98.25 762 ARG A C 1
ATOM 5850 O O . ARG A 1 762 ? -12.990 21.030 36.984 1.00 98.25 762 ARG A O 1
ATOM 5857 N N . LYS A 1 763 ? -11.342 22.541 36.757 1.00 98.31 763 LYS A N 1
ATOM 5858 C CA . LYS A 1 763 ? -12.207 23.724 36.847 1.00 98.31 763 LYS A CA 1
ATOM 5859 C C . LYS A 1 763 ? -13.203 23.793 35.690 1.00 98.31 763 LYS A C 1
ATOM 5861 O O . LYS A 1 763 ? -14.378 24.063 35.944 1.00 98.31 763 LYS A O 1
ATOM 5866 N N . ILE A 1 764 ? -12.767 23.575 34.446 1.00 98.31 764 ILE A N 1
ATOM 5867 C CA . ILE A 1 764 ? -13.681 23.653 33.297 1.00 98.31 764 ILE A CA 1
ATOM 5868 C C . ILE A 1 764 ? -14.619 22.447 33.221 1.00 98.31 764 ILE A C 1
ATOM 5870 O O . ILE A 1 764 ? -15.789 22.639 32.891 1.00 98.31 764 ILE A O 1
ATOM 5874 N N . ALA A 1 765 ? -14.158 21.250 33.604 1.00 98.44 765 ALA A N 1
ATOM 5875 C CA . ALA A 1 765 ? -14.994 20.055 33.681 1.00 98.44 765 ALA A CA 1
ATOM 5876 C C . ALA A 1 765 ? -16.138 20.247 34.683 1.00 98.44 765 ALA A C 1
ATOM 5878 O O . ALA A 1 765 ? -17.303 20.075 34.336 1.00 98.44 765 ALA A O 1
ATOM 5879 N N . LYS A 1 766 ? -15.831 20.716 35.901 1.00 98.19 766 LYS A N 1
ATOM 5880 C CA . LYS A 1 766 ? -16.836 20.986 36.945 1.00 98.19 766 LYS A CA 1
ATOM 5881 C C . LYS A 1 766 ? -17.862 22.058 36.547 1.00 98.19 766 LYS A C 1
ATOM 5883 O O . LYS A 1 766 ? -18.958 22.096 37.097 1.00 98.19 766 LYS A O 1
ATOM 5888 N N . ALA A 1 767 ? -17.498 22.956 35.633 1.00 97.88 767 ALA A N 1
ATOM 5889 C CA . ALA A 1 767 ? -18.359 24.030 35.142 1.00 97.88 767 ALA A CA 1
ATOM 5890 C C . ALA A 1 767 ? -19.113 23.676 33.843 1.00 97.88 767 ALA A C 1
ATOM 5892 O O . ALA A 1 767 ? -19.717 24.572 33.243 1.00 97.88 767 ALA A O 1
ATOM 5893 N N . SER A 1 768 ? -19.033 22.423 33.390 1.00 98.44 768 SER A N 1
ATOM 5894 C CA . SER A 1 768 ? -19.637 21.949 32.142 1.00 98.44 768 SER A CA 1
ATOM 5895 C C . SER A 1 768 ? -20.644 20.834 32.406 1.00 98.44 768 SER A C 1
ATOM 5897 O O . SER A 1 768 ? -20.500 20.095 33.378 1.00 98.44 768 SER A O 1
ATOM 5899 N N . ASP A 1 769 ? -21.651 20.704 31.542 1.00 97.94 769 ASP A N 1
ATOM 5900 C CA . ASP A 1 769 ? -22.637 19.619 31.635 1.00 97.94 769 ASP A CA 1
ATOM 5901 C C . ASP A 1 769 ? -22.014 18.264 31.271 1.00 97.94 769 ASP A C 1
ATOM 5903 O O . ASP A 1 769 ? -22.461 17.219 31.743 1.00 97.94 769 ASP A O 1
ATOM 5907 N N . ILE A 1 770 ? -20.980 18.284 30.424 1.00 98.50 770 ILE A N 1
ATOM 5908 C CA . ILE A 1 770 ? -20.239 17.106 29.978 1.00 98.50 770 ILE A CA 1
ATOM 5909 C C . ILE A 1 770 ? -18.775 17.446 29.682 1.00 98.50 770 ILE A C 1
ATOM 5911 O O . ILE A 1 770 ? -18.458 18.575 29.292 1.00 98.50 770 ILE A O 1
ATOM 5915 N N . ALA A 1 771 ? -17.887 16.466 29.852 1.00 98.75 771 ALA A N 1
ATOM 5916 C CA . ALA A 1 771 ? -16.484 16.545 29.468 1.00 98.75 771 ALA A CA 1
ATOM 5917 C C . ALA A 1 771 ? -16.147 15.502 28.389 1.00 98.75 771 ALA A C 1
ATOM 5919 O O . ALA A 1 771 ? -16.341 14.305 28.590 1.00 98.75 771 ALA A O 1
ATOM 5920 N N . ILE A 1 772 ? -15.615 15.965 27.259 1.00 98.88 772 ILE A N 1
ATOM 5921 C CA . ILE A 1 772 ? -14.997 15.149 26.211 1.00 98.88 772 ILE A CA 1
ATOM 5922 C C . ILE A 1 772 ? -13.488 15.239 26.430 1.00 98.88 772 ILE A C 1
ATOM 5924 O O . ILE A 1 772 ? -12.901 16.309 26.269 1.00 98.88 772 ILE A O 1
ATOM 5928 N N . VAL A 1 773 ? -12.870 14.136 26.845 1.00 98.94 773 VAL A N 1
ATOM 5929 C CA . VAL A 1 773 ? -11.438 14.057 27.144 1.00 98.94 773 VAL A CA 1
ATOM 5930 C C . VAL A 1 773 ? -10.750 13.285 26.022 1.00 98.94 773 VAL A C 1
ATOM 5932 O O . VAL A 1 773 ? -11.101 12.135 25.786 1.00 98.94 773 VAL A O 1
ATOM 5935 N N . VAL A 1 774 ? -9.800 13.908 25.326 1.00 98.94 774 VAL A N 1
ATOM 5936 C CA . VAL A 1 774 ? -9.119 13.365 24.143 1.00 98.94 774 VAL A CA 1
ATOM 5937 C C . VAL A 1 774 ? -7.655 13.077 24.478 1.00 98.94 774 VAL A C 1
ATOM 5939 O O . VAL A 1 774 ? -6.858 14.005 24.655 1.00 98.94 774 VAL A O 1
ATOM 5942 N N . LEU A 1 775 ? -7.317 11.794 24.603 1.00 98.81 775 LEU A N 1
ATOM 5943 C CA . LEU A 1 775 ? -6.007 11.288 25.039 1.00 98.81 775 LEU A CA 1
ATOM 5944 C C . LEU A 1 775 ? -5.431 10.320 23.998 1.00 98.81 775 LEU A C 1
ATOM 5946 O O . LEU A 1 775 ? -6.110 9.970 23.037 1.00 98.81 775 LEU A O 1
ATOM 5950 N N . GLY A 1 776 ? -4.205 9.856 24.214 1.00 98.19 776 GLY A N 1
ATOM 5951 C CA . GLY A 1 776 ? -3.601 8.779 23.437 1.00 98.19 776 GLY A CA 1
ATOM 5952 C C . GLY A 1 776 ? -2.126 9.037 23.179 1.00 98.19 776 GLY A C 1
ATOM 5953 O O . GLY A 1 776 ? -1.364 9.259 24.120 1.00 98.19 776 GLY A O 1
ATOM 5954 N N . GLU A 1 777 ? -1.739 8.999 21.910 1.00 97.75 777 GLU A N 1
ATOM 5955 C CA . GLU A 1 777 ? -0.356 9.084 21.434 1.00 97.75 777 GLU A CA 1
ATOM 5956 C C . GLU A 1 777 ? -0.135 10.349 20.589 1.00 97.75 777 GLU A C 1
ATOM 5958 O O . GLU A 1 777 ? -1.087 11.045 20.227 1.00 97.75 777 GLU A O 1
ATOM 5963 N N . ASN A 1 778 ? 1.125 10.688 20.309 1.00 94.88 778 ASN A N 1
ATOM 5964 C CA . ASN A 1 778 ? 1.498 11.784 19.417 1.00 94.88 778 ASN A CA 1
ATOM 5965 C C . ASN A 1 778 ? 2.281 11.294 18.196 1.00 94.88 778 ASN A C 1
ATOM 5967 O O . ASN A 1 778 ? 2.795 10.177 18.155 1.00 94.88 778 ASN A O 1
ATOM 5971 N N . GLU A 1 779 ? 2.365 12.180 17.206 1.00 91.12 779 GLU A N 1
ATOM 5972 C CA . GLU A 1 779 ? 3.066 11.938 15.948 1.00 91.12 779 GLU A CA 1
ATOM 5973 C C . GLU A 1 779 ? 4.575 11.699 16.147 1.00 91.12 779 GLU A C 1
ATOM 5975 O O . GLU A 1 779 ? 5.207 12.290 17.032 1.00 91.12 779 GLU A O 1
ATOM 5980 N N . TRP A 1 780 ? 5.147 10.825 15.320 1.00 86.12 780 TRP A N 1
ATOM 5981 C CA . TRP A 1 780 ? 6.516 10.316 15.434 1.00 86.12 780 TRP A CA 1
ATOM 5982 C C . TRP A 1 780 ? 7.603 11.404 15.378 1.00 86.12 780 TRP A C 1
ATOM 5984 O O . TRP A 1 780 ? 8.523 11.418 16.193 1.00 86.12 780 TRP A O 1
ATOM 5994 N N . GLN A 1 781 ? 7.470 12.395 14.498 1.00 84.56 781 GLN A N 1
ATOM 5995 C CA . GLN A 1 781 ? 8.377 13.541 14.358 1.00 84.56 781 GLN A CA 1
ATOM 5996 C C . GLN A 1 781 ? 8.067 14.682 15.335 1.00 84.56 781 GLN A C 1
ATOM 5998 O O . GLN A 1 781 ? 8.522 15.817 15.130 1.00 84.56 781 GLN A O 1
ATOM 6003 N N . SER A 1 782 ? 7.370 14.382 16.437 1.00 85.25 782 SER A N 1
ATOM 6004 C CA . SER A 1 782 ? 7.113 15.355 17.492 1.00 85.25 782 SER A CA 1
ATOM 6005 C C . SER A 1 782 ? 8.418 16.046 17.921 1.00 85.25 782 SER A C 1
ATOM 6007 O O . SER A 1 782 ? 9.456 15.381 18.078 1.00 85.25 782 SER A O 1
ATOM 6009 N N . PRO A 1 783 ? 8.393 17.376 18.158 1.00 83.38 783 PRO A N 1
ATOM 6010 C CA . PRO A 1 783 ? 9.576 18.137 18.542 1.00 83.38 783 PRO A CA 1
ATOM 6011 C C . PRO A 1 783 ? 10.355 17.499 19.698 1.00 83.38 783 PRO A C 1
ATOM 6013 O O . PRO A 1 783 ? 9.794 16.840 20.574 1.00 83.38 783 PRO A O 1
ATOM 6016 N N . ASP A 1 784 ? 11.670 17.709 19.708 1.00 85.69 784 ASP A N 1
ATOM 6017 C CA . ASP A 1 784 ? 12.590 17.161 20.714 1.00 85.69 784 ASP A CA 1
ATOM 6018 C C . ASP A 1 784 ? 12.641 15.619 20.777 1.00 85.69 784 ASP A C 1
ATOM 6020 O O . ASP A 1 784 ? 13.063 15.065 21.791 1.00 85.69 784 ASP A O 1
ATOM 6024 N N . LYS A 1 785 ? 12.255 14.924 19.692 1.00 84.94 785 LYS A N 1
ATOM 6025 C CA . LYS A 1 785 ? 12.212 13.450 19.592 1.00 84.94 785 LYS A CA 1
ATOM 6026 C C . LYS A 1 785 ? 11.299 12.815 20.644 1.00 84.94 785 LYS A C 1
ATOM 6028 O O . LYS A 1 785 ? 11.656 11.822 21.270 1.00 84.94 785 LYS A O 1
ATOM 6033 N N . THR A 1 786 ? 10.129 13.414 20.836 1.00 89.69 786 THR A N 1
ATOM 6034 C CA . THR A 1 786 ? 9.141 12.984 21.837 1.00 89.69 786 THR A CA 1
ATOM 6035 C C . THR A 1 786 ? 7.956 12.230 21.233 1.00 89.69 786 THR A C 1
ATOM 6037 O O . THR A 1 786 ? 6.908 12.156 21.869 1.00 89.69 786 THR A O 1
ATOM 6040 N N . GLY A 1 787 ? 8.095 11.692 20.017 1.00 93.00 787 GLY A N 1
ATOM 6041 C CA . GLY A 1 787 ? 7.090 10.807 19.429 1.00 93.00 787 GLY A CA 1
ATOM 6042 C C . GLY A 1 787 ? 6.854 9.581 20.312 1.00 93.00 787 GLY A C 1
ATOM 6043 O O . GLY A 1 787 ? 7.778 9.087 20.962 1.00 93.00 787 GLY A O 1
ATOM 6044 N N . THR A 1 788 ? 5.616 9.107 20.371 1.00 95.00 788 THR A N 1
ATOM 6045 C CA . THR A 1 788 ? 5.245 7.898 21.120 1.00 95.00 788 THR A CA 1
ATOM 6046 C C . THR A 1 788 ? 4.801 6.768 20.209 1.00 95.00 788 THR A C 1
ATOM 6048 O O . THR A 1 788 ? 4.557 5.675 20.700 1.00 95.00 788 THR A O 1
ATOM 6051 N N . ASN A 1 789 ? 4.663 7.009 18.908 1.00 94.69 789 ASN A N 1
ATOM 6052 C CA . ASN A 1 789 ? 4.197 6.035 17.931 1.00 94.69 789 ASN A CA 1
ATOM 6053 C C . ASN A 1 789 ? 4.854 6.283 16.564 1.00 94.69 789 ASN A C 1
ATOM 6055 O O . ASN A 1 789 ? 5.284 7.407 16.314 1.00 94.69 789 ASN A O 1
ATOM 6059 N N . GLY A 1 790 ? 4.932 5.254 15.716 1.00 94.12 790 GLY A N 1
ATOM 6060 C CA . GLY A 1 790 ? 5.549 5.296 14.382 1.00 94.12 790 GLY A CA 1
ATOM 6061 C C . GLY A 1 790 ? 6.993 4.842 14.276 1.00 94.12 790 GLY A C 1
ATOM 6062 O O . GLY A 1 790 ? 7.587 4.410 15.264 1.00 94.12 790 GLY A O 1
ATOM 6063 N N . GLU A 1 791 ? 7.537 4.895 13.059 1.00 92.19 791 GLU A N 1
ATOM 6064 C CA . GLU A 1 791 ? 8.894 4.421 12.749 1.00 92.19 791 GLU A CA 1
ATOM 6065 C C . GLU A 1 791 ? 9.953 5.020 13.696 1.00 92.19 791 GLU A C 1
ATOM 6067 O O . GLU A 1 791 ? 10.170 6.229 13.769 1.00 92.19 791 GLU A O 1
ATOM 6072 N N . GLY A 1 792 ? 10.637 4.148 14.434 1.00 90.62 792 GLY A N 1
ATOM 6073 C CA . GLY A 1 792 ? 11.668 4.459 15.416 1.00 90.62 792 GLY A CA 1
ATOM 6074 C C . GLY A 1 792 ? 11.151 4.770 16.825 1.00 90.62 792 GLY A C 1
ATOM 6075 O O . GLY A 1 792 ? 11.964 5.089 17.696 1.00 90.62 792 GLY A O 1
ATOM 6076 N N . TYR A 1 793 ? 9.839 4.683 17.067 1.00 94.19 793 TYR A N 1
ATOM 6077 C CA . TYR A 1 793 ? 9.181 5.070 18.322 1.00 94.19 793 TYR A CA 1
ATOM 6078 C C . TYR A 1 793 ? 8.380 3.911 18.938 1.00 94.19 793 TYR A C 1
ATOM 6080 O O . TYR A 1 793 ? 7.149 3.939 19.037 1.00 94.19 793 TYR A O 1
ATOM 6088 N N . ASP A 1 794 ? 9.113 2.886 19.378 1.00 94.69 794 ASP A N 1
ATOM 6089 C CA . ASP A 1 794 ? 8.585 1.734 20.117 1.00 94.69 794 ASP A CA 1
ATOM 6090 C C . ASP A 1 794 ? 8.333 2.048 21.596 1.00 94.69 794 ASP A C 1
ATOM 6092 O O . ASP A 1 794 ? 9.001 2.893 22.201 1.00 94.69 794 ASP A O 1
ATOM 6096 N N . VAL A 1 795 ? 7.423 1.297 22.223 1.00 94.62 795 VAL A N 1
ATOM 6097 C CA . VAL A 1 795 ? 7.064 1.488 23.634 1.00 94.62 795 VAL A CA 1
ATOM 6098 C C . VAL A 1 795 ? 7.288 0.241 24.487 1.00 94.62 795 VAL A C 1
ATOM 6100 O O . VAL A 1 795 ? 6.924 -0.877 24.138 1.00 94.62 795 VAL A O 1
ATOM 6103 N N . ALA A 1 796 ? 7.841 0.427 25.687 1.00 94.62 796 ALA A N 1
ATOM 6104 C CA . ALA A 1 796 ? 7.952 -0.656 26.669 1.00 94.62 796 ALA A CA 1
ATOM 6105 C C . ALA A 1 796 ? 6.613 -0.948 27.377 1.00 94.62 796 ALA A C 1
ATOM 6107 O O . ALA A 1 796 ? 6.346 -2.090 27.761 1.00 94.62 796 ALA A O 1
ATOM 6108 N N . SER A 1 797 ? 5.770 0.078 27.545 1.00 95.88 797 SER A N 1
ATOM 6109 C CA . SER A 1 797 ? 4.430 -0.018 28.131 1.00 95.88 797 SER A CA 1
ATOM 6110 C C . SER A 1 797 ? 3.377 0.462 27.137 1.00 95.88 797 SER A C 1
ATOM 6112 O O . SER A 1 797 ? 3.599 1.450 26.448 1.00 95.88 797 SER A O 1
ATOM 6114 N N . LEU A 1 798 ? 2.238 -0.227 27.096 1.00 97.38 798 LEU A N 1
ATOM 6115 C CA . LEU A 1 798 ? 1.053 0.170 26.334 1.00 97.38 798 LEU A CA 1
ATOM 6116 C C . LEU A 1 798 ? 0.125 1.090 27.146 1.00 97.38 798 LEU A C 1
ATOM 6118 O O . LEU A 1 798 ? -0.950 1.446 26.672 1.00 97.38 798 LEU A O 1
ATOM 6122 N N . ASP A 1 799 ? 0.471 1.412 28.394 1.00 97.69 799 ASP A N 1
ATOM 6123 C CA . ASP A 1 799 ? -0.294 2.364 29.201 1.00 97.69 799 ASP A CA 1
ATOM 6124 C C . ASP A 1 799 ? -0.209 3.779 28.594 1.00 97.69 799 ASP A C 1
ATOM 6126 O O . ASP A 1 799 ? 0.729 4.108 27.867 1.00 97.69 799 ASP A O 1
ATOM 6130 N N . LEU A 1 800 ? -1.161 4.653 28.936 1.00 97.69 800 LEU A N 1
ATOM 6131 C CA . LEU A 1 800 ? -1.096 6.064 28.542 1.00 97.69 800 LEU A CA 1
ATOM 6132 C C . LEU A 1 800 ? 0.186 6.720 29.075 1.00 97.69 800 LEU A C 1
ATOM 6134 O O . LEU A 1 800 ? 0.455 6.698 30.279 1.00 97.69 800 LEU A O 1
ATOM 6138 N N . THR A 1 801 ? 0.948 7.355 28.188 1.00 96.19 801 THR A N 1
ATOM 6139 C CA . THR A 1 801 ? 2.183 8.056 28.548 1.00 96.19 801 THR A CA 1
ATOM 6140 C C . THR A 1 801 ? 1.909 9.356 29.311 1.00 96.19 801 THR A C 1
ATOM 6142 O O . THR A 1 801 ? 0.815 9.929 29.258 1.00 96.19 801 THR A O 1
ATOM 6145 N N . GLY A 1 802 ? 2.934 9.853 30.010 1.00 94.62 802 GLY A N 1
ATOM 6146 C CA . GLY A 1 802 ? 2.890 11.151 30.684 1.00 94.62 802 GLY A CA 1
ATOM 6147 C C . GLY A 1 802 ? 1.862 11.207 31.818 1.00 94.62 802 GLY A C 1
ATOM 6148 O O . GLY A 1 802 ? 1.704 10.262 32.588 1.00 94.62 802 GLY A O 1
ATOM 6149 N N . SER A 1 803 ? 1.171 12.341 31.946 1.00 96.62 803 SER A N 1
ATOM 6150 C CA . SER A 1 803 ? 0.165 12.577 32.999 1.00 96.62 803 SER A CA 1
ATOM 6151 C C . SER A 1 803 ? -1.278 12.427 32.512 1.00 96.62 803 SER A C 1
ATOM 6153 O O . SER A 1 803 ? -2.206 12.897 33.170 1.00 96.62 803 SER A O 1
ATOM 6155 N N . GLN A 1 804 ? -1.485 11.769 31.372 1.00 98.31 804 GLN A N 1
ATOM 6156 C CA . GLN A 1 804 ? -2.798 11.649 30.737 1.00 98.31 804 GLN A CA 1
ATOM 6157 C C . GLN A 1 804 ? -3.811 10.875 31.598 1.00 98.31 804 GLN A C 1
ATOM 6159 O O . GLN A 1 804 ? -4.947 11.324 31.756 1.00 98.31 804 GLN A O 1
ATOM 6164 N N . GLU A 1 805 ? -3.414 9.752 32.212 1.00 98.06 805 GLU A N 1
ATOM 6165 C CA . GLU A 1 805 ? -4.315 9.004 33.106 1.00 98.06 805 GLU A CA 1
ATOM 6166 C C . GLU A 1 805 ? -4.681 9.823 34.359 1.00 98.06 805 GLU A C 1
ATOM 6168 O O . GLU A 1 805 ? -5.825 9.788 34.813 1.00 98.06 805 GLU A O 1
ATOM 6173 N N . GLU A 1 806 ? -3.744 10.612 34.894 1.00 97.75 806 GLU A N 1
ATOM 6174 C CA . GLU A 1 806 ? -4.005 11.498 36.035 1.00 97.75 806 GLU A CA 1
ATOM 6175 C C . GLU A 1 806 ? -4.963 12.637 35.665 1.00 97.75 806 GLU A C 1
ATOM 6177 O O . GLU A 1 806 ? -5.914 12.917 36.396 1.00 97.75 806 GLU A O 1
ATOM 6182 N N . LEU A 1 807 ? -4.781 13.249 34.491 1.00 98.56 807 LEU A N 1
ATOM 6183 C CA . LEU A 1 807 ? -5.718 14.232 33.948 1.00 98.56 807 LEU A CA 1
ATOM 6184 C C . LEU A 1 807 ? -7.140 13.651 33.865 1.00 98.56 807 LEU A C 1
ATOM 6186 O O . LEU A 1 807 ? -8.096 14.297 34.302 1.00 98.56 807 LEU A O 1
ATOM 6190 N N . LEU A 1 808 ? -7.279 12.423 33.357 1.00 98.69 808 LEU A N 1
ATOM 6191 C CA . LEU A 1 808 ? -8.568 11.742 33.242 1.00 98.69 808 LEU A CA 1
ATOM 6192 C C . LEU A 1 808 ? -9.207 11.466 34.609 1.00 98.69 808 LEU A C 1
ATOM 6194 O O . LEU A 1 808 ? -10.395 11.742 34.791 1.00 98.69 808 LEU A O 1
ATOM 6198 N N . LYS A 1 809 ? -8.425 10.969 35.577 1.00 98.69 809 LYS A N 1
ATOM 6199 C CA . LYS A 1 809 ? -8.866 10.744 36.964 1.00 98.69 809 LYS A CA 1
ATOM 6200 C C . LYS A 1 809 ? -9.411 12.020 37.582 1.00 98.69 809 LYS A C 1
ATOM 6202 O O . LYS A 1 809 ? -10.531 12.032 38.088 1.00 98.69 809 LYS A O 1
ATOM 6207 N N . VAL A 1 810 ? -8.663 13.113 37.468 1.00 98.25 810 VAL A N 1
ATOM 6208 C CA . VAL A 1 810 ? -9.050 14.406 38.032 1.00 98.25 810 VAL A CA 1
ATOM 6209 C C . VAL A 1 810 ? -10.325 14.967 37.394 1.00 98.25 810 VAL A C 1
ATOM 6211 O O . VAL A 1 810 ? -11.142 15.572 38.093 1.00 98.25 810 VAL A O 1
ATOM 6214 N N . VAL A 1 811 ? -10.515 14.783 36.087 1.00 98.62 811 VAL A N 1
ATOM 6215 C CA . VAL A 1 811 ? -11.757 15.179 35.406 1.00 98.62 811 VAL A CA 1
ATOM 6216 C C . VAL A 1 811 ? -12.927 14.306 35.861 1.00 98.62 811 VAL A C 1
ATOM 6218 O O . VAL A 1 811 ? -13.984 14.834 36.185 1.00 98.62 811 VAL A O 1
ATOM 6221 N N . TYR A 1 812 ? -12.741 12.991 35.959 1.00 98.50 812 TYR A N 1
ATOM 6222 C CA . TYR A 1 812 ? -13.770 12.071 36.448 1.00 98.50 812 TYR A CA 1
ATOM 6223 C C . TYR A 1 812 ? -14.208 12.381 37.893 1.00 98.50 812 TYR A C 1
ATOM 6225 O O . TYR A 1 812 ? -15.399 12.370 38.207 1.00 98.50 812 TYR A O 1
ATOM 6233 N N . GLU A 1 813 ? -13.266 12.739 38.772 1.00 98.38 813 GLU A N 1
ATOM 6234 C CA . GLU A 1 813 ? -13.529 13.114 40.170 1.00 98.38 813 GLU A CA 1
ATOM 6235 C C . GLU A 1 813 ? -14.431 14.348 40.339 1.00 98.38 813 GLU A C 1
ATOM 6237 O O . GLU A 1 813 ? -14.973 14.562 41.426 1.00 98.38 813 GLU A O 1
ATOM 6242 N N . THR A 1 814 ? -14.638 15.172 39.301 1.00 98.31 814 THR A N 1
ATOM 6243 C CA . THR A 1 814 ? -15.568 16.311 39.397 1.00 98.31 814 THR A CA 1
ATOM 6244 C C . THR A 1 814 ? -17.030 15.876 39.474 1.00 98.31 814 THR A C 1
ATOM 6246 O O . THR A 1 814 ? -17.875 16.696 39.840 1.00 98.31 814 THR A O 1
ATOM 6249 N N . GLY A 1 815 ? -17.331 14.620 39.122 1.00 97.75 815 GLY A N 1
ATOM 6250 C CA . GLY A 1 815 ? -18.690 14.098 38.971 1.00 97.75 815 GLY A CA 1
ATOM 6251 C C . GLY A 1 815 ? -19.372 14.515 37.663 1.00 97.75 815 GLY A C 1
ATOM 6252 O O . GLY A 1 815 ? -20.543 14.196 37.462 1.00 97.75 815 GLY A O 1
ATOM 6253 N N . THR A 1 816 ? -18.662 15.217 36.775 1.00 98.06 816 THR A N 1
ATOM 6254 C CA . THR A 1 816 ? -19.146 15.554 35.431 1.00 98.06 816 THR A CA 1
ATOM 6255 C C . THR A 1 816 ? -19.144 14.283 34.573 1.00 98.06 816 THR A C 1
ATOM 6257 O O . THR A 1 816 ? -18.157 13.550 34.620 1.00 98.06 816 THR A O 1
ATOM 6260 N N . PRO A 1 817 ? -20.188 13.988 33.775 1.00 97.94 817 PRO A N 1
ATOM 6261 C CA . PRO A 1 817 ? -20.145 12.885 32.818 1.00 97.94 817 PRO A CA 1
ATOM 6262 C C . PRO A 1 817 ? -18.940 13.015 31.876 1.00 97.94 817 PRO A C 1
ATOM 6264 O O . PRO A 1 817 ? -18.726 14.074 31.282 1.00 97.94 817 PRO A O 1
ATOM 6267 N N . VAL A 1 818 ? -18.154 11.942 31.753 1.00 98.62 818 VAL A N 1
ATOM 6268 C CA . VAL A 1 818 ? -16.917 11.914 30.960 1.00 98.62 818 VAL A CA 1
ATOM 6269 C C . VAL A 1 818 ? -17.072 10.973 29.775 1.00 98.62 818 VAL A C 1
ATOM 6271 O O . VAL A 1 818 ? -17.478 9.824 29.944 1.00 98.62 818 VAL A O 1
ATOM 6274 N N . ILE A 1 819 ? -16.688 11.449 28.595 1.00 98.88 819 ILE A N 1
ATOM 6275 C CA . ILE A 1 819 ? -16.429 10.624 27.417 1.00 98.88 819 ILE A CA 1
ATOM 6276 C C . ILE A 1 819 ? -14.929 10.661 27.159 1.00 98.88 819 ILE A C 1
ATOM 6278 O O . ILE A 1 819 ? -14.359 11.745 27.041 1.00 98.88 819 ILE A O 1
ATOM 6282 N N . LEU A 1 820 ? -14.303 9.493 27.065 1.00 98.94 820 LEU A N 1
ATOM 6283 C CA . LEU A 1 820 ? -12.924 9.368 26.611 1.00 98.94 820 LEU A CA 1
ATOM 6284 C C . LEU A 1 820 ? -12.914 9.121 25.100 1.00 98.94 820 LEU A C 1
ATOM 6286 O O . LEU A 1 820 ? -13.544 8.176 24.631 1.00 98.94 820 LEU A O 1
ATOM 6290 N N . VAL A 1 821 ? -12.193 9.957 24.362 1.00 98.94 821 VAL A N 1
ATOM 6291 C CA . VAL A 1 821 ? -11.838 9.740 22.958 1.00 98.94 821 VAL A CA 1
ATOM 6292 C C . VAL A 1 821 ? -10.345 9.438 22.900 1.00 98.94 821 VAL A C 1
ATOM 6294 O O . VAL A 1 821 ? -9.544 10.154 23.502 1.00 98.94 821 VAL A O 1
ATOM 6297 N N . LEU A 1 822 ? -9.984 8.373 22.202 1.00 98.94 822 LEU A N 1
ATOM 6298 C CA . LEU A 1 822 ? -8.610 7.929 22.033 1.00 98.94 822 LEU A CA 1
ATOM 6299 C C . LEU A 1 822 ? -8.123 8.233 20.612 1.00 98.94 822 LEU A C 1
ATOM 6301 O O . LEU A 1 822 ? -8.852 7.981 19.653 1.00 98.94 822 LEU A O 1
ATOM 6305 N N . ILE A 1 823 ? -6.932 8.830 20.508 1.00 98.81 823 ILE A N 1
ATOM 6306 C CA . ILE A 1 823 ? -6.205 9.057 19.252 1.00 98.81 823 ILE A CA 1
ATOM 6307 C C . ILE A 1 823 ? -4.819 8.421 19.383 1.00 98.81 823 ILE A C 1
ATOM 6309 O O . ILE A 1 823 ? -3.977 8.933 20.125 1.00 98.81 823 ILE A O 1
ATOM 6313 N N . ASN A 1 824 ? -4.605 7.291 18.711 1.00 98.31 824 ASN A N 1
ATOM 6314 C CA . ASN A 1 824 ? -3.430 6.416 18.836 1.00 98.31 824 ASN A CA 1
ATOM 6315 C C . ASN A 1 824 ? -3.330 5.467 17.641 1.00 98.31 824 ASN A C 1
ATOM 6317 O O . ASN A 1 824 ? -4.337 5.149 17.017 1.00 98.31 824 ASN A O 1
ATOM 6321 N N . GLY A 1 825 ? -2.130 4.975 17.336 1.00 96.56 825 GLY A N 1
ATOM 6322 C CA . GLY A 1 825 ? -1.943 4.036 16.222 1.00 96.56 825 GLY A CA 1
ATOM 6323 C C . GLY A 1 825 ? -1.753 2.581 16.647 1.00 96.56 825 GLY A C 1
ATOM 6324 O O . GLY A 1 825 ? -1.755 1.691 15.803 1.00 96.56 825 GLY A O 1
ATOM 6325 N N . ARG A 1 826 ? -1.635 2.307 17.950 1.00 96.38 826 ARG A N 1
ATOM 6326 C CA . ARG A 1 826 ? -1.580 0.950 18.524 1.00 96.38 826 ARG A CA 1
ATOM 6327 C C . ARG A 1 826 ? -2.634 0.769 19.621 1.00 96.38 826 ARG A C 1
ATOM 6329 O O . ARG A 1 826 ? -3.163 1.763 20.117 1.00 96.38 826 ARG A O 1
ATOM 6336 N N . PRO A 1 827 ? -2.947 -0.466 20.057 1.00 97.56 827 PRO A N 1
ATOM 6337 C CA . PRO A 1 827 ? -3.855 -0.668 21.181 1.00 97.56 827 PRO A CA 1
ATOM 6338 C C . PRO A 1 827 ? -3.233 -0.204 22.509 1.00 97.56 827 PRO A C 1
ATOM 6340 O O . PRO A 1 827 ? -2.128 -0.616 22.863 1.00 97.56 827 PRO A O 1
ATOM 6343 N N . LEU A 1 828 ? -3.983 0.587 23.283 1.00 98.25 828 LEU A N 1
ATOM 6344 C CA . LEU A 1 828 ? -3.559 1.104 24.589 1.00 98.25 828 LEU A CA 1
ATOM 6345 C C . LEU A 1 828 ? -4.169 0.323 25.767 1.00 98.25 828 LEU A C 1
ATOM 6347 O O . LEU A 1 828 ? -5.361 0.010 25.806 1.00 98.25 828 LEU A O 1
ATOM 6351 N N . SER A 1 829 ? -3.352 0.051 26.785 1.00 97.25 829 SER A N 1
ATOM 6352 C CA . SER A 1 829 ? -3.734 -0.620 28.035 1.00 97.25 829 SER A CA 1
ATOM 6353 C C . SER A 1 829 ? -4.358 0.364 29.034 1.00 97.25 829 SER A C 1
ATOM 6355 O O . SER A 1 829 ? -3.750 0.778 30.013 1.00 97.25 829 SER A O 1
ATOM 6357 N N . ILE A 1 830 ? -5.622 0.731 28.823 1.00 98.06 830 ILE A N 1
ATOM 6358 C CA . ILE A 1 830 ? -6.332 1.745 29.630 1.00 98.06 830 ILE A CA 1
ATOM 6359 C C . ILE A 1 830 ? -7.230 1.152 30.731 1.00 98.06 830 ILE A C 1
ATOM 6361 O O . ILE A 1 830 ? -8.422 1.454 30.827 1.00 98.06 830 ILE A O 1
ATOM 6365 N N . ARG A 1 831 ? -6.674 0.284 31.589 1.00 97.19 831 ARG A N 1
ATOM 6366 C CA . ARG A 1 831 ? -7.445 -0.502 32.583 1.00 97.19 831 ARG A CA 1
ATOM 6367 C C . ARG A 1 831 ? -8.335 0.343 33.495 1.00 97.19 831 ARG A C 1
ATOM 6369 O O . ARG A 1 831 ? -9.505 0.009 33.679 1.00 97.19 831 ARG A O 1
ATOM 6376 N N . TRP A 1 832 ? -7.791 1.421 34.064 1.00 98.19 832 TRP A N 1
ATOM 6377 C CA . TRP A 1 832 ? -8.551 2.288 34.966 1.00 98.19 832 TRP A CA 1
ATOM 6378 C C . TRP A 1 832 ? -9.715 2.962 34.228 1.00 98.19 832 TRP A C 1
ATOM 6380 O O . TRP A 1 832 ? -10.834 2.999 34.741 1.00 98.19 832 TRP A O 1
ATOM 6390 N N . ALA A 1 833 ? -9.481 3.431 32.998 1.00 98.56 833 ALA A N 1
ATOM 6391 C CA . ALA A 1 833 ? -10.520 4.068 32.200 1.00 98.56 833 ALA A CA 1
ATOM 6392 C C . ALA A 1 833 ? -11.623 3.077 31.806 1.00 98.56 833 ALA A C 1
ATOM 6394 O O . ALA A 1 833 ? -12.800 3.392 31.963 1.00 98.56 833 ALA A O 1
ATOM 6395 N N . ALA A 1 834 ? -11.259 1.863 31.380 1.00 98.12 834 ALA A N 1
ATOM 6396 C CA . ALA A 1 834 ? -12.212 0.801 31.054 1.00 98.12 834 ALA A CA 1
ATOM 6397 C C . ALA A 1 834 ? -13.142 0.465 32.234 1.00 98.12 834 ALA A C 1
ATOM 6399 O O . ALA A 1 834 ? -14.335 0.218 32.044 1.00 98.12 834 ALA A O 1
ATOM 6400 N N . GLU A 1 835 ? -12.621 0.504 33.464 1.00 97.62 835 GLU A N 1
ATOM 6401 C CA . GLU A 1 835 ? -13.417 0.291 34.671 1.00 97.62 835 GLU A CA 1
ATOM 6402 C C . GLU A 1 835 ? -14.306 1.500 35.009 1.00 97.62 835 GLU A C 1
ATOM 6404 O O . GLU A 1 835 ? -15.482 1.322 35.320 1.00 97.62 835 GLU A O 1
ATOM 6409 N N . LYS A 1 836 ? -13.767 2.728 34.968 1.00 98.25 836 LYS A N 1
ATOM 6410 C CA . LYS A 1 836 ? -14.415 3.909 35.572 1.00 98.25 836 LYS A CA 1
ATOM 6411 C C . LYS A 1 836 ? -15.162 4.820 34.602 1.00 98.25 836 LYS A C 1
ATOM 6413 O O . LYS A 1 836 ? -16.150 5.431 34.999 1.00 98.25 836 LYS A O 1
ATOM 6418 N N . ILE A 1 837 ? -14.709 4.948 33.359 1.00 98.56 837 ILE A N 1
ATOM 6419 C CA . ILE A 1 837 ? -15.293 5.892 32.401 1.00 98.56 837 ILE A CA 1
ATOM 6420 C C . ILE A 1 837 ? -16.538 5.267 31.757 1.00 98.56 837 ILE A C 1
ATOM 6422 O O . ILE A 1 837 ? -16.488 4.102 31.353 1.00 98.56 837 ILE A O 1
ATOM 6426 N N . PRO A 1 838 ? -17.668 5.996 31.667 1.00 98.00 838 PRO A N 1
ATOM 6427 C CA . PRO A 1 838 ? -18.921 5.437 31.164 1.00 98.00 838 PRO A CA 1
ATOM 6428 C C . PRO A 1 838 ? -18.946 5.288 29.639 1.00 98.00 838 PRO A C 1
ATOM 6430 O O . PRO A 1 838 ? -19.598 4.374 29.142 1.00 98.00 838 PRO A O 1
ATOM 6433 N N . ALA A 1 839 ? -18.247 6.145 28.890 1.00 98.81 839 ALA A N 1
ATOM 6434 C CA . ALA A 1 839 ? -18.187 6.069 27.433 1.00 98.81 839 ALA A CA 1
ATOM 6435 C C . ALA A 1 839 ? -16.751 6.205 26.915 1.00 98.81 839 ALA A C 1
ATOM 6437 O O . ALA A 1 839 ? -16.040 7.136 27.297 1.00 98.81 839 ALA A O 1
ATOM 6438 N N . ILE A 1 840 ? -16.340 5.279 26.046 1.00 98.94 840 ILE A N 1
ATOM 6439 C CA . ILE A 1 840 ? -14.999 5.234 25.452 1.00 98.94 840 ILE A CA 1
ATOM 6440 C C . ILE A 1 840 ? -15.140 5.034 23.945 1.00 98.94 840 ILE A C 1
ATOM 6442 O O . ILE A 1 840 ? -15.767 4.069 23.501 1.00 98.94 840 ILE A O 1
ATOM 6446 N N . VAL A 1 841 ? -14.549 5.949 23.183 1.00 98.94 841 VAL A N 1
ATOM 6447 C CA . VAL A 1 841 ? -14.504 5.953 21.722 1.00 98.94 841 VAL A CA 1
ATOM 6448 C C . VAL A 1 841 ? -13.047 5.827 21.294 1.00 98.94 841 VAL A C 1
ATOM 6450 O O . VAL A 1 841 ? -12.228 6.671 21.646 1.00 98.94 841 VAL A O 1
ATOM 6453 N N . GLU A 1 842 ? -12.734 4.779 20.546 1.00 98.94 842 GLU A N 1
ATOM 6454 C CA . GLU A 1 842 ? -11.440 4.586 19.897 1.00 98.94 842 GLU A CA 1
ATOM 6455 C C . GLU A 1 842 ? -11.518 5.162 18.483 1.00 98.94 842 GLU A C 1
ATOM 6457 O O . GLU A 1 842 ? -12.277 4.659 17.649 1.00 98.94 842 GLU A O 1
ATOM 6462 N N . ALA A 1 843 ? -10.808 6.266 18.248 1.00 98.75 843 ALA A N 1
ATOM 6463 C CA . ALA A 1 843 ? -10.769 6.941 16.956 1.00 98.75 843 ALA A CA 1
ATOM 6464 C C . ALA A 1 843 ? -9.503 6.628 16.155 1.00 98.75 843 ALA A C 1
ATOM 6466 O O . ALA A 1 843 ? -9.436 7.004 14.984 1.00 98.75 843 ALA A O 1
ATOM 6467 N N . TRP A 1 844 ? -8.546 5.917 16.755 1.00 98.62 844 TRP A N 1
ATOM 6468 C CA . TRP A 1 844 ? -7.267 5.571 16.157 1.00 98.62 844 TRP A CA 1
ATOM 6469 C C . TRP A 1 844 ? -6.538 6.813 15.616 1.00 98.62 844 TRP A C 1
ATOM 6471 O O . TRP A 1 844 ? -6.457 7.834 16.295 1.00 98.62 844 TRP A O 1
ATOM 6481 N N . ILE A 1 845 ? -6.033 6.743 14.384 1.00 98.31 845 ILE A N 1
ATOM 6482 C CA . ILE A 1 845 ? -5.506 7.861 13.602 1.00 98.31 845 ILE A CA 1
ATOM 6483 C C . ILE A 1 845 ? -6.522 8.144 12.488 1.00 98.31 845 ILE A C 1
ATOM 6485 O O . ILE A 1 845 ? -6.554 7.421 11.488 1.00 98.31 845 ILE A O 1
ATOM 6489 N N . PRO A 1 846 ? -7.418 9.130 12.671 1.00 98.31 846 PRO A N 1
ATOM 6490 C CA . PRO A 1 846 ? -8.618 9.268 11.849 1.00 98.31 846 PRO A CA 1
ATOM 6491 C C . PRO A 1 846 ? -8.444 10.121 10.576 1.00 98.31 846 PRO A C 1
ATOM 6493 O O . PRO A 1 846 ? -9.428 10.360 9.877 1.00 98.31 846 PRO A O 1
ATOM 6496 N N . GLY A 1 847 ? -7.234 10.581 10.251 1.00 97.94 847 GLY A N 1
ATOM 6497 C CA . GLY A 1 847 ? -6.935 11.330 9.024 1.00 97.94 847 GLY A CA 1
ATOM 6498 C C . GLY A 1 847 ? -7.448 12.777 9.019 1.00 97.94 847 GLY A C 1
ATOM 6499 O O . GLY A 1 847 ? -7.873 13.315 10.045 1.00 97.94 847 GLY A O 1
ATOM 6500 N N . GLU A 1 848 ? -7.426 13.423 7.846 1.00 98.19 848 GLU A N 1
ATOM 6501 C CA . GLU A 1 848 ? -7.698 14.871 7.703 1.00 98.19 848 GLU A CA 1
ATOM 6502 C C . GLU A 1 848 ? -9.112 15.288 8.145 1.00 98.19 848 GLU A C 1
ATOM 6504 O O . GLU A 1 848 ? -9.315 16.367 8.705 1.00 98.19 848 GLU A O 1
ATOM 6509 N N . MET A 1 849 ? -10.087 14.393 7.955 1.00 98.06 849 MET A N 1
ATOM 6510 C CA . MET A 1 849 ? -11.496 14.594 8.310 1.00 98.06 849 MET A CA 1
ATOM 6511 C C . MET A 1 849 ? -11.849 14.038 9.698 1.00 98.06 849 MET A C 1
ATOM 6513 O O . MET A 1 849 ? -13.030 13.946 10.057 1.00 98.06 849 MET A O 1
ATOM 6517 N N . GLY A 1 850 ? -10.847 13.648 10.487 1.00 98.12 850 GLY A N 1
ATOM 6518 C CA . GLY A 1 850 ? -11.038 12.881 11.710 1.00 98.12 850 GLY A CA 1
ATOM 6519 C C . GLY A 1 850 ? -11.878 13.578 12.775 1.00 98.12 850 GLY A C 1
ATOM 6520 O O . GLY A 1 850 ? -12.785 12.967 13.343 1.00 98.12 850 GLY A O 1
ATOM 6521 N N . GLY A 1 851 ? -11.673 14.880 12.987 1.00 98.62 851 GLY A N 1
ATOM 6522 C CA . GLY A 1 851 ? -12.471 15.660 13.931 1.00 98.62 851 GLY A CA 1
ATOM 6523 C C . GLY A 1 851 ? -13.963 15.683 13.590 1.00 98.62 851 GLY A C 1
ATOM 6524 O O . GLY A 1 851 ? -14.809 15.564 14.482 1.00 98.62 851 GLY A O 1
ATOM 6525 N N . HIS A 1 852 ? -14.308 15.758 12.298 1.00 98.69 852 HIS A N 1
ATOM 6526 C CA . HIS A 1 852 ? -15.697 15.642 11.851 1.00 98.69 852 HIS A CA 1
ATOM 6527 C C . HIS A 1 852 ? -16.273 14.259 12.151 1.00 98.69 852 HIS A C 1
ATOM 6529 O O . HIS A 1 852 ? -17.362 14.181 12.719 1.00 98.69 852 HIS A O 1
ATOM 6535 N N . ALA A 1 853 ? -15.537 13.190 11.838 1.00 98.81 853 ALA A N 1
ATOM 6536 C CA . ALA A 1 853 ? -15.980 11.822 12.085 1.00 98.81 853 ALA A CA 1
ATOM 6537 C C . ALA A 1 853 ? -16.202 11.539 13.577 1.00 98.81 853 ALA A C 1
ATOM 6539 O O . ALA A 1 853 ? -17.249 11.009 13.953 1.00 98.81 853 ALA A O 1
ATOM 6540 N N . VAL A 1 854 ? -15.270 11.959 14.441 1.00 98.88 854 VAL A N 1
ATOM 6541 C CA . VAL A 1 854 ? -15.423 11.852 15.900 1.00 98.88 854 VAL A CA 1
ATOM 6542 C C . VAL A 1 854 ? -16.689 12.576 16.347 1.00 98.88 854 VAL A C 1
ATOM 6544 O O . VAL A 1 854 ? -17.509 12.005 17.064 1.00 98.88 854 VAL A O 1
ATOM 6547 N N . ALA A 1 855 ? -16.909 13.806 15.884 1.00 98.75 855 ALA A N 1
ATOM 6548 C CA . ALA A 1 855 ? -18.101 14.562 16.244 1.00 98.75 855 ALA A CA 1
ATOM 6549 C C . ALA A 1 855 ? -19.400 13.926 15.701 1.00 98.75 855 ALA A C 1
ATOM 6551 O O . ALA A 1 855 ? -20.413 13.913 16.400 1.00 98.75 855 ALA A O 1
ATOM 6552 N N . ASP A 1 856 ? -19.392 13.351 14.496 1.00 98.75 856 ASP A N 1
ATOM 6553 C CA . ASP A 1 856 ? -20.544 12.625 13.944 1.00 98.75 856 ASP A CA 1
ATOM 6554 C C . ASP A 1 856 ? -20.963 11.446 14.822 1.00 98.75 856 ASP A C 1
ATOM 6556 O O . ASP A 1 856 ? -22.159 11.250 15.051 1.00 98.75 856 ASP A O 1
ATOM 6560 N N . ILE A 1 857 ? -19.989 10.693 15.339 1.00 98.81 857 ILE A N 1
ATOM 6561 C CA . ILE A 1 857 ? -20.226 9.600 16.285 1.00 98.81 857 ILE A CA 1
ATOM 6562 C C . ILE A 1 857 ? -20.750 10.161 17.605 1.00 98.81 857 ILE A C 1
ATOM 6564 O O . ILE A 1 857 ? -21.836 9.787 18.044 1.00 98.81 857 ILE A O 1
ATOM 6568 N N . LEU A 1 858 ? -20.042 11.125 18.205 1.00 98.81 858 LEU A N 1
ATOM 6569 C CA . LEU A 1 858 ? -20.407 11.681 19.509 1.00 98.81 858 LEU A CA 1
ATOM 6570 C C . LEU A 1 858 ? -21.835 12.235 19.542 1.00 98.81 858 LEU A C 1
ATOM 6572 O O . LEU A 1 858 ? -22.516 12.061 20.546 1.00 98.81 858 LEU A O 1
ATOM 6576 N N . PHE A 1 859 ? -22.310 12.864 18.465 1.00 98.44 859 PHE A N 1
ATOM 6577 C CA . PHE A 1 859 ? -23.660 13.436 18.377 1.00 98.44 859 PHE A CA 1
ATOM 6578 C C . PHE A 1 859 ? -24.681 12.536 17.658 1.00 98.44 859 PHE A C 1
ATOM 6580 O O . PHE A 1 859 ? -25.843 12.920 17.511 1.00 98.44 859 PHE A O 1
ATOM 6587 N N . GLY A 1 860 ? -24.284 11.329 17.241 1.00 97.50 860 GLY A N 1
ATOM 6588 C CA . GLY A 1 860 ? -25.173 10.332 16.640 1.00 97.50 860 GLY A CA 1
ATOM 6589 C C . GLY A 1 860 ? -25.683 10.674 15.244 1.00 97.50 860 GLY A C 1
ATOM 6590 O O . GLY A 1 860 ? -26.709 10.125 14.837 1.00 97.50 860 GLY A O 1
ATOM 6591 N N . ASP A 1 861 ? -24.985 11.561 14.529 1.00 97.56 861 ASP A N 1
ATOM 6592 C CA . ASP A 1 861 ? -25.177 11.771 13.090 1.00 97.56 861 ASP A CA 1
ATOM 6593 C C . ASP A 1 861 ? -24.679 10.544 12.302 1.00 97.56 861 ASP A C 1
ATOM 6595 O O . ASP A 1 861 ? -25.195 10.242 11.227 1.00 97.56 861 ASP A O 1
ATOM 6599 N N . CYS A 1 862 ? -23.731 9.798 12.878 1.00 98.06 862 CYS A N 1
ATOM 6600 C CA . CYS A 1 862 ? -23.328 8.468 12.444 1.00 98.06 862 CYS A CA 1
ATOM 6601 C C . CYS A 1 862 ? -23.466 7.472 13.610 1.00 98.06 862 CYS A C 1
ATOM 6603 O O . CYS A 1 862 ? -23.132 7.783 14.753 1.00 98.06 862 CYS A O 1
ATOM 6605 N N . ASN A 1 863 ? -23.972 6.269 13.331 1.00 98.69 863 ASN A N 1
ATOM 6606 C CA . ASN A 1 863 ? -23.960 5.167 14.292 1.00 98.69 863 ASN A CA 1
ATOM 6607 C C . ASN A 1 863 ? -22.609 4.429 14.178 1.00 98.69 863 ASN A C 1
ATOM 6609 O O . ASN A 1 863 ? -22.301 3.969 13.072 1.00 98.69 863 ASN A O 1
ATOM 6613 N N . PRO A 1 864 ? -21.813 4.303 15.261 1.00 98.69 864 PRO A N 1
ATOM 6614 C CA . PRO A 1 864 ? -20.532 3.612 15.213 1.00 98.69 864 PRO A CA 1
ATOM 6615 C C . PRO A 1 864 ? -20.712 2.179 14.727 1.00 98.69 864 PRO A C 1
ATOM 6617 O O . PRO A 1 864 ? -21.647 1.471 15.109 1.00 98.69 864 PRO A O 1
ATOM 6620 N N . SER A 1 865 ? -19.805 1.785 13.840 1.00 98.81 865 SER A N 1
ATOM 6621 C CA . SER A 1 865 ? -19.806 0.465 13.208 1.00 98.81 865 SER A CA 1
ATOM 6622 C C . SER A 1 865 ? -18.417 -0.140 13.067 1.00 98.81 865 SER A C 1
ATOM 6624 O O . SER A 1 865 ? -18.296 -1.227 12.500 1.00 98.81 865 SER A O 1
ATOM 6626 N N . GLY A 1 866 ? -17.386 0.558 13.551 1.00 98.81 866 GLY A N 1
ATOM 6627 C CA . GLY A 1 866 ? -16.044 0.016 13.587 1.00 98.81 866 GLY A CA 1
ATOM 6628 C C . GLY A 1 866 ? -15.961 -1.152 14.563 1.00 98.81 866 GLY A C 1
ATOM 6629 O O . GLY A 1 866 ? -16.648 -1.176 15.590 1.00 98.81 866 GLY A O 1
ATOM 6630 N N . LYS A 1 867 ? -15.112 -2.124 14.238 1.00 98.94 867 LYS A N 1
ATOM 6631 C CA . LYS A 1 867 ? -14.796 -3.275 15.092 1.00 98.94 867 LYS A CA 1
ATOM 6632 C C . LYS A 1 867 ? -13.282 -3.427 15.161 1.00 98.94 867 LYS A C 1
ATOM 6634 O O . LYS A 1 867 ? -12.627 -3.348 14.128 1.00 98.94 867 LYS A O 1
ATOM 6639 N N . LEU A 1 868 ? -12.726 -3.693 16.337 1.00 98.88 868 LEU A N 1
ATOM 6640 C CA . LEU A 1 868 ? -11.285 -3.868 16.522 1.00 98.88 868 LEU A CA 1
ATOM 6641 C C . LEU A 1 868 ? -10.724 -4.944 15.581 1.00 98.88 868 LEU A C 1
ATOM 6643 O O . LEU A 1 868 ? -11.227 -6.063 15.549 1.00 98.88 868 LEU A O 1
ATOM 6647 N N . THR A 1 869 ? -9.647 -4.646 14.861 1.00 98.50 869 THR A N 1
ATOM 6648 C CA . THR A 1 869 ? -8.876 -5.637 14.082 1.00 98.50 869 THR A CA 1
ATOM 6649 C C . THR A 1 869 ? -7.617 -6.119 14.799 1.00 98.50 869 THR A C 1
ATOM 6651 O O . THR A 1 869 ? -6.804 -6.840 14.218 1.00 98.50 869 THR A O 1
ATOM 6654 N N . ILE A 1 870 ? -7.468 -5.752 16.070 1.00 98.44 870 ILE A N 1
ATOM 6655 C CA . ILE A 1 870 ? -6.390 -6.166 16.964 1.00 98.44 870 ILE A CA 1
ATOM 6656 C C . ILE A 1 870 ? -6.955 -6.404 18.366 1.00 98.44 870 ILE A C 1
ATOM 6658 O O . ILE A 1 870 ? -7.890 -5.729 18.799 1.00 98.44 870 ILE A O 1
ATOM 6662 N N . THR A 1 871 ? -6.402 -7.370 19.086 1.00 98.62 871 THR A N 1
ATOM 6663 C CA . THR A 1 871 ? -6.740 -7.638 20.479 1.00 98.62 871 THR A CA 1
ATOM 6664 C C . THR A 1 871 ? -6.091 -6.578 21.368 1.00 98.62 871 THR A C 1
ATOM 6666 O O . THR A 1 871 ? -4.886 -6.347 21.295 1.00 98.62 871 THR A O 1
ATOM 6669 N N . VAL A 1 872 ? -6.864 -5.959 22.266 1.00 98.56 872 VAL A N 1
ATOM 6670 C CA . VAL A 1 872 ? -6.334 -4.982 23.228 1.00 98.56 872 VAL A CA 1
ATOM 6671 C C . VAL A 1 872 ? -5.948 -5.713 24.518 1.00 98.56 872 VAL A C 1
ATOM 6673 O O . VAL A 1 872 ? -6.838 -6.180 25.243 1.00 98.56 872 VAL A O 1
ATOM 6676 N N . PRO A 1 873 ? -4.649 -5.850 24.845 1.00 97.69 873 PRO A N 1
ATOM 6677 C CA . PRO A 1 873 ? -4.228 -6.480 26.090 1.00 97.69 873 PRO A CA 1
ATOM 6678 C C . PRO A 1 873 ? -4.567 -5.594 27.295 1.00 97.69 873 PRO A C 1
ATOM 6680 O O . PRO A 1 873 ? -4.758 -4.385 27.187 1.00 97.69 873 PRO A O 1
ATOM 6683 N N . ARG A 1 874 ? -4.620 -6.196 28.486 1.00 97.31 874 ARG A N 1
ATOM 6684 C CA . ARG A 1 874 ? -4.786 -5.451 29.746 1.00 97.31 874 ARG A CA 1
ATOM 6685 C C . ARG A 1 874 ? -3.497 -4.772 30.196 1.00 97.31 874 ARG A C 1
ATOM 6687 O O . ARG A 1 874 ? -3.563 -3.839 30.989 1.00 97.31 874 ARG A O 1
ATOM 6694 N N . HIS A 1 875 ? -2.353 -5.311 29.791 1.00 96.56 875 HIS A N 1
ATOM 6695 C CA . HIS A 1 875 ? -1.028 -4.850 30.185 1.00 96.56 875 HIS A CA 1
ATOM 6696 C C . HIS A 1 875 ? 0.024 -5.446 29.239 1.00 96.56 875 HIS A C 1
ATOM 6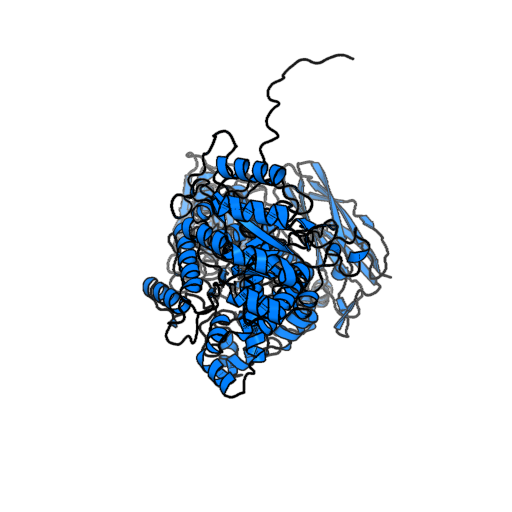698 O O . HIS A 1 875 ? -0.135 -6.585 28.794 1.00 96.56 875 HIS A O 1
ATOM 6704 N N . SER A 1 876 ? 1.142 -4.750 29.009 1.00 96.00 876 SER A N 1
ATOM 6705 C CA . SER A 1 876 ? 2.245 -5.240 28.159 1.00 96.00 876 SER A CA 1
ATOM 6706 C C . SER A 1 876 ? 2.827 -6.584 28.607 1.00 96.00 876 SER A C 1
ATOM 6708 O O . SER A 1 876 ? 3.331 -7.350 27.795 1.00 96.00 876 SER A O 1
ATOM 6710 N N . GLY A 1 877 ? 2.726 -6.910 29.897 1.00 95.38 877 GLY A N 1
ATOM 6711 C CA . GLY A 1 877 ? 3.155 -8.203 30.447 1.00 95.38 877 GLY A CA 1
ATOM 6712 C C . GLY A 1 877 ? 2.326 -9.411 29.987 1.00 95.38 877 GLY A C 1
ATOM 6713 O O . GLY A 1 877 ? 2.722 -10.539 30.253 1.00 95.38 877 GLY A O 1
ATOM 6714 N N . GLN A 1 878 ? 1.191 -9.200 29.309 1.00 94.88 878 G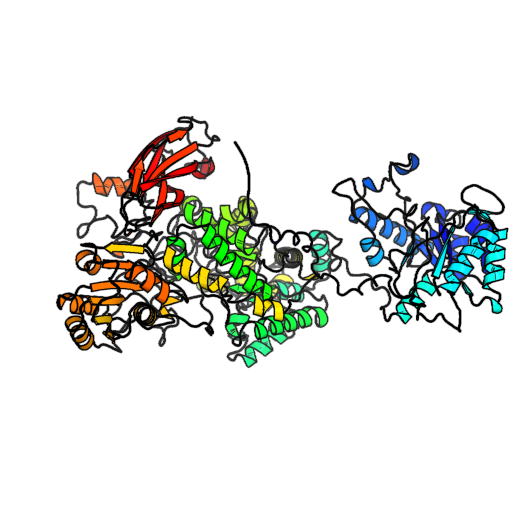LN A N 1
ATOM 6715 C CA . GLN A 1 878 ? 0.401 -10.280 28.703 1.00 94.88 878 GLN A CA 1
ATOM 6716 C C . GLN A 1 878 ? 0.893 -10.679 27.308 1.00 94.88 878 GLN A C 1
ATOM 6718 O O . GLN A 1 878 ? 0.361 -11.627 26.733 1.00 94.88 878 GLN A O 1
ATOM 6723 N N . LEU A 1 879 ? 1.847 -9.941 26.734 1.00 95.06 879 LEU A N 1
ATOM 6724 C CA . LEU A 1 879 ? 2.283 -10.173 25.364 1.00 95.06 879 LEU A CA 1
ATOM 6725 C C . LEU A 1 879 ? 3.080 -11.485 25.233 1.00 95.06 879 LEU A C 1
ATOM 6727 O O . LEU A 1 879 ? 3.882 -11.801 26.115 1.00 95.06 879 LEU A O 1
ATOM 6731 N N . PRO A 1 880 ? 2.893 -12.233 24.127 1.00 93.56 880 PRO A N 1
ATOM 6732 C CA . PRO A 1 880 ? 1.995 -11.928 23.007 1.00 93.56 880 PRO A CA 1
ATOM 6733 C C . PRO A 1 880 ? 0.499 -12.159 23.319 1.00 93.56 880 PRO A C 1
ATOM 6735 O O . PRO A 1 880 ? 0.120 -13.111 24.004 1.00 93.56 880 PRO A O 1
ATOM 6738 N N . SER A 1 881 ? -0.371 -11.299 22.773 1.00 93.81 881 SER A N 1
ATOM 6739 C CA . SER A 1 881 ? -1.826 -11.356 22.978 1.00 93.81 881 SER A CA 1
ATOM 6740 C C . SER A 1 881 ? -2.587 -11.103 21.678 1.00 93.81 881 SER A C 1
ATOM 6742 O O . SER A 1 881 ? -2.731 -9.961 21.266 1.00 93.81 881 SER A O 1
ATOM 6744 N N . TYR A 1 882 ? -3.112 -12.171 21.085 1.00 96.00 882 TYR A N 1
ATOM 6745 C CA . TYR A 1 882 ? -3.923 -12.172 19.863 1.00 96.00 882 TYR A CA 1
ATOM 6746 C C . TYR A 1 882 ? -5.010 -13.248 19.966 1.00 96.00 882 TYR A C 1
ATOM 6748 O O . TYR A 1 882 ? -4.878 -14.165 20.779 1.00 96.00 882 TYR A O 1
ATOM 6756 N N . TYR A 1 883 ? -6.079 -13.149 19.175 1.00 97.81 883 TYR A N 1
ATOM 6757 C CA . TYR A 1 883 ? -7.285 -13.978 19.326 1.00 97.81 883 TYR A CA 1
ATOM 6758 C C . TYR A 1 883 ? -7.125 -15.442 18.873 1.00 97.81 883 TYR A C 1
ATOM 6760 O O . TYR A 1 883 ? -7.714 -16.341 19.475 1.00 97.81 883 TYR A O 1
ATOM 6768 N N . ASN A 1 884 ? -6.316 -15.682 17.839 1.00 97.25 884 ASN A N 1
ATOM 6769 C CA . ASN A 1 884 ? -6.014 -16.994 17.255 1.00 97.25 884 ASN A CA 1
ATOM 6770 C C . ASN A 1 884 ? -4.819 -17.656 17.957 1.00 97.25 884 ASN A C 1
ATOM 6772 O O . ASN A 1 884 ? -3.852 -18.087 17.333 1.00 97.25 884 ASN A O 1
ATOM 6776 N N . TYR A 1 885 ? -4.867 -17.691 19.288 1.00 95.94 885 TYR A N 1
ATOM 6777 C CA . TYR A 1 885 ? -3.857 -18.349 20.109 1.00 95.94 885 TYR A CA 1
ATOM 6778 C C . TYR A 1 885 ? -4.024 -19.877 20.109 1.00 95.94 885 TYR A C 1
ATOM 6780 O O . TYR A 1 885 ? -5.065 -20.412 19.722 1.00 95.94 885 TYR A O 1
ATOM 6788 N N . MET A 1 886 ? -2.988 -20.584 20.561 1.00 95.88 886 MET A N 1
ATOM 6789 C CA . MET A 1 886 ? -2.976 -22.047 20.570 1.00 95.88 886 MET A CA 1
ATOM 6790 C C . MET A 1 886 ? -3.762 -22.643 21.765 1.00 95.88 886 MET A C 1
ATOM 6792 O O . MET A 1 886 ? -3.827 -22.011 22.828 1.00 95.88 886 MET A O 1
ATOM 6796 N N . PRO A 1 887 ? -4.366 -23.842 21.631 1.00 95.44 887 PRO A N 1
ATOM 6797 C CA . PRO A 1 887 ? -5.257 -24.464 22.617 1.00 95.44 887 PRO A CA 1
ATOM 6798 C C . PRO A 1 887 ? -4.696 -24.613 24.030 1.00 95.44 887 PRO A C 1
ATOM 6800 O O . PRO A 1 887 ? -5.469 -24.637 24.986 1.00 95.44 887 PRO A O 1
ATOM 6803 N N . GLU A 1 888 ? -3.375 -24.661 24.201 1.00 92.62 888 GLU A N 1
ATOM 6804 C CA . GLU A 1 888 ? -2.742 -24.740 25.516 1.00 92.62 888 GLU A CA 1
ATOM 6805 C C . GLU A 1 888 ? -3.139 -23.543 26.390 1.00 92.62 888 GLU A C 1
ATOM 6807 O O . GLU A 1 888 ? -3.443 -23.714 27.571 1.00 92.62 888 GLU A O 1
ATOM 6812 N N . LYS A 1 889 ? -3.214 -22.332 25.817 1.00 92.12 889 LYS A N 1
ATOM 6813 C CA . LYS A 1 889 ? -3.650 -21.135 26.552 1.00 92.12 889 LYS A CA 1
ATOM 6814 C C . LYS A 1 889 ? -5.125 -21.228 26.956 1.00 92.12 889 LYS A C 1
ATOM 6816 O O . LYS A 1 889 ? -5.450 -20.871 28.084 1.00 92.12 889 LYS A O 1
ATOM 6821 N N . GLU A 1 890 ? -6.005 -21.732 26.086 1.00 92.50 890 GLU A N 1
ATOM 6822 C CA . GLU A 1 890 ? -7.431 -21.944 26.408 1.00 92.50 890 GLU A CA 1
ATOM 6823 C C . GLU A 1 890 ? -7.588 -22.939 27.563 1.00 92.50 890 GLU A C 1
ATOM 6825 O O . GLU A 1 890 ? -8.296 -22.660 28.533 1.00 92.50 890 GLU A O 1
ATOM 6830 N N . HIS A 1 891 ? -6.874 -24.067 27.493 1.00 92.44 891 HIS A N 1
ATOM 6831 C CA . HIS A 1 891 ? -6.888 -25.097 28.527 1.00 92.44 891 HIS A CA 1
ATOM 6832 C C . HIS A 1 891 ? -6.447 -24.535 29.884 1.00 92.44 891 HIS A C 1
ATOM 6834 O O . HIS A 1 891 ? -7.148 -24.699 30.876 1.00 92.44 891 HIS A O 1
ATOM 6840 N N . TRP A 1 892 ? -5.337 -23.796 29.946 1.00 90.12 892 TRP A N 1
ATOM 6841 C CA . TRP A 1 892 ? -4.844 -23.234 31.209 1.00 90.12 892 TRP A CA 1
ATOM 6842 C C . TRP A 1 892 ? -5.724 -22.123 31.792 1.00 90.12 892 TRP A C 1
ATOM 6844 O O . TRP A 1 892 ? -5.741 -21.945 33.009 1.00 90.12 892 TRP A O 1
ATOM 6854 N N . ILE A 1 893 ? -6.472 -21.399 30.956 1.00 90.62 893 ILE A N 1
ATOM 6855 C CA . ILE A 1 893 ? -7.452 -20.406 31.415 1.00 90.62 893 ILE A CA 1
ATOM 6856 C C . ILE A 1 893 ? -8.666 -21.079 32.070 1.00 90.62 893 ILE A C 1
ATOM 6858 O O . ILE A 1 893 ? -9.157 -20.572 33.079 1.00 90.62 893 ILE A O 1
ATOM 6862 N N . ASN A 1 894 ? -9.139 -22.199 31.516 1.00 91.00 894 ASN A N 1
ATOM 6863 C CA . ASN A 1 894 ? -10.411 -22.818 31.909 1.00 91.00 894 ASN A CA 1
ATOM 6864 C C . ASN A 1 894 ? -10.263 -24.009 32.871 1.00 91.00 894 ASN A C 1
ATOM 6866 O O . ASN A 1 894 ? -11.118 -24.219 33.729 1.00 91.00 894 ASN A O 1
ATOM 6870 N N . GLU A 1 895 ? -9.199 -24.794 32.720 1.00 92.75 895 GLU A N 1
ATOM 6871 C CA . GLU A 1 895 ? -8.997 -26.097 33.374 1.00 92.75 895 GLU A CA 1
ATOM 6872 C C . GLU A 1 895 ? -7.711 -26.152 34.217 1.00 92.75 895 GLU A C 1
ATOM 6874 O O . GLU A 1 895 ? -7.450 -27.141 34.904 1.00 92.75 895 GLU A O 1
ATOM 6879 N N . GLY A 1 896 ? -6.902 -25.089 34.195 1.00 87.12 896 GLY A N 1
ATOM 6880 C CA . GLY A 1 896 ? -5.676 -24.998 34.979 1.00 87.12 896 GLY A CA 1
ATOM 6881 C C . GLY A 1 896 ? -5.920 -25.121 36.489 1.00 87.12 896 GLY A C 1
ATOM 6882 O O . GLY A 1 896 ? -6.847 -24.543 37.048 1.00 87.12 896 GLY A O 1
ATOM 6883 N N . TRP A 1 897 ? -5.031 -25.832 37.187 1.00 90.06 897 TRP A N 1
ATOM 6884 C CA . TRP A 1 897 ? -5.045 -25.983 38.654 1.00 90.06 897 TRP A CA 1
ATOM 6885 C C . TRP A 1 897 ? -4.779 -24.673 39.426 1.00 90.06 897 TRP A C 1
ATOM 6887 O O . TRP A 1 897 ? -5.021 -24.613 40.631 1.00 90.06 897 TRP A O 1
ATOM 6897 N N . GLY A 1 898 ? -4.288 -23.626 38.755 1.00 85.56 898 GLY A N 1
ATOM 6898 C CA . GLY A 1 898 ? -4.048 -22.294 39.317 1.00 85.56 898 GLY A CA 1
ATOM 6899 C C . GLY A 1 898 ? -4.734 -21.188 38.509 1.00 85.56 898 GLY A C 1
ATOM 6900 O O . GLY A 1 898 ? -5.360 -21.444 37.486 1.00 85.56 898 GLY A O 1
ATOM 6901 N N . LYS A 1 899 ? -4.598 -19.930 38.949 1.00 84.88 899 LYS A N 1
ATOM 6902 C CA . LYS A 1 899 ? -5.005 -18.778 38.125 1.00 84.88 899 LYS A CA 1
ATOM 6903 C C . LYS A 1 899 ? -4.061 -18.646 36.927 1.00 84.88 899 LYS A C 1
ATOM 6905 O O . LYS A 1 899 ? -2.854 -18.777 37.106 1.00 84.88 899 LYS A O 1
ATOM 6910 N N . ALA A 1 900 ? -4.594 -18.310 35.751 1.00 88.12 900 ALA A N 1
ATOM 6911 C CA . ALA A 1 900 ? -3.795 -18.148 34.532 1.00 88.12 900 ALA A CA 1
ATOM 6912 C C . ALA A 1 900 ? -2.666 -17.099 34.664 1.00 88.12 900 ALA A C 1
ATOM 6914 O O . ALA A 1 900 ? -1.549 -17.353 34.226 1.00 88.12 900 ALA A O 1
ATOM 6915 N N . TYR A 1 901 ? -2.925 -15.970 35.336 1.00 92.62 901 TYR A N 1
ATOM 6916 C CA . TYR A 1 901 ? -1.892 -15.089 35.896 1.00 92.62 901 TYR A CA 1
ATOM 6917 C C . TYR A 1 901 ? -2.171 -14.853 37.386 1.00 92.62 901 TYR A C 1
ATOM 6919 O O . TYR A 1 901 ? -3.319 -14.896 37.837 1.00 92.62 901 TYR A O 1
ATOM 6927 N N . ALA A 1 902 ? -1.121 -14.609 38.173 1.00 92.69 902 ALA A N 1
ATOM 6928 C CA . ALA A 1 902 ? -1.235 -14.455 39.624 1.00 92.69 902 ALA A CA 1
ATOM 6929 C C . ALA A 1 902 ? -1.962 -13.161 40.046 1.00 92.69 902 ALA A C 1
ATOM 6931 O O . ALA A 1 902 ? -2.603 -13.122 41.099 1.00 92.69 902 ALA A O 1
ATOM 6932 N N . ASP A 1 903 ? -1.870 -12.121 39.221 1.00 93.38 903 ASP A N 1
ATOM 6933 C CA . ASP A 1 903 ? -2.163 -10.724 39.546 1.00 93.38 903 ASP A CA 1
ATOM 6934 C C . ASP A 1 903 ? -3.210 -10.069 38.625 1.00 93.38 903 ASP A C 1
ATOM 6936 O O . ASP A 1 903 ? -3.669 -8.964 38.916 1.00 93.38 903 ASP A O 1
ATOM 6940 N N . MET A 1 904 ? -3.646 -10.741 37.551 1.00 93.38 904 MET A N 1
ATOM 6941 C CA . MET A 1 904 ? -4.711 -10.255 36.664 1.00 93.38 904 MET A CA 1
ATOM 6942 C C . MET A 1 904 ? -5.413 -11.380 35.878 1.00 93.38 904 MET A C 1
ATOM 6944 O O . MET A 1 904 ? -4.899 -12.491 35.787 1.00 93.38 904 MET A O 1
ATOM 6948 N N . PRO A 1 905 ? -6.597 -11.133 35.287 1.00 91.69 905 PRO A N 1
ATOM 6949 C CA . PRO A 1 905 ? -7.209 -12.071 34.346 1.00 91.69 905 PRO A CA 1
ATOM 6950 C C . PRO A 1 905 ? -6.354 -12.253 33.086 1.00 91.69 905 PRO A C 1
ATOM 6952 O O . PRO A 1 905 ? -5.785 -11.284 32.592 1.00 91.69 905 PRO A O 1
ATOM 6955 N N . ALA A 1 906 ? -6.318 -13.462 32.521 1.00 92.06 906 ALA A N 1
ATOM 6956 C CA . ALA A 1 906 ? -5.621 -13.741 31.256 1.00 92.06 906 ALA A CA 1
ATOM 6957 C C . ALA A 1 906 ? -6.423 -13.385 29.992 1.00 92.06 906 ALA A C 1
ATOM 6959 O O . ALA A 1 906 ? -5.902 -13.456 28.880 1.00 92.06 906 ALA A O 1
ATOM 6960 N N . THR A 1 907 ? -7.686 -12.995 30.157 1.00 93.12 907 THR A N 1
ATOM 6961 C CA . THR A 1 907 ? -8.531 -12.469 29.081 1.00 93.12 907 THR A CA 1
ATOM 6962 C C . THR A 1 907 ? -8.078 -11.064 28.676 1.00 93.12 907 THR A C 1
ATOM 6964 O O . THR A 1 907 ? -7.677 -10.294 29.560 1.00 93.12 907 THR A O 1
ATOM 6967 N N . PRO A 1 908 ? -8.217 -10.676 27.396 1.00 96.50 908 PRO A N 1
ATOM 6968 C CA . PRO A 1 908 ? -7.899 -9.322 26.950 1.00 96.50 908 PRO A CA 1
ATOM 6969 C C . PRO A 1 908 ? -8.802 -8.266 27.607 1.00 96.50 908 PRO A C 1
ATOM 6971 O O . PRO A 1 908 ? -9.758 -8.591 28.327 1.00 96.50 908 PRO A O 1
ATOM 6974 N N . LEU A 1 909 ? -8.463 -6.992 27.405 1.00 97.88 909 LEU A N 1
ATOM 6975 C CA . LEU A 1 909 ? -9.318 -5.871 27.791 1.00 97.88 909 LEU A CA 1
ATOM 6976 C C . LEU A 1 909 ? -10.501 -5.748 26.825 1.00 97.88 909 LEU A C 1
ATOM 6978 O O . LEU A 1 909 ? -11.635 -5.671 27.288 1.00 97.88 909 LEU A O 1
ATOM 6982 N N . TRP A 1 910 ? -10.216 -5.838 25.524 1.00 98.62 910 TRP A N 1
ATOM 6983 C CA . TRP A 1 910 ? -11.190 -6.016 24.448 1.00 98.62 910 TRP A CA 1
ATOM 6984 C C . TRP A 1 910 ? -10.639 -7.004 23.423 1.00 98.62 910 TRP A C 1
ATOM 6986 O O . TRP A 1 910 ? -9.449 -6.990 23.101 1.00 98.62 910 TRP A O 1
ATOM 6996 N N . GLU A 1 911 ? -11.489 -7.898 22.943 1.00 98.44 911 GLU A N 1
ATOM 6997 C CA . GLU A 1 911 ? -11.121 -8.927 21.982 1.00 98.44 911 GLU A CA 1
ATOM 6998 C C . GLU A 1 911 ? -11.104 -8.427 20.533 1.00 98.44 911 GLU A C 1
ATOM 7000 O O . GLU A 1 911 ? -11.767 -7.455 20.170 1.00 98.44 911 GLU A O 1
ATOM 7005 N N . PHE A 1 912 ? -10.401 -9.165 19.674 1.00 98.88 912 PHE A N 1
ATOM 7006 C CA . PHE A 1 912 ? -10.515 -9.021 18.227 1.00 98.88 912 PHE A CA 1
ATOM 7007 C C . PHE A 1 912 ? -11.979 -9.084 17.764 1.00 98.88 912 PHE A C 1
ATOM 7009 O O . PHE A 1 912 ? -12.757 -9.939 18.207 1.00 98.88 912 PHE A O 1
ATOM 7016 N N . GLY A 1 913 ? -12.345 -8.185 16.858 1.00 98.81 913 GLY A N 1
ATOM 7017 C CA . GLY A 1 913 ? -13.682 -8.048 16.298 1.00 98.81 913 GLY A CA 1
ATOM 7018 C C . GLY A 1 913 ? -14.679 -7.316 17.196 1.00 98.81 913 GLY A C 1
ATOM 7019 O O . GLY A 1 913 ? -15.841 -7.219 16.815 1.00 98.81 913 GLY A O 1
ATOM 7020 N N . PHE A 1 914 ? -14.285 -6.822 18.376 1.00 98.94 914 PHE A N 1
ATOM 7021 C CA . PHE A 1 914 ? -15.195 -6.128 19.292 1.00 98.94 914 PHE A CA 1
ATOM 7022 C C . PHE A 1 914 ? -15.527 -4.702 18.829 1.00 98.94 914 PHE A C 1
ATOM 7024 O O . PHE A 1 914 ? -14.665 -3.974 18.348 1.00 98.94 914 PHE A O 1
ATOM 7031 N N . GLY A 1 915 ? -16.770 -4.273 19.039 1.00 98.75 915 GLY A N 1
ATOM 7032 C CA . GLY A 1 915 ? -17.198 -2.886 18.861 1.00 98.75 915 GLY A CA 1
ATOM 7033 C C . GLY A 1 915 ? -18.709 -2.750 19.010 1.00 98.75 915 GLY A C 1
ATOM 7034 O O . GLY A 1 915 ? -19.476 -3.541 18.450 1.00 98.75 915 GLY A O 1
ATOM 7035 N N . LEU A 1 916 ? -19.139 -1.774 19.806 1.00 98.81 916 LEU A N 1
ATOM 7036 C CA . LEU A 1 916 ? -20.546 -1.525 20.108 1.00 98.81 916 LEU A CA 1
ATOM 7037 C C . LEU A 1 916 ? -21.218 -0.664 19.028 1.00 98.81 916 LEU A C 1
ATOM 7039 O O . LEU A 1 916 ? -20.565 -0.008 18.221 1.00 98.81 916 LEU A O 1
ATOM 7043 N N . SER A 1 917 ? -22.549 -0.630 19.066 1.00 98.75 917 SER A N 1
ATOM 7044 C CA . SER A 1 917 ? -23.401 0.209 18.220 1.00 98.75 917 SER A CA 1
ATOM 7045 C C . SER A 1 917 ? -24.452 0.921 19.080 1.00 98.75 917 SER A C 1
ATOM 7047 O O . SER A 1 917 ? -24.728 0.510 20.205 1.00 98.75 917 SER A O 1
ATOM 7049 N N . TYR A 1 918 ? -25.084 1.973 18.551 1.00 98.62 918 TYR A N 1
ATOM 7050 C CA . TYR A 1 918 ? -26.289 2.580 19.143 1.00 98.62 918 TYR A CA 1
ATOM 7051 C C . TYR A 1 918 ? -27.574 1.785 18.859 1.00 98.62 918 TYR A C 1
ATOM 7053 O O . TYR A 1 918 ? -28.677 2.252 19.156 1.00 98.62 918 TYR A O 1
ATOM 7061 N N . THR A 1 919 ? -27.453 0.617 18.227 1.00 98.56 919 THR A N 1
ATOM 7062 C CA . THR A 1 919 ? -28.541 -0.334 17.999 1.00 98.56 919 THR A CA 1
ATOM 7063 C C . THR A 1 919 ? -28.074 -1.753 18.327 1.00 98.56 919 THR A C 1
ATOM 7065 O O . THR A 1 919 ? -26.899 -1.980 18.604 1.00 98.56 919 THR A O 1
ATOM 7068 N N . GLU A 1 920 ? -28.996 -2.707 18.306 1.00 98.19 920 GLU A N 1
ATOM 7069 C CA . GLU A 1 920 ? -28.740 -4.103 18.660 1.00 98.19 920 GLU A CA 1
ATOM 7070 C C . GLU A 1 920 ? -28.966 -5.021 17.460 1.00 98.19 920 GLU A C 1
ATOM 7072 O O . GLU A 1 920 ? -29.817 -4.745 16.606 1.00 98.19 920 GLU A O 1
ATOM 7077 N N . PHE A 1 921 ? -28.220 -6.128 17.422 1.00 98.69 921 PHE A N 1
ATOM 7078 C CA . PHE A 1 921 ? -28.294 -7.116 16.352 1.00 98.69 921 PHE A CA 1
ATOM 7079 C C . PHE A 1 921 ? -28.470 -8.537 16.889 1.00 98.69 921 PHE A C 1
ATOM 7081 O O . PHE A 1 921 ? -27.815 -8.953 17.852 1.00 98.69 921 PHE A O 1
ATOM 7088 N N . GLU A 1 922 ? -29.329 -9.293 16.212 1.00 98.69 922 GLU A N 1
ATOM 7089 C CA . GLU A 1 922 ? -29.619 -10.704 16.459 1.00 98.69 922 GLU A CA 1
ATOM 7090 C C . GLU A 1 922 ? -29.177 -11.550 15.258 1.00 98.69 922 GLU A C 1
ATOM 7092 O O . GLU A 1 922 ? -29.336 -11.137 14.107 1.00 98.69 922 GLU A O 1
ATOM 7097 N N . TYR A 1 923 ? -28.641 -12.741 15.539 1.00 98.81 923 TYR A N 1
ATOM 7098 C CA . TYR A 1 923 ? -28.174 -13.708 14.546 1.00 98.81 923 TYR A CA 1
ATOM 7099 C C . TYR A 1 923 ? -28.991 -14.993 14.668 1.00 98.81 923 TYR A C 1
ATOM 7101 O O . TYR A 1 923 ? -29.186 -15.501 15.772 1.00 98.81 923 TYR A O 1
ATOM 7109 N N . SER A 1 924 ? -29.455 -15.541 13.548 1.00 98.69 924 SER A N 1
ATOM 7110 C CA . SER A 1 924 ? -30.280 -16.754 13.538 1.00 98.69 924 SER A CA 1
ATOM 7111 C C . SER A 1 924 ? -30.135 -17.540 12.231 1.00 98.69 924 SER A C 1
ATOM 7113 O O . SER A 1 924 ? -29.437 -17.110 11.315 1.00 98.69 924 SER A O 1
ATOM 7115 N N . ASN A 1 925 ? -30.789 -18.706 12.146 1.00 98.12 925 ASN A N 1
ATOM 7116 C CA . ASN A 1 925 ? -30.898 -19.499 10.914 1.00 98.12 925 ASN A CA 1
ATOM 7117 C C . ASN A 1 925 ? -29.534 -19.817 10.260 1.00 98.12 925 ASN A C 1
ATOM 7119 O O . ASN A 1 925 ? -29.341 -19.619 9.061 1.00 98.12 925 ASN A O 1
ATOM 7123 N N . LEU A 1 926 ? -28.573 -20.298 11.059 1.00 98.62 926 LEU A N 1
ATOM 7124 C CA . LEU A 1 926 ? -27.294 -20.777 10.534 1.00 98.62 926 LEU A CA 1
ATOM 7125 C C . LEU A 1 926 ? -27.523 -21.994 9.629 1.00 98.62 926 LEU A C 1
ATOM 7127 O O . LEU A 1 926 ? -28.094 -22.997 10.058 1.00 98.62 926 LEU A O 1
ATOM 7131 N N . GLN A 1 927 ? -27.028 -21.918 8.398 1.00 98.62 927 GLN A N 1
ATOM 7132 C CA . GLN A 1 927 ? -27.050 -23.007 7.425 1.00 98.62 927 GLN A CA 1
ATOM 7133 C C . GLN A 1 927 ? -25.636 -23.269 6.918 1.00 98.62 927 GLN A C 1
ATOM 7135 O O . GLN A 1 927 ? -24.913 -22.330 6.587 1.00 98.62 927 GLN A O 1
ATOM 7140 N N . ILE A 1 928 ? -25.258 -24.545 6.853 1.00 98.62 928 ILE A N 1
ATOM 7141 C CA . ILE A 1 928 ? -23.967 -25.013 6.342 1.00 98.62 928 ILE A CA 1
ATOM 7142 C C . ILE A 1 928 ? -24.261 -26.047 5.258 1.00 98.62 928 ILE A C 1
ATOM 7144 O O . ILE A 1 928 ? -25.042 -26.974 5.484 1.00 98.62 928 ILE A O 1
ATOM 7148 N N . THR A 1 929 ? -23.730 -25.859 4.052 1.00 97.69 929 THR A N 1
ATOM 7149 C CA . THR A 1 929 ? -24.029 -26.733 2.911 1.00 97.69 929 THR A CA 1
ATOM 7150 C C . THR A 1 929 ? -22.819 -26.906 1.986 1.00 97.69 929 THR A C 1
ATOM 7152 O O . THR A 1 929 ? -22.276 -25.902 1.525 1.00 97.69 929 THR A O 1
ATOM 7155 N N . PRO A 1 930 ? -22.445 -28.151 1.638 1.00 97.56 930 PRO A N 1
ATOM 7156 C CA . PRO A 1 930 ? -22.926 -29.403 2.238 1.00 97.56 930 PRO A CA 1
ATOM 7157 C C . PRO A 1 930 ? -22.463 -29.552 3.704 1.00 97.56 930 PRO A C 1
ATOM 7159 O O . PRO A 1 930 ? -21.592 -28.821 4.159 1.00 97.56 930 PRO A O 1
ATOM 7162 N N . SER A 1 931 ? -23.052 -30.485 4.458 1.00 95.56 931 SER A N 1
ATOM 7163 C CA . SER A 1 931 ? -22.570 -30.840 5.807 1.00 95.56 931 SER A CA 1
ATOM 7164 C C . SER A 1 931 ? -21.329 -31.738 5.777 1.00 95.56 931 SER A C 1
ATOM 7166 O O . SER A 1 931 ? -20.667 -31.904 6.795 1.00 95.56 931 SER A O 1
ATOM 7168 N N . GLU A 1 932 ? -21.031 -32.330 4.620 1.00 96.81 932 GLU A N 1
ATOM 7169 C CA . GLU A 1 932 ? -19.902 -33.227 4.391 1.00 96.81 932 GLU A CA 1
ATOM 7170 C C . GLU A 1 932 ? -19.352 -32.992 2.981 1.00 96.81 932 GLU A C 1
ATOM 7172 O O . GLU A 1 932 ? -20.126 -32.873 2.026 1.00 96.81 932 GLU A O 1
ATOM 7177 N N . THR A 1 933 ? -18.032 -32.949 2.827 1.00 96.25 933 THR A N 1
ATOM 7178 C CA . THR A 1 933 ? -17.383 -32.823 1.516 1.00 96.25 933 THR A CA 1
ATOM 7179 C C . THR A 1 933 ? -16.003 -33.481 1.504 1.00 96.25 933 THR A C 1
ATOM 7181 O O . THR A 1 933 ? -15.514 -33.907 2.543 1.00 96.25 933 THR A O 1
ATOM 7184 N N . GLY A 1 934 ? -15.386 -33.629 0.332 1.00 95.44 934 GLY A N 1
ATOM 7185 C CA . GLY A 1 934 ? -13.993 -34.086 0.234 1.00 95.44 934 GLY A CA 1
ATOM 7186 C C . GLY A 1 934 ? -13.005 -32.933 0.425 1.00 95.44 934 GLY A C 1
ATOM 7187 O O . GLY A 1 934 ? -13.394 -31.769 0.400 1.00 95.44 934 GLY A O 1
ATOM 7188 N N . THR A 1 935 ? -11.712 -33.236 0.514 1.00 92.50 935 THR A N 1
ATOM 7189 C CA . THR A 1 935 ? -10.640 -32.246 0.769 1.00 92.50 935 THR A CA 1
ATOM 7190 C C . THR A 1 935 ? -10.572 -31.055 -0.198 1.00 92.50 935 THR A C 1
ATOM 7192 O O . THR A 1 935 ? -9.983 -30.040 0.143 1.00 92.50 935 THR A O 1
ATOM 7195 N N . HIS A 1 936 ? -11.177 -31.145 -1.386 1.00 92.75 936 HIS A N 1
ATOM 7196 C CA . HIS A 1 936 ? -11.195 -30.076 -2.399 1.00 92.75 936 HIS A CA 1
ATOM 7197 C C . HIS A 1 936 ? -12.581 -29.450 -2.613 1.00 92.75 936 HIS A C 1
ATOM 7199 O O . HIS A 1 936 ? -12.774 -28.680 -3.553 1.00 92.75 936 HIS A O 1
ATOM 7205 N N . GLY A 1 937 ? -13.578 -29.833 -1.814 1.00 90.88 937 GLY A N 1
ATOM 7206 C CA . GLY A 1 937 ? -14.925 -29.304 -1.959 1.00 90.88 937 GLY A CA 1
ATOM 7207 C C . GLY A 1 937 ? -15.123 -27.997 -1.201 1.00 90.88 937 GLY A C 1
ATOM 7208 O O . GLY A 1 937 ? -14.553 -27.785 -0.136 1.00 90.88 937 GLY A O 1
ATOM 7209 N N . ASP A 1 938 ? -15.975 -27.136 -1.747 1.00 96.06 938 ASP A N 1
ATOM 7210 C CA . ASP A 1 938 ? -16.344 -25.874 -1.113 1.00 96.06 938 ASP A CA 1
ATOM 7211 C C . ASP A 1 938 ? -17.447 -26.077 -0.059 1.00 96.06 938 ASP A C 1
ATOM 7213 O O . ASP A 1 938 ? -18.347 -26.904 -0.239 1.00 96.06 938 ASP A O 1
ATOM 7217 N N . ILE A 1 939 ? -17.418 -25.270 1.004 1.00 98.12 939 ILE A N 1
ATOM 7218 C CA . ILE A 1 939 ? -18.468 -25.202 2.030 1.00 98.12 939 ILE A CA 1
ATOM 7219 C C . ILE A 1 939 ? -19.105 -23.813 2.006 1.00 98.12 939 ILE A C 1
ATOM 7221 O O . ILE A 1 939 ? -18.426 -22.789 2.090 1.00 98.12 939 ILE A O 1
ATOM 7225 N N . HIS A 1 940 ? -20.431 -23.767 1.925 1.00 98.44 940 HIS A N 1
ATOM 7226 C CA . HIS A 1 940 ? -21.202 -22.533 1.998 1.00 98.44 940 HIS A CA 1
ATOM 7227 C C . HIS A 1 940 ? -21.823 -22.378 3.380 1.00 98.44 940 HIS A C 1
ATOM 7229 O O . HIS A 1 940 ? -22.518 -23.274 3.857 1.00 98.44 940 HIS A O 1
ATOM 7235 N N . VAL A 1 941 ? -21.613 -21.219 3.999 1.00 98.75 941 VAL A N 1
ATOM 7236 C CA . VAL A 1 941 ? -22.206 -20.862 5.291 1.00 98.75 941 VAL A CA 1
ATOM 7237 C C . VAL A 1 941 ? -23.119 -19.660 5.089 1.00 98.75 941 VAL A C 1
ATOM 7239 O O . VAL A 1 941 ? -22.728 -18.694 4.437 1.00 98.75 941 VAL A O 1
ATOM 7242 N N . SER A 1 942 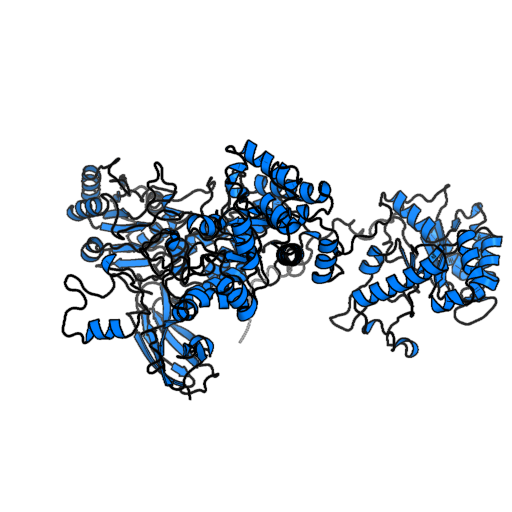? -24.329 -19.680 5.640 1.00 98.69 942 SER A N 1
ATOM 7243 C CA . SER A 1 942 ? -25.183 -18.490 5.683 1.00 98.69 942 SER A CA 1
ATOM 7244 C C . SER A 1 942 ? -25.865 -18.304 7.025 1.00 98.69 942 SER A C 1
ATOM 7246 O O . SER A 1 942 ? -26.215 -19.285 7.674 1.00 98.69 942 SER A O 1
ATOM 7248 N N . VAL A 1 943 ? -26.071 -17.048 7.414 1.00 98.75 943 VAL A N 1
ATOM 7249 C CA . VAL A 1 943 ? -26.722 -16.653 8.668 1.00 98.75 943 VAL A CA 1
ATOM 7250 C C . VAL A 1 943 ? -27.628 -15.452 8.418 1.00 98.75 943 VAL A C 1
ATOM 7252 O O . VAL A 1 943 ? -27.308 -14.587 7.601 1.00 98.75 943 VAL A O 1
ATOM 7255 N N . ASP A 1 944 ? -28.750 -15.377 9.121 1.00 98.88 944 ASP A N 1
ATOM 7256 C CA . ASP A 1 944 ? -29.614 -14.203 9.114 1.00 98.88 944 ASP A CA 1
ATOM 7257 C C . ASP A 1 944 ? -29.190 -13.223 10.210 1.00 98.88 944 ASP A C 1
ATOM 7259 O O . ASP A 1 944 ? -29.095 -13.607 11.375 1.00 98.88 944 ASP A O 1
ATOM 7263 N N . VAL A 1 945 ? -28.982 -11.957 9.842 1.00 98.81 945 VAL A N 1
ATOM 7264 C CA . VAL A 1 945 ? -28.651 -10.850 10.751 1.00 98.81 945 VAL A CA 1
ATOM 7265 C C . VAL A 1 945 ? -29.788 -9.840 10.736 1.00 98.81 945 VAL A C 1
ATOM 7267 O O . VAL A 1 945 ? -30.178 -9.348 9.671 1.00 98.81 945 VAL A O 1
ATOM 7270 N N . LYS A 1 946 ? -30.325 -9.523 11.913 1.00 98.81 946 LYS A N 1
ATOM 7271 C CA . LYS A 1 946 ? -31.456 -8.609 12.084 1.00 98.81 946 LYS A CA 1
ATOM 7272 C C . LYS A 1 946 ? -31.106 -7.475 13.032 1.00 98.81 946 LYS A C 1
ATOM 7274 O O . LYS A 1 946 ? -30.577 -7.718 14.108 1.00 98.81 946 LYS A O 1
ATOM 7279 N N . ASN A 1 947 ? -31.472 -6.251 12.664 1.00 98.81 947 ASN A N 1
ATOM 7280 C CA . ASN A 1 947 ? -31.427 -5.112 13.576 1.00 98.81 947 ASN A CA 1
ATOM 7281 C C . ASN A 1 947 ? -32.682 -5.122 14.459 1.00 98.81 947 ASN A C 1
ATOM 7283 O O . ASN A 1 947 ? -33.799 -4.938 13.969 1.00 98.81 947 ASN A O 1
ATOM 7287 N N . THR A 1 948 ? -32.508 -5.362 15.754 1.00 98.62 948 THR A N 1
ATOM 7288 C CA . THR A 1 948 ? -33.592 -5.445 16.745 1.00 98.62 948 THR A CA 1
ATOM 7289 C C . THR A 1 948 ? -33.782 -4.151 17.529 1.00 98.62 948 THR A C 1
ATOM 7291 O O . THR A 1 948 ? -34.758 -4.025 18.270 1.00 98.62 948 THR A O 1
ATOM 7294 N N . GLY A 1 949 ? -32.882 -3.181 17.360 1.00 98.06 949 GLY A N 1
ATOM 7295 C CA . GLY A 1 949 ? -32.954 -1.897 18.042 1.00 98.06 949 GLY A CA 1
ATOM 7296 C C . GLY A 1 949 ? -33.813 -0.858 17.315 1.00 98.06 949 GLY A C 1
ATOM 7297 O O . GLY A 1 949 ? -34.701 -1.165 16.517 1.00 98.06 949 GLY A O 1
ATOM 7298 N N . ARG A 1 950 ? -33.581 0.417 17.651 1.00 97.06 950 ARG A N 1
ATOM 7299 C CA . ARG A 1 950 ? -34.427 1.557 17.236 1.00 97.06 950 ARG A CA 1
ATOM 7300 C C . ARG A 1 950 ? -33.755 2.513 16.256 1.00 97.06 950 ARG A C 1
ATOM 7302 O O . ARG A 1 950 ? -34.378 3.489 15.845 1.00 97.06 950 ARG A O 1
ATOM 7309 N N . ARG A 1 951 ? -32.492 2.273 15.913 1.00 97.62 951 ARG A N 1
ATOM 7310 C CA . ARG A 1 951 ? -31.706 3.110 15.003 1.00 97.62 951 ARG A CA 1
ATOM 7311 C C . ARG A 1 951 ? -31.201 2.266 13.850 1.00 97.62 951 ARG A C 1
ATOM 7313 O O . ARG A 1 951 ? -30.955 1.077 14.018 1.00 97.62 951 ARG A O 1
ATOM 7320 N N . GLU A 1 952 ? -31.039 2.881 12.689 1.00 98.44 952 GLU A N 1
ATOM 7321 C CA . GLU A 1 952 ? -30.245 2.273 11.626 1.00 98.44 952 GLU A CA 1
ATOM 7322 C C . GLU A 1 952 ? -28.813 2.035 12.125 1.00 98.44 952 GLU A C 1
ATOM 7324 O O . GLU A 1 952 ? -28.275 2.825 12.907 1.00 98.44 952 GLU A O 1
ATOM 7329 N N . GLY A 1 953 ? -28.201 0.935 11.696 1.00 98.50 953 GLY A N 1
ATOM 7330 C CA . GLY A 1 953 ? -26.824 0.608 12.039 1.00 98.50 953 GLY A CA 1
ATOM 7331 C C . GLY A 1 953 ? -26.202 -0.351 11.035 1.00 98.50 953 GLY A C 1
ATOM 7332 O O . GLY A 1 953 ? -26.909 -1.055 10.308 1.00 98.50 953 GLY A O 1
ATOM 7333 N N . LYS A 1 954 ? -24.869 -0.358 10.999 1.00 98.75 954 LYS A N 1
ATOM 7334 C CA . LYS A 1 954 ? -24.077 -1.344 10.262 1.00 98.75 954 LYS A CA 1
ATOM 7335 C C . LYS A 1 954 ? -23.530 -2.365 11.258 1.00 98.75 954 LYS A C 1
ATOM 7337 O O . LYS A 1 954 ? -23.017 -1.967 12.298 1.00 98.75 954 LYS A O 1
ATOM 7342 N N . GLU A 1 955 ? -23.618 -3.644 10.917 1.00 98.75 955 GLU A N 1
ATOM 7343 C CA . GLU A 1 955 ? -23.048 -4.746 11.699 1.00 98.75 955 GLU A CA 1
ATOM 7344 C C . GLU A 1 955 ? -22.059 -5.538 10.848 1.00 98.75 955 GLU A C 1
ATOM 7346 O O . GLU A 1 955 ? -22.270 -5.698 9.644 1.00 98.75 955 GLU A O 1
ATOM 7351 N N . VAL A 1 956 ? -20.995 -6.033 11.480 1.00 98.81 956 VAL A N 1
ATOM 7352 C CA . VAL A 1 956 ? -19.995 -6.901 10.851 1.00 98.81 956 VAL A CA 1
ATOM 7353 C C . VAL A 1 956 ? -20.217 -8.331 11.335 1.00 98.81 956 VAL A C 1
ATOM 7355 O O . VAL A 1 956 ? -19.848 -8.664 12.460 1.00 98.81 956 VAL A O 1
ATOM 7358 N N . ALA A 1 957 ? -20.790 -9.173 10.477 1.00 98.81 957 ALA A N 1
ATOM 7359 C CA . ALA A 1 957 ? -20.921 -10.601 10.739 1.00 98.81 957 ALA A CA 1
ATOM 7360 C C . ALA A 1 957 ? -19.584 -11.293 10.471 1.00 98.81 957 ALA A C 1
ATOM 7362 O O . ALA A 1 957 ? -19.106 -11.269 9.338 1.00 98.81 957 ALA A O 1
ATOM 7363 N N . GLN A 1 958 ? -18.991 -11.909 11.493 1.00 98.88 958 GLN A N 1
ATOM 7364 C CA . GLN A 1 958 ? -17.646 -12.490 11.433 1.00 98.88 958 GLN A CA 1
ATOM 7365 C C . GLN A 1 958 ? -17.727 -14.019 11.474 1.00 98.88 958 GLN A C 1
ATOM 7367 O O . GLN A 1 958 ? -18.329 -14.576 12.394 1.00 98.88 958 GLN A O 1
ATOM 7372 N N . LEU A 1 959 ? -17.129 -14.693 10.488 1.00 98.88 959 LEU A N 1
ATOM 7373 C CA . LEU A 1 959 ? -17.051 -16.151 10.384 1.00 98.88 959 LEU A CA 1
ATOM 7374 C C . LEU A 1 959 ? -15.683 -16.647 10.851 1.00 98.88 959 LEU A C 1
ATOM 7376 O O . LEU A 1 959 ? -14.660 -16.352 10.230 1.00 98.88 959 LEU A O 1
ATOM 7380 N N . TYR A 1 960 ? -15.696 -17.487 11.879 1.00 98.88 960 TYR A N 1
ATOM 7381 C CA . TYR A 1 960 ? -14.529 -18.189 12.388 1.00 98.88 960 TYR A CA 1
ATOM 7382 C C . TYR A 1 960 ? -14.666 -19.699 12.201 1.00 98.88 960 TYR A C 1
ATOM 7384 O O . TYR A 1 960 ? -15.771 -20.244 12.295 1.00 98.88 960 TYR A O 1
ATOM 7392 N N . ILE A 1 961 ? -13.538 -20.380 12.010 1.00 98.62 961 ILE A N 1
ATOM 7393 C CA . ILE A 1 961 ? -13.457 -21.843 12.024 1.00 98.62 961 ILE A CA 1
ATOM 7394 C C . ILE A 1 961 ? -12.538 -22.340 13.138 1.00 98.62 961 ILE A C 1
ATOM 7396 O O . ILE A 1 961 ? -11.673 -21.603 13.612 1.00 98.62 961 ILE A O 1
ATOM 7400 N N . ARG A 1 962 ? -12.717 -23.601 13.528 1.00 98.25 962 ARG A N 1
ATOM 7401 C CA . ARG A 1 962 ? -11.754 -24.378 14.314 1.00 98.25 962 ARG A CA 1
ATOM 7402 C C . ARG A 1 962 ? -11.689 -25.788 13.743 1.00 98.25 962 ARG A C 1
ATOM 7404 O O . ARG A 1 962 ? -12.717 -26.465 13.699 1.00 98.25 962 ARG A O 1
ATOM 7411 N N . ASP A 1 963 ? -10.500 -26.225 13.351 1.00 97.69 963 ASP A N 1
ATOM 7412 C CA . ASP A 1 963 ? -10.237 -27.644 13.123 1.00 97.69 963 ASP A CA 1
ATOM 7413 C C . ASP A 1 963 ? -10.158 -28.347 14.487 1.00 97.69 963 ASP A C 1
ATOM 7415 O O . ASP A 1 963 ? -9.385 -27.953 15.367 1.00 97.69 963 ASP A O 1
ATOM 7419 N N . LEU A 1 964 ? -11.046 -29.318 14.720 1.00 97.06 964 LEU A N 1
ATOM 7420 C CA . LEU A 1 964 ? -11.184 -29.940 16.035 1.00 97.06 964 LEU A CA 1
ATOM 7421 C C . LEU A 1 964 ? -10.081 -30.957 16.324 1.00 97.06 964 LEU A C 1
ATOM 7423 O O . LEU A 1 964 ? -9.755 -31.145 17.497 1.00 97.06 964 LEU A O 1
ATOM 7427 N N . ILE A 1 965 ? -9.547 -31.625 15.297 1.00 96.12 965 ILE A N 1
ATOM 7428 C CA . ILE A 1 965 ? -8.526 -32.668 15.428 1.00 96.12 965 ILE A CA 1
ATOM 7429 C C . ILE A 1 965 ? -7.600 -32.594 14.214 1.00 96.12 965 ILE A C 1
ATOM 7431 O O . ILE A 1 965 ? -7.960 -33.052 13.136 1.00 96.12 965 ILE A O 1
ATOM 7435 N N . ALA A 1 966 ? -6.382 -32.112 14.442 1.00 96.62 966 ALA A N 1
ATOM 7436 C CA . ALA A 1 966 ? -5.343 -31.980 13.428 1.00 96.62 966 ALA A CA 1
ATOM 7437 C C . ALA A 1 966 ? -4.075 -32.758 13.816 1.00 96.62 966 ALA A C 1
ATOM 7439 O O . ALA A 1 966 ? -3.844 -33.084 14.986 1.00 96.62 966 ALA A O 1
ATOM 7440 N N . SER A 1 967 ? -3.213 -33.039 12.837 1.00 96.25 967 SER A N 1
ATOM 7441 C CA . SER A 1 967 ? -1.921 -33.712 13.046 1.00 96.25 967 SER A CA 1
ATOM 7442 C C . SER A 1 967 ? -0.869 -32.859 13.764 1.00 96.25 967 SER A C 1
ATOM 7444 O O . SER A 1 967 ? 0.160 -33.383 14.205 1.00 96.25 967 SER A O 1
ATOM 7446 N N . VAL A 1 968 ? -1.125 -31.557 13.886 1.00 96.69 968 VAL A N 1
ATOM 7447 C CA . VAL A 1 968 ? -0.320 -30.564 14.604 1.00 96.69 968 VAL A CA 1
ATOM 7448 C C . VAL A 1 968 ? -1.242 -29.645 15.407 1.00 96.69 968 VAL A C 1
ATOM 7450 O O . VAL A 1 968 ? -2.442 -29.585 15.151 1.00 96.69 968 VAL A O 1
ATOM 7453 N N . THR A 1 969 ? -0.696 -28.916 16.380 1.00 96.00 969 THR A N 1
ATOM 7454 C CA . THR A 1 969 ? -1.470 -27.898 17.099 1.00 96.00 969 THR A CA 1
ATOM 7455 C C . THR A 1 969 ? -1.872 -26.771 16.145 1.00 96.00 969 THR A C 1
ATOM 7457 O O . THR A 1 969 ? -1.015 -26.188 15.485 1.00 96.00 969 THR A O 1
ATOM 7460 N N . VAL A 1 970 ? -3.165 -26.452 16.117 1.00 96.50 970 VAL A N 1
ATOM 7461 C CA . VAL A 1 970 ? -3.776 -25.381 15.315 1.00 96.50 970 VAL A CA 1
ATOM 7462 C C . VAL A 1 970 ? -4.503 -24.383 16.223 1.00 96.50 970 VAL A C 1
ATOM 7464 O O . VAL A 1 970 ? -4.863 -24.751 17.347 1.00 96.50 970 VAL A O 1
ATOM 7467 N N . PRO A 1 971 ? -4.734 -23.131 15.786 1.00 97.38 971 PRO A N 1
ATOM 7468 C CA . PRO A 1 971 ? -5.386 -22.117 16.612 1.00 97.38 971 PRO A CA 1
ATOM 7469 C C . PRO A 1 971 ? -6.779 -22.518 17.117 1.00 97.38 971 PRO A C 1
ATOM 7471 O O . PRO A 1 971 ? -7.533 -23.226 16.452 1.00 97.38 971 PRO A O 1
ATOM 7474 N N . VAL A 1 972 ? -7.182 -21.985 18.277 1.00 97.19 972 VAL A N 1
ATOM 7475 C CA . VAL A 1 972 ? -8.533 -22.229 18.835 1.00 97.19 972 VAL A CA 1
ATOM 7476 C C . VAL A 1 972 ? -9.659 -21.625 17.993 1.00 97.19 972 VAL A C 1
ATOM 7478 O O . VAL A 1 972 ? -10.823 -21.988 18.170 1.00 97.19 972 VAL A O 1
ATOM 7481 N N . LYS A 1 973 ? -9.324 -20.671 17.122 1.00 96.75 973 LYS A N 1
ATOM 7482 C CA . LYS A 1 973 ? -10.209 -20.042 16.141 1.00 96.75 973 LYS A CA 1
ATOM 7483 C C . LYS A 1 973 ? -9.393 -19.295 15.092 1.00 96.75 973 LYS A C 1
ATOM 7485 O O . LYS A 1 973 ? -8.374 -18.695 15.427 1.00 96.75 973 LYS A O 1
ATOM 7490 N N . GLU A 1 974 ? -9.896 -19.256 13.867 1.00 98.44 974 GLU A N 1
ATOM 7491 C CA . GLU A 1 974 ? -9.347 -18.447 12.776 1.00 98.44 974 GLU A CA 1
ATOM 7492 C C . GLU A 1 974 ? -10.476 -17.789 11.984 1.00 98.44 974 GLU A C 1
ATOM 7494 O O . GLU A 1 974 ? -11.454 -18.450 11.638 1.00 98.44 974 GLU A O 1
ATOM 7499 N N . LEU A 1 975 ? -10.347 -16.498 11.690 1.00 98.81 975 LEU A N 1
ATOM 7500 C CA . LEU A 1 975 ? -11.244 -15.750 10.821 1.00 98.81 975 LEU A CA 1
ATOM 7501 C C . LEU A 1 975 ? -11.077 -16.256 9.385 1.00 98.81 975 LEU A C 1
ATOM 7503 O O . LEU A 1 975 ? -9.958 -16.371 8.892 1.00 98.81 975 LEU A O 1
ATOM 7507 N N . LYS A 1 976 ? -12.191 -16.549 8.709 1.00 98.56 976 LYS A N 1
ATOM 7508 C CA . LYS A 1 976 ? -12.205 -16.982 7.297 1.00 98.56 976 LYS A CA 1
ATOM 7509 C C . LYS A 1 976 ? -13.275 -16.272 6.464 1.00 98.56 976 LYS A C 1
ATOM 7511 O O . LYS A 1 976 ? -13.561 -16.660 5.335 1.00 98.56 976 LYS A O 1
ATOM 7516 N N . GLY A 1 977 ? -13.916 -15.251 7.026 1.00 98.31 977 GLY A N 1
ATOM 7517 C CA . GLY A 1 977 ? -14.938 -14.484 6.329 1.00 98.31 977 GLY A CA 1
ATOM 7518 C C . GLY A 1 977 ? -15.526 -13.373 7.183 1.00 98.31 977 GLY A C 1
ATOM 7519 O O . GLY A 1 977 ? -15.646 -13.506 8.399 1.00 98.31 977 GLY A O 1
ATOM 7520 N N . PHE A 1 978 ? -15.946 -12.291 6.536 1.00 98.69 978 PHE A N 1
ATOM 7521 C CA . PHE A 1 978 ? -16.842 -11.311 7.136 1.00 98.69 978 PHE A CA 1
ATOM 7522 C C . PHE A 1 978 ? -17.720 -10.647 6.076 1.00 98.69 978 PHE A C 1
ATOM 7524 O O . PHE A 1 978 ? -17.400 -10.672 4.888 1.00 98.69 978 PHE A O 1
ATOM 7531 N N . ASP A 1 979 ? -18.827 -10.059 6.517 1.00 98.50 979 ASP A N 1
ATOM 7532 C CA . ASP A 1 979 ? -19.663 -9.186 5.696 1.00 98.50 979 ASP A CA 1
ATOM 7533 C C . ASP A 1 979 ? -20.207 -8.046 6.559 1.00 98.50 979 ASP A C 1
ATOM 7535 O O . ASP A 1 979 ? -20.636 -8.268 7.697 1.00 98.50 979 ASP A O 1
ATOM 7539 N N . LYS A 1 980 ? -20.185 -6.825 6.020 1.00 98.56 980 LYS A N 1
ATOM 7540 C CA . LYS A 1 980 ? -20.661 -5.625 6.711 1.00 98.56 980 LYS A CA 1
ATOM 7541 C C . LYS A 1 980 ? -21.993 -5.193 6.117 1.00 98.56 980 LYS A C 1
ATOM 7543 O O . LYS A 1 980 ? -22.069 -4.727 4.981 1.00 98.56 980 LYS A O 1
ATOM 7548 N N . VAL A 1 981 ? -23.059 -5.307 6.905 1.00 98.31 981 VAL A N 1
ATOM 7549 C CA . VAL A 1 981 ? -24.431 -5.077 6.442 1.00 98.31 981 VAL A CA 1
ATOM 7550 C C . VAL A 1 981 ? -25.066 -3.865 7.111 1.00 98.31 981 VAL A C 1
ATOM 7552 O O . VAL A 1 981 ? -25.151 -3.777 8.330 1.00 98.31 981 VAL A O 1
ATOM 7555 N N . LEU A 1 982 ? -25.572 -2.937 6.296 1.00 98.56 982 LEU A N 1
ATOM 7556 C CA . LEU A 1 982 ? -26.446 -1.851 6.746 1.00 98.56 982 LEU A CA 1
ATOM 7557 C C . LEU A 1 982 ? -27.881 -2.364 6.921 1.00 98.56 982 LEU A C 1
ATOM 7559 O O . LEU A 1 982 ? -28.433 -2.960 5.983 1.00 98.56 982 LEU A O 1
ATOM 7563 N N . LEU A 1 983 ? -28.476 -2.110 8.087 1.00 98.75 983 LEU A N 1
ATOM 7564 C CA . LEU A 1 983 ? -29.818 -2.558 8.451 1.00 98.75 983 LEU A CA 1
ATOM 7565 C C . LEU A 1 983 ? -30.631 -1.438 9.113 1.00 98.75 983 LEU A C 1
ATOM 7567 O O . LEU A 1 983 ? -30.244 -0.881 10.143 1.00 98.75 983 LEU A O 1
ATOM 7571 N N . GLN A 1 984 ? -31.813 -1.180 8.559 1.00 98.69 984 GLN A N 1
ATOM 7572 C CA . GLN A 1 984 ? -32.852 -0.357 9.182 1.00 98.69 984 GLN A CA 1
ATOM 7573 C C . GLN A 1 984 ? -33.463 -1.073 10.406 1.00 98.69 984 GLN A C 1
ATOM 7575 O O . GLN A 1 984 ? -33.407 -2.305 10.467 1.00 98.69 984 GLN A O 1
ATOM 7580 N N . PRO A 1 985 ? -34.087 -0.361 11.366 1.00 98.75 985 PRO A N 1
ATOM 7581 C CA . PRO A 1 985 ? -34.776 -0.991 12.496 1.00 98.75 985 PRO A CA 1
ATOM 7582 C C . PRO A 1 985 ? -35.774 -2.070 12.050 1.00 98.75 985 PRO A C 1
ATOM 7584 O O . PRO A 1 985 ? -36.643 -1.824 11.214 1.00 98.75 985 PRO A O 1
ATOM 7587 N N . GLY A 1 986 ? -35.643 -3.279 12.595 1.00 98.44 986 GLY A N 1
ATOM 7588 C CA . GLY A 1 986 ? -36.470 -4.439 12.258 1.00 98.44 986 GLY A CA 1
ATOM 7589 C C . GLY A 1 986 ? -36.101 -5.158 10.954 1.00 98.44 986 GLY A C 1
ATOM 7590 O O . GLY A 1 986 ? -36.630 -6.245 10.709 1.00 98.44 986 GLY A O 1
ATOM 7591 N N . GLN A 1 987 ? -35.205 -4.603 10.130 1.00 98.75 987 GLN A N 1
ATOM 7592 C CA . GLN A 1 987 ? -34.749 -5.232 8.890 1.00 98.75 987 GLN A CA 1
ATOM 7593 C C . GLN A 1 987 ? -33.834 -6.425 9.180 1.00 98.75 987 GLN A C 1
ATOM 7595 O O . GLN A 1 987 ? -33.004 -6.382 10.088 1.00 98.75 987 GLN A O 1
ATOM 7600 N N . GLN A 1 988 ? -33.953 -7.461 8.349 1.00 98.69 988 GLN A N 1
ATOM 7601 C CA . GLN A 1 988 ? -33.097 -8.644 8.344 1.00 98.69 988 GLN A CA 1
ATOM 7602 C C . GLN A 1 988 ? -32.444 -8.822 6.969 1.00 98.69 988 GLN A C 1
ATOM 7604 O O . GLN A 1 988 ? -33.080 -8.565 5.943 1.00 98.69 988 GLN A O 1
ATOM 7609 N N . LYS A 1 989 ? -31.192 -9.283 6.945 1.00 98.69 989 LYS A N 1
ATOM 7610 C CA . LYS A 1 989 ? -30.483 -9.732 5.738 1.00 98.69 989 LYS A CA 1
ATOM 7611 C C . LYS A 1 989 ? -29.786 -11.062 6.001 1.00 98.69 989 LYS A C 1
ATOM 7613 O O . LYS A 1 989 ? -29.297 -11.291 7.101 1.00 98.69 989 LYS A O 1
ATOM 7618 N N . THR A 1 990 ? -29.707 -11.903 4.976 1.00 98.75 990 THR A N 1
ATOM 7619 C CA . THR A 1 990 ? -28.904 -13.130 5.011 1.00 98.75 990 THR A CA 1
ATOM 7620 C C . THR A 1 990 ? -27.491 -12.830 4.525 1.00 98.75 990 THR A C 1
ATOM 7622 O O . THR A 1 990 ? -27.311 -12.442 3.370 1.00 98.75 990 THR A O 1
ATOM 7625 N N . VAL A 1 991 ? -26.503 -13.051 5.384 1.00 98.38 991 VAL A N 1
ATOM 7626 C CA . VAL A 1 991 ? -25.076 -12.998 5.054 1.00 98.38 991 VAL A CA 1
ATOM 7627 C C . VAL A 1 991 ? -24.618 -14.371 4.568 1.00 98.38 991 VAL A C 1
ATOM 7629 O O . VAL A 1 991 ? -25.122 -15.397 5.035 1.00 98.38 991 VAL A O 1
ATOM 7632 N N . ARG A 1 992 ? -23.687 -14.407 3.607 1.00 98.62 992 ARG A N 1
ATOM 7633 C CA . ARG A 1 992 ? -23.197 -15.644 2.985 1.00 98.62 992 ARG A CA 1
ATOM 7634 C C . ARG A 1 992 ? -21.680 -15.656 2.886 1.00 98.62 992 ARG A C 1
ATOM 7636 O O . ARG A 1 992 ? -21.081 -14.692 2.426 1.00 98.62 992 ARG A O 1
ATOM 7643 N N . PHE A 1 993 ? -21.096 -16.795 3.218 1.00 98.38 993 PHE A N 1
ATOM 7644 C CA . PHE A 1 993 ? -19.668 -17.056 3.150 1.00 98.38 993 PHE A CA 1
ATOM 7645 C C . PHE A 1 993 ? -19.392 -18.312 2.332 1.00 98.38 993 PHE A C 1
ATOM 7647 O O . PHE A 1 993 ? -20.235 -19.211 2.224 1.00 98.38 993 PHE A O 1
ATOM 7654 N N . LYS A 1 994 ? -18.184 -18.371 1.783 1.00 97.88 994 LYS A N 1
ATOM 7655 C CA . LYS A 1 994 ? -17.653 -19.533 1.085 1.00 97.88 994 LYS A CA 1
ATOM 7656 C C . LYS A 1 994 ? -16.296 -19.868 1.693 1.00 97.88 994 LYS A C 1
ATOM 7658 O O . LYS A 1 994 ? -15.416 -19.019 1.665 1.00 97.88 994 LYS A O 1
ATOM 7663 N N . LEU A 1 995 ? -16.161 -21.083 2.208 1.00 98.19 995 LEU A N 1
ATOM 7664 C CA . LEU A 1 995 ? -14.897 -21.662 2.647 1.00 98.19 995 LEU A CA 1
ATOM 7665 C C . LEU A 1 995 ? -14.375 -22.571 1.534 1.00 98.19 995 LEU A C 1
ATOM 7667 O O . LEU A 1 995 ? -15.114 -23.413 1.018 1.00 98.19 995 LEU A O 1
ATOM 7671 N N . THR A 1 996 ? -13.123 -22.363 1.157 1.00 95.62 996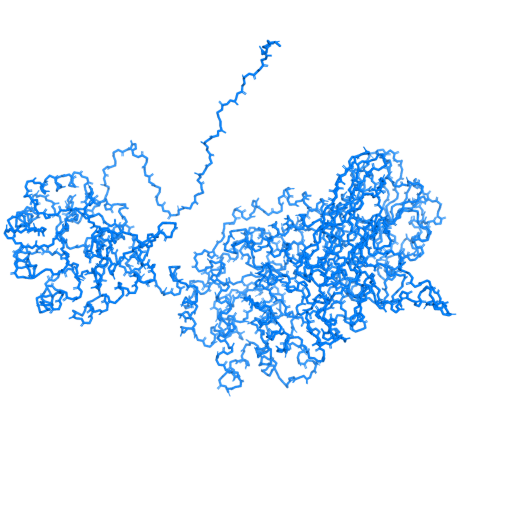 THR A N 1
ATOM 7672 C CA . THR A 1 996 ? -12.412 -23.098 0.108 1.00 95.62 996 THR A CA 1
ATOM 7673 C C . THR A 1 996 ? -11.359 -24.027 0.708 1.00 95.62 996 THR A C 1
ATOM 7675 O O . THR A 1 996 ? -11.059 -23.949 1.897 1.00 95.62 996 THR A O 1
ATOM 7678 N N . HIS A 1 997 ? -10.743 -24.870 -0.125 1.00 93.94 997 HIS A N 1
ATOM 7679 C CA . HIS A 1 997 ? -9.576 -25.674 0.259 1.00 93.94 997 HIS A CA 1
ATOM 7680 C C . HIS A 1 997 ? -8.510 -24.849 1.002 1.00 93.94 997 HIS A C 1
ATOM 7682 O O . HIS A 1 997 ? -8.017 -25.265 2.048 1.00 93.94 997 HIS A O 1
ATOM 7688 N N . ASP A 1 998 ? -8.179 -23.660 0.495 1.00 93.31 998 ASP A N 1
ATOM 7689 C CA . ASP A 1 998 ? -7.099 -22.844 1.053 1.00 93.31 998 ASP A CA 1
ATOM 7690 C C . ASP A 1 998 ? -7.449 -22.285 2.436 1.00 93.31 998 ASP A C 1
ATOM 7692 O O . ASP A 1 998 ? -6.558 -22.162 3.278 1.00 93.31 998 ASP A O 1
ATOM 7696 N N . ASP A 1 999 ? -8.735 -22.013 2.687 1.00 95.94 999 ASP A N 1
ATOM 7697 C CA . ASP A 1 999 ? -9.236 -21.537 3.980 1.00 95.94 999 ASP A CA 1
ATOM 7698 C C . ASP A 1 999 ? -9.141 -22.618 5.069 1.00 95.94 999 ASP A C 1
ATOM 7700 O O . ASP A 1 999 ? -8.952 -22.285 6.241 1.00 95.94 999 ASP A O 1
ATOM 7704 N N . LEU A 1 1000 ? -9.262 -23.892 4.676 1.00 96.88 1000 LEU A N 1
ATOM 7705 C CA . LEU A 1 1000 ? -9.268 -25.065 5.560 1.00 96.88 1000 LEU A CA 1
ATOM 7706 C C . LEU A 1 1000 ? -7.895 -25.736 5.701 1.00 96.88 1000 LEU A C 1
ATOM 7708 O O . LEU A 1 1000 ? -7.733 -26.638 6.518 1.00 96.88 1000 LEU A O 1
ATOM 7712 N N . SER A 1 1001 ? -6.929 -25.349 4.868 1.00 96.25 1001 SER A N 1
ATOM 7713 C CA . SER A 1 1001 ? -5.619 -25.995 4.828 1.00 96.25 1001 SER A CA 1
ATOM 7714 C C . SER A 1 1001 ? -4.722 -25.608 6.006 1.00 96.25 1001 SER A C 1
ATOM 7716 O O . SER A 1 1001 ? -4.728 -24.465 6.457 1.00 96.25 1001 SER A O 1
ATOM 7718 N N . LEU A 1 1002 ? -3.881 -26.550 6.427 1.00 96.69 1002 LEU A N 1
ATOM 7719 C CA . LEU A 1 1002 ? -2.792 -26.371 7.388 1.00 96.69 1002 LEU A CA 1
ATOM 7720 C C . LEU A 1 1002 ? -1.485 -26.916 6.807 1.00 96.69 1002 LEU A C 1
ATOM 7722 O O . LEU A 1 1002 ? -1.501 -27.666 5.829 1.00 96.69 1002 LEU A O 1
ATOM 7726 N N . TYR A 1 1003 ? -0.344 -26.584 7.412 1.00 97.25 1003 TYR A N 1
ATOM 7727 C CA . TYR A 1 1003 ? 0.888 -27.326 7.151 1.00 97.25 1003 TYR A CA 1
ATOM 7728 C C . TYR A 1 1003 ? 0.952 -28.521 8.102 1.00 97.25 1003 TYR A C 1
ATOM 7730 O O . TYR A 1 1003 ? 0.905 -28.357 9.316 1.00 97.25 1003 TYR A O 1
ATOM 7738 N N . ASN A 1 1004 ? 1.089 -29.745 7.603 1.00 96.19 1004 ASN A N 1
ATOM 7739 C CA . ASN A 1 1004 ? 1.202 -30.914 8.482 1.00 96.19 1004 ASN A CA 1
ATOM 7740 C C . ASN A 1 1004 ? 2.606 -30.992 9.126 1.00 96.19 1004 ASN A C 1
ATOM 7742 O O . ASN A 1 1004 ? 3.476 -30.142 8.903 1.00 96.19 1004 ASN A O 1
ATOM 7746 N N . LYS A 1 1005 ? 2.887 -32.045 9.904 1.00 95.50 1005 LYS A N 1
ATOM 7747 C CA . LYS A 1 1005 ? 4.206 -32.256 10.545 1.00 95.50 1005 LYS A CA 1
ATOM 7748 C C . LYS A 1 1005 ? 5.400 -32.395 9.578 1.00 95.50 1005 LYS A C 1
ATOM 7750 O O . LYS A 1 1005 ? 6.538 -32.326 10.030 1.00 95.50 1005 LYS A O 1
ATOM 7755 N N . TYR A 1 1006 ? 5.149 -32.598 8.285 1.00 96.56 1006 TYR A N 1
ATOM 7756 C CA . TYR A 1 1006 ? 6.151 -32.692 7.218 1.00 96.56 1006 TYR A CA 1
ATOM 7757 C C . TYR A 1 1006 ? 6.290 -31.395 6.405 1.00 96.56 1006 TYR A C 1
ATOM 7759 O O . TYR A 1 1006 ? 7.089 -31.359 5.476 1.00 96.56 1006 TYR A O 1
ATOM 7767 N N . MET A 1 1007 ? 5.569 -30.330 6.786 1.00 95.94 1007 MET A N 1
ATOM 7768 C CA . MET A 1 1007 ? 5.483 -29.054 6.061 1.00 95.94 1007 MET A CA 1
ATOM 7769 C C . MET A 1 1007 ? 4.802 -29.152 4.688 1.00 95.94 1007 MET A C 1
ATOM 7771 O O . MET A 1 1007 ? 4.984 -28.273 3.847 1.00 95.94 1007 MET A O 1
ATOM 7775 N N . ASP A 1 1008 ? 3.947 -30.157 4.484 1.00 96.00 1008 ASP A N 1
ATOM 7776 C CA . ASP A 1 1008 ? 3.043 -30.190 3.334 1.00 96.00 1008 ASP A CA 1
ATOM 7777 C C . ASP A 1 1008 ? 1.762 -29.420 3.663 1.00 96.00 1008 ASP A C 1
ATOM 7779 O O . ASP A 1 1008 ? 1.158 -29.643 4.716 1.00 96.00 1008 ASP A O 1
ATOM 7783 N N . ARG A 1 1009 ? 1.322 -28.542 2.754 1.00 96.00 1009 ARG A N 1
ATOM 7784 C CA . ARG A 1 1009 ? 0.025 -27.866 2.866 1.00 96.00 1009 ARG A CA 1
ATOM 7785 C C . ARG A 1 1009 ? -1.091 -28.833 2.474 1.00 96.00 1009 ARG A C 1
ATOM 7787 O O . ARG A 1 1009 ? -1.147 -29.266 1.324 1.00 96.00 1009 ARG A O 1
ATOM 7794 N N . VAL A 1 1010 ? -1.963 -29.170 3.419 1.00 97.12 1010 VAL A N 1
ATOM 7795 C CA . VAL A 1 1010 ? -3.018 -30.181 3.258 1.00 97.12 1010 VAL A CA 1
ATOM 7796 C C . VAL A 1 1010 ? -4.310 -29.753 3.947 1.00 97.12 1010 VAL A C 1
ATOM 7798 O O . VAL A 1 1010 ? -4.283 -28.970 4.893 1.00 97.12 1010 VAL A O 1
ATOM 7801 N N . VAL A 1 1011 ? -5.434 -30.313 3.503 1.00 97.56 1011 VAL A N 1
ATOM 7802 C CA . VAL A 1 1011 ? -6.677 -30.370 4.284 1.00 97.56 1011 VAL A CA 1
ATOM 7803 C C . VAL A 1 1011 ? -6.812 -31.799 4.798 1.00 97.56 1011 VAL A C 1
ATOM 7805 O O . VAL A 1 1011 ? -6.858 -32.741 4.003 1.00 97.56 1011 VAL A O 1
ATOM 7808 N N . GLU A 1 1012 ? -6.829 -31.971 6.115 1.00 97.19 1012 GLU A N 1
ATOM 7809 C CA . GLU A 1 1012 ? -6.951 -33.288 6.741 1.00 97.19 1012 GLU A CA 1
ATOM 7810 C C . GLU A 1 1012 ? -8.436 -33.679 6.876 1.00 97.19 1012 GLU A C 1
ATOM 7812 O O . GLU A 1 1012 ? -9.271 -32.820 7.174 1.00 97.19 1012 GLU A O 1
ATOM 7817 N N . PRO A 1 1013 ? -8.809 -34.955 6.648 1.00 97.06 1013 PRO A N 1
ATOM 7818 C CA . PRO A 1 1013 ? -10.148 -35.431 6.972 1.00 97.06 1013 PRO A CA 1
ATOM 7819 C C . PRO A 1 1013 ? -10.446 -35.253 8.461 1.00 97.06 1013 PRO A C 1
ATOM 7821 O O . PRO A 1 1013 ? -9.663 -35.677 9.312 1.00 97.06 1013 PRO A O 1
ATOM 7824 N N . GLY A 1 1014 ? -11.589 -34.654 8.780 1.00 97.12 1014 GLY A N 1
ATOM 7825 C CA . GLY A 1 1014 ? -11.893 -34.245 10.144 1.00 97.12 1014 GLY A CA 1
ATOM 7826 C C . GLY A 1 1014 ? -13.148 -33.390 10.261 1.00 97.12 1014 GLY A C 1
ATOM 7827 O O . GLY A 1 1014 ? -13.819 -33.073 9.277 1.00 97.12 1014 GLY A O 1
ATOM 7828 N N . THR A 1 1015 ? -13.483 -33.032 11.498 1.00 98.31 1015 THR A N 1
ATOM 7829 C CA . THR A 1 1015 ? -14.629 -32.175 11.809 1.00 98.31 1015 THR A CA 1
ATOM 7830 C C . THR A 1 1015 ? -14.165 -30.745 12.040 1.00 98.31 1015 THR A C 1
ATOM 7832 O O . THR A 1 1015 ? -13.335 -30.493 12.911 1.00 98.31 1015 THR A O 1
ATOM 7835 N N . PHE A 1 1016 ? -14.797 -29.804 11.347 1.00 98.44 1016 PHE A N 1
ATOM 7836 C CA . PHE A 1 1016 ? -14.580 -28.376 11.541 1.00 98.44 1016 PHE A CA 1
ATOM 7837 C C . PHE A 1 1016 ? -15.777 -27.761 12.270 1.00 98.44 1016 PHE A C 1
ATOM 7839 O O . PHE A 1 1016 ? -16.932 -27.984 11.896 1.00 98.44 1016 PHE A O 1
ATOM 7846 N N . GLU A 1 1017 ? -15.516 -26.975 13.315 1.00 98.62 1017 GLU A N 1
ATOM 7847 C CA . GLU A 1 1017 ? -16.525 -26.110 13.929 1.00 98.62 1017 GLU A CA 1
ATOM 7848 C C . GLU A 1 1017 ? -16.592 -24.775 13.181 1.00 98.62 1017 GLU A C 1
ATOM 7850 O O . GLU A 1 1017 ? -15.574 -24.135 12.935 1.00 98.62 1017 GLU A O 1
ATOM 7855 N N . VAL A 1 1018 ? -17.810 -24.352 12.855 1.00 98.56 1018 VAL A N 1
ATOM 7856 C CA . VAL A 1 1018 ? -18.147 -23.048 12.282 1.00 98.56 1018 VAL A CA 1
ATOM 7857 C C . VAL A 1 1018 ? -18.759 -22.186 13.376 1.00 98.56 1018 VAL A C 1
ATOM 7859 O O . VAL A 1 1018 ? -19.697 -22.608 14.054 1.00 98.56 1018 VAL A O 1
ATOM 7862 N N . MET A 1 1019 ? -18.262 -20.963 13.524 1.00 98.81 1019 MET A N 1
ATOM 7863 C CA . MET A 1 1019 ? -18.700 -19.994 14.525 1.00 98.81 1019 MET A CA 1
ATOM 7864 C C . MET A 1 1019 ? -18.998 -18.664 13.836 1.00 98.81 1019 MET A C 1
ATOM 7866 O O . MET A 1 1019 ? -18.136 -18.135 13.141 1.00 98.81 1019 MET A O 1
ATOM 7870 N N . VAL A 1 1020 ? -20.196 -18.107 14.032 1.00 98.88 1020 VAL A N 1
ATOM 7871 C CA . VAL A 1 1020 ? -20.541 -16.775 13.510 1.00 98.88 1020 VAL A CA 1
ATOM 7872 C C . VAL A 1 1020 ? -21.009 -15.869 14.642 1.00 98.88 1020 VAL A C 1
ATOM 7874 O O . VAL A 1 1020 ? -21.837 -16.266 15.470 1.00 98.88 1020 VAL A O 1
ATOM 7877 N N . GLY A 1 1021 ? -20.460 -14.658 14.694 1.00 98.62 1021 GLY A N 1
ATOM 7878 C CA . GLY A 1 1021 ? -20.684 -13.721 15.791 1.00 98.62 1021 GLY A CA 1
ATOM 7879 C C . GLY A 1 1021 ? -20.389 -12.266 15.444 1.00 98.62 1021 GLY A C 1
ATOM 7880 O O . GLY A 1 1021 ? -19.985 -11.956 14.323 1.00 98.62 1021 GLY A O 1
ATOM 7881 N N . GLY A 1 1022 ? -20.604 -11.396 16.436 1.00 98.19 1022 GLY A N 1
ATOM 7882 C CA . GLY A 1 1022 ? -20.327 -9.956 16.355 1.00 98.19 1022 GLY A CA 1
ATOM 7883 C C . GLY A 1 1022 ? -18.925 -9.558 16.836 1.00 98.19 1022 GLY A C 1
ATOM 7884 O O . GLY A 1 1022 ? -18.548 -8.396 16.685 1.00 98.19 1022 GLY A O 1
ATOM 7885 N N . SER A 1 1023 ? -18.176 -10.503 17.416 1.00 98.75 1023 SER A N 1
ATOM 7886 C CA . SER A 1 1023 ? -16.747 -10.430 17.757 1.00 98.75 1023 SER A CA 1
ATOM 7887 C C . SER A 1 1023 ? -16.171 -11.848 17.894 1.00 98.75 1023 SER A C 1
ATOM 7889 O O . SER A 1 1023 ? -16.911 -12.836 17.847 1.00 98.75 1023 SER A O 1
ATOM 7891 N N . SER A 1 1024 ? -14.860 -11.979 18.119 1.00 98.50 1024 SER A N 1
ATOM 7892 C CA . SER A 1 1024 ? -14.225 -13.285 18.356 1.00 98.50 1024 SER A CA 1
ATOM 7893 C C . SER A 1 1024 ? -14.661 -13.972 19.659 1.00 98.50 1024 SER A C 1
ATOM 7895 O O . SER A 1 1024 ? -14.498 -15.191 19.775 1.00 98.50 1024 SER A O 1
ATOM 7897 N N . GLN A 1 1025 ? -15.202 -13.246 20.645 1.00 97.12 1025 GLN A N 1
ATOM 7898 C CA . GLN A 1 1025 ? -15.773 -13.828 21.872 1.00 97.12 1025 GLN A CA 1
ATOM 7899 C C . GLN A 1 1025 ? -17.303 -13.880 21.836 1.00 97.12 1025 GLN A C 1
ATOM 7901 O O . GLN A 1 1025 ? -17.893 -14.810 22.385 1.00 97.12 1025 GLN A O 1
ATOM 7906 N N . ASP A 1 1026 ? -17.941 -12.941 21.145 1.00 98.25 1026 ASP A N 1
ATOM 7907 C CA . ASP A 1 1026 ? -19.390 -12.832 21.027 1.00 98.25 1026 ASP A CA 1
ATOM 7908 C C . ASP A 1 1026 ? -19.948 -13.701 19.885 1.00 98.25 1026 ASP A C 1
ATOM 7910 O O . ASP A 1 1026 ? -20.522 -13.223 18.900 1.00 98.25 1026 ASP A O 1
ATOM 7914 N N . ILE A 1 1027 ? -19.736 -15.014 20.007 1.00 98.56 1027 ILE A N 1
ATOM 7915 C CA . ILE A 1 1027 ? -20.232 -16.013 19.057 1.00 98.56 1027 ILE A CA 1
ATOM 7916 C C . ILE A 1 1027 ? -21.716 -16.274 19.313 1.00 98.56 1027 ILE A C 1
ATOM 7918 O O . ILE A 1 1027 ? -22.101 -16.760 20.376 1.00 98.56 1027 ILE A O 1
ATOM 7922 N N . ARG A 1 1028 ? -22.553 -15.991 18.313 1.00 98.38 1028 ARG A N 1
ATOM 7923 C CA . ARG A 1 1028 ? -24.019 -16.041 18.430 1.00 98.38 1028 ARG A CA 1
ATOM 7924 C C . ARG A 1 1028 ? -24.615 -17.342 17.908 1.00 98.38 1028 ARG A C 1
ATOM 7926 O O . ARG A 1 1028 ? -25.620 -17.809 18.435 1.00 98.38 1028 ARG A O 1
ATOM 7933 N N . VAL A 1 1029 ? -24.001 -17.937 16.887 1.00 98.62 1029 VAL A N 1
ATOM 7934 C CA . VAL A 1 1029 ? -24.421 -19.221 16.311 1.00 98.62 1029 VAL A CA 1
ATOM 7935 C C . VAL A 1 1029 ? -23.212 -20.104 16.018 1.00 98.62 1029 VAL A C 1
ATOM 7937 O O . VAL A 1 1029 ? -22.138 -19.614 15.664 1.00 98.62 1029 VAL A O 1
ATOM 7940 N N . LYS A 1 1030 ? -23.393 -21.420 16.159 1.00 98.62 1030 LYS A N 1
ATOM 7941 C CA . LYS A 1 1030 ? -22.369 -22.430 15.880 1.00 98.62 1030 LYS A CA 1
ATOM 7942 C C . LYS A 1 1030 ? -22.940 -23.601 15.092 1.00 98.62 1030 LYS A C 1
ATOM 7944 O O . LYS A 1 1030 ? -24.105 -23.954 15.262 1.00 98.62 1030 LYS A O 1
ATOM 7949 N N . GLY A 1 1031 ? -22.104 -24.225 14.276 1.00 98.31 1031 GLY A N 1
ATOM 7950 C CA . GLY A 1 1031 ? -22.420 -25.438 13.529 1.00 98.31 1031 GLY A CA 1
ATOM 7951 C C . GLY A 1 1031 ? -21.157 -26.236 13.224 1.00 98.31 1031 GLY A C 1
ATOM 7952 O O . GLY A 1 1031 ? -20.067 -25.854 13.641 1.00 98.31 1031 GLY A O 1
ATOM 7953 N N . LYS A 1 1032 ? -21.298 -27.363 12.526 1.00 98.50 1032 LYS A N 1
ATOM 7954 C CA . LYS A 1 1032 ? -20.173 -28.231 12.156 1.00 98.50 1032 LYS A CA 1
ATOM 7955 C C . LYS A 1 1032 ? -20.358 -28.788 10.750 1.00 98.50 1032 LYS A C 1
ATOM 7957 O O . LYS A 1 1032 ? -21.495 -28.935 10.301 1.00 98.50 1032 LYS A O 1
ATOM 7962 N N . PHE A 1 1033 ? -19.250 -29.118 10.101 1.00 98.44 1033 PHE A N 1
ATOM 7963 C CA . PHE A 1 1033 ? -19.213 -29.927 8.883 1.00 98.44 1033 PHE A CA 1
ATOM 7964 C C . PHE A 1 1033 ? -18.024 -30.894 8.929 1.00 98.44 1033 PHE A C 1
ATOM 7966 O O . PHE A 1 1033 ? -17.128 -30.743 9.765 1.00 98.44 1033 PHE A O 1
ATOM 7973 N N . GLU A 1 1034 ? -18.024 -31.887 8.042 1.00 98.12 1034 GLU A N 1
ATOM 7974 C CA . GLU A 1 1034 ? -16.959 -32.890 7.944 1.00 98.12 1034 GLU A CA 1
ATOM 7975 C C . GLU A 1 1034 ? -16.232 -32.840 6.593 1.00 98.12 1034 GLU A C 1
ATOM 7977 O O . GLU A 1 1034 ? -16.856 -32.703 5.536 1.00 98.12 1034 GLU A O 1
ATOM 7982 N N . ILE A 1 1035 ? -14.910 -33.006 6.637 1.00 97.75 1035 ILE A N 1
ATOM 7983 C CA . ILE A 1 1035 ? -14.067 -33.319 5.481 1.00 97.75 1035 ILE A CA 1
ATOM 7984 C C . ILE A 1 1035 ? -13.778 -34.824 5.478 1.00 97.75 1035 ILE A C 1
ATOM 7986 O O . ILE A 1 1035 ? -13.332 -35.363 6.491 1.00 97.75 1035 ILE A O 1
ATOM 7990 N N . LYS A 1 1036 ? -14.036 -35.495 4.349 1.00 93.94 1036 LYS A N 1
ATOM 7991 C CA . LYS A 1 1036 ? -13.814 -36.935 4.138 1.00 93.94 1036 LYS A CA 1
ATOM 7992 C C . LYS A 1 1036 ? -12.548 -37.255 3.360 1.00 93.94 1036 LYS A C 1
ATOM 7994 O O . LYS A 1 1036 ? -12.225 -36.503 2.407 1.00 93.94 1036 LYS A O 1
#

Secondary structure (DSSP, 8-state):
--------------S--------SS-PPP-S-S--------GGG-SEEEEEEE-TT-HHIIIIIHHHHHHTT---EEEE-HHHHGGGHHHHHHHHHTT-EEEE--SS--B-TTSGGGGGGBGGG--HHHHHHHHHHHHHHHHHHHS----EEE-GGG--EESSGGG-EE-HHHHHHH-SEEE-SS-SS-B-TTT--GGGB--EE-TT--HHHHHHHHHHHHHHT-EEEEEESEEESS-SSEEEHHHHHHHHHHHHSGGG-EEE--HHHHHHHHHHHHTPPP-----GGG-TTS-HHHHHHHHHHH--HHHHHHHTB--BTT-GGG-SSHHHHHHHHHHHHHT-STT--S--SEEESHHHHH-TT-HHHHHHHHHHHHHHHHHHSSS-PPPEEEEE-BTB--STTS-----THHHHTT--HHHHHHHHHHHHHHHHHHT--EEEEEE-S----TTSGGGGT---S-HHHHHHHHHHHHHHHH-S-TTSTT--EEEEEEET--SS-GGG-TT--B---HHHIIIIISHHHHIIIIIT---EEEEPS-EETTEEGGG-HIIIIIIIIIIS---SEEEPPTTTHHHHHHTT--SSHHHHHHHHHHHT--BB-S--GGGSHHHHHHHHTTSS-HHHHHHHHHHHHHHHHHTTTTT-----HHHHHHHSS-HHHHHHHHHHHHHH-EEEEEGGG-PSPPS--SEEEEESTTTT-SGGGT-SSS-SS--SPP--HHHHHHHHS-TTSEEEEE--B-SSSSSSB-HHHHHHHHHTSSEEEEEEE---TT-GGG---SSTT---S--SPPTTHHHHHHHHHTTT--EEEEEE-SS----HHHHHH-SEEEE--S--TTHHHHHHHHHTTSS------SS-B-SSGGG-S--SS--HHHHHHHHT-SS-SSSSS-SS-SB-TT--B-SS-EEEEEEEEESSEE-TT--EEEEEEEEE-SSS-EEEEEEEEEEESS-SS---S-EEEEEEEEEE-TT-EEEEEEEE-HHHH-EE-TTS-EE--SEEEEEEEESSSS-EEEEEEEEE-

pLDDT: mean 92.96, std 12.54, range [24.38, 98.94]

Foldseek 3Di:
DDDDDDDDDDDDDDDPDDDDPDDPDDDDDPPPDPDQFPDDDPPRFLAEEAEEAEALDPQCLVPVLVLCVVLLFAHEYAYALVNCVVPLVSVLVSVVSPHAYAHCFNPLADDCVDVVRVVRHLQPDDLVNVLVRRVVRQVSCCVSRVDGHQEYERRQQDQWHHDDPRIDGNLLSQLLRHLAYEGECDDAFARLQDDDRSYGYEHEQFPDALVVVVVRLVVCSSRSGYYYYYFYHDDCDDDRYRHVNNVSVVSVQQSPVVNSYHGHYPVVVSVVSCVSNVHDDNDNDQPLLRPSDDLLVSLVSLLVVDDPLALLQQQAAAELCFPLQDDDLVSSLVSLLCLLLQNHPQRSGRHQAYENNQLPRVQPDLLSLQVSLQVSLCNNQPRHPSSQGHAAEYAQLQATFHAQFAFFFFAQLLLLLVDLVLLLVRLLLRLQLCLQSQHAEHALPELFAQQALLAQCNLSHHFNALQSSLSSLLSNLCSACNPASLDSSHHAYAYDDQFDQRQAVLQAGLHADADDPQCCVPHTCNSVLSNPQPSNHAHYEYGRHHDVLHGRLLALCRQPVCNCVVSVRLHAYEYDACSLVSCVVSPVDPDLCRSLLSNLNSHHQHYHHSGPNSGPSVVVCCVVVVHDVVSSSVSSSNSSSSCVSNVCSPDSHHDSVVSVVSGPDPVSVVSSLVSLLSSKFWPFAAPCLPQDALPFQEEEEEAQQQPDQQLLREASHRPHYPAQFAGLLNLQVVSHDPNHHYHYDHQAHQADGPDHDLVVLLVRLLVGLAYEYEHEFGYCPPPPRRGCHHDRRGHPKLARHDCSLVSVVSSVVSVRQYAYEYEASGAHQHQVCLVRHRTYMYSYNSIRCNSNSSSCGNNVVGKHAGFGSAFRANISVLPSDALQDWCVLVCCCPPNPDASDPPDHSHGSGHGLDGDTPWDKAKDDWDWPPLEEALFDKIKIKIKIWTQGAAKDKAKKWKWKDFPDAQDTGTPIHTDDIDIDTYGHGDMDMDMDMDGSQNQWRQHPVRDTGRDWGKMKMFIASGSVGTRDIDIGTYD